Protein 8VQK (pdb70)

Foldseek 3Di:
DAEEFEAEEAPPDPVLVVLVVVLQVVLCVVPPRYHYHYHHDHPVCVVVVQVVCVVVVNHTFKYKDKLLVLQVCVVVVFFDFVLQVVLCVVCDPVQFDAQPQLSQFAQVLPTGSFAFLWKKWKFKKFFQVVCVVQPADDDAELVSLLVQQVSQADPVVLAFAEAAAQALAVRNVQHLVQLLVLLVHFLAANVGDGDQLDPSNLVSLVSVQSSLVGHDADGDDDVNQLVCCLVRSYRMYIDILVSLVVCVPRHALVRMDGDFHHDNHTEMAMMTMGMTGTPDDPPVNSVSVSSSRSSCLPAVNSLSNQVVPPRRIAGRGPSPCVDCSQVVDPSNVRNPCVNVVVSVCSNRYDDHQSYGSRRHSCVSVVNVVSLSSVLSNCCRNVVDDNNVSSVVSSVVSVVSD/DADEFEAEEAPPDVVLVVLVVVLQVVLCVVPPRYHYHYDHDHPVCVVVVQVVCVVVPRDTQKYKDKLLVLQVCVVVVFFDQVLQQVLCVLVDVVQFDAQPQLSQAAQVLPGGSFAFLWKKWKFKKFFQVVCVVLPADDDAELVRLLVQQVSQADVVVLAFAEAAAQALAVSNVLRLVQLLVLLVHFLAAPVGDGDQQDPSNLVSLVSLQSSLVGHDADGDDDVNQLCCCLVVSYRMYIDILVSLVVCVVRHALVRMDGYFHHDNHTEMAMMTIGMTGTPDDDVVRSVSSSSSRSSCLPAVNSLSVQVVRPRRIAGRGPSPCVDCSQVVDPSNVRNPCVNVVVNVCSNRYDDHQSHRSRRRSCVVVVNVVSLSSVLSNCCRNVVDDNSVSSVVSSVVSVVSVD

Solvent-accessible surface area: 33280 Å² total; per-residue (Å²): 182,133,34,52,0,58,1,0,0,36,8,48,77,135,108,73,53,45,49,1,38,120,1,13,50,79,1,53,180,71,16,121,25,15,50,7,103,49,36,50,8,101,142,145,45,22,77,85,82,3,88,51,35,38,180,74,78,54,18,2,8,0,0,20,6,38,2,58,46,0,10,75,2,11,132,109,148,44,10,34,78,175,1,0,28,47,0,1,46,25,12,3,85,25,9,4,41,104,21,0,16,60,1,2,44,2,66,80,18,84,11,21,1,0,0,0,0,10,2,60,0,4,0,1,0,11,69,102,51,43,5,77,172,49,66,37,163,56,4,134,55,19,145,84,4,35,61,7,0,89,120,23,39,53,75,102,98,148,91,18,0,0,0,0,0,2,7,111,25,85,26,0,12,39,2,0,2,3,0,0,5,0,2,120,2,25,0,3,56,69,161,15,92,6,35,0,64,26,105,57,0,83,95,0,0,48,18,0,88,66,0,15,80,8,11,21,108,38,54,4,43,81,125,79,0,50,79,5,1,33,97,24,28,0,15,0,0,3,18,18,0,109,0,1,57,15,5,55,177,117,47,81,21,175,32,7,3,2,12,15,3,33,80,115,53,30,0,0,16,0,26,0,31,0,0,0,0,0,38,85,38,144,92,104,35,18,87,2,0,35,45,1,0,7,17,1,4,26,28,90,9,0,0,33,12,2,23,27,15,32,4,3,12,4,0,0,5,49,31,0,40,93,10,70,50,12,125,93,33,116,39,14,130,52,8,52,156,11,6,106,70,1,12,47,33,0,73,43,2,37,7,11,0,5,29,44,85,83,1,15,29,113,7,33,75,0,44,70,48,21,21,0,3,29,3,0,29,64,0,7,49,56,162,35,84,10,57,82,19,1,114,50,7,30,132,126,0,58,124,84,68,182,131,35,52,2,69,1,0,0,35,8,55,78,153,138,70,48,60,49,2,54,140,1,14,59,62,0,50,171,97,35,118,28,16,51,8,111,50,31,48,7,100,142,139,48,20,74,89,69,4,73,76,35,40,198,85,72,51,18,0,11,0,0,18,5,40,1,58,46,0,10,75,1,10,141,113,151,39,10,28,76,174,3,0,32,57,0,1,32,46,14,21,67,24,16,5,35,101,22,0,18,54,0,2,48,2,59,78,20,82,9,23,1,0,0,0,1,11,2,58,0,4,0,1,0,16,33,95,53,41,5,75,159,58,62,37,145,56,3,128,60,22,125,76,4,30,56,8,0,94,136,23,41,55,74,91,102,137,86,19,0,0,0,0,0,3,8,104,24,81,30,0,12,29,3,0,2,3,0,0,4,0,3,119,1,26,0,4,55,66,144,12,136,14,36,0,64,28,102,54,0,77,104,0,0,46,19,0,87,70,0,12,73,9,10,24,109,37,61,4,45,91,100,77,0,49,68,6,2,30,98,42,31,1,14,0,2,3,19,18,0,113,0,1,55,17,1,53,188,118,42,81,21,172,30,3,3,2,12,11,3,35,82,110,49,31,0,0,18,0,25,0,36,0,0,0,0,0,40,85,42,124,76,94,47,21,93,1,0,28,110,1,0,26,7,3,9,24,0,73,7,0,0,31,16,1,29,28,20,32,3,3,12,2,0,0,4,72,19,0,39,30,6,62,58,12,96,97,29,108,38,14,124,52,7,53,139,10,6,103,66,1,11,49,34,0,67,45,2,40,6,12,0,5,32,48,83,85,0,11,26,104,6,35,77,0,47,69,49,22,23,0,3,29,2,0,29,61,0,3,49,51,153,39,86,9,61,81,17,0,116,48,7,33,144,133,0,55,118,78,58,185

InterPro domains:
  IPR006059 Bacterial-type extracellular solute-binding protein [PF01547] (40-326)
  IPR050490 Bacterial solute-binding protein 1 [PTHR43649] (9-354)

B-factor: mean 39.89, std 10.03, range [19.53, 83.62]

Structure (mmCIF, N/CA/C/O backbone):
data_8VQK
#
_entry.id   8VQK
#
_cell.length_a   63.216
_cell.length_b   63.290
_cell.length_c   74.314
_cell.angle_alpha   110.01
_cell.angle_beta   91.09
_cell.angle_gamma   118.66
#
_symmetry.space_group_name_H-M   'P 1'
#
loop_
_entity.id
_entity.type
_entity.pdbx_description
1 polymer 'Putative ABC transporter periplasmic-binding protein YcjN'
2 non-polymer 'SULFATE ION'
3 non-polymer GLYCEROL
4 non-polymer DI(HYDROXYETHYL)ETHER
5 non-polymer 'POTASSIUM ION'
6 non-polymer 'CADMIUM ION'
7 water water
#
loop_
_atom_site.group_PDB
_atom_site.id
_atom_site.type_symbol
_atom_site.label_atom_id
_atom_site.label_alt_id
_atom_site.label_comp_id
_atom_site.label_asym_id
_atom_site.label_entity_id
_atom_site.label_seq_id
_atom_site.pdbx_PDB_ins_code
_atom_site.Cartn_x
_atom_site.Cartn_y
_atom_site.Cartn_z
_atom_site.occupancy
_atom_site.B_iso_or_equiv
_atom_site.auth_seq_id
_atom_site.auth_comp_id
_atom_site.auth_asym_id
_atom_site.auth_atom_id
_atom_site.pdbx_PDB_model_num
ATOM 1 N N . THR A 1 27 ? -45.819 10.372 -15.460 1.00 49.55 27 THR A N 1
ATOM 2 C CA . THR A 1 27 ? -44.883 10.935 -16.424 1.00 46.75 27 THR A CA 1
ATOM 3 C C . THR A 1 27 ? -44.041 12.075 -15.800 1.00 43.71 27 THR A C 1
ATOM 4 O O . THR A 1 27 ? -43.505 12.929 -16.504 1.00 45.84 27 THR A O 1
ATOM 8 N N . ASN A 1 28 ? -43.925 12.081 -14.478 1.00 42.42 28 ASN A N 1
ATOM 9 C CA . ASN A 1 28 ? -43.000 12.971 -13.788 1.00 40.79 28 ASN A CA 1
ATOM 10 C C . ASN A 1 28 ? -41.738 12.202 -13.409 1.00 36.57 28 ASN A C 1
ATOM 11 O O . ASN A 1 28 ? -41.790 11.007 -13.112 1.00 38.92 28 ASN A O 1
ATOM 16 N N . VAL A 1 29 ? -40.601 12.889 -13.427 1.00 30.93 29 VAL A N 1
ATOM 17 C CA . VAL A 1 29 ? -39.347 12.283 -12.984 1.00 32.58 29 VAL A CA 1
ATOM 18 C C . VAL A 1 29 ? -38.687 13.181 -11.943 1.00 33.81 29 VAL A C 1
ATOM 19 O O . VAL A 1 29 ? -38.804 14.411 -11.981 1.00 33.69 29 VAL A O 1
ATOM 23 N N . SER A 1 30 ? -37.999 12.551 -10.992 1.00 34.46 30 SER A N 1
ATOM 24 C CA . SER A 1 30 ? -37.339 13.236 -9.885 1.00 33.00 30 SER A CA 1
ATOM 25 C C . SER A 1 30 ? -35.874 12.832 -9.822 1.00 31.82 30 SER A C 1
ATOM 26 O O . SER A 1 30 ? -35.559 11.638 -9.822 1.00 38.43 30 SER A O 1
ATOM 29 N N . ILE A 1 31 ? -34.980 13.821 -9.763 1.00 34.14 31 ILE A N 1
ATOM 30 C CA . ILE A 1 31 ? -33.548 13.584 -9.593 1.00 31.28 31 ILE A CA 1
ATOM 31 C C . ILE A 1 31 ? -33.023 14.416 -8.432 1.00 35.80 31 ILE A C 1
ATOM 32 O O . ILE A 1 31 ? -33.699 15.301 -7.914 1.00 34.69 31 ILE A O 1
ATOM 37 N N . GLU A 1 32 ? -31.782 14.130 -8.038 1.00 35.28 32 GLU A N 1
ATOM 38 C CA . GLU A 1 32 ? -31.108 14.852 -6.967 1.00 37.28 32 GLU A CA 1
ATOM 39 C C . GLU A 1 32 ? -29.840 15.513 -7.485 1.00 33.69 32 GLU A C 1
ATOM 40 O O . GLU A 1 32 ? -29.140 14.962 -8.340 1.00 30.20 32 GLU A O 1
ATOM 46 N N . PHE A 1 33 ? -29.555 16.691 -6.929 1.00 29.83 33 PHE A N 1
ATOM 47 C CA . PHE A 1 33 ? -28.360 17.476 -7.198 1.00 27.55 33 PHE A CA 1
ATOM 48 C C . PHE A 1 33 ? -27.579 17.587 -5.888 1.00 32.15 33 PHE A C 1
ATOM 49 O O . PHE A 1 33 ? -27.988 18.311 -4.973 1.00 31.76 33 PHE A O 1
ATOM 57 N N . MET A 1 34 ? -26.470 16.866 -5.798 1.00 30.73 34 MET A N 1
ATOM 58 C CA . MET A 1 34 ? -25.600 16.906 -4.627 1.00 32.58 34 MET A CA 1
ATOM 59 C C . MET A 1 34 ? -24.524 17.956 -4.853 1.00 29.70 34 MET A C 1
ATOM 60 O O . MET A 1 34 ? -23.882 17.985 -5.907 1.00 27.45 34 MET A O 1
ATOM 65 N N . HIS A 1 35 ? -24.342 18.824 -3.871 1.00 29.21 35 HIS A N 1
ATOM 66 C CA . HIS A 1 35 ? -23.387 19.908 -3.999 1.00 32.16 35 HIS A CA 1
ATOM 67 C C . HIS A 1 35 ? -22.868 20.245 -2.604 1.00 34.17 35 HIS A C 1
ATOM 68 O O . HIS A 1 35 ? -23.327 19.692 -1.600 1.00 32.60 35 HIS A O 1
ATOM 75 N N . SER A 1 36 ? -21.906 21.161 -2.538 1.00 29.61 36 SER A N 1
ATOM 76 C CA . SER A 1 36 ? -21.247 21.443 -1.267 1.00 38.13 36 SER A CA 1
ATOM 77 C C . SER A 1 36 ? -21.545 22.847 -0.738 1.00 40.37 36 SER A C 1
ATOM 78 O O . SER A 1 36 ? -20.880 23.309 0.192 1.00 40.72 36 SER A O 1
ATOM 81 N N . SER A 1 37 ? -22.554 23.521 -1.280 1.00 36.24 37 SER A N 1
ATOM 82 C CA . SER A 1 37 ? -22.949 24.839 -0.784 1.00 43.10 37 SER A CA 1
ATOM 83 C C . SER A 1 37 ? -23.943 24.647 0.353 1.00 43.13 37 SER A C 1
ATOM 84 O O . SER A 1 37 ? -25.154 24.641 0.148 1.00 45.59 37 SER A O 1
ATOM 87 N N . VAL A 1 38 ? -23.414 24.486 1.572 1.00 48.34 38 VAL A N 1
ATOM 88 C CA . VAL A 1 38 ? -24.239 24.325 2.768 1.00 48.56 38 VAL A CA 1
ATOM 89 C C . VAL A 1 38 ? -24.606 25.652 3.417 1.00 52.20 38 VAL A C 1
ATOM 90 O O . VAL A 1 38 ? -25.382 25.660 4.386 1.00 53.04 38 VAL A O 1
ATOM 94 N N . GLU A 1 39 ? -24.062 26.767 2.933 1.00 49.39 39 GLU A N 1
ATOM 95 C CA . GLU A 1 39 ? -24.440 28.085 3.428 1.00 51.49 39 GLU A CA 1
ATOM 96 C C . GLU A 1 39 ? -25.814 28.472 2.887 1.00 52.97 39 GLU A C 1
ATOM 97 O O . GLU A 1 39 ? -26.111 28.264 1.708 1.00 49.69 39 GLU A O 1
ATOM 103 N N . GLN A 1 40 ? -26.643 29.060 3.758 1.00 56.77 40 GLN A N 1
ATOM 104 C CA . GLN A 1 40 ? -28.025 29.377 3.396 1.00 51.67 40 GLN A CA 1
ATOM 105 C C . GLN A 1 40 ? -28.106 30.335 2.208 1.00 50.89 40 GLN A C 1
ATOM 106 O O . GLN A 1 40 ? -29.007 30.220 1.369 1.00 48.81 40 GLN A O 1
ATOM 112 N N . GLU A 1 41 ? -27.186 31.294 2.127 1.00 52.70 41 GLU A N 1
ATOM 113 C CA . GLU A 1 41 ? -27.168 32.219 0.997 1.00 53.44 41 GLU A CA 1
ATOM 114 C C . GLU A 1 41 ? -27.002 31.469 -0.321 1.00 49.86 41 GLU A C 1
ATOM 115 O O . GLU A 1 41 ? -27.720 31.725 -1.297 1.00 48.89 41 GLU A O 1
ATOM 121 N N . ARG A 1 42 ? -26.059 30.529 -0.360 1.00 49.12 42 ARG A N 1
ATOM 122 C CA . ARG A 1 42 ? -25.800 29.790 -1.589 1.00 49.73 42 ARG A CA 1
ATOM 123 C C . ARG A 1 42 ? -26.957 28.875 -1.941 1.00 45.27 42 ARG A C 1
ATOM 124 O O . ARG A 1 42 ? -27.350 28.798 -3.110 1.00 43.87 42 ARG A O 1
ATOM 132 N N . GLN A 1 43 ? -27.515 28.174 -0.944 1.00 44.12 43 GLN A N 1
ATOM 133 C CA . GLN A 1 43 ? -28.675 27.325 -1.193 1.00 44.49 43 GLN A CA 1
ATOM 134 C C . GLN A 1 43 ? -29.867 28.124 -1.696 1.00 45.63 43 GLN A C 1
ATOM 135 O O . GLN A 1 43 ? -30.705 27.591 -2.439 1.00 42.39 43 GLN A O 1
ATOM 141 N N . ALA A 1 44 ? -29.977 29.393 -1.299 1.00 42.89 44 ALA A N 1
ATOM 142 C CA . ALA A 1 44 ? -31.041 30.218 -1.850 1.00 42.89 44 ALA A CA 1
ATOM 143 C C . ALA A 1 44 ? -30.853 30.401 -3.346 1.00 42.28 44 ALA A C 1
ATOM 144 O O . ALA A 1 44 ? -31.821 30.367 -4.112 1.00 42.58 44 ALA A O 1
ATOM 146 N N . VAL A 1 45 ? -29.609 30.595 -3.777 1.00 38.33 45 VAL A N 1
ATOM 147 C CA . VAL A 1 45 ? -29.327 30.789 -5.190 1.00 40.67 45 VAL A CA 1
ATOM 148 C C . VAL A 1 45 ? -29.585 29.503 -5.960 1.00 40.76 45 VAL A C 1
ATOM 149 O O . VAL A 1 45 ? -30.096 29.526 -7.083 1.00 41.59 45 VAL A O 1
ATOM 153 N N . ILE A 1 46 ? -29.252 28.358 -5.362 1.00 40.42 46 ILE A N 1
ATOM 154 C CA . ILE A 1 46 ? -29.484 27.085 -6.025 1.00 38.61 46 ILE A CA 1
ATOM 155 C C . ILE A 1 46 ? -30.970 26.765 -6.068 1.00 42.48 46 ILE A C 1
ATOM 156 O O . ILE A 1 46 ? -31.454 26.173 -7.043 1.00 37.00 46 ILE A O 1
ATOM 161 N N . SER A 1 47 ? -31.726 27.176 -5.041 1.00 36.65 47 SER A N 1
ATOM 162 C CA . SER A 1 47 ? -33.168 26.966 -5.048 1.00 37.63 47 SER A CA 1
ATOM 163 C C . SER A 1 47 ? -33.849 27.756 -6.158 1.00 40.33 47 SER A C 1
ATOM 164 O O . SER A 1 47 ? -34.818 27.271 -6.753 1.00 37.80 47 SER A O 1
ATOM 167 N N . LYS A 1 48 ? -33.363 28.963 -6.461 1.00 40.46 48 LYS A N 1
ATOM 168 C CA . LYS A 1 48 ? -33.983 29.743 -7.526 1.00 37.80 48 LYS A CA 1
ATOM 169 C C . LYS A 1 48 ? -33.609 29.203 -8.900 1.00 36.67 48 LYS A C 1
ATOM 170 O O . LYS A 1 48 ? -34.434 29.205 -9.822 1.00 31.30 48 LYS A O 1
ATOM 176 N N . LEU A 1 49 ? -32.368 28.746 -9.055 1.00 35.45 49 LEU A N 1
ATOM 177 C CA . LEU A 1 49 ? -31.976 28.077 -10.290 1.00 35.06 49 LEU A CA 1
ATOM 178 C C . LEU A 1 49 ? -32.856 26.864 -10.543 1.00 31.14 49 LEU A C 1
ATOM 179 O O . LEU A 1 49 ? -33.381 26.683 -11.643 1.00 30.88 49 LEU A O 1
ATOM 184 N N . ILE A 1 50 ? -33.068 26.048 -9.512 1.00 34.56 50 ILE A N 1
ATOM 185 C CA . ILE A 1 50 ? -33.891 24.850 -9.649 1.00 31.28 50 ILE A CA 1
ATOM 186 C C . ILE A 1 50 ? -35.337 25.216 -9.991 1.00 35.62 50 ILE A C 1
ATOM 187 O O . ILE A 1 50 ? -35.946 24.642 -10.906 1.00 34.58 50 ILE A O 1
ATOM 192 N N . ALA A 1 51 ? -35.904 26.197 -9.289 1.00 35.09 51 ALA A N 1
ATOM 193 C CA . ALA A 1 51 ? -37.270 26.613 -9.613 1.00 32.71 51 ALA A CA 1
ATOM 194 C C . ALA A 1 51 ? -37.357 27.125 -11.042 1.00 32.06 51 ALA A C 1
ATOM 195 O O . ALA A 1 51 ? -38.315 26.822 -11.758 1.00 37.05 51 ALA A O 1
ATOM 197 N N . ARG A 1 52 ? -36.337 27.858 -11.499 1.00 33.22 52 ARG A N 1
ATOM 198 C CA . ARG A 1 52 ? -36.314 28.306 -12.894 1.00 31.75 52 ARG A CA 1
ATOM 199 C C . ARG A 1 52 ? -36.217 27.125 -13.854 1.00 35.52 52 ARG A C 1
ATOM 200 O O . ARG A 1 52 ? -36.846 27.129 -14.922 1.00 35.08 52 ARG A O 1
ATOM 208 N N . PHE A 1 53 ? -35.422 26.109 -13.497 1.00 31.60 53 PHE A N 1
ATOM 209 C CA . PHE A 1 53 ? -35.344 24.894 -14.309 1.00 34.01 53 PHE A CA 1
ATOM 210 C C . PHE A 1 53 ? -36.682 24.171 -14.360 1.00 31.43 53 PHE A C 1
ATOM 211 O O . PHE A 1 53 ? -37.147 23.776 -15.436 1.00 31.24 53 PHE A O 1
ATOM 219 N N . GLU A 1 54 ? -37.274 23.921 -13.190 1.00 32.23 54 GLU A N 1
ATOM 220 C CA . GLU A 1 54 ? -38.513 23.158 -13.130 1.00 32.15 54 GLU A CA 1
ATOM 221 C C . GLU A 1 54 ? -39.624 23.878 -13.880 1.00 34.94 54 GLU A C 1
ATOM 222 O O . GLU A 1 54 ? -40.436 23.242 -14.557 1.00 32.53 54 GLU A O 1
ATOM 228 N N . LYS A 1 55 ? -39.634 25.214 -13.812 1.00 38.59 55 LYS A N 1
ATOM 229 C CA . LYS A 1 55 ? -40.592 26.012 -14.569 1.00 40.71 55 LYS A CA 1
ATOM 230 C C . LYS A 1 55 ? -40.483 25.738 -16.066 1.00 39.91 55 LYS A C 1
ATOM 231 O O . LYS A 1 55 ? -41.500 25.603 -16.759 1.00 40.57 55 LYS A O 1
ATOM 237 N N . GLU A 1 56 ? -39.259 25.621 -16.580 1.00 37.36 56 GLU A N 1
ATOM 238 C CA . GLU A 1 56 ? -39.029 25.410 -18.005 1.00 34.65 56 GLU A CA 1
ATOM 239 C C . GLU A 1 56 ? -39.123 23.950 -18.426 1.00 32.86 56 GLU A C 1
ATOM 240 O O . GLU A 1 56 ? -39.179 23.666 -19.629 1.00 35.62 56 GLU A O 1
ATOM 246 N N . ASN A 1 57 ? -39.144 23.016 -17.484 1.00 34.20 57 ASN A N 1
ATOM 247 C CA . ASN A 1 57 ? -39.160 21.590 -17.796 1.00 30.25 57 ASN A CA 1
ATOM 248 C C . ASN A 1 57 ? -40.206 20.938 -16.912 1.00 36.26 57 ASN A C 1
ATOM 249 O O . ASN A 1 57 ? -39.864 20.295 -15.911 1.00 31.34 57 ASN A O 1
ATOM 254 N N . PRO A 1 58 ? -41.496 21.104 -17.234 1.00 35.38 58 PRO A N 1
ATOM 255 C CA . PRO A 1 58 ? -42.526 20.415 -16.455 1.00 29.60 58 PRO A CA 1
ATOM 256 C C . PRO A 1 58 ? -42.376 18.911 -16.588 1.00 32.12 58 PRO A C 1
ATOM 257 O O . PRO A 1 58 ? -42.021 18.389 -17.648 1.00 35.07 58 PRO A O 1
ATOM 261 N N . GLY A 1 59 ? -42.629 18.217 -15.480 1.00 32.04 59 GLY A N 1
ATOM 262 C CA . GLY A 1 59 ? -42.356 16.805 -15.370 1.00 35.91 59 GLY A CA 1
ATOM 263 C C . GLY A 1 59 ? -41.073 16.458 -14.622 1.00 35.60 59 GLY A C 1
ATOM 264 O O . GLY A 1 59 ? -40.913 15.300 -14.221 1.00 36.06 59 GLY A O 1
ATOM 265 N N . ILE A 1 60 ? -40.171 17.412 -14.402 1.00 31.29 60 ILE A N 1
ATOM 266 C CA . ILE A 1 60 ? -38.884 17.128 -13.757 1.00 31.99 60 ILE A CA 1
ATOM 267 C C . ILE A 1 60 ? -38.791 17.882 -12.434 1.00 30.48 60 ILE A C 1
ATOM 268 O O . ILE A 1 60 ? -38.849 19.119 -12.410 1.00 34.20 60 ILE A O 1
ATOM 273 N N . THR A 1 61 ? -38.593 17.148 -11.346 1.00 27.12 61 THR A N 1
ATOM 274 C CA . THR A 1 61 ? -38.250 17.745 -10.062 1.00 30.07 61 THR A CA 1
ATOM 275 C C . THR A 1 61 ? -36.784 17.455 -9.720 1.00 31.95 61 THR A C 1
ATOM 276 O O . THR A 1 61 ? -36.320 16.324 -9.880 1.00 30.85 61 THR A O 1
ATOM 280 N N . VAL A 1 62 ? -36.058 18.482 -9.270 1.00 27.73 62 VAL A N 1
ATOM 281 C CA . VAL A 1 62 ? -34.685 18.357 -8.775 1.00 31.84 62 VAL A CA 1
ATOM 282 C C . VAL A 1 62 ? -34.687 18.643 -7.275 1.00 31.16 62 VAL A C 1
ATOM 283 O O . VAL A 1 62 ? -35.208 19.677 -6.836 1.00 31.91 62 VAL A O 1
ATOM 287 N N . LYS A 1 63 ? -34.118 17.734 -6.494 1.00 31.03 63 LYS A N 1
ATOM 288 C CA . LYS A 1 63 ? -33.993 17.886 -5.048 1.00 30.67 63 LYS A CA 1
ATOM 289 C C . LYS A 1 63 ? -32.548 18.206 -4.677 1.00 35.88 63 LYS A C 1
ATOM 290 O O . LYS A 1 63 ? -31.613 17.591 -5.194 1.00 31.37 63 LYS A O 1
ATOM 296 N N . GLN A 1 64 ? -32.371 19.146 -3.757 1.00 35.05 64 GLN A N 1
ATOM 297 C CA . GLN A 1 64 ? -31.044 19.494 -3.287 1.00 38.17 64 GLN A CA 1
ATOM 298 C C . GLN A 1 64 ? -30.567 18.498 -2.251 1.00 36.22 64 GLN A C 1
ATOM 299 O O . GLN A 1 64 ? -31.340 18.054 -1.400 1.00 36.65 64 GLN A O 1
ATOM 305 N N . VAL A 1 65 ? -29.287 18.142 -2.344 1.00 34.62 65 VAL A N 1
ATOM 306 C CA . VAL A 1 65 ? -28.584 17.331 -1.357 1.00 35.53 65 VAL A CA 1
ATOM 307 C C . VAL A 1 65 ? -27.322 18.097 -0.953 1.00 38.23 65 VAL A C 1
ATOM 308 O O . VAL A 1 65 ? -26.241 17.848 -1.511 1.00 33.71 65 VAL A O 1
ATOM 312 N N . PRO A 1 66 ? -27.412 19.067 -0.037 1.00 37.41 66 PRO A N 1
ATOM 313 C CA . PRO A 1 66 ? -26.209 19.800 0.383 1.00 37.71 66 PRO A CA 1
ATOM 314 C C . PRO A 1 66 ? -25.356 18.938 1.299 1.00 38.18 66 PRO A C 1
ATOM 315 O O . PRO A 1 66 ? -25.852 18.363 2.268 1.00 37.59 66 PRO A O 1
ATOM 319 N N . VAL A 1 67 ? -24.070 18.837 0.980 1.00 36.33 67 VAL A N 1
ATOM 320 C CA . VAL A 1 67 ? -23.144 18.007 1.746 1.00 37.98 67 VAL A CA 1
ATOM 321 C C . VAL A 1 67 ? -21.872 18.805 1.991 1.00 41.04 67 VAL A C 1
ATOM 322 O O . VAL A 1 67 ? -21.241 19.284 1.038 1.00 37.34 67 VAL A O 1
ATOM 326 N N . GLU A 1 68 ? -21.500 18.952 3.263 1.00 42.96 68 GLU A N 1
ATOM 327 C CA . GLU A 1 68 ? -20.268 19.647 3.613 1.00 47.19 68 GLU A CA 1
ATOM 328 C C . GLU A 1 68 ? -19.076 18.985 2.934 1.00 41.38 68 GLU A C 1
ATOM 329 O O . GLU A 1 68 ? -18.961 17.757 2.906 1.00 42.66 68 GLU A O 1
ATOM 335 N N . GLU A 1 69 ? -18.206 19.810 2.356 1.00 42.64 69 GLU A N 1
ATOM 336 C CA . GLU A 1 69 ? -17.033 19.302 1.652 1.00 47.36 69 GLU A CA 1
ATOM 337 C C . GLU A 1 69 ? -16.263 18.296 2.502 1.00 47.62 69 GLU A C 1
ATOM 338 O O . GLU A 1 69 ? -15.769 17.281 1.994 1.00 41.26 69 GLU A O 1
ATOM 344 N N . ASP A 1 70 ? -16.182 18.552 3.809 1.00 48.85 70 ASP A N 1
ATOM 345 C CA . ASP A 1 70 ? -15.524 17.636 4.734 1.00 51.72 70 ASP A CA 1
ATOM 346 C C . ASP A 1 70 ? -16.081 16.217 4.622 1.00 55.05 70 ASP A C 1
ATOM 347 O O . ASP A 1 70 ? -15.324 15.237 4.626 1.00 49.58 70 ASP A O 1
ATOM 352 N N . ALA A 1 71 ? -17.404 16.091 4.513 1.00 50.26 71 ALA A N 1
ATOM 353 C CA . ALA A 1 71 ? -18.090 14.806 4.528 1.00 46.19 71 ALA A CA 1
ATOM 354 C C . ALA A 1 71 ? -18.411 14.282 3.135 1.00 47.73 71 ALA A C 1
ATOM 355 O O . ALA A 1 71 ? -19.156 13.304 3.014 1.00 47.20 71 ALA A O 1
ATOM 357 N N . TYR A 1 72 ? -17.856 14.896 2.085 1.00 47.90 72 TYR A N 1
ATOM 358 C CA . TYR A 1 72 ? -18.259 14.560 0.723 1.00 41.25 72 TYR A CA 1
ATOM 359 C C . TYR A 1 72 ? -17.960 13.106 0.391 1.00 43.12 72 TYR A C 1
ATOM 360 O O . TYR A 1 72 ? -18.837 12.373 -0.077 1.00 42.84 72 TYR A O 1
ATOM 369 N N . ASN A 1 73 ? -16.725 12.661 0.643 1.00 45.15 73 ASN A N 1
ATOM 370 C CA . ASN A 1 73 ? -16.322 11.328 0.203 1.00 47.81 73 ASN A CA 1
ATOM 371 C C . ASN A 1 73 ? -17.114 10.238 0.915 1.00 48.90 73 ASN A C 1
ATOM 372 O O . ASN A 1 73 ? -17.565 9.274 0.284 1.00 49.81 73 ASN A O 1
ATOM 377 N N . THR A 1 74 ? -17.292 10.370 2.232 1.00 50.04 74 THR A N 1
ATOM 378 C CA . THR A 1 74 ? -18.067 9.379 2.972 1.00 50.86 74 THR A CA 1
ATOM 379 C C . THR A 1 74 ? -19.500 9.303 2.459 1.00 48.64 74 THR A C 1
ATOM 380 O O . THR A 1 74 ? -20.032 8.211 2.233 1.00 50.64 74 THR A O 1
ATOM 384 N N . LYS A 1 75 ? -20.149 10.456 2.290 1.00 47.97 75 LYS A N 1
ATOM 385 C CA . LYS A 1 75 ? -21.490 10.463 1.721 1.00 49.65 75 LYS A CA 1
ATOM 386 C C . LYS A 1 75 ? -21.526 9.719 0.393 1.00 47.44 75 LYS A C 1
ATOM 387 O O . LYS A 1 75 ? -22.428 8.910 0.148 1.00 48.09 75 LYS A O 1
ATOM 393 N N . VAL A 1 76 ? -20.528 9.946 -0.459 1.00 44.41 76 VAL A N 1
ATOM 394 C CA . VAL A 1 76 ? -20.527 9.338 -1.787 1.00 45.68 76 VAL A CA 1
ATOM 395 C C . VAL A 1 76 ? -20.420 7.820 -1.694 1.00 50.69 76 VAL A C 1
ATOM 396 O O . VAL A 1 76 ? -21.147 7.091 -2.377 1.00 49.68 76 VAL A O 1
ATOM 400 N N . ILE A 1 77 ? -19.499 7.313 -0.870 1.00 51.40 77 ILE A N 1
ATOM 401 C CA . ILE A 1 77 ? -19.378 5.859 -0.823 1.00 53.45 77 ILE A CA 1
ATOM 402 C C . ILE A 1 77 ? -20.601 5.256 -0.149 1.00 54.57 77 ILE A C 1
ATOM 403 O O . ILE A 1 77 ? -21.063 4.175 -0.535 1.00 57.67 77 ILE A O 1
ATOM 408 N N . THR A 1 78 ? -21.173 5.961 0.827 1.00 56.11 78 THR A N 1
ATOM 409 C CA . THR A 1 78 ? -22.352 5.457 1.520 1.00 55.07 78 THR A CA 1
ATOM 410 C C . THR A 1 78 ? -23.552 5.385 0.587 1.00 53.25 78 THR A C 1
ATOM 411 O O . THR A 1 78 ? -24.240 4.360 0.529 1.00 55.91 78 THR A O 1
ATOM 415 N N . LEU A 1 79 ? -23.817 6.465 -0.159 1.00 54.78 79 LEU A N 1
ATOM 416 C CA . LEU A 1 79 ? -24.955 6.471 -1.078 1.00 54.57 79 LEU A CA 1
ATOM 417 C C . LEU A 1 79 ? -24.746 5.501 -2.235 1.00 53.53 79 LEU A C 1
ATOM 418 O O . LEU A 1 79 ? -25.704 4.883 -2.708 1.00 53.42 79 LEU A O 1
ATOM 423 N N . SER A 1 80 ? -23.509 5.361 -2.716 1.00 53.99 80 SER A N 1
ATOM 424 C CA . SER A 1 80 ? -23.276 4.484 -3.860 1.00 54.70 80 SER A CA 1
ATOM 425 C C . SER A 1 80 ? -23.320 3.011 -3.470 1.00 61.92 80 SER A C 1
ATOM 426 O O . SER A 1 80 ? -23.658 2.166 -4.308 1.00 65.80 80 SER A O 1
ATOM 429 N N . ARG A 1 81 ? -22.974 2.672 -2.223 1.00 62.06 81 ARG A N 1
ATOM 430 C CA . ARG A 1 81 ? -23.135 1.294 -1.766 1.00 64.02 81 ARG A CA 1
ATOM 431 C C . ARG A 1 81 ? -24.578 0.968 -1.386 1.00 66.11 81 ARG A C 1
ATOM 432 O O . ARG A 1 81 ? -24.853 -0.148 -0.934 1.00 72.97 81 ARG A O 1
ATOM 440 N N . SER A 1 82 ? -25.503 1.907 -1.563 1.00 59.96 82 SER A N 1
ATOM 441 C CA . SER A 1 82 ? -26.919 1.643 -1.346 1.00 61.43 82 SER A CA 1
ATOM 442 C C . SER A 1 82 ? -27.737 1.982 -2.587 1.00 61.73 82 SER A C 1
ATOM 443 O O . SER A 1 82 ? -28.961 2.138 -2.494 1.00 63.24 82 SER A O 1
ATOM 446 N N . GLY A 1 83 ? -27.081 2.100 -3.737 1.00 58.30 83 GLY A N 1
ATOM 447 C CA . GLY A 1 83 ? -27.777 2.451 -4.969 1.00 60.76 83 GLY A CA 1
ATOM 448 C C . GLY A 1 83 ? -28.595 3.716 -4.862 1.00 56.82 83 GLY A C 1
ATOM 449 O O . GLY A 1 83 ? -29.681 3.803 -5.446 1.00 56.43 83 GL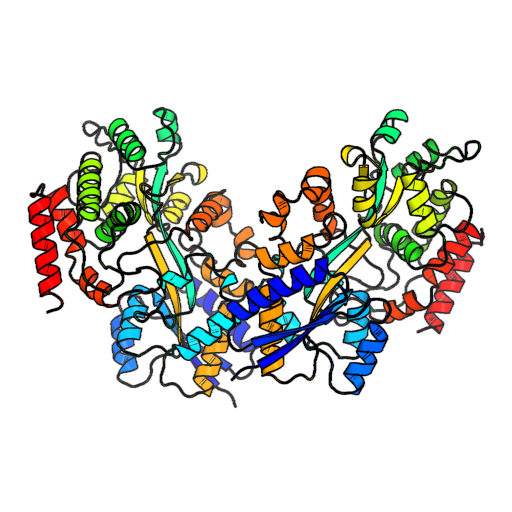Y A O 1
ATOM 450 N N . SER A 1 84 ? -28.103 4.702 -4.108 1.00 53.70 84 SER A N 1
ATOM 451 C CA . SER A 1 84 ? -28.808 5.965 -3.918 1.00 53.46 84 SER A CA 1
ATOM 452 C C . SER A 1 84 ? -27.903 7.155 -4.228 1.00 49.90 84 SER A C 1
ATOM 453 O O . SER A 1 84 ? -28.080 8.247 -3.668 1.00 47.16 84 SER A O 1
ATOM 456 N N . LEU A 1 85 ? -26.934 6.950 -5.117 1.00 46.08 85 LEU A N 1
ATOM 457 C CA . LEU A 1 85 ? -26.096 8.040 -5.599 1.00 43.26 85 LEU A CA 1
ATOM 458 C C . LEU A 1 85 ? -26.947 9.071 -6.340 1.00 41.85 85 LEU A C 1
ATOM 459 O O . LEU A 1 85 ? -27.694 8.703 -7.253 1.00 37.10 85 LEU A O 1
ATOM 464 N N . PRO A 1 86 ? -26.867 10.352 -5.979 1.00 36.64 86 PRO A N 1
ATOM 465 C CA . PRO A 1 86 ? -27.599 11.381 -6.732 1.00 36.88 86 PRO A CA 1
ATOM 466 C C . PRO A 1 86 ? -27.155 11.431 -8.183 1.00 34.74 86 PRO A C 1
ATOM 467 O O . PRO A 1 86 ? -25.999 11.162 -8.503 1.00 31.85 86 PRO A O 1
ATOM 471 N N . GLU A 1 87 ? -28.092 11.810 -9.061 1.00 33.24 87 GLU A N 1
ATOM 472 C CA . GLU A 1 87 ? -27.823 11.810 -10.497 1.00 31.45 87 GLU A CA 1
ATOM 473 C C . GLU A 1 87 ? -26.835 12.900 -10.897 1.00 30.28 87 GLU A C 1
ATOM 474 O O . GLU A 1 87 ? -26.080 12.737 -11.861 1.00 26.83 87 GLU A O 1
ATOM 480 N N . VAL A 1 88 ? -26.866 14.042 -10.218 1.00 27.92 88 VAL A N 1
ATOM 481 C CA . VAL A 1 88 ? -25.976 15.154 -10.526 1.00 24.14 88 VAL A CA 1
ATOM 482 C C . VAL A 1 88 ? -25.157 15.467 -9.285 1.00 27.55 88 VAL A C 1
ATOM 483 O O . VAL A 1 88 ? -25.715 15.623 -8.191 1.00 27.33 88 VAL A O 1
ATOM 487 N N . ILE A 1 89 ? -23.843 15.596 -9.457 1.00 25.31 89 ILE A N 1
ATOM 488 C CA . ILE A 1 89 ? -22.938 15.780 -8.330 1.00 26.06 89 ILE A CA 1
ATOM 489 C C . ILE A 1 89 ? -21.937 16.866 -8.670 1.00 28.67 89 ILE A C 1
ATOM 490 O O . ILE A 1 89 ? -21.320 16.837 -9.739 1.00 28.76 89 ILE A O 1
ATOM 495 N N . GLU A 1 90 ? -21.821 17.850 -7.787 1.00 28.56 90 GLU A N 1
ATOM 496 C CA . GLU A 1 90 ? -20.785 18.852 -7.909 1.00 28.87 90 GLU A CA 1
ATOM 497 C C . GLU A 1 90 ? -19.458 18.249 -7.437 1.00 30.46 90 GLU A C 1
ATOM 498 O O . GLU A 1 90 ? -19.403 17.580 -6.401 1.00 30.27 90 GLU A O 1
ATOM 504 N N . THR A 1 91 ? -18.388 18.488 -8.193 1.00 26.49 91 THR A N 1
ATOM 505 C CA . THR A 1 91 ? -17.101 17.890 -7.828 1.00 29.05 91 THR A CA 1
ATOM 506 C C . THR A 1 91 ? -15.951 18.717 -8.382 1.00 27.71 91 THR A C 1
ATOM 507 O O . THR A 1 91 ? -16.067 19.331 -9.442 1.00 28.22 91 THR A O 1
ATOM 511 N N . SER A 1 92 ? -14.836 18.717 -7.652 1.00 28.11 92 SER A N 1
ATOM 512 C CA . SER A 1 92 ? -13.556 19.181 -8.170 1.00 25.08 92 SER A CA 1
ATOM 513 C C . SER A 1 92 ? -13.005 18.170 -9.186 1.00 28.80 92 SER A C 1
ATOM 514 O O . SER A 1 92 ? -13.376 16.994 -9.189 1.00 28.07 92 SER A O 1
ATOM 517 N N . HIS A 1 93 ? -12.092 18.632 -10.047 1.00 25.40 93 HIS A N 1
ATOM 518 C CA . HIS A 1 93 ? -11.633 17.768 -11.129 1.00 27.04 93 HIS A CA 1
ATOM 519 C C . HIS A 1 93 ? -10.769 16.620 -10.624 1.00 30.35 93 HIS A C 1
ATOM 520 O O . HIS A 1 93 ? -10.751 15.549 -11.250 1.00 28.56 93 HIS A O 1
ATOM 527 N N . ASP A 1 94 ? -10.068 16.804 -9.496 1.00 28.90 94 ASP A N 1
ATOM 528 C CA . ASP A 1 94 ? -9.290 15.696 -8.944 1.00 30.87 94 ASP A CA 1
ATOM 529 C 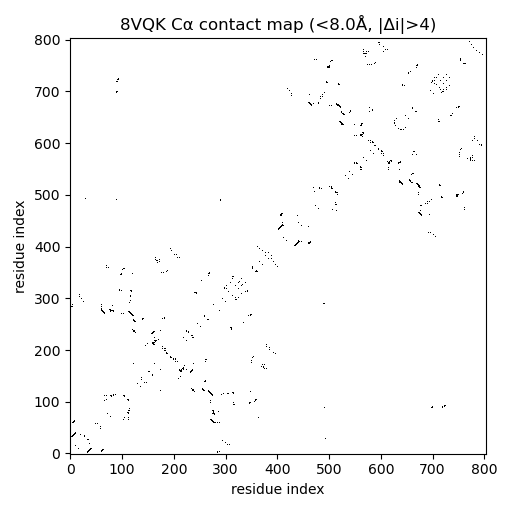C . ASP A 1 94 ? -10.193 14.615 -8.355 1.00 27.11 94 ASP A C 1
ATOM 530 O O . ASP A 1 94 ? -9.948 13.423 -8.556 1.00 27.76 94 ASP A O 1
ATOM 535 N N . TYR A 1 95 ? -11.253 14.996 -7.648 1.00 28.60 95 TYR A N 1
ATOM 536 C CA . TYR A 1 95 ? -12.158 13.982 -7.105 1.00 31.15 95 TYR A CA 1
ATOM 537 C C . TYR A 1 95 ? -13.005 13.332 -8.198 1.00 30.96 95 TYR A C 1
ATOM 538 O O . TYR A 1 95 ? -13.362 12.146 -8.091 1.00 29.32 95 TYR A O 1
ATOM 547 N N . ALA A 1 96 ? -13.321 14.079 -9.257 1.00 27.05 96 ALA A N 1
ATOM 548 C CA . ALA A 1 96 ? -13.963 13.473 -10.415 1.00 26.55 96 ALA A CA 1
ATOM 549 C C . ALA A 1 96 ? -13.103 12.367 -11.030 1.00 28.60 96 ALA A C 1
ATOM 550 O O . ALA A 1 96 ? -13.642 11.395 -11.577 1.00 26.47 96 ALA A O 1
ATOM 552 N N . LYS A 1 97 ? -11.771 12.506 -10.975 1.00 30.31 97 LYS A N 1
ATOM 553 C CA . LYS A 1 97 ? -10.901 11.426 -11.444 1.00 30.63 97 LYS A CA 1
ATOM 554 C C . LYS A 1 97 ? -11.079 10.170 -10.600 1.00 31.92 97 LYS A C 1
ATOM 555 O O . LYS A 1 97 ? -11.128 9.055 -11.138 1.00 34.16 97 LYS A O 1
ATOM 561 N N . VAL A 1 98 ? -11.191 10.326 -9.275 1.00 31.21 98 VAL A N 1
ATOM 562 C CA . VAL A 1 98 ? -11.424 9.169 -8.410 1.00 33.08 98 VAL A CA 1
ATOM 563 C C . VAL A 1 98 ? -12.774 8.529 -8.715 1.00 34.53 98 VAL A C 1
ATOM 564 O O . VAL A 1 98 ? -12.909 7.299 -8.715 1.00 32.10 98 VAL A O 1
ATOM 568 N N . MET A 1 99 ? -13.801 9.348 -8.966 1.00 31.46 99 MET A N 1
ATOM 569 C CA . MET A 1 99 ? -15.111 8.784 -9.274 1.00 32.85 99 MET A CA 1
ATOM 570 C C . MET A 1 99 ? -15.101 8.075 -10.621 1.00 33.23 99 MET A C 1
ATOM 571 O O . MET A 1 99 ? -15.697 6.999 -10.763 1.00 34.20 99 MET A O 1
ATOM 576 N N . ASP A 1 100 ? -14.422 8.656 -11.617 1.00 28.45 100 ASP A N 1
ATOM 577 C CA . ASP A 1 100 ? -14.375 8.017 -12.926 1.00 34.61 100 ASP A CA 1
ATOM 578 C C . ASP A 1 100 ? -13.635 6.688 -12.858 1.00 37.41 100 ASP A C 1
ATOM 579 O O . ASP A 1 100 ? -14.060 5.704 -13.479 1.00 38.01 100 ASP A O 1
ATOM 584 N N . LYS A 1 101 ? -12.547 6.629 -12.086 1.00 37.81 101 LYS A N 1
ATOM 585 C CA . LYS A 1 101 ? -11.812 5.375 -11.943 1.00 36.80 101 LYS A CA 1
ATOM 586 C C . LYS A 1 101 ? -12.679 4.299 -11.301 1.00 42.73 101 LYS A C 1
ATOM 587 O O . LYS A 1 101 ? -12.603 3.122 -11.681 1.00 44.52 101 LYS A O 1
ATOM 593 N N . GLU A 1 102 ? -13.505 4.680 -10.317 1.00 34.29 102 GLU A N 1
ATOM 594 C CA . GLU A 1 102 ? -14.528 3.786 -9.782 1.00 36.28 102 GLU A CA 1
ATOM 595 C C . GLU A 1 102 ? -15.726 3.615 -10.725 1.00 38.79 102 GLU A C 1
ATOM 596 O O . GLU A 1 102 ? -16.690 2.941 -10.351 1.00 36.85 102 GLU A O 1
ATOM 602 N N . GLN A 1 103 ? -15.687 4.209 -11.918 1.00 34.10 103 GLN A N 1
ATOM 603 C CA . GLN A 1 103 ? -16.734 4.038 -12.933 1.00 41.82 103 GLN A CA 1
ATOM 604 C C . GLN A 1 103 ? -18.103 4.540 -12.466 1.00 36.91 103 GLN A C 1
ATOM 605 O O . GLN A 1 103 ? -19.140 4.049 -12.919 1.00 36.65 103 GLN A O 1
ATOM 611 N N . LEU A 1 104 ? -18.130 5.505 -11.546 1.00 34.35 104 LEU A N 1
ATOM 612 C CA . LEU A 1 104 ? -19.398 6.074 -11.107 1.00 38.21 104 LEU A CA 1
ATOM 613 C C . LEU A 1 104 ? -19.913 7.162 -12.040 1.00 35.44 104 LEU A C 1
ATOM 614 O O . LEU A 1 104 ? -20.979 7.722 -11.766 1.00 33.17 104 LEU A O 1
ATOM 619 N N . ILE A 1 105 ? -19.199 7.491 -13.118 1.00 30.48 105 ILE A N 1
ATOM 620 C CA . ILE A 1 105 ? -19.570 8.615 -13.972 1.00 30.91 105 ILE A CA 1
ATOM 621 C C . ILE A 1 105 ? -20.069 8.105 -15.317 1.00 33.74 105 ILE A C 1
ATOM 622 O O . ILE A 1 105 ? -19.441 7.242 -15.940 1.00 30.39 105 ILE A O 1
ATOM 627 N N . ASP A 1 106 ? -21.218 8.640 -15.751 1.00 30.18 106 ASP A N 1
ATOM 628 C CA . ASP A 1 106 ? -21.836 8.340 -17.042 1.00 31.64 106 ASP A CA 1
ATOM 629 C C . ASP A 1 106 ? -21.173 9.236 -18.079 1.00 31.51 106 ASP A C 1
ATOM 630 O O . ASP A 1 106 ? -21.575 10.377 -18.296 1.00 33.27 106 ASP A O 1
ATOM 635 N N . ARG A 1 107 ? -20.122 8.720 -18.717 1.00 31.20 107 ARG A N 1
ATOM 636 C CA . ARG A 1 107 ? -19.366 9.526 -19.675 1.00 33.79 107 ARG A CA 1
ATOM 637 C C . ARG A 1 107 ? -20.205 9.943 -20.878 1.00 29.09 107 ARG A C 1
ATOM 638 O O . ARG A 1 107 ? -19.982 11.017 -21.448 1.00 29.76 107 ARG A O 1
ATOM 646 N N . LYS A 1 108 ? -21.128 9.099 -21.323 1.00 33.85 108 LYS A N 1
ATOM 647 C CA . LYS A 1 108 ? -21.926 9.496 -22.479 1.00 36.22 108 LYS A CA 1
ATOM 648 C C . LYS A 1 108 ? -22.842 10.661 -22.132 1.00 28.88 108 LYS A C 1
ATOM 649 O O . LYS A 1 108 ? -22.994 11.595 -22.932 1.00 28.20 108 LYS A O 1
ATOM 655 N N . ALA A 1 109 ? -23.408 10.661 -20.922 1.00 30.82 109 ALA A N 1
ATOM 656 C CA . ALA A 1 109 ? -24.273 11.775 -20.523 1.00 28.60 109 ALA A CA 1
ATOM 657 C C . ALA A 1 109 ? -23.490 13.073 -20.423 1.00 28.22 109 ALA A C 1
ATOM 658 O O . ALA A 1 109 ? -23.967 14.124 -20.858 1.00 28.79 109 ALA A O 1
ATOM 660 N N . VAL A 1 110 ? -22.285 13.025 -19.843 1.00 33.99 110 VAL A N 1
ATOM 661 C CA . VAL A 1 110 ? -21.454 14.222 -19.741 1.00 26.79 110 VAL A CA 1
ATOM 662 C C . VAL A 1 110 ? -21.101 14.737 -21.134 1.00 28.05 110 VAL A C 1
ATOM 663 O O . VAL A 1 110 ? -21.170 15.939 -21.413 1.00 27.81 110 VAL A O 1
ATOM 667 N N . ALA A 1 111 ? -20.674 13.835 -22.022 1.00 30.09 111 ALA A N 1
ATOM 668 C CA . ALA A 1 111 ? -20.305 14.258 -23.370 1.00 30.85 111 ALA A CA 1
ATOM 669 C C . ALA A 1 111 ? -21.516 14.783 -24.148 1.00 30.07 111 ALA A C 1
ATOM 670 O O . ALA A 1 111 ? -21.380 15.671 -25.002 1.00 29.12 111 ALA A O 1
ATOM 672 N N . THR A 1 112 ? -22.713 14.293 -23.842 1.00 28.45 112 THR A N 1
ATOM 673 C CA . THR A 1 112 ? -23.898 14.863 -24.484 1.00 32.88 112 THR A CA 1
ATOM 674 C C . THR A 1 112 ? -24.058 16.338 -24.128 1.00 31.55 112 THR A C 1
ATOM 675 O O . THR A 1 112 ? -24.375 17.167 -24.993 1.00 28.68 112 THR A O 1
ATOM 679 N N . VAL A 1 113 ? -23.795 16.692 -22.871 1.00 28.23 113 VAL A N 1
ATOM 680 C CA . VAL A 1 113 ? -23.951 18.077 -22.462 1.00 26.94 113 VAL A CA 1
ATOM 681 C C . VAL A 1 113 ? -22.915 18.939 -23.148 1.00 30.38 113 VAL A C 1
ATOM 682 O O . VAL A 1 113 ? -23.219 20.043 -23.618 1.00 28.48 113 VAL A O 1
ATOM 686 N N . ILE A 1 114 ? -21.665 18.461 -23.194 1.00 29.50 114 ILE A N 1
ATOM 687 C CA . ILE A 1 114 ? -20.617 19.232 -23.847 1.00 29.62 114 ILE A CA 1
ATOM 688 C C . ILE A 1 114 ? -20.922 19.395 -25.339 1.00 26.05 114 ILE A C 1
ATOM 689 O O . ILE A 1 114 ? -20.716 20.472 -25.906 1.00 29.90 114 ILE A O 1
ATOM 694 N N . SER A 1 115 ? -21.460 18.356 -25.985 1.00 27.41 115 SER A N 1
ATOM 695 C CA . SER A 1 115 ? -21.899 18.486 -27.384 1.00 33.23 115 SER A CA 1
ATOM 696 C C . SER A 1 115 ? -22.977 19.564 -27.561 1.00 32.56 115 SER A C 1
ATOM 697 O O . SER A 1 115 ? -22.953 20.313 -28.547 1.00 30.08 115 SER A O 1
ATOM 700 N N . ASN A 1 116 ? -23.958 19.622 -26.647 1.00 34.14 116 ASN A N 1
ATOM 701 C CA . ASN A 1 116 ? -25.027 20.620 -26.740 1.00 33.94 116 ASN A CA 1
ATOM 702 C C . ASN A 1 116 ? -24.467 22.037 -26.793 1.00 35.08 116 ASN A C 1
ATOM 703 O O . ASN A 1 116 ? -24.798 22.824 -27.688 1.00 29.64 116 ASN A O 1
ATOM 708 N N . VAL A 1 117 ? -23.653 22.402 -25.799 1.00 35.23 117 VAL A N 1
ATOM 709 C CA . VAL A 1 117 ? -23.193 23.786 -25.719 1.00 31.25 117 VAL A CA 1
ATOM 710 C C . VAL A 1 117 ? -21.964 24.009 -26.584 1.00 29.25 117 VAL A C 1
ATOM 711 O O . VAL A 1 117 ? -21.658 25.158 -26.928 1.00 29.13 117 VAL A O 1
ATOM 715 N N . GLY A 1 118 ? -21.267 22.939 -26.967 1.00 29.16 118 GLY A N 1
ATOM 716 C CA . GLY A 1 118 ? -20.086 23.061 -27.799 1.00 30.73 118 GLY A CA 1
ATOM 717 C C . GLY A 1 118 ? -18.816 23.199 -26.983 1.00 35.28 118 GLY A C 1
ATOM 718 O O . GLY A 1 118 ? -18.809 23.896 -25.963 1.00 32.22 118 GLY A O 1
ATOM 719 N N . GLU A 1 119 ? -17.738 22.532 -27.416 1.00 32.12 119 GLU A N 1
ATOM 720 C CA . GLU A 1 119 ? -16.452 22.696 -26.744 1.00 33.04 119 GLU A CA 1
ATOM 721 C C . GLU A 1 119 ? -15.982 24.141 -26.808 1.00 35.26 119 GLU A C 1
ATOM 722 O O . GLU A 1 119 ? -15.299 24.611 -25.891 1.00 29.32 119 GLU A O 1
ATOM 728 N N . GLY A 1 120 ? -16.362 24.869 -27.859 1.00 33.07 120 GLY A N 1
ATOM 729 C CA . GLY A 1 120 ? -15.969 26.264 -27.988 1.00 29.60 120 GLY A CA 1
ATOM 730 C C . GLY A 1 120 ? -16.665 27.203 -27.026 1.00 32.50 120 GLY A C 1
ATOM 731 O O . GLY A 1 120 ? -16.284 28.378 -26.954 1.00 31.92 120 GLY A O 1
ATOM 732 N N . ALA A 1 121 ? -17.663 26.711 -26.282 1.00 31.60 121 ALA A N 1
ATOM 733 C CA . ALA A 1 121 ? -18.275 27.499 -25.215 1.00 28.79 121 ALA A CA 1
ATOM 734 C C . ALA A 1 121 ? -17.332 27.702 -24.035 1.00 33.81 121 ALA A C 1
ATOM 735 O O . ALA A 1 121 ? -17.500 28.668 -23.277 1.00 29.17 121 ALA A O 1
ATOM 737 N N . PHE A 1 122 ? -16.346 26.827 -23.870 1.00 31.53 122 PHE A N 1
ATOM 738 C CA . PHE A 1 122 ? -15.415 26.914 -22.747 1.00 33.40 122 PHE A CA 1
ATOM 739 C C . PHE A 1 122 ? -14.139 27.618 -23.176 1.00 31.81 122 PHE A C 1
ATOM 740 O O . PHE A 1 122 ? -13.692 27.467 -24.315 1.00 32.54 122 PHE A O 1
ATOM 748 N N . TYR A 1 123 ? -13.566 28.402 -22.263 1.00 33.96 123 TYR A N 1
ATOM 749 C CA . TYR A 1 123 ? -12.263 28.997 -22.516 1.00 34.20 123 TYR A CA 1
ATOM 750 C C . TYR A 1 123 ? -11.247 27.905 -22.789 1.00 28.28 123 TYR A C 1
ATOM 751 O O . TYR A 1 123 ? -11.366 26.787 -22.287 1.00 31.07 123 TYR A O 1
ATOM 760 N N . ASP A 1 124 ? -10.272 28.220 -23.638 1.00 32.63 124 ASP A N 1
ATOM 761 C CA . ASP A 1 124 ? -9.229 27.247 -23.952 1.00 38.31 124 ASP A CA 1
ATOM 762 C C . ASP A 1 124 ? -8.468 26.877 -22.684 1.00 33.75 124 ASP A C 1
ATOM 763 O O . ASP A 1 124 ? -8.331 27.679 -21.752 1.00 32.87 124 ASP A O 1
ATOM 768 N N . GLY A 1 125 ? -8.013 25.633 -22.642 1.00 33.42 125 GLY A N 1
ATOM 769 C CA . GLY A 1 125 ? -7.310 25.100 -21.500 1.00 38.66 125 GLY A CA 1
ATOM 770 C C . GLY A 1 125 ? -8.194 24.460 -20.453 1.00 36.22 125 GLY A C 1
ATOM 771 O O . GLY A 1 125 ? -7.680 23.743 -19.587 1.00 35.52 125 GLY A O 1
ATOM 772 N N . VAL A 1 126 ? -9.506 24.678 -20.516 1.00 34.41 126 VAL A N 1
ATOM 773 C CA . VAL A 1 126 ? -10.397 24.264 -19.436 1.00 31.51 126 VAL A CA 1
ATOM 774 C C . VAL A 1 126 ? -10.752 22.787 -19.557 1.00 32.06 126 VAL A C 1
ATOM 775 O O . VAL A 1 126 ? -10.591 22.016 -18.606 1.00 27.67 126 VAL A O 1
ATOM 779 N N . LEU A 1 127 ? -11.267 22.371 -20.717 1.00 29.98 127 LEU A N 1
ATOM 780 C CA . LEU A 1 127 ? -11.755 20.997 -20.837 1.00 30.10 127 LEU A CA 1
ATOM 781 C C . LEU A 1 127 ? -10.629 19.966 -20.807 1.00 27.32 127 LEU A C 1
ATOM 782 O O . LEU A 1 127 ? -10.859 18.824 -20.388 1.00 28.85 127 LEU A O 1
ATOM 787 N N . ARG A 1 128 ? -9.433 20.320 -21.294 1.00 29.14 128 ARG A N 1
ATOM 788 C CA . ARG A 1 128 ? -8.266 19.433 -21.174 1.00 32.68 128 ARG A CA 1
ATOM 789 C C . ARG A 1 128 ? -8.100 18.894 -19.752 1.00 28.41 128 ARG A C 1
ATOM 790 O O . ARG A 1 128 ? -7.844 17.703 -19.543 1.00 26.05 128 ARG A O 1
ATOM 798 N N . ILE A 1 129 ? -8.294 19.752 -18.760 1.00 26.24 129 ILE A N 1
ATOM 799 C CA . ILE A 1 129 ? -8.117 19.353 -17.367 1.00 24.55 129 ILE A CA 1
ATOM 800 C C . ILE A 1 129 ? -9.091 18.258 -16.942 1.00 27.89 129 ILE A C 1
ATOM 801 O O . ILE A 1 129 ? -8.751 17.435 -16.087 1.00 25.86 129 ILE A O 1
ATOM 806 N N . VAL A 1 130 ? -10.316 18.221 -17.494 1.00 27.01 130 VAL A N 1
ATOM 807 C CA . VAL A 1 130 ? -11.268 17.195 -17.060 1.00 27.45 130 VAL A CA 1
ATOM 808 C C . VAL A 1 130 ? -11.279 15.968 -17.987 1.00 26.98 130 VAL A C 1
ATOM 809 O O . VAL A 1 130 ? -12.146 15.101 -17.853 1.00 31.17 130 VAL A O 1
ATOM 813 N N . ARG A 1 131 ? -10.327 15.860 -18.894 1.00 25.55 131 ARG A N 1
ATOM 814 C CA . ARG A 1 131 ? -10.251 14.673 -19.743 1.00 30.07 131 ARG A CA 1
ATOM 815 C C . ARG A 1 131 ? -10.073 13.411 -18.905 1.00 29.19 131 ARG A C 1
ATOM 816 O O . ARG A 1 131 ? -9.471 13.432 -17.828 1.00 28.30 131 ARG A O 1
ATOM 824 N N . THR A 1 132 ? -10.592 12.306 -19.419 1.00 29.26 132 THR A N 1
ATOM 825 C CA . THR A 1 132 ? -10.381 10.995 -18.820 1.00 32.01 132 THR A CA 1
ATOM 826 C C . THR A 1 132 ? -8.951 10.507 -19.077 1.00 32.40 132 THR A C 1
ATOM 827 O O . THR A 1 132 ? -8.197 11.081 -19.864 1.00 31.74 132 THR A O 1
ATOM 831 N N . GLU A 1 133 ? -8.574 9.424 -18.398 1.00 29.00 133 GLU A N 1
ATOM 832 C CA . GLU A 1 133 ? -7.203 8.948 -18.546 1.00 38.31 133 GLU A CA 1
ATOM 833 C C . GLU A 1 133 ? -6.958 8.385 -19.943 1.00 34.88 133 GLU A C 1
ATOM 834 O O . GLU A 1 133 ? -5.857 8.530 -20.486 1.00 33.77 133 GLU A O 1
ATOM 840 N N . ASP A 1 134 ? -7.974 7.776 -20.564 1.00 35.98 134 ASP A N 1
ATOM 841 C CA . ASP A 1 134 ? -7.752 7.297 -21.923 1.00 39.05 134 ASP A CA 1
ATOM 842 C C . ASP A 1 134 ? -7.816 8.419 -22.953 1.00 39.06 134 ASP A C 1
ATOM 843 O O . ASP A 1 134 ? -7.537 8.171 -24.128 1.00 38.58 134 ASP A O 1
ATOM 848 N N . GLY A 1 135 ? -8.143 9.645 -22.540 1.00 33.18 135 GLY A N 1
ATOM 849 C CA . GLY A 1 135 ? -8.259 10.759 -23.462 1.00 35.67 135 GLY A CA 1
ATOM 850 C C . GLY A 1 135 ? -9.559 10.841 -24.250 1.00 35.59 135 GLY A C 1
ATOM 851 O O . GLY A 1 135 ? -9.750 11.815 -24.994 1.00 37.84 135 GLY A O 1
ATOM 852 N N . SER A 1 136 ? -10.467 9.879 -24.108 1.00 31.27 136 SER A N 1
ATOM 853 C CA . SER A 1 136 ? -11.595 9.804 -25.043 1.00 37.80 136 SER A CA 1
ATOM 854 C C . SER A 1 136 ? -12.836 10.583 -24.598 1.00 36.35 136 SER A C 1
ATOM 855 O O . SER A 1 136 ? -13.699 10.869 -25.433 1.00 34.77 136 SER A O 1
ATOM 858 N N . ALA A 1 137 ? -12.951 10.948 -23.324 1.00 34.86 137 ALA A N 1
ATOM 859 C CA . ALA A 1 137 ? -14.159 11.616 -22.848 1.00 37.30 137 ALA A CA 1
ATOM 860 C C . ALA A 1 137 ? -13.781 12.564 -21.712 1.00 33.82 137 ALA A C 1
ATOM 861 O O . ALA A 1 137 ? -12.603 12.863 -21.496 1.00 30.01 137 ALA A O 1
ATOM 863 N N . TRP A 1 138 ? -14.795 13.037 -20.985 1.00 27.93 138 TRP A N 1
ATOM 864 C CA . TRP A 1 138 ? -14.596 13.948 -19.867 1.00 29.51 138 TRP A CA 1
ATOM 865 C C . TRP A 1 138 ? -15.344 13.434 -18.650 1.00 28.89 138 TRP A C 1
ATOM 866 O O . TRP A 1 138 ? -16.367 12.752 -18.760 1.00 28.93 138 TRP A O 1
ATOM 877 N N . THR A 1 139 ? -14.821 13.787 -17.482 1.00 28.84 139 THR A N 1
ATOM 878 C CA . THR A 1 139 ? -15.364 13.344 -16.212 1.00 27.99 139 THR A CA 1
ATOM 879 C C . THR A 1 139 ? -16.481 14.239 -15.708 1.00 27.96 139 THR A C 1
ATOM 880 O O . THR A 1 139 ? -17.137 13.883 -14.727 1.00 26.94 139 THR A O 1
ATOM 884 N N . GLY A 1 140 ? -16.663 15.405 -16.303 1.00 27.46 140 GLY A N 1
ATOM 885 C CA . GLY A 1 140 ? -17.646 16.341 -15.800 1.00 32.40 140 GLY A CA 1
ATOM 886 C C . GLY A 1 140 ? -17.724 17.554 -16.697 1.00 32.71 140 GLY A C 1
ATOM 887 O O . GLY A 1 140 ? -16.905 17.746 -17.602 1.00 29.81 140 GLY A O 1
ATOM 888 N N . VAL A 1 141 ? -18.727 18.381 -16.426 1.00 31.24 141 VAL A N 1
ATOM 889 C CA . VAL A 1 141 ? -18.943 19.591 -17.208 1.00 29.55 141 VAL A CA 1
ATOM 890 C C . VAL A 1 141 ? -18.504 20.780 -16.355 1.00 28.42 141 VAL A C 1
ATOM 891 O O . VAL A 1 141 ? -19.165 21.109 -15.360 1.00 29.48 141 VAL A O 1
ATOM 895 N N . PRO A 1 142 ? -17.438 21.472 -16.723 1.00 29.82 142 PRO A N 1
ATOM 896 C CA . PRO A 1 142 ? -16.903 22.526 -15.854 1.00 27.33 142 PRO A CA 1
ATOM 897 C C . PRO A 1 142 ? -17.899 23.659 -15.649 1.00 31.30 142 PRO A C 1
ATOM 898 O O . PRO A 1 142 ? -18.607 24.065 -16.577 1.00 28.75 142 PRO A O 1
ATOM 902 N N . VAL A 1 143 ? -17.942 24.169 -14.418 1.00 25.65 143 VAL A N 1
ATOM 903 C CA . VAL A 1 143 ? -18.759 25.336 -14.106 1.00 26.37 143 VAL A CA 1
ATOM 904 C C . VAL A 1 143 ? -17.963 26.495 -13.526 1.00 31.85 143 VAL A C 1
ATOM 905 O O . VAL A 1 143 ? -18.437 27.644 -13.608 1.00 26.99 143 VAL A O 1
ATOM 909 N N . SER A 1 144 ? -16.782 26.268 -12.943 1.00 25.42 144 SER A N 1
ATOM 910 C CA . SER A 1 144 ? -15.973 27.388 -12.478 1.00 28.68 144 SER A CA 1
ATOM 911 C C . SER A 1 144 ? -14.547 26.910 -12.226 1.00 26.07 144 SER A C 1
ATOM 912 O O . SER A 1 144 ? -14.266 25.711 -12.209 1.00 24.45 144 SER A O 1
ATOM 915 N N . ALA A 1 145 ? -13.650 27.863 -11.999 1.00 29.08 145 ALA A N 1
ATOM 916 C CA . ALA A 1 145 ? -12.286 27.521 -11.617 1.00 28.00 145 ALA A CA 1
ATOM 917 C C . ALA A 1 145 ? -11.721 28.577 -10.683 1.00 30.52 145 ALA A C 1
ATOM 918 O O . ALA A 1 145 ? -12.108 29.748 -10.736 1.00 30.13 145 ALA A O 1
ATOM 920 N N . TRP A 1 146 ? -10.807 28.148 -9.816 1.00 30.79 146 TRP A N 1
ATOM 921 C CA . TRP A 1 146 ? -9.887 29.061 -9.164 1.00 28.23 146 TRP A CA 1
ATOM 922 C C . TRP A 1 146 ? -8.490 28.767 -9.683 1.00 33.33 146 TRP A C 1
ATOM 923 O O . TRP A 1 146 ? -8.171 27.628 -10.039 1.00 30.97 146 TRP A O 1
ATOM 934 N N . ILE A 1 147 ? -7.684 29.817 -9.813 1.00 31.06 147 ILE A N 1
ATOM 935 C CA . ILE A 1 147 ? -6.325 29.643 -10.294 1.00 33.03 147 ILE A CA 1
ATOM 936 C C . ILE A 1 147 ? -5.359 30.238 -9.279 1.00 32.01 147 ILE A C 1
ATOM 937 O O . ILE A 1 147 ? -5.731 31.025 -8.400 1.00 34.91 147 ILE A O 1
ATOM 942 N N . GLY A 1 148 ? -4.106 29.858 -9.429 1.00 32.25 148 GLY A N 1
ATOM 943 C CA . GLY A 1 148 ? -3.052 30.264 -8.514 1.00 30.62 148 GLY A CA 1
ATOM 944 C C . GLY A 1 148 ? -1.937 30.910 -9.304 1.00 34.98 148 GLY A C 1
ATOM 945 O O . GLY A 1 148 ? -1.663 30.522 -10.447 1.00 33.64 148 GLY A O 1
ATOM 946 N N . GLY A 1 149 ? -1.331 31.925 -8.714 1.00 32.44 149 GLY A N 1
ATOM 947 C CA . GLY A 1 149 ? -0.176 32.558 -9.309 1.00 32.26 149 GLY A CA 1
ATOM 948 C C . GLY A 1 149 ? 0.465 33.510 -8.327 1.00 34.77 149 GLY A C 1
ATOM 949 O O . GLY A 1 149 ? 0.269 33.408 -7.114 1.00 34.85 149 GLY A O 1
ATOM 950 N N . ILE A 1 150 ? 1.207 34.465 -8.860 1.00 34.08 150 ILE A N 1
ATOM 951 C CA . ILE A 1 150 ? 1.982 35.375 -8.033 1.00 35.16 150 ILE A CA 1
ATOM 952 C C . ILE A 1 150 ? 1.204 36.676 -7.895 1.00 36.75 150 ILE A C 1
ATOM 953 O O . ILE A 1 150 ? 1.071 37.435 -8.858 1.00 38.56 150 ILE A O 1
ATOM 958 N N . TRP A 1 151 ? 0.676 36.924 -6.702 1.00 33.91 151 TRP A N 1
ATOM 959 C CA . TRP A 1 151 ? 0.079 38.207 -6.383 1.00 37.65 151 TRP A CA 1
ATOM 960 C C . TRP A 1 151 ? 1.156 39.131 -5.851 1.00 41.63 151 TRP A C 1
ATOM 961 O O . TRP A 1 151 ? 2.108 38.691 -5.199 1.00 37.37 151 TRP A O 1
ATOM 972 N N . TYR A 1 152 ? 1.014 40.418 -6.143 1.00 40.27 152 TYR A N 1
ATOM 973 C CA . TYR A 1 152 ? 1.981 41.373 -5.630 1.00 44.45 152 TYR A CA 1
ATOM 974 C C . TYR A 1 152 ? 1.286 42.697 -5.366 1.00 46.35 152 TYR A C 1
ATOM 975 O O . TYR A 1 152 ? 0.135 42.913 -5.758 1.00 48.03 152 TYR A O 1
ATOM 984 N N . ARG A 1 153 ? 1.989 43.577 -4.663 1.00 49.76 153 ARG A N 1
ATOM 985 C CA . ARG A 1 153 ? 1.497 44.918 -4.370 1.00 51.46 153 ARG A CA 1
ATOM 986 C C . ARG A 1 153 ? 2.103 45.887 -5.377 1.00 51.61 153 ARG A C 1
ATOM 987 O O . ARG A 1 153 ? 3.331 46.022 -5.455 1.00 51.35 153 ARG A O 1
ATOM 995 N N . LYS A 1 154 ? 1.236 46.546 -6.151 1.00 54.91 154 LYS A N 1
ATOM 996 C CA . LYS A 1 154 ? 1.698 47.424 -7.221 1.00 58.03 154 LYS A CA 1
ATOM 997 C C . LYS A 1 154 ? 2.580 48.544 -6.685 1.00 58.50 154 LYS A C 1
ATOM 998 O O . LYS A 1 154 ? 3.583 48.903 -7.311 1.00 61.80 154 LYS A O 1
ATOM 1004 N N . ASP A 1 155 ? 2.226 49.105 -5.527 1.00 60.60 155 ASP A N 1
ATOM 1005 C CA . ASP A 1 155 ? 2.953 50.265 -5.022 1.00 61.07 155 ASP A CA 1
ATOM 1006 C C . ASP A 1 155 ? 4.345 49.887 -4.528 1.00 64.73 155 ASP A C 1
ATOM 1007 O O . ASP A 1 155 ? 5.316 50.610 -4.783 1.00 65.28 155 ASP A O 1
ATOM 1012 N N . VAL A 1 156 ? 4.467 48.758 -3.826 1.00 63.22 156 VAL A N 1
ATOM 1013 C CA . VAL A 1 156 ? 5.762 48.376 -3.275 1.00 60.08 156 VAL A CA 1
ATOM 1014 C C . VAL A 1 156 ? 6.775 48.144 -4.387 1.00 64.37 156 VAL A C 1
ATOM 1015 O O . VAL A 1 156 ? 7.968 48.434 -4.220 1.00 64.56 156 VAL A O 1
ATOM 1019 N N . LEU A 1 157 ? 6.331 47.643 -5.542 1.00 63.19 157 LEU A N 1
ATOM 1020 C CA . LEU A 1 157 ? 7.274 47.423 -6.628 1.00 60.16 157 LEU A CA 1
ATOM 1021 C C . LEU A 1 157 ? 7.662 48.716 -7.327 1.00 63.61 157 LEU A C 1
ATOM 1022 O O . LEU A 1 157 ? 8.728 48.773 -7.949 1.00 67.74 157 LEU A O 1
ATOM 1027 N N . ALA A 1 158 ? 6.838 49.757 -7.231 1.00 65.05 158 ALA A N 1
ATOM 1028 C CA . ALA A 1 158 ? 7.282 51.072 -7.678 1.00 67.39 158 ALA A CA 1
ATOM 1029 C C . ALA A 1 158 ? 8.242 51.686 -6.665 1.00 65.85 158 ALA A C 1
ATOM 1030 O O . ALA A 1 158 ? 9.329 52.154 -7.026 1.00 62.86 158 ALA A O 1
ATOM 1032 N N . LYS A 1 159 ? 7.872 51.650 -5.385 1.00 64.90 159 LYS A N 1
ATOM 1033 C CA . LYS A 1 159 ? 8.683 52.205 -4.307 1.00 67.10 159 LYS A CA 1
ATOM 1034 C C . LYS A 1 159 ? 10.031 51.498 -4.190 1.00 66.16 159 LYS A C 1
ATOM 1035 O O . LYS A 1 159 ? 10.866 51.872 -3.360 1.00 69.24 159 LYS A O 1
ATOM 1041 N N . ALA A 1 160 ? 10.249 50.470 -5.013 1.00 68.69 160 ALA A N 1
ATOM 1042 C CA . ALA A 1 160 ? 11.530 49.785 -5.101 1.00 64.55 160 ALA A CA 1
ATOM 1043 C C . ALA A 1 160 ? 12.196 49.922 -6.463 1.00 64.04 160 ALA A C 1
ATOM 1044 O O . ALA A 1 160 ? 13.380 49.592 -6.588 1.00 65.26 160 ALA A O 1
ATOM 1046 N N . GLY A 1 161 ? 11.473 50.384 -7.481 1.00 67.75 161 GLY A N 1
ATOM 1047 C CA . GLY A 1 161 ? 12.060 50.635 -8.783 1.00 65.13 161 GLY A CA 1
ATOM 1048 C C . GLY A 1 161 ? 12.062 49.429 -9.698 1.00 64.91 161 GLY A C 1
ATOM 1049 O O . GLY A 1 161 ? 12.988 49.250 -10.495 1.00 65.53 161 GLY A O 1
ATOM 1050 N N . LEU A 1 162 ? 11.016 48.610 -9.616 1.00 68.03 162 LEU A N 1
ATOM 1051 C CA . LEU A 1 162 ? 10.999 47.298 -10.250 1.00 65.82 162 LEU A CA 1
ATOM 1052 C C . LEU A 1 162 ? 9.767 47.157 -11.127 1.00 61.95 162 LEU A C 1
ATOM 1053 O O . LEU A 1 162 ? 8.642 47.326 -10.649 1.00 61.12 162 LEU A O 1
ATOM 1058 N N . GLU A 1 163 ? 9.983 46.839 -12.401 1.00 63.93 163 GLU A N 1
ATOM 1059 C CA . GLU A 1 163 ? 8.898 46.404 -13.264 1.00 64.41 163 GLU A CA 1
ATOM 1060 C C . GLU A 1 163 ? 8.475 44.987 -12.888 1.00 64.00 163 GLU A C 1
ATOM 1061 O O . GLU A 1 163 ? 9.249 44.222 -12.302 1.00 61.86 163 GLU A O 1
ATOM 1067 N N . GLU A 1 164 ? 7.232 44.640 -13.219 1.00 61.29 164 GLU A N 1
ATOM 1068 C CA . GLU A 1 164 ? 6.703 43.343 -12.821 1.00 57.86 164 GLU A CA 1
ATOM 1069 C C . GLU A 1 164 ? 7.454 42.221 -13.542 1.00 55.21 164 GLU A C 1
ATOM 1070 O O . GLU A 1 164 ? 7.774 42.347 -14.732 1.00 55.51 164 GLU A O 1
ATOM 1076 N N . PRO A 1 165 ? 7.753 41.117 -12.855 1.00 54.26 165 PRO A N 1
ATOM 1077 C CA . PRO A 1 165 ? 8.656 40.104 -13.423 1.00 50.11 165 PRO A CA 1
ATOM 1078 C C . PRO A 1 165 ? 7.972 39.202 -14.443 1.00 50.85 165 PRO A C 1
ATOM 1079 O O . PRO A 1 165 ? 6.850 38.734 -14.242 1.00 51.70 165 PRO A O 1
ATOM 1083 N N . LYS A 1 166 ? 8.683 38.936 -15.542 1.00 49.48 166 LYS A N 1
ATOM 1084 C CA . LYS A 1 166 ? 8.143 38.216 -16.689 1.00 49.18 166 LYS A CA 1
ATOM 1085 C C . LYS A 1 166 ? 8.730 36.817 -16.867 1.00 49.52 166 LYS A C 1
ATOM 1086 O O . LYS A 1 166 ? 8.326 36.111 -17.799 1.00 46.21 166 LYS A O 1
ATOM 1092 N N . ASN A 1 167 ? 9.684 36.403 -16.032 1.00 43.60 167 ASN A N 1
ATOM 1093 C CA . ASN A 1 167 ? 10.234 35.053 -16.112 1.00 42.16 167 ASN A CA 1
ATOM 1094 C C . ASN A 1 167 ? 10.920 34.715 -14.787 1.00 40.46 167 ASN A C 1
ATOM 1095 O O . ASN A 1 167 ? 10.872 35.491 -13.828 1.00 39.85 167 ASN A O 1
ATOM 1100 N N . TRP A 1 168 ? 11.559 33.535 -14.746 1.00 39.64 168 TRP A N 1
ATOM 1101 C CA . TRP A 1 168 ? 12.248 33.078 -13.537 1.00 37.74 168 TRP A CA 1
ATOM 1102 C C . TRP A 1 168 ? 13.320 34.063 -13.107 1.00 41.33 168 TRP A C 1
ATOM 1103 O O . TRP A 1 168 ? 13.419 34.418 -11.926 1.00 36.81 168 TRP A O 1
ATOM 1114 N N . GLN A 1 169 ? 14.155 34.490 -14.054 1.00 41.28 169 GLN A N 1
ATOM 1115 C CA . GLN A 1 169 ? 15.239 35.395 -13.710 1.00 45.72 169 GLN A CA 1
ATOM 1116 C C . GLN A 1 169 ? 14.695 36.678 -13.100 1.00 44.20 169 GLN A C 1
ATOM 1117 O O . GLN A 1 169 ? 15.093 37.071 -11.998 1.00 43.72 169 GLN A O 1
ATOM 1123 N N . GLN A 1 170 ? 13.754 37.329 -13.788 1.00 42.53 170 GLN A N 1
ATOM 1124 C CA . GLN A 1 170 ? 13.211 38.576 -13.261 1.00 45.34 170 GLN A CA 1
ATOM 1125 C C . GLN A 1 170 ? 12.515 38.371 -11.921 1.00 42.03 170 GLN A C 1
ATOM 1126 O O . GLN A 1 170 ? 12.552 39.260 -11.064 1.00 43.90 170 GLN A O 1
ATOM 1132 N N . LEU A 1 171 ? 11.884 37.216 -11.709 1.00 41.13 171 LEU A N 1
ATOM 1133 C CA . LEU A 1 171 ? 11.216 36.985 -10.428 1.00 40.48 171 LEU A CA 1
ATOM 1134 C C . LEU A 1 171 ? 12.235 36.860 -9.302 1.00 37.64 171 LEU A C 1
ATOM 1135 O O . LEU A 1 171 ? 12.108 37.513 -8.261 1.00 40.82 171 LEU A O 1
ATOM 1140 N N . LEU A 1 172 ? 13.246 36.012 -9.495 1.00 41.30 172 LEU A N 1
ATOM 1141 C CA . LEU A 1 172 ? 14.287 35.847 -8.489 1.00 40.48 172 LEU A CA 1
ATOM 1142 C C . LEU A 1 172 ? 14.949 37.178 -8.172 1.00 44.80 172 LEU A C 1
ATOM 1143 O O . LEU A 1 172 ? 15.141 37.520 -6.998 1.00 43.96 172 LEU A O 1
ATOM 1148 N N . ASP A 1 173 ? 15.264 37.963 -9.206 1.00 45.68 173 ASP A N 1
ATOM 1149 C CA . ASP A 1 173 ? 15.884 39.266 -8.980 1.00 49.82 173 ASP A CA 1
ATOM 1150 C C . ASP A 1 173 ? 14.973 40.190 -8.177 1.00 50.19 173 ASP A C 1
ATOM 1151 O O . ASP A 1 173 ? 15.433 40.875 -7.253 1.00 50.79 173 ASP A O 1
ATOM 1156 N N . VAL A 1 174 ? 13.675 40.216 -8.500 1.00 44.16 174 VAL A N 1
ATOM 1157 C CA . VAL A 1 174 ? 12.759 41.078 -7.760 1.00 45.26 174 VAL A CA 1
ATOM 1158 C C . VAL A 1 174 ? 12.675 40.638 -6.304 1.00 46.42 174 VAL A C 1
ATOM 1159 O O . VAL A 1 174 ? 12.685 41.470 -5.387 1.00 48.95 174 VAL A O 1
ATOM 1163 N N . ALA A 1 175 ? 12.603 39.325 -6.066 1.00 43.45 175 ALA A N 1
ATOM 1164 C CA . ALA A 1 175 ? 12.514 38.824 -4.697 1.00 44.61 175 ALA A CA 1
ATOM 1165 C C . ALA A 1 175 ? 13.760 39.185 -3.897 1.00 44.65 175 ALA A C 1
ATOM 1166 O O . ALA A 1 175 ? 13.660 39.597 -2.737 1.00 47.75 175 ALA A O 1
ATOM 1168 N N . GLN A 1 176 ? 14.942 39.048 -4.510 1.00 44.70 176 GLN A N 1
ATOM 1169 C CA . GLN A 1 176 ? 16.190 39.396 -3.832 1.00 48.15 176 GLN A CA 1
ATOM 1170 C C . GLN A 1 176 ? 16.232 40.875 -3.474 1.00 47.52 176 GLN A C 1
ATOM 1171 O O . GLN A 1 176 ? 16.728 41.247 -2.408 1.00 49.90 176 GLN A O 1
ATOM 1177 N N . LYS A 1 177 ? 15.710 41.733 -4.353 1.00 53.20 177 LYS A N 1
ATOM 1178 C CA . LYS A 1 177 ? 15.784 43.170 -4.119 1.00 51.55 177 LYS A CA 1
ATOM 1179 C C . LYS A 1 177 ? 14.849 43.608 -3.002 1.00 51.14 177 LYS A C 1
ATOM 1180 O O . LYS A 1 177 ? 15.156 44.563 -2.278 1.00 54.17 177 LYS A O 1
ATOM 1186 N N . LEU A 1 178 ? 13.714 42.935 -2.850 1.00 47.90 178 LEU A N 1
ATOM 1187 C CA . LEU A 1 178 ? 12.747 43.265 -1.814 1.00 50.50 178 LEU A CA 1
ATOM 1188 C C . LEU A 1 178 ? 13.014 42.536 -0.506 1.00 47.53 178 LEU A C 1
ATOM 1189 O O . LEU A 1 178 ? 12.285 42.754 0.464 1.00 48.36 178 LEU A O 1
ATOM 1194 N N . ASN A 1 179 ? 14.028 41.676 -0.462 1.00 46.25 179 ASN A N 1
ATOM 1195 C CA . ASN A 1 179 ? 14.330 40.901 0.731 1.00 44.49 179 ASN A CA 1
ATOM 1196 C C . ASN A 1 179 ? 15.041 41.779 1.763 1.00 51.09 179 ASN A C 1
ATOM 1197 O O . ASN A 1 179 ? 15.772 42.712 1.413 1.00 48.29 179 ASN A O 1
ATOM 1202 N N . ASP A 1 180 ? 14.813 41.468 3.055 1.00 47.35 180 ASP A N 1
ATOM 1203 C CA . ASP A 1 180 ? 15.280 42.289 4.177 1.00 51.74 180 ASP A CA 1
ATOM 1204 C C . ASP A 1 180 ? 14.961 41.614 5.510 1.00 49.43 180 ASP A C 1
ATOM 1205 O O . ASP A 1 180 ? 14.136 42.122 6.282 1.00 51.10 180 ASP A O 1
ATOM 1210 N N . PRO A 1 181 ? 15.582 40.473 5.821 1.00 45.03 181 PRO A N 1
ATOM 1211 C CA . PRO A 1 181 ? 15.141 39.706 7.000 1.00 49.31 181 PRO A CA 1
ATOM 1212 C C . PRO A 1 181 ? 15.504 40.345 8.341 1.00 52.76 181 PRO A C 1
ATOM 1213 O O . PRO A 1 181 ? 14.870 40.009 9.350 1.00 54.98 181 PRO A O 1
ATOM 1217 N N . ALA A 1 182 ? 16.485 41.252 8.394 1.00 48.67 182 ALA A N 1
ATOM 1218 C CA . ALA A 1 182 ? 16.773 41.933 9.657 1.00 57.55 182 ALA A CA 1
ATOM 1219 C C . ALA A 1 182 ? 15.574 42.739 10.136 1.00 59.78 182 ALA A C 1
ATOM 1220 O O . ALA A 1 182 ? 15.393 42.932 11.346 1.00 60.97 182 ALA A O 1
ATOM 1222 N N . ASN A 1 183 ? 14.751 43.216 9.202 1.00 56.04 183 ASN A N 1
ATOM 1223 C CA . ASN A 1 183 ? 13.521 43.932 9.496 1.00 59.97 183 ASN A CA 1
ATOM 1224 C C . ASN A 1 183 ? 12.288 43.047 9.355 1.00 57.78 183 ASN A C 1
ATOM 1225 O O . ASN A 1 183 ? 11.167 43.564 9.267 1.00 54.84 183 ASN A O 1
ATOM 1230 N N . LYS A 1 184 ? 12.477 41.724 9.317 1.00 55.45 184 LYS A N 1
ATOM 1231 C CA . LYS A 1 184 ? 11.374 40.765 9.218 1.00 54.21 184 LYS A CA 1
ATOM 1232 C C . LYS A 1 184 ? 10.507 41.017 7.987 1.00 49.65 184 LYS A C 1
ATOM 1233 O O . LYS A 1 184 ? 9.308 40.736 7.991 1.00 49.41 184 LYS A O 1
ATOM 1239 N N . LYS A 1 185 ? 11.104 41.568 6.935 1.00 47.82 185 LYS A N 1
ATOM 1240 C CA . LYS A 1 185 ? 10.471 41.701 5.637 1.00 47.10 185 LYS A CA 1
ATOM 1241 C C . LYS A 1 185 ? 11.152 40.756 4.658 1.00 46.72 185 LYS A C 1
ATOM 1242 O O . LYS A 1 185 ? 12.361 40.518 4.739 1.00 42.54 185 LYS A O 1
ATOM 1248 N N . TYR A 1 186 ? 10.372 40.220 3.724 1.00 44.49 186 TYR A N 1
ATOM 1249 C CA . TYR A 1 186 ? 10.883 39.199 2.819 1.00 44.33 186 TYR A CA 1
ATOM 1250 C C . TYR A 1 186 ? 10.404 39.473 1.404 1.00 43.48 186 TYR A C 1
ATOM 1251 O O . TYR A 1 186 ? 9.374 40.119 1.183 1.00 42.13 186 TYR A O 1
ATOM 1260 N N . GLY A 1 187 ? 11.171 38.960 0.443 1.00 41.03 187 GLY A N 1
ATOM 1261 C CA . GLY A 1 187 ? 10.877 39.250 -0.950 1.00 39.46 187 GLY A CA 1
ATOM 1262 C C . GLY A 1 187 ? 9.604 38.596 -1.453 1.00 41.18 187 GLY A C 1
ATOM 1263 O O . GLY A 1 187 ? 8.904 39.165 -2.290 1.00 41.92 187 GLY A O 1
ATOM 1264 N N . ILE A 1 188 ? 9.286 37.398 -0.965 1.00 40.12 188 ILE A N 1
ATOM 1265 C CA . ILE A 1 188 ? 8.142 36.656 -1.486 1.00 40.18 188 ILE A CA 1
ATOM 1266 C C . ILE A 1 188 ? 7.625 35.719 -0.405 1.00 38.81 188 ILE A C 1
ATOM 1267 O O . ILE A 1 188 ? 8.398 35.161 0.373 1.00 40.21 188 ILE A O 1
ATOM 1272 N N . ALA A 1 189 ? 6.302 35.561 -0.344 1.00 30.81 189 ALA A N 1
ATOM 1273 C CA . ALA A 1 189 ? 5.685 34.529 0.483 1.00 32.36 189 ALA A CA 1
ATOM 1274 C C . ALA A 1 189 ? 5.493 33.275 -0.369 1.00 35.72 189 ALA A C 1
ATOM 1275 O O . ALA A 1 189 ? 4.709 33.278 -1.326 1.00 36.89 189 ALA A O 1
ATOM 1277 N N . LEU A 1 190 ? 6.202 32.204 -0.015 1.00 36.40 190 LEU A N 1
ATOM 1278 C CA . LEU A 1 190 ? 6.245 30.972 -0.786 1.00 36.73 190 LEU A CA 1
ATOM 1279 C C . LEU A 1 190 ? 5.872 29.803 0.113 1.00 33.89 190 LEU A C 1
ATOM 1280 O O . LEU A 1 190 ? 6.448 29.655 1.209 1.00 36.14 190 LEU A O 1
ATOM 1285 N N . PRO A 1 191 ? 4.967 28.932 -0.316 1.00 29.86 191 PRO A N 1
ATOM 1286 C CA . PRO A 1 191 ? 4.696 27.725 0.473 1.00 32.13 191 PRO A CA 1
ATOM 1287 C C . PRO A 1 191 ? 5.877 26.751 0.473 1.00 30.40 191 PRO A C 1
ATOM 1288 O O . PRO A 1 191 ? 6.568 26.556 -0.536 1.00 25.18 191 PRO A O 1
ATOM 1292 N N . THR A 1 192 ? 6.103 26.159 1.648 1.00 28.61 192 THR A N 1
ATOM 1293 C CA . THR A 1 192 ? 7.170 25.198 1.885 1.00 30.89 192 THR A CA 1
ATOM 1294 C C . THR A 1 192 ? 6.731 24.074 2.810 1.00 30.41 192 THR A C 1
ATOM 1295 O O . THR A 1 192 ? 7.562 23.235 3.164 1.00 28.15 192 THR A O 1
ATOM 1299 N N . ALA A 1 193 ? 5.463 24.029 3.211 1.00 27.66 193 ALA A N 1
ATOM 1300 C CA . ALA A 1 193 ? 5.009 23.038 4.165 1.00 29.47 193 ALA A CA 1
ATOM 1301 C C . ALA A 1 193 ? 4.769 21.702 3.474 1.00 33.01 193 ALA A C 1
ATOM 1302 O O . ALA A 1 193 ? 4.705 21.605 2.244 1.00 32.28 193 ALA A O 1
ATOM 1304 N N . GLU A 1 194 ? 4.605 20.659 4.292 1.00 34.36 194 GLU A N 1
ATOM 1305 C CA . GLU A 1 194 ? 4.248 19.325 3.805 1.00 34.94 194 GLU A CA 1
ATOM 1306 C C . GLU A 1 194 ? 2.740 19.264 3.576 1.00 32.96 194 GLU A C 1
ATOM 1307 O O . GLU A 1 194 ? 1.989 18.613 4.307 1.00 35.15 194 GLU A O 1
ATOM 1313 N N . SER A 1 195 ? 2.303 19.940 2.514 1.00 34.48 195 SER A N 1
ATOM 1314 C CA . SER A 1 195 ? 0.882 20.101 2.252 1.00 30.58 195 SER A CA 1
ATOM 1315 C C . SER A 1 195 ? 0.642 20.261 0.756 1.00 31.14 195 SER A C 1
ATOM 1316 O O . SER A 1 195 ? 1.552 20.605 -0.001 1.00 32.58 195 SER A O 1
ATOM 1319 N N . VAL A 1 196 ? -0.616 20.064 0.341 1.00 30.18 196 VAL A N 1
ATOM 1320 C CA . VAL A 1 196 ? -0.939 20.158 -1.084 1.00 28.40 196 VAL A CA 1
ATOM 1321 C C . VAL A 1 196 ? -0.619 21.542 -1.633 1.00 31.79 196 VAL A C 1
ATOM 1322 O O . VAL A 1 196 ? -0.341 21.692 -2.832 1.00 32.07 196 VAL A O 1
ATOM 1326 N N . LEU A 1 197 ? -0.650 22.574 -0.786 1.00 27.73 197 LEU A N 1
ATOM 1327 C CA . LEU A 1 197 ? -0.383 23.919 -1.282 1.00 27.09 197 LEU A CA 1
ATOM 1328 C C . LEU A 1 197 ? 1.011 24.016 -1.889 1.00 32.74 197 LEU A C 1
ATOM 1329 O O . LEU A 1 197 ? 1.198 24.634 -2.950 1.00 30.54 197 LEU A O 1
ATOM 1334 N N . THR A 1 198 ? 1.998 23.389 -1.244 1.00 28.80 198 THR A N 1
ATOM 1335 C CA . THR A 1 198 ? 3.363 23.416 -1.754 1.00 27.44 198 THR A CA 1
ATOM 1336 C C . THR A 1 198 ? 3.475 22.679 -3.074 1.00 26.37 198 THR A C 1
ATOM 1337 O O . THR A 1 198 ? 4.186 23.118 -3.981 1.00 26.34 198 THR A O 1
ATOM 1341 N N . GLU A 1 199 ? 2.820 21.529 -3.177 1.00 27.55 199 GLU A N 1
ATOM 1342 C CA . GLU A 1 199 ? 2.813 20.805 -4.436 1.00 29.93 199 GLU A CA 1
ATOM 1343 C C . GLU A 1 199 ? 2.195 21.644 -5.546 1.00 30.67 199 GLU A C 1
ATOM 1344 O O . GLU A 1 199 ? 2.721 21.674 -6.669 1.00 30.06 199 GLU A O 1
ATOM 1350 N N . GLN A 1 200 ? 1.096 22.356 -5.242 1.00 28.64 200 GLN A N 1
ATOM 1351 C CA . GLN A 1 200 ? 0.426 23.187 -6.245 1.00 29.99 200 GLN A CA 1
ATOM 1352 C C . GLN A 1 200 ? 1.319 24.331 -6.705 1.00 31.75 200 GLN A C 1
ATOM 1353 O O . GLN A 1 200 ? 1.510 24.546 -7.913 1.00 28.86 200 GLN A O 1
ATOM 1359 N N . SER A 1 201 ? 1.854 25.100 -5.755 1.00 30.61 201 SER A N 1
ATOM 1360 C CA . SER A 1 201 ? 2.688 26.234 -6.136 1.00 29.99 201 SER A CA 1
ATOM 1361 C C . SER A 1 201 ? 3.974 25.769 -6.816 1.00 29.84 201 SER A C 1
ATOM 1362 O O . SER A 1 201 ? 4.395 26.352 -7.822 1.00 29.13 201 SER A O 1
ATOM 1365 N N . PHE A 1 202 ? 4.599 24.702 -6.305 1.00 28.60 202 PHE A N 1
ATOM 1366 C CA . PHE A 1 202 ? 5.781 24.174 -6.988 1.00 29.94 202 PHE A CA 1
ATOM 1367 C C . PHE A 1 202 ? 5.454 23.645 -8.384 1.00 30.18 202 PHE A C 1
ATOM 1368 O O . PHE A 1 202 ? 6.289 23.740 -9.298 1.00 26.60 202 PHE A O 1
ATOM 1376 N N . SER A 1 203 ? 4.260 23.082 -8.576 1.00 30.27 203 SER A N 1
ATOM 1377 C CA . SER A 1 203 ? 3.898 22.607 -9.912 1.00 25.18 203 SER A CA 1
ATOM 1378 C C . SER A 1 203 ? 3.965 23.733 -10.941 1.00 23.60 203 SER A C 1
ATOM 1379 O O . SER A 1 203 ? 4.396 23.506 -12.079 1.00 24.15 203 SER A O 1
ATOM 1382 N N . GLN A 1 204 ? 3.618 24.959 -10.548 1.00 27.29 204 GLN A N 1
ATOM 1383 C CA . GLN A 1 204 ? 3.639 26.080 -11.485 1.00 29.31 204 GLN A CA 1
ATOM 1384 C C . GLN A 1 204 ? 5.039 26.328 -12.037 1.00 28.93 204 GLN A C 1
ATOM 1385 O O . GLN A 1 204 ? 5.213 26.488 -13.254 1.00 28.10 204 GLN A O 1
ATOM 1391 N N . PHE A 1 205 ? 6.061 26.324 -11.174 1.00 29.75 205 PHE A N 1
ATOM 1392 C CA . PHE A 1 205 ? 7.430 26.430 -11.676 1.00 27.10 205 PHE A CA 1
ATOM 1393 C C . PHE A 1 205 ? 7.847 25.183 -12.455 1.00 25.52 205 PHE A C 1
ATOM 1394 O O . PHE A 1 205 ? 8.412 25.302 -13.553 1.00 27.35 205 PHE A O 1
ATOM 1402 N N . ALA A 1 206 ? 7.545 23.979 -11.945 1.00 19.64 206 ALA A N 1
ATOM 1403 C CA . ALA A 1 206 ? 7.915 22.767 -12.678 1.00 21.62 206 ALA A CA 1
ATOM 1404 C C . ALA A 1 206 ? 7.259 22.718 -14.055 1.00 30.33 206 ALA A C 1
ATOM 1405 O O . ALA A 1 206 ? 7.911 22.405 -15.057 1.00 30.65 206 ALA A O 1
ATOM 1407 N N . LEU A 1 207 ? 5.956 22.995 -14.126 1.00 26.99 207 LEU A N 1
ATOM 1408 C CA . LEU A 1 207 ? 5.295 22.936 -15.423 1.00 31.22 207 LEU A CA 1
ATOM 1409 C C . LEU A 1 207 ? 5.719 24.087 -16.327 1.00 35.12 207 LEU A C 1
ATOM 1410 O O . LEU A 1 207 ? 5.724 23.927 -17.553 1.00 34.84 207 LEU A O 1
ATOM 1415 N N . SER A 1 208 ? 6.076 25.248 -15.759 1.00 28.93 208 SER A N 1
ATOM 1416 C CA . SER A 1 208 ? 6.638 26.315 -16.583 1.00 29.51 208 SER A CA 1
ATOM 1417 C C . SER A 1 208 ? 7.960 25.898 -17.216 1.00 35.14 208 SER A C 1
ATOM 1418 O O . SER A 1 208 ? 8.417 26.552 -18.161 1.00 37.68 208 SER A O 1
ATOM 1421 N N . ASN A 1 209 ? 8.593 24.838 -16.702 1.00 34.80 209 ASN A N 1
ATOM 1422 C CA . ASN A 1 209 ? 9.826 24.282 -17.246 1.00 32.18 209 ASN A CA 1
ATOM 1423 C C . ASN A 1 209 ? 9.576 22.965 -17.963 1.00 36.12 209 ASN A C 1
ATOM 1424 O O . ASN A 1 209 ? 10.490 22.131 -18.071 1.00 33.62 209 ASN A O 1
ATOM 1429 N N . GLN A 1 210 ? 8.340 22.752 -18.419 1.00 33.22 210 GLN A N 1
ATOM 1430 C CA . GLN A 1 210 ? 7.940 21.530 -19.106 1.00 34.20 210 GLN A CA 1
ATOM 1431 C C . GLN A 1 210 ? 8.239 20.285 -18.288 1.00 34.67 210 GLN A C 1
ATOM 1432 O O . GLN A 1 210 ? 8.544 19.228 -18.841 1.00 36.03 210 GLN A O 1
ATOM 1438 N N . ALA A 1 211 ? 8.144 20.393 -16.966 1.00 33.46 211 ALA A N 1
ATOM 1439 C CA . ALA A 1 211 ? 8.417 19.277 -16.065 1.00 32.37 211 ALA A CA 1
ATOM 1440 C C . ALA A 1 211 ? 7.101 18.854 -15.428 1.00 35.74 211 ALA A C 1
ATOM 1441 O O . ALA A 1 211 ? 6.508 19.602 -14.640 1.00 37.58 211 ALA A O 1
ATOM 1443 N N . ASN A 1 212 ? 6.651 17.658 -15.775 1.00 33.50 212 ASN A N 1
ATOM 1444 C CA . ASN A 1 212 ? 5.423 17.080 -15.267 1.00 34.10 212 ASN A CA 1
ATOM 1445 C C . ASN A 1 212 ? 5.792 15.797 -14.549 1.00 32.65 212 ASN A C 1
ATOM 1446 O O . ASN A 1 212 ? 6.768 15.135 -14.897 1.00 32.72 212 ASN A O 1
ATOM 1451 N N . VAL A 1 213 ? 5.006 15.447 -13.539 1.00 31.50 213 VAL A N 1
ATOM 1452 C CA . VAL A 1 213 ? 5.264 14.220 -12.791 1.00 35.35 213 VAL A CA 1
ATOM 1453 C C . VAL A 1 213 ? 5.038 12.975 -13.654 1.00 34.67 213 VAL A C 1
ATOM 1454 O O . VAL A 1 213 ? 5.637 11.917 -13.410 1.00 35.04 213 VAL A O 1
ATOM 1458 N N . PHE A 1 214 ? 4.184 13.079 -14.671 1.00 31.26 214 PHE A N 1
ATOM 1459 C CA . PHE A 1 214 ? 3.869 11.992 -15.591 1.00 36.22 214 PHE A CA 1
ATOM 1460 C C . PHE A 1 214 ? 4.309 12.367 -16.997 1.00 32.16 214 PHE A C 1
ATOM 1461 O O . PHE A 1 214 ? 4.344 13.549 -17.354 1.00 28.47 214 PHE A O 1
ATOM 1469 N N . ASN A 1 215 ? 4.689 11.363 -17.782 1.00 34.37 215 ASN A N 1
ATOM 1470 C CA . ASN A 1 215 ? 4.900 11.580 -19.205 1.00 38.28 215 ASN A CA 1
ATOM 1471 C C . ASN A 1 215 ? 3.682 11.057 -19.966 1.00 39.92 215 ASN A C 1
ATOM 1472 O O . ASN A 1 215 ? 2.762 10.474 -19.383 1.00 38.76 215 ASN A O 1
ATOM 1477 N N . ALA A 1 216 ? 3.678 11.276 -21.284 1.00 44.46 216 ALA A N 1
ATOM 1478 C CA . ALA A 1 216 ? 2.489 10.961 -22.074 1.00 43.41 216 ALA A CA 1
ATOM 1479 C C . ALA A 1 216 ? 2.128 9.480 -22.057 1.00 43.14 216 ALA A C 1
ATOM 1480 O O . ALA A 1 216 ? 1.044 9.124 -22.523 1.00 46.00 216 ALA A O 1
ATOM 1482 N N . GLU A 1 217 ? 2.986 8.609 -21.538 1.00 44.89 217 GLU A N 1
ATOM 1483 C CA . GLU A 1 217 ? 2.661 7.194 -21.444 1.00 43.12 217 GLU A CA 1
ATOM 1484 C C . GLU A 1 217 ? 2.231 6.785 -20.043 1.00 43.71 217 GLU A C 1
ATOM 1485 O O . GLU A 1 217 ? 2.120 5.588 -19.763 1.00 42.28 217 GLU A O 1
ATOM 1491 N N . GLY A 1 218 ? 1.979 7.747 -19.158 1.00 36.19 218 GLY A N 1
ATOM 1492 C CA . GLY A 1 218 ? 1.520 7.402 -17.833 1.00 37.37 218 GLY A CA 1
ATOM 1493 C C . GLY A 1 218 ? 2.575 6.880 -16.887 1.00 37.26 218 GLY A C 1
ATOM 1494 O O . GLY A 1 218 ? 2.226 6.273 -15.870 1.00 37.02 218 GLY A O 1
ATOM 1495 N N . LYS A 1 219 ? 3.854 7.092 -17.176 1.00 33.24 219 LYS A N 1
ATOM 1496 C CA . LYS A 1 219 ? 4.889 6.713 -16.224 1.00 36.33 219 LYS A CA 1
ATOM 1497 C C . LYS A 1 219 ? 5.317 7.900 -15.358 1.00 35.24 219 LYS A C 1
ATOM 1498 O O . LYS A 1 219 ? 5.236 9.061 -15.776 1.00 36.04 219 LYS A O 1
ATOM 1504 N N . ILE A 1 220 ? 5.775 7.590 -14.146 1.00 37.53 220 ILE A N 1
ATOM 1505 C CA . ILE A 1 220 ? 6.265 8.593 -13.200 1.00 40.14 220 ILE A CA 1
ATOM 1506 C C . ILE A 1 220 ? 7.637 9.079 -13.655 1.00 37.66 220 ILE A C 1
ATOM 1507 O O . ILE A 1 220 ? 8.617 8.330 -13.620 1.00 38.69 220 ILE A O 1
ATOM 1512 N N . THR A 1 221 ? 7.720 10.352 -14.024 1.00 35.72 221 THR A N 1
ATOM 1513 C CA . THR A 1 221 ? 8.953 10.998 -14.476 1.00 34.85 221 THR A CA 1
ATOM 1514 C C . THR A 1 221 ? 9.268 12.155 -13.535 1.00 36.82 221 THR A C 1
ATOM 1515 O O . THR A 1 221 ? 9.076 13.324 -13.881 1.00 32.74 221 THR A O 1
ATOM 1519 N N . LEU A 1 222 ? 9.753 11.829 -12.337 1.00 35.14 222 LEU A N 1
ATOM 1520 C CA . LEU A 1 222 ? 10.097 12.845 -11.348 1.00 39.06 222 LEU A CA 1
ATOM 1521 C C . LEU A 1 222 ? 11.582 13.201 -11.362 1.00 35.33 222 LEU A C 1
ATOM 1522 O O . LEU A 1 222 ? 11.942 14.381 -11.385 1.00 35.78 222 LEU A O 1
ATOM 1527 N N . ASP A 1 223 ? 12.454 12.199 -11.373 1.00 33.51 223 ASP A N 1
ATOM 1528 C CA . ASP A 1 223 ? 13.899 12.416 -11.278 1.00 35.55 223 ASP A CA 1
ATOM 1529 C C . ASP A 1 223 ? 14.472 12.702 -12.671 1.00 36.37 223 ASP A C 1
ATOM 1530 O O . ASP A 1 223 ? 15.186 11.900 -13.274 1.00 38.43 223 ASP A O 1
ATOM 1535 N N . THR A 1 224 ? 14.161 13.889 -13.174 1.00 35.39 224 THR A N 1
ATOM 1536 C CA . THR A 1 224 ? 14.500 14.297 -14.527 1.00 33.79 224 THR A CA 1
ATOM 1537 C C . THR A 1 224 ? 15.318 15.577 -14.501 1.00 31.69 224 THR A C 1
ATOM 1538 O O . THR A 1 224 ? 15.256 16.345 -13.532 1.00 29.94 224 THR A O 1
ATOM 1542 N N . PRO A 1 225 ? 16.073 15.856 -15.569 1.00 32.01 225 PRO A N 1
ATOM 1543 C CA . PRO A 1 225 ? 16.759 17.156 -15.654 1.00 32.30 225 PRO A CA 1
ATOM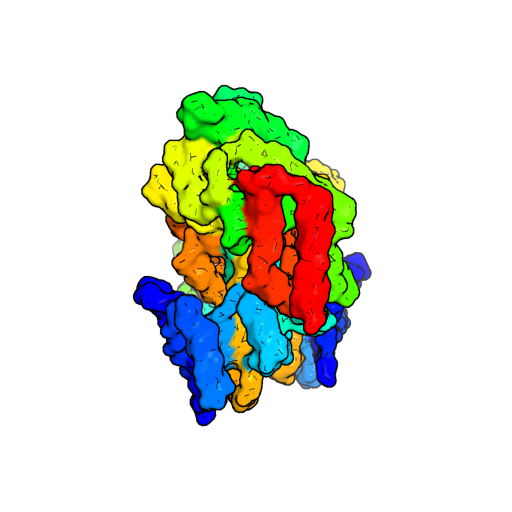 1544 C C . PRO A 1 225 ? 15.842 18.352 -15.487 1.00 32.90 225 PRO A C 1
ATOM 1545 O O . PRO A 1 225 ? 16.134 19.228 -14.660 1.00 32.51 225 PRO A O 1
ATOM 1549 N N . GLU A 1 226 ? 14.731 18.423 -16.243 1.00 27.84 226 GLU A N 1
ATOM 1550 C CA . GLU A 1 226 ? 13.875 19.597 -16.140 1.00 26.44 226 GLU A CA 1
ATOM 1551 C C . GLU A 1 226 ? 13.217 19.714 -14.767 1.00 27.68 226 GLU A C 1
ATOM 1552 O O . GLU A 1 226 ? 12.977 20.830 -14.299 1.00 23.37 226 GLU A O 1
ATOM 1558 N N . MET A 1 227 ? 12.921 18.595 -14.096 1.00 27.41 227 MET A N 1
ATOM 1559 C CA . MET A 1 227 ? 12.366 18.706 -12.747 1.00 26.28 227 MET A CA 1
ATOM 1560 C C . MET A 1 227 ? 13.419 19.198 -11.753 1.00 29.73 227 MET A C 1
ATOM 1561 O O . MET A 1 227 ? 13.101 19.966 -10.836 1.00 28.02 227 MET A O 1
ATOM 1566 N N . MET A 1 228 ? 14.681 18.780 -11.932 1.00 31.35 228 MET A N 1
ATOM 1567 C CA . MET A 1 228 ? 15.752 19.219 -11.038 1.00 29.15 228 MET A CA 1
ATOM 1568 C C . MET A 1 228 ? 15.996 20.719 -11.169 1.00 29.77 228 MET A C 1
ATOM 1569 O O . MET A 1 228 ? 16.230 21.402 -10.160 1.00 30.53 228 MET A O 1
ATOM 1574 N N . GLN A 1 229 ? 15.901 21.257 -12.395 1.00 25.57 229 GLN A N 1
ATOM 1575 C CA . GLN A 1 229 ? 16.035 22.700 -12.606 1.00 26.13 229 GLN A CA 1
ATOM 1576 C C . GLN A 1 229 ? 14.974 23.474 -11.845 1.00 29.49 229 GLN A C 1
ATOM 1577 O O . GLN A 1 229 ? 15.274 24.467 -11.169 1.00 32.12 229 GLN A O 1
ATOM 1583 N N . ALA A 1 230 ? 13.706 23.090 -12.022 1.00 27.39 230 ALA A N 1
ATOM 1584 C CA . ALA A 1 230 ? 12.647 23.740 -11.266 1.00 31.18 230 ALA A CA 1
ATOM 1585 C C . ALA A 1 230 ? 12.898 23.612 -9.766 1.00 25.85 230 ALA A C 1
ATOM 1586 O O . ALA A 1 230 ? 12.747 24.585 -9.024 1.00 28.99 230 ALA A O 1
ATOM 1588 N N . LEU A 1 231 ? 13.295 22.424 -9.301 1.00 25.01 231 LEU A N 1
ATOM 1589 C CA . LEU A 1 231 ? 13.501 22.269 -7.859 1.00 28.09 231 LEU A CA 1
ATOM 1590 C C . LEU A 1 231 ? 14.679 23.109 -7.384 1.00 28.93 231 LEU A C 1
ATOM 1591 O O . LEU A 1 231 ? 14.605 23.741 -6.320 1.00 31.19 231 LEU A O 1
ATOM 1596 N N . THR A 1 232 ? 15.747 23.190 -8.188 1.00 27.82 232 THR A N 1
ATOM 1597 C CA . THR A 1 232 ? 16.861 24.067 -7.844 1.00 30.23 232 THR A CA 1
ATOM 1598 C C . THR A 1 232 ? 16.436 25.525 -7.852 1.00 32.74 232 THR A C 1
ATOM 1599 O O . THR A 1 232 ? 16.859 26.305 -6.986 1.00 32.74 232 THR A O 1
ATOM 1603 N N . TYR A 1 233 ? 15.569 25.910 -8.802 1.00 30.78 233 TYR A N 1
ATOM 1604 C CA . TYR A 1 233 ? 15.121 27.305 -8.844 1.00 30.48 233 TYR A CA 1
ATOM 1605 C C . TYR A 1 233 ? 14.219 27.635 -7.662 1.00 29.41 233 TYR A C 1
ATOM 1606 O O . TYR A 1 233 ? 14.327 28.721 -7.074 1.00 31.48 233 TYR A O 1
ATOM 1615 N N . TYR A 1 234 ? 13.288 26.738 -7.330 1.00 27.66 234 TYR A N 1
ATOM 1616 C CA . TYR A 1 234 ? 12.450 26.959 -6.149 1.00 29.94 234 TYR A CA 1
ATOM 1617 C C . TYR A 1 234 ? 13.297 27.146 -4.888 1.00 25.84 234 TYR A C 1
ATOM 1618 O O . TYR A 1 234 ? 12.990 27.993 -4.036 1.00 30.57 234 TYR A O 1
ATOM 1627 N N . ARG A 1 235 ? 14.345 26.348 -4.735 1.00 28.92 235 ARG A N 1
ATOM 1628 C CA . ARG A 1 235 ? 15.222 26.508 -3.572 1.00 31.40 235 ARG A CA 1
ATOM 1629 C C . ARG A 1 235 ? 15.873 27.892 -3.558 1.00 33.85 235 ARG A C 1
ATOM 1630 O O . ARG A 1 235 ? 15.894 28.572 -2.523 1.00 35.08 235 ARG A O 1
ATOM 1638 N N . ASP A 1 236 ? 16.384 28.346 -4.711 1.00 32.89 236 ASP A N 1
ATOM 1639 C CA . ASP A 1 236 ? 16.953 29.688 -4.760 1.00 34.16 236 ASP A CA 1
ATOM 1640 C C . ASP A 1 236 ? 15.909 30.738 -4.418 1.00 37.23 236 ASP A C 1
ATOM 1641 O O . ASP A 1 236 ? 16.190 31.692 -3.680 1.00 39.47 236 ASP A O 1
ATOM 1646 N N . LEU A 1 237 ? 14.691 30.568 -4.928 1.00 37.08 237 LEU A N 1
ATOM 1647 C CA . LEU A 1 237 ? 13.652 31.543 -4.665 1.00 33.31 237 LEU A CA 1
ATOM 1648 C C . LEU A 1 237 ? 13.258 31.559 -3.192 1.00 32.72 237 LEU A C 1
ATOM 1649 O O . LEU A 1 237 ? 12.955 32.624 -2.644 1.00 32.53 237 LEU A O 1
ATOM 1654 N N . THR A 1 238 ? 13.254 30.401 -2.527 1.00 31.74 238 THR A N 1
ATOM 1655 C CA . THR A 1 238 ? 12.859 30.406 -1.117 1.00 33.50 238 THR A CA 1
ATOM 1656 C C . THR A 1 238 ? 13.895 31.043 -0.197 1.00 40.04 238 THR A C 1
ATOM 1657 O O . THR A 1 238 ? 13.557 31.343 0.949 1.00 35.80 238 THR A O 1
ATOM 1661 N N . ALA A 1 239 ? 15.133 31.278 -0.649 1.00 38.34 239 ALA A N 1
ATOM 1662 C CA . ALA A 1 239 ? 16.034 32.072 0.181 1.00 37.81 239 ALA A CA 1
ATOM 1663 C C . ALA A 1 239 ? 15.491 33.477 0.440 1.00 45.05 239 ALA A C 1
ATOM 1664 O O . ALA A 1 239 ? 16.110 34.235 1.197 1.00 38.67 239 ALA A O 1
ATOM 1666 N N . ASN A 1 240 ? 14.353 33.842 -0.169 1.00 37.19 240 ASN A N 1
ATOM 1667 C CA . ASN A 1 240 ? 13.740 35.153 0.005 1.00 37.21 240 ASN A CA 1
ATOM 1668 C C . ASN A 1 240 ? 12.343 35.060 0.595 1.00 38.94 240 ASN A C 1
ATOM 1669 O O . ASN A 1 240 ? 11.538 35.972 0.396 1.00 39.20 240 ASN A O 1
ATOM 1674 N N . THR A 1 241 ? 12.023 33.963 1.273 1.00 37.18 241 THR A N 1
ATOM 1675 C CA . THR A 1 241 ? 10.727 33.808 1.911 1.00 39.69 241 THR A CA 1
ATOM 1676 C C . THR A 1 241 ? 10.919 33.658 3.411 1.00 34.59 241 THR A C 1
ATOM 1677 O O . THR A 1 241 ? 12.033 33.465 3.901 1.00 37.23 241 THR A O 1
ATOM 1681 N N . MET A 1 242 ? 9.810 33.752 4.132 1.00 36.11 242 MET A N 1
ATOM 1682 C CA . MET A 1 242 ? 9.852 33.592 5.577 1.00 36.17 242 MET A CA 1
ATOM 1683 C C . MET A 1 242 ? 10.444 32.232 5.940 1.00 35.32 242 MET A C 1
ATOM 1684 O O . MET A 1 242 ? 10.094 31.213 5.326 1.00 34.72 242 MET A O 1
ATOM 1689 N N . PRO A 1 243 ? 11.322 32.176 6.939 1.00 33.11 243 PRO A N 1
ATOM 1690 C CA . PRO A 1 243 ? 11.914 30.897 7.340 1.00 36.35 243 PRO A CA 1
ATOM 1691 C C . PRO A 1 243 ? 10.901 30.004 8.035 1.00 29.23 243 PRO A C 1
ATOM 1692 O O . PRO A 1 243 ? 9.918 30.467 8.615 1.00 34.42 243 PRO A O 1
ATOM 1696 N N . GLY A 1 244 ? 11.146 28.706 7.945 1.00 29.68 244 GLY A N 1
ATOM 1697 C CA . GLY A 1 244 ? 10.249 27.704 8.480 1.00 31.44 244 GLY A CA 1
ATOM 1698 C C . GLY A 1 244 ? 9.319 27.120 7.435 1.00 34.26 244 GLY A C 1
ATOM 1699 O O . GLY A 1 244 ? 9.460 27.318 6.227 1.00 32.94 244 GLY A O 1
ATOM 1700 N N . SER A 1 245 ? 8.340 26.378 7.940 1.00 32.40 245 SER A N 1
ATOM 1701 C CA . SER A 1 245 ? 7.398 25.633 7.118 1.00 37.25 245 SER A CA 1
ATOM 1702 C C . SER A 1 245 ? 6.171 26.514 6.899 1.00 33.42 245 SER A C 1
ATOM 1703 O O . SER A 1 245 ? 5.393 26.742 7.826 1.00 35.24 245 SER A O 1
ATOM 1706 N N . ASN A 1 246 ? 6.022 27.051 5.686 1.00 33.23 246 ASN A N 1
ATOM 1707 C CA . ASN A 1 246 ? 4.949 28.000 5.373 1.00 34.43 246 ASN A CA 1
ATOM 1708 C C . ASN A 1 246 ? 3.805 27.268 4.693 1.00 35.71 246 ASN A C 1
ATOM 1709 O O . ASN A 1 246 ? 3.966 26.753 3.582 1.00 33.23 246 ASN A O 1
ATOM 1714 N N . ASP A 1 247 ? 2.652 27.235 5.352 1.00 34.76 247 ASP A N 1
ATOM 1715 C CA . ASP A 1 247 ? 1.443 26.701 4.751 1.00 39.78 247 ASP A CA 1
ATOM 1716 C C . ASP A 1 247 ? 0.480 27.843 4.419 1.00 33.36 247 ASP A C 1
ATOM 1717 O O . ASP A 1 247 ? 0.888 29.009 4.329 1.00 32.64 247 ASP A O 1
ATOM 1722 N N . ILE A 1 248 ? -0.799 27.503 4.243 1.00 36.53 248 ILE A N 1
ATOM 1723 C CA . ILE A 1 248 ? -1.766 28.455 3.709 1.00 37.94 248 ILE A CA 1
ATOM 1724 C C . ILE A 1 248 ? -1.873 29.683 4.606 1.00 37.03 248 ILE A C 1
ATOM 1725 O O . ILE A 1 248 ? -1.852 30.820 4.122 1.00 30.55 248 ILE A O 1
ATOM 1730 N N . MET A 1 249 ? -1.945 29.477 5.929 1.00 38.96 249 MET A N 1
ATOM 1731 C CA . MET A 1 249 ? -2.119 30.613 6.835 1.00 42.61 249 MET A CA 1
ATOM 1732 C C . MET A 1 249 ? -0.880 31.495 6.869 1.00 38.27 249 MET A C 1
ATOM 1733 O O . MET A 1 249 ? -0.996 32.726 6.911 1.00 38.07 249 MET A O 1
ATOM 1738 N N . GLU A 1 250 ? 0.312 30.885 6.824 1.00 39.15 250 GLU A N 1
ATOM 1739 C CA . GLU A 1 250 ? 1.544 31.665 6.805 1.00 33.39 250 GLU A CA 1
ATOM 1740 C C . GLU A 1 250 ? 1.628 32.526 5.557 1.00 34.76 250 GLU A C 1
ATOM 1741 O O . GLU A 1 250 ? 2.028 33.692 5.624 1.00 37.17 250 GLU A O 1
ATOM 1747 N N . VAL A 1 251 ? 1.283 31.959 4.401 1.00 34.74 251 VAL A N 1
ATOM 1748 C CA . VAL A 1 251 ? 1.408 32.699 3.152 1.00 34.95 251 VAL A CA 1
ATOM 1749 C C . VAL A 1 251 ? 0.398 33.843 3.112 1.00 37.00 251 VAL A C 1
ATOM 1750 O O . VAL A 1 251 ? 0.745 34.993 2.814 1.00 35.15 251 VAL A O 1
ATOM 1754 N N . LYS A 1 252 ? -0.862 33.540 3.420 1.00 33.98 252 LYS A N 1
ATOM 1755 C CA . LYS A 1 252 ? -1.906 34.561 3.417 1.00 37.13 252 LYS A CA 1
ATOM 1756 C C . LYS A 1 252 ? -1.587 35.687 4.403 1.00 35.33 252 LYS A C 1
ATOM 1757 O O . LYS A 1 252 ? -1.604 36.868 4.039 1.00 35.73 252 LYS A O 1
ATOM 1763 N N . ASP A 1 253 ? -1.270 35.334 5.654 1.00 36.85 253 ASP A N 1
ATOM 1764 C CA . ASP A 1 253 ? -0.938 36.348 6.659 1.00 36.90 253 ASP A CA 1
ATOM 1765 C C . ASP A 1 253 ? 0.206 37.240 6.202 1.00 37.53 253 ASP A C 1
ATOM 1766 O O . ASP A 1 253 ? 0.136 38.468 6.337 1.00 38.61 253 ASP A O 1
ATOM 1771 N N . ALA A 1 254 ? 1.274 36.643 5.661 1.00 35.27 254 ALA A N 1
ATOM 1772 C CA . ALA A 1 254 ? 2.431 37.446 5.272 1.00 36.95 254 ALA A CA 1
ATOM 1773 C C . ALA A 1 254 ? 2.072 38.446 4.180 1.00 37.65 254 ALA A C 1
ATOM 1774 O O . ALA A 1 254 ? 2.594 39.567 4.154 1.00 36.78 254 ALA A O 1
ATOM 1776 N N . PHE A 1 255 ? 1.194 38.055 3.257 1.00 38.71 255 PHE A N 1
ATOM 1777 C CA . PHE A 1 255 ? 0.786 38.992 2.219 1.00 38.82 255 PHE A CA 1
ATOM 1778 C C . PHE A 1 255 ? -0.136 40.065 2.788 1.00 40.09 255 PHE A C 1
ATOM 1779 O O . PHE A 1 255 ? 0.003 41.251 2.460 1.00 40.33 255 PHE A O 1
ATOM 1787 N N . MET A 1 256 ? -1.065 39.670 3.665 1.00 38.34 256 MET A N 1
ATOM 1788 C CA . MET A 1 256 ? -2.067 40.602 4.176 1.00 41.33 256 MET A CA 1
ATOM 1789 C C . MET A 1 256 ? -1.518 41.591 5.200 1.00 42.16 256 MET A C 1
ATOM 1790 O O . MET A 1 256 ? -2.124 42.647 5.390 1.00 37.78 256 MET A O 1
ATOM 1795 N N . ASN A 1 257 ? -0.409 41.286 5.873 1.00 39.67 257 ASN A N 1
ATOM 1796 C CA . ASN A 1 257 ? 0.140 42.221 6.848 1.00 43.78 257 ASN A CA 1
ATOM 1797 C C . ASN A 1 257 ? 1.401 42.920 6.374 1.00 41.32 257 ASN A C 1
ATOM 1798 O O . ASN A 1 257 ? 2.000 43.658 7.154 1.00 47.42 257 ASN A O 1
ATOM 1803 N N . GLY A 1 258 ? 1.819 42.719 5.125 1.00 43.08 258 GLY A N 1
ATOM 1804 C CA . GLY A 1 258 ? 2.979 43.419 4.603 1.00 44.21 258 GLY A CA 1
ATOM 1805 C C . GLY A 1 258 ? 4.325 42.799 4.919 1.00 45.98 258 GLY A C 1
ATOM 1806 O O . GLY A 1 258 ? 5.352 43.433 4.655 1.00 50.36 258 GLY A O 1
ATOM 1807 N N . THR A 1 259 ? 4.362 41.584 5.476 1.00 43.17 259 THR A N 1
ATOM 1808 C CA . THR A 1 259 ? 5.635 40.889 5.634 1.00 45.40 259 THR A CA 1
ATOM 1809 C C . THR A 1 259 ? 6.279 40.580 4.284 1.00 47.44 259 THR A C 1
ATOM 1810 O O . THR A 1 259 ? 7.517 40.557 4.171 1.00 47.50 259 THR A O 1
ATOM 1814 N N . ALA A 1 260 ? 5.467 40.325 3.254 1.00 37.09 260 ALA A N 1
ATOM 1815 C CA . ALA A 1 260 ? 5.992 40.133 1.905 1.00 44.26 260 ALA A CA 1
ATOM 1816 C C . ALA A 1 260 ? 5.045 40.769 0.893 1.00 37.02 260 ALA A C 1
ATOM 1817 O O . ALA A 1 260 ? 3.822 40.604 1.002 1.00 39.69 260 ALA A O 1
ATOM 1819 N N . PRO A 1 261 ? 5.577 41.521 -0.083 1.00 37.33 261 PRO A N 1
ATOM 1820 C CA . PRO A 1 261 ? 4.719 42.170 -1.084 1.00 38.13 261 PRO A CA 1
ATOM 1821 C C . PRO A 1 261 ? 4.513 41.329 -2.334 1.00 39.57 261 PRO A C 1
ATOM 1822 O O . PRO A 1 261 ? 4.158 41.861 -3.387 1.00 40.25 261 PRO A O 1
ATOM 1826 N N . MET A 1 262 ? 4.786 40.032 -2.231 1.00 40.95 262 MET A N 1
ATOM 1827 C CA . MET A 1 262 ? 4.575 39.065 -3.299 1.00 37.10 262 MET A CA 1
ATOM 1828 C C . MET A 1 262 ? 4.225 37.743 -2.643 1.00 37.79 262 MET A C 1
ATOM 1829 O O . MET A 1 262 ? 4.803 37.391 -1.611 1.00 35.09 262 MET A O 1
ATOM 1834 N N . ALA A 1 263 ? 3.300 37.005 -3.249 1.00 33.99 263 ALA A N 1
ATOM 1835 C CA . ALA A 1 263 ? 2.858 35.756 -2.647 1.00 36.43 263 ALA A CA 1
ATOM 1836 C C . ALA A 1 263 ? 2.199 34.880 -3.696 1.00 34.00 263 ALA A C 1
ATOM 1837 O O . ALA A 1 263 ? 1.345 35.354 -4.454 1.00 36.28 263 ALA A O 1
ATOM 1839 N N . ILE A 1 264 ? 2.566 33.606 -3.708 1.00 33.64 264 ILE A N 1
ATOM 1840 C CA . ILE A 1 264 ? 1.873 32.608 -4.510 1.00 34.63 264 ILE A CA 1
ATOM 1841 C C . ILE A 1 264 ? 0.672 32.101 -3.723 1.00 34.25 264 ILE A C 1
ATOM 1842 O O . ILE A 1 264 ? 0.815 31.617 -2.594 1.00 33.59 264 ILE A O 1
ATOM 1847 N N . TYR A 1 265 ? -0.508 32.178 -4.333 1.00 26.51 265 TYR A N 1
ATOM 1848 C CA . TYR A 1 265 ? -1.753 31.914 -3.636 1.00 27.75 265 TYR A CA 1
ATOM 1849 C C . TYR A 1 265 ? -2.837 31.793 -4.697 1.00 31.20 265 TYR A C 1
ATOM 1850 O O . TYR A 1 265 ? -2.628 32.136 -5.860 1.00 33.88 265 TYR A O 1
ATOM 1859 N N . SER A 1 266 ? -4.004 31.328 -4.282 1.00 33.87 266 SER A N 1
ATOM 1860 C CA . SER A 1 266 ? -5.132 31.253 -5.204 1.00 32.11 266 SER A CA 1
ATOM 1861 C C . SER A 1 266 ? -5.878 32.579 -5.270 1.00 30.68 266 SER A C 1
ATOM 1862 O O . SER A 1 266 ? -5.586 33.534 -4.544 1.00 32.03 266 SER A O 1
ATOM 1865 N N . THR A 1 267 ? -6.883 32.617 -6.151 1.00 33.80 267 THR A N 1
ATOM 1866 C CA . THR A 1 267 ? -7.779 33.761 -6.278 1.00 34.53 267 THR A CA 1
ATOM 1867 C C . THR A 1 267 ? -8.650 33.981 -5.047 1.00 33.63 267 THR A C 1
ATOM 1868 O O . THR A 1 267 ? -9.311 35.024 -4.958 1.00 36.72 267 THR A O 1
ATOM 1872 N N . TYR A 1 268 ? -8.661 33.045 -4.096 1.00 34.59 268 TYR A N 1
ATOM 1873 C CA . TYR A 1 268 ? -9.349 33.272 -2.832 1.00 37.38 268 TYR A CA 1
ATOM 1874 C C . TYR A 1 268 ? -8.678 34.343 -1.975 1.00 35.81 268 TYR A C 1
ATOM 1875 O O . TYR A 1 268 ? -9.228 34.711 -0.938 1.00 43.14 268 TYR A O 1
ATOM 1884 N N . ILE A 1 269 ? -7.526 34.869 -2.391 1.00 37.47 269 ILE A N 1
ATOM 1885 C CA . ILE A 1 269 ? -6.977 36.071 -1.776 1.00 38.79 269 ILE A CA 1
ATOM 1886 C C . ILE A 1 269 ? -7.802 37.305 -2.133 1.00 40.56 269 ILE A C 1
ATOM 1887 O O . ILE A 1 269 ? -7.764 38.310 -1.405 1.00 38.86 269 ILE A O 1
ATOM 1892 N N . LEU A 1 270 ? -8.567 37.256 -3.232 1.00 38.04 270 LEU A N 1
ATOM 1893 C CA . LEU A 1 270 ? -9.242 38.450 -3.729 1.00 40.33 270 LEU A CA 1
ATOM 1894 C C . LEU A 1 270 ? -10.383 38.911 -2.818 1.00 40.61 270 LEU A C 1
ATOM 1895 O O . LEU A 1 270 ? -10.500 40.118 -2.579 1.00 39.04 270 LEU A O 1
ATOM 1900 N N . PRO A 1 271 ? -11.244 38.024 -2.300 1.00 40.13 271 PRO A N 1
ATOM 1901 C CA . PRO A 1 271 ? -12.201 38.476 -1.272 1.00 40.09 271 PRO A CA 1
ATOM 1902 C C . PRO A 1 271 ? -11.543 39.117 -0.064 1.00 44.77 271 PRO A C 1
ATOM 1903 O O . PRO A 1 271 ? -12.150 39.993 0.567 1.00 43.93 271 PRO A O 1
ATOM 1907 N N . ALA A 1 272 ? -10.327 38.699 0.294 1.00 43.02 272 ALA A N 1
ATOM 1908 C CA . ALA A 1 272 ? -9.661 39.293 1.449 1.00 42.45 272 ALA A CA 1
ATOM 1909 C C . ALA A 1 272 ? -9.088 40.668 1.126 1.00 47.24 272 ALA A C 1
ATOM 1910 O O . ALA A 1 272 ? -9.122 41.569 1.971 1.00 52.35 272 ALA A O 1
ATOM 1912 N N . VAL A 1 273 ? -8.553 40.851 -0.082 1.00 43.26 273 VAL A N 1
ATOM 1913 C CA . VAL A 1 273 ? -8.128 42.184 -0.496 1.00 47.30 273 VAL A CA 1
ATOM 1914 C C . VAL A 1 273 ? -9.316 43.138 -0.534 1.00 54.00 273 VAL A C 1
ATOM 1915 O O . VAL A 1 273 ? -9.185 44.318 -0.189 1.00 56.57 273 VAL A O 1
ATOM 1919 N N . ILE A 1 274 ? -10.489 42.646 -0.947 1.00 45.82 274 ILE A N 1
ATOM 1920 C CA . ILE A 1 274 ? -11.693 43.475 -0.977 1.00 53.02 274 ILE A CA 1
ATOM 1921 C C . ILE A 1 274 ? -12.033 43.970 0.425 1.00 53.69 274 ILE A C 1
ATOM 1922 O O . ILE A 1 274 ? -12.321 45.154 0.636 1.00 55.69 274 ILE A O 1
ATOM 1927 N N . LYS A 1 275 ? -12.004 43.068 1.403 1.00 54.14 275 LYS A N 1
ATOM 1928 C CA . LYS A 1 275 ? -12.251 43.419 2.795 1.00 58.06 275 LYS A CA 1
ATOM 1929 C C . LYS A 1 275 ? -11.129 44.283 3.364 1.00 57.71 275 LYS A C 1
ATOM 1930 O O . LYS A 1 275 ? -11.328 45.474 3.620 1.00 58.85 275 LYS A O 1
ATOM 1936 N N . GLU A 1 276 ? -9.938 43.698 3.537 1.00 62.74 276 GLU A N 1
ATOM 1937 C CA . GLU A 1 276 ? -8.887 44.347 4.323 1.00 62.28 276 GLU A CA 1
ATOM 1938 C C . GLU A 1 276 ? -8.241 45.515 3.579 1.00 61.73 276 GLU A C 1
ATOM 1939 O O . GLU A 1 276 ? -7.916 46.538 4.192 1.00 64.68 276 GLU A O 1
ATOM 1945 N N . GLY A 1 277 ? -8.022 45.385 2.274 1.00 58.62 277 GLY A N 1
ATOM 1946 C CA . GLY A 1 277 ? -7.169 46.347 1.597 1.00 61.93 277 GLY A CA 1
ATOM 1947 C C . GLY A 1 277 ? -7.740 47.101 0.411 1.00 61.94 277 GLY A C 1
ATOM 1948 O O . GLY A 1 277 ? -8.923 47.471 0.393 1.00 62.05 277 GLY A O 1
ATOM 1949 N N . ASP A 1 278 ? -6.889 47.337 -0.585 1.00 60.52 278 ASP A N 1
ATOM 1950 C CA . ASP A 1 278 ? -7.235 48.129 -1.765 1.00 61.76 278 ASP A CA 1
ATOM 1951 C C . ASP A 1 278 ? -7.020 47.308 -3.030 1.00 61.32 278 ASP A C 1
ATOM 1952 O O . ASP A 1 278 ? -5.861 47.012 -3.378 1.00 59.30 278 ASP A O 1
ATOM 1957 N N . PRO A 1 279 ? -8.087 46.946 -3.755 1.00 58.67 279 PRO A N 1
ATOM 1958 C CA . PRO A 1 279 ? -7.929 46.069 -4.932 1.00 58.57 279 PRO A CA 1
ATOM 1959 C C . PRO A 1 279 ? -7.125 46.687 -6.060 1.00 58.27 279 PRO A C 1
ATOM 1960 O O . PRO A 1 279 ? -6.462 45.957 -6.809 1.00 60.30 279 PRO A O 1
ATOM 1964 N N . LYS A 1 280 ? -7.187 48.009 -6.224 1.00 60.37 280 LYS A N 1
ATOM 1965 C CA . LYS A 1 280 ? -6.403 48.677 -7.257 1.00 58.46 280 LYS A CA 1
ATOM 1966 C C . LYS A 1 280 ? -4.924 48.327 -7.147 1.00 59.36 280 LYS A C 1
ATOM 1967 O O . LYS A 1 280 ? -4.232 48.202 -8.163 1.00 56.70 280 LYS A O 1
ATOM 1973 N N . ASN A 1 281 ? -4.438 48.125 -5.925 1.00 58.59 281 ASN A N 1
ATOM 1974 C CA . ASN A 1 281 ? -3.023 47.971 -5.618 1.00 57.23 281 ASN A CA 1
ATOM 1975 C C . ASN A 1 281 ? -2.499 46.538 -5.805 1.00 56.18 281 ASN A C 1
ATOM 1976 O O . ASN A 1 281 ? -1.344 46.266 -5.464 1.00 52.30 281 ASN A O 1
ATOM 1981 N N . VAL A 1 282 ? -3.296 45.613 -6.329 1.00 54.43 282 VAL A N 1
ATOM 1982 C CA . VAL A 1 282 ? -2.891 44.215 -6.436 1.00 49.94 282 VAL A CA 1
ATOM 1983 C C . VAL A 1 282 ? -2.665 43.871 -7.900 1.00 45.83 282 VAL A C 1
ATOM 1984 O O . VAL A 1 282 ? -3.551 44.073 -8.740 1.00 49.47 282 VAL A O 1
ATOM 1988 N N . GLY A 1 283 ? -1.479 43.346 -8.204 1.00 47.98 283 GLY A N 1
ATOM 1989 C CA . GLY A 1 283 ? -1.185 42.782 -9.499 1.00 44.79 283 GLY A CA 1
ATOM 1990 C C . GLY A 1 283 ? -1.109 41.263 -9.424 1.00 40.78 283 GLY A C 1
ATOM 1991 O O . GLY A 1 283 ? -1.097 40.660 -8.355 1.00 41.03 283 GLY A O 1
ATOM 1992 N N . PHE A 1 284 ? -1.049 40.651 -10.599 1.00 41.87 284 PHE A N 1
ATOM 1993 C CA . PHE A 1 284 ? -0.977 39.202 -10.741 1.00 42.07 284 PHE A CA 1
ATOM 1994 C C . PHE A 1 284 ? -0.009 38.904 -11.869 1.00 40.67 284 PHE A C 1
ATOM 1995 O O . PHE A 1 284 ? -0.114 39.503 -12.944 1.00 42.03 284 PHE A O 1
ATOM 2003 N N . VAL A 1 285 ? 0.932 37.993 -11.627 1.00 38.06 285 VAL A N 1
ATOM 2004 C CA . VAL A 1 285 ? 1.816 37.514 -12.679 1.00 42.12 285 VAL A CA 1
ATOM 2005 C C . VAL A 1 285 ? 1.888 35.993 -12.593 1.00 40.43 285 VAL A C 1
ATOM 2006 O O . VAL A 1 285 ? 1.519 35.384 -11.587 1.00 38.99 285 VAL A O 1
ATOM 2010 N N . VAL A 1 286 ? 2.366 35.388 -13.677 1.00 36.04 286 VAL A N 1
ATOM 2011 C CA . VAL A 1 286 ? 2.294 33.949 -13.897 1.00 41.34 286 VAL A CA 1
ATOM 2012 C C . VAL A 1 286 ? 3.711 33.411 -14.003 1.00 41.22 286 VAL A C 1
ATOM 2013 O O . VAL A 1 286 ? 4.484 33.892 -14.834 1.00 41.35 286 VAL A O 1
ATOM 2017 N N . PRO A 1 287 ? 4.085 32.388 -13.232 1.00 42.03 287 PRO A N 1
ATOM 2018 C CA . PRO A 1 287 ? 5.403 31.766 -13.422 1.00 40.09 287 PRO A CA 1
ATOM 2019 C C . PRO A 1 287 ? 5.615 31.365 -14.874 1.00 38.93 287 PRO A C 1
ATOM 2020 O O . PRO A 1 287 ? 4.778 30.691 -15.486 1.00 38.51 287 PRO A O 1
ATOM 2024 N N . THR A 1 288 ? 6.731 31.819 -15.434 1.00 32.16 288 THR A N 1
ATOM 2025 C CA . THR A 1 288 ? 7.025 31.652 -16.848 1.00 37.03 288 THR A CA 1
ATOM 2026 C C . THR A 1 288 ? 8.508 31.376 -17.022 1.00 36.32 288 THR A C 1
ATOM 2027 O O . THR A 1 288 ? 9.346 32.124 -16.511 1.00 39.31 288 THR A O 1
ATOM 2031 N N . GLU A 1 289 ? 8.826 30.303 -17.738 1.00 35.77 289 GLU A N 1
ATOM 2032 C CA . GLU A 1 289 ? 10.200 30.031 -18.139 1.00 39.51 289 GLU A CA 1
ATOM 2033 C C . GLU A 1 289 ? 10.209 29.572 -19.590 1.00 39.73 289 GLU A C 1
ATOM 2034 O O . GLU A 1 289 ? 10.400 30.383 -20.502 1.00 40.16 289 GLU A O 1
ATOM 2040 N N . LYS A 1 290 ? 9.991 28.275 -19.813 1.00 39.01 290 LYS A N 1
ATOM 2041 C CA . LYS A 1 290 ? 9.802 27.772 -21.166 1.00 37.52 290 LYS A CA 1
ATOM 2042 C C . LYS A 1 290 ? 8.390 28.052 -21.675 1.00 37.63 290 LYS A C 1
ATOM 2043 O O . LYS A 1 290 ? 8.201 28.288 -22.875 1.00 37.07 290 LYS A O 1
ATOM 2049 N N . ASN A 1 291 ? 7.396 28.001 -20.792 1.00 35.81 291 ASN A N 1
ATOM 2050 C CA . ASN A 1 291 ? 6.047 28.464 -21.087 1.00 34.35 291 ASN A CA 1
ATOM 2051 C C . ASN A 1 291 ? 5.465 29.046 -19.803 1.00 40.65 291 ASN A C 1
ATOM 2052 O O . ASN A 1 291 ? 6.135 29.109 -18.764 1.00 35.66 291 ASN A O 1
ATOM 2057 N N . SER A 1 292 ? 4.209 29.468 -19.874 1.00 36.35 292 SER A N 1
ATOM 2058 C CA . SER A 1 292 ? 3.517 30.024 -18.721 1.00 37.03 292 SER A CA 1
ATOM 2059 C C . SER A 1 292 ? 2.601 28.969 -18.113 1.00 36.02 292 SER A C 1
ATOM 2060 O O . SER A 1 292 ? 1.961 28.200 -18.833 1.00 37.29 292 SER A O 1
ATOM 2063 N N . ALA A 1 293 ? 2.561 28.913 -16.785 1.00 34.00 293 ALA A N 1
ATOM 2064 C CA . ALA A 1 293 ? 1.802 27.876 -16.096 1.00 33.46 293 ALA A CA 1
ATOM 2065 C C . ALA A 1 293 ? 1.136 28.480 -14.875 1.00 32.83 293 ALA A C 1
ATOM 2066 O O . ALA A 1 293 ? 1.817 29.007 -13.990 1.00 34.68 293 ALA A O 1
ATOM 2068 N N . VAL A 1 294 ? -0.194 28.426 -14.846 1.00 35.53 294 VAL A N 1
ATOM 2069 C CA . VAL A 1 294 ? -0.989 28.758 -13.673 1.00 30.67 294 VAL A CA 1
ATOM 2070 C C . VAL A 1 294 ? -1.569 27.460 -13.141 1.00 27.77 294 VAL A C 1
ATOM 2071 O O . VAL A 1 294 ? -1.978 26.590 -13.917 1.00 28.74 294 VAL A O 1
ATOM 2075 N N . TYR A 1 295 ? -1.572 27.306 -11.825 1.00 27.12 295 TYR A N 1
ATOM 2076 C CA . TYR A 1 295 ? -2.271 26.167 -11.264 1.00 26.32 295 TYR A CA 1
ATOM 2077 C C . TYR A 1 295 ? -3.770 26.451 -11.280 1.00 29.20 295 TYR A C 1
ATOM 2078 O O . TYR A 1 295 ? -4.198 27.601 -11.191 1.00 30.13 295 TYR A O 1
ATOM 2087 N N . GLY A 1 296 ? -4.566 25.395 -11.414 1.00 31.14 296 GLY A N 1
ATOM 2088 C CA . GLY A 1 296 ? -6.001 25.583 -11.492 1.00 31.60 296 GLY A CA 1
ATOM 2089 C C . GLY A 1 296 ? -6.787 24.422 -10.929 1.00 30.39 296 GLY A C 1
ATOM 2090 O O . GLY A 1 296 ? -6.413 23.266 -11.122 1.00 29.80 296 GLY A O 1
ATOM 2091 N N . MET A 1 297 ? -7.873 24.705 -10.219 1.00 29.66 297 MET A N 1
ATOM 2092 C CA . MET A 1 297 ? -8.800 23.672 -9.785 1.00 29.02 297 MET A CA 1
ATOM 2093 C C . MET A 1 297 ? -10.152 23.956 -10.429 1.00 28.35 297 MET A C 1
ATOM 2094 O O . MET A 1 297 ? -10.717 25.042 -10.249 1.00 27.27 297 MET A O 1
ATOM 2099 N N . LEU A 1 298 ? -10.667 22.990 -11.178 1.00 28.07 298 LEU A N 1
ATOM 2100 C CA . LEU A 1 298 ? -11.981 23.134 -11.796 1.00 27.49 298 LEU A CA 1
ATOM 2101 C C . LEU A 1 298 ? -13.046 22.563 -10.883 1.00 26.83 298 LEU A C 1
ATOM 2102 O O . LEU A 1 298 ? -12.830 21.559 -10.211 1.00 28.47 298 LEU A O 1
ATOM 2107 N N . THR A 1 299 ? -14.204 23.197 -10.874 1.00 26.55 299 THR A N 1
ATOM 2108 C CA . THR A 1 299 ? -15.401 22.596 -10.314 1.00 28.64 299 THR A CA 1
ATOM 2109 C C . THR A 1 299 ? -16.324 22.239 -11.469 1.00 28.45 299 THR A C 1
ATOM 2110 O O . THR A 1 299 ? -16.547 23.060 -12.367 1.00 25.01 299 THR A O 1
ATOM 2114 N N . SER A 1 300 ? -16.824 21.008 -11.469 1.00 27.27 300 SER A N 1
ATOM 2115 C CA . SER A 1 300 ? -17.717 20.545 -12.525 1.00 27.41 300 SER A CA 1
ATOM 2116 C C . SER A 1 300 ? -19.001 20.012 -11.926 1.00 26.20 300 SER A C 1
ATOM 2117 O O . SER A 1 300 ? -19.088 19.722 -10.728 1.00 26.10 300 SER A O 1
ATOM 2120 N N . LEU A 1 301 ? -20.001 19.894 -12.789 1.00 24.83 301 LEU A N 1
ATOM 2121 C CA . LEU A 1 301 ? -21.161 19.066 -12.532 1.00 26.56 301 LEU A CA 1
ATOM 2122 C C . LEU A 1 301 ? -20.969 17.792 -13.335 1.00 29.38 301 LEU A C 1
ATOM 2123 O O . LEU A 1 301 ? -20.678 17.854 -14.537 1.00 28.36 301 LEU A O 1
ATOM 2128 N N . THR A 1 302 ? -21.091 16.642 -12.678 1.00 28.60 302 THR A N 1
ATOM 2129 C CA . THR A 1 302 ? -21.007 15.386 -13.408 1.00 28.61 302 THR A CA 1
ATOM 2130 C C . THR A 1 302 ? -22.305 14.630 -13.222 1.00 30.92 302 THR A C 1
ATOM 2131 O O . THR A 1 302 ? -23.115 14.955 -12.351 1.00 27.85 302 THR A O 1
ATOM 2135 N N . ILE A 1 303 ? -22.517 13.658 -14.100 1.00 30.88 303 ILE A N 1
ATOM 2136 C CA . ILE A 1 303 ? -23.729 12.849 -14.117 1.00 27.58 303 ILE A CA 1
ATOM 2137 C C . ILE A 1 303 ? -23.311 11.423 -13.811 1.00 29.42 303 ILE A C 1
ATOM 2138 O O . ILE A 1 303 ? -22.395 10.896 -14.450 1.00 26.91 303 ILE A O 1
ATOM 2143 N N . THR A 1 304 ? -23.969 10.802 -12.840 1.00 27.94 304 THR A N 1
ATOM 2144 C CA . THR A 1 304 ? -23.506 9.502 -12.398 1.00 28.02 304 THR A CA 1
ATOM 2145 C C . THR A 1 304 ? -24.155 8.361 -13.176 1.00 34.50 304 THR A C 1
ATOM 2146 O O . THR A 1 304 ? -25.234 8.499 -13.768 1.00 34.19 304 THR A O 1
ATOM 2150 N N . ALA A 1 305 ? -23.469 7.218 -13.155 1.00 36.58 305 ALA A N 1
ATOM 2151 C CA . ALA A 1 305 ? -23.820 6.030 -13.917 1.00 37.87 305 ALA A CA 1
ATOM 2152 C C . ALA A 1 305 ? -24.822 5.166 -13.158 1.00 38.76 305 ALA A C 1
ATOM 2153 O O . ALA A 1 305 ? -25.030 5.318 -11.961 1.00 36.08 305 ALA A O 1
ATOM 2155 N N . GLY A 1 306 ? -25.433 4.226 -13.876 1.00 45.98 306 GLY A N 1
ATOM 2156 C CA . GLY A 1 306 ? -26.353 3.285 -13.268 1.00 46.46 306 GLY A CA 1
ATOM 2157 C C . GLY A 1 306 ? -27.742 3.809 -12.975 1.00 44.69 306 GLY A C 1
ATOM 2158 O O . GLY A 1 306 ? -28.508 3.131 -12.281 1.00 49.38 306 GLY A O 1
ATOM 2159 N N . GLN A 1 307 ? -28.094 4.988 -13.458 1.00 41.85 307 GLN A N 1
ATOM 2160 C CA . GLN A 1 307 ? -29.424 5.525 -13.205 1.00 39.80 307 GLN A CA 1
ATOM 2161 C C . GLN A 1 307 ? -30.390 5.074 -14.301 1.00 40.71 307 GLN A C 1
ATOM 2162 O O . GLN A 1 307 ? -29.983 4.702 -15.403 1.00 39.54 307 GLN A O 1
ATOM 2168 N N . LYS A 1 308 ? -31.687 5.108 -13.987 1.00 40.20 308 LYS A N 1
ATOM 2169 C CA . LYS A 1 308 ? -32.681 4.863 -15.024 1.00 41.23 308 LYS A CA 1
ATOM 2170 C C . LYS A 1 308 ? -32.518 5.869 -16.157 1.00 40.46 308 LYS A C 1
ATOM 2171 O O . LYS A 1 308 ? -32.088 7.010 -15.952 1.00 37.43 308 LYS A O 1
ATOM 2177 N N . THR A 1 309 ? -32.873 5.431 -17.366 1.00 42.09 309 THR A N 1
ATOM 2178 C CA . THR A 1 309 ? -32.684 6.265 -18.550 1.00 39.44 309 THR A CA 1
ATOM 2179 C C . THR A 1 309 ? -33.378 7.613 -18.407 1.00 38.78 309 THR A C 1
ATOM 2180 O O . THR A 1 309 ? -32.817 8.648 -18.787 1.00 38.27 309 THR A O 1
ATOM 2184 N N . GLU A 1 310 ? -34.598 7.627 -17.855 1.00 41.86 310 GLU A N 1
ATOM 2185 C CA . GLU A 1 310 ? -35.316 8.888 -17.681 1.00 40.16 310 GLU A CA 1
ATOM 2186 C C . GLU A 1 310 ? -34.660 9.774 -16.635 1.00 32.76 310 GLU A C 1
ATOM 2187 O O . GLU A 1 310 ? -34.727 11.003 -16.738 1.00 35.13 310 GLU A O 1
ATOM 2193 N N . GLU A 1 311 ? -34.054 9.181 -15.607 1.00 36.60 311 GLU A N 1
ATOM 2194 C CA . GLU A 1 311 ? -33.262 9.970 -14.665 1.00 33.44 311 GLU A CA 1
ATOM 2195 C C . GLU A 1 311 ? -32.069 10.601 -15.375 1.00 32.88 311 GLU A C 1
ATOM 2196 O O . GLU A 1 311 ? -31.771 11.786 -15.179 1.00 30.00 311 GLU A O 1
ATOM 2202 N N . THR A 1 312 ? -31.408 9.829 -16.249 1.00 35.25 312 THR A N 1
ATOM 2203 C CA . THR A 1 312 ? -30.209 10.307 -16.932 1.00 31.86 312 THR A CA 1
ATOM 2204 C C . THR A 1 312 ? -30.528 11.452 -17.883 1.00 28.23 312 THR A C 1
ATOM 2205 O O . THR A 1 312 ? -29.779 12.436 -17.967 1.00 28.22 312 THR A O 1
ATOM 2209 N N . GLU A 1 313 ? -31.622 11.337 -18.631 1.00 32.32 313 GLU A N 1
ATOM 2210 C CA . GLU A 1 313 ? -31.970 12.411 -19.550 1.00 31.96 313 GLU A CA 1
ATOM 2211 C C . GLU A 1 313 ? -32.328 13.677 -18.785 1.00 27.99 313 GLU A C 1
ATOM 2212 O O . GLU A 1 313 ? -32.020 14.788 -19.226 1.00 29.85 313 GLU A O 1
ATOM 2218 N N . ALA A 1 314 ? -32.988 13.520 -17.640 1.00 28.25 314 ALA A N 1
ATOM 2219 C CA . ALA A 1 314 ? -33.287 14.665 -16.789 1.00 27.56 314 ALA A CA 1
ATOM 2220 C C . ALA A 1 314 ? -32.001 15.327 -16.303 1.00 26.62 314 ALA A C 1
ATOM 2221 O O . ALA A 1 314 ? -31.875 16.558 -16.327 1.00 30.61 314 ALA A O 1
ATOM 2223 N N . ALA A 1 315 ? -31.026 14.531 -15.864 1.00 29.89 315 ALA A N 1
ATOM 2224 C CA . ALA A 1 315 ? -29.749 15.112 -15.453 1.00 27.72 315 ALA A CA 1
ATOM 2225 C C . ALA A 1 315 ? -29.090 15.842 -16.613 1.00 23.99 315 ALA A C 1
ATOM 2226 O O . ALA A 1 315 ? -28.534 16.935 -16.433 1.00 23.78 315 ALA A O 1
ATOM 2228 N N . GLU A 1 316 ? -29.172 15.270 -17.824 1.00 27.13 316 GLU A N 1
ATOM 2229 C CA . GLU A 1 316 ? -28.582 15.921 -18.992 1.00 26.67 316 GLU A CA 1
ATOM 2230 C C . GLU A 1 316 ? -29.196 17.295 -19.230 1.00 28.18 316 GLU A C 1
ATOM 2231 O O . GLU A 1 316 ? -28.473 18.273 -19.470 1.00 25.80 316 GLU A O 1
ATOM 2237 N N . LYS A 1 317 ? -30.540 17.376 -19.212 1.00 25.23 317 LYS A N 1
ATOM 2238 C CA . LYS A 1 317 ? -31.217 18.654 -19.376 1.00 24.57 317 LYS A CA 1
ATOM 2239 C C . LYS A 1 317 ? -30.857 19.627 -18.259 1.00 24.34 317 LYS A C 1
ATOM 2240 O O . LYS A 1 317 ? -30.693 20.832 -18.500 1.00 27.99 317 LYS A O 1
ATOM 2246 N N . PHE A 1 318 ? -30.755 19.129 -17.025 1.00 23.02 318 PHE A N 1
ATOM 2247 C CA . PHE A 1 318 ? -30.409 20.010 -15.916 1.00 26.72 318 PHE A CA 1
ATOM 2248 C C . PHE A 1 318 ? -29.017 20.609 -16.094 1.00 26.70 318 PHE A C 1
ATOM 2249 O O . PHE A 1 318 ? -28.833 21.823 -15.961 1.00 26.85 318 PHE A O 1
ATOM 2257 N N . VAL A 1 319 ? -28.018 19.782 -16.398 1.00 26.24 319 VAL A N 1
ATOM 2258 C CA . VAL A 1 319 ? -26.671 20.346 -16.516 1.00 27.62 319 VAL A CA 1
ATOM 2259 C C . VAL A 1 319 ? -26.580 21.251 -17.740 1.00 28.22 319 VAL A C 1
ATOM 2260 O O . VAL A 1 319 ? -25.916 22.296 -17.703 1.00 30.09 319 VAL A O 1
ATOM 2264 N N . THR A 1 320 ? -27.270 20.899 -18.831 1.00 27.87 320 THR A N 1
ATOM 2265 C CA . THR A 1 320 ? -27.323 21.792 -19.984 1.00 24.70 320 THR A CA 1
ATOM 2266 C C . THR A 1 320 ? -27.943 23.140 -19.620 1.00 32.00 320 THR A C 1
ATOM 2267 O O . THR A 1 320 ? -27.464 24.191 -20.070 1.00 31.29 320 THR A O 1
ATOM 2271 N N . PHE A 1 321 ? -29.030 23.121 -18.831 1.00 28.38 321 PHE A N 1
ATOM 2272 C CA . PHE A 1 321 ? -29.633 24.351 -18.316 1.00 28.05 321 PHE A CA 1
ATOM 2273 C C . PHE A 1 321 ? -28.617 25.166 -17.527 1.00 31.72 321 PHE A C 1
ATOM 2274 O O . PHE A 1 321 ? -28.492 26.382 -17.711 1.00 29.51 321 PHE A O 1
ATOM 2282 N N . MET A 1 322 ? -27.878 24.506 -16.635 1.00 32.35 322 MET A N 1
ATOM 2283 C CA . MET A 1 322 ? -26.940 25.222 -15.781 1.00 34.09 322 MET A CA 1
ATOM 2284 C C . MET A 1 322 ? -25.859 25.931 -16.568 1.00 36.46 322 MET A C 1
ATOM 2285 O O . MET A 1 322 ? -25.266 26.880 -16.049 1.00 38.25 322 MET A O 1
ATOM 2290 N N . GLU A 1 323 ? -25.609 25.516 -17.813 1.00 32.23 323 GLU A N 1
ATOM 2291 C CA . GLU A 1 323 ? -24.587 26.133 -18.642 1.00 31.99 323 GLU A CA 1
ATOM 2292 C C . GLU A 1 323 ? -25.101 27.301 -19.480 1.00 35.23 323 GLU A C 1
ATOM 2293 O O . GLU A 1 323 ? -24.292 28.005 -20.083 1.00 33.74 323 GLU A O 1
ATOM 2299 N N . GLN A 1 324 ? -26.410 27.540 -19.534 1.00 35.85 324 GLN A N 1
ATOM 2300 C CA . GLN A 1 324 ? -26.888 28.726 -20.226 1.00 36.38 324 GLN A CA 1
ATOM 2301 C C . GLN A 1 324 ? -26.467 29.987 -19.465 1.00 39.14 324 GLN A C 1
ATOM 2302 O O . GLN A 1 324 ? -26.224 29.964 -18.256 1.00 38.29 324 GLN A O 1
ATOM 2308 N N . ALA A 1 325 ? -26.406 31.105 -20.197 1.00 42.10 325 ALA A N 1
ATOM 2309 C CA . ALA A 1 325 ? -25.652 32.279 -19.752 1.00 41.37 325 ALA A CA 1
ATOM 2310 C C . ALA A 1 325 ? -26.132 32.802 -18.396 1.00 41.96 325 ALA A C 1
ATOM 2311 O O . ALA A 1 325 ? -25.320 33.071 -17.500 1.00 36.14 325 ALA A O 1
ATOM 2313 N N . ASP A 1 326 ? -27.444 32.961 -18.226 1.00 38.91 326 ASP A N 1
ATOM 2314 C CA . ASP A 1 326 ? -27.952 33.559 -16.994 1.00 41.27 326 ASP A CA 1
ATOM 2315 C C . ASP A 1 326 ? -27.821 32.627 -15.800 1.00 37.70 326 ASP A C 1
ATOM 2316 O O . ASP A 1 326 ? -27.643 33.089 -14.665 1.00 34.31 326 ASP A O 1
ATOM 2321 N N . ASN A 1 327 ? -27.950 31.325 -16.024 1.00 30.65 327 ASN A N 1
ATOM 2322 C CA . ASN A 1 327 ? -27.877 30.389 -14.918 1.00 32.49 327 ASN A CA 1
ATOM 2323 C C . ASN A 1 327 ? -26.431 30.173 -14.480 1.00 35.71 327 ASN A C 1
ATOM 2324 O O . ASN A 1 327 ? -26.125 30.204 -13.280 1.00 34.86 327 ASN A O 1
ATOM 2329 N N . ILE A 1 328 ? -25.523 29.976 -15.446 1.00 38.04 328 ILE A N 1
ATOM 2330 C CA . ILE A 1 328 ? -24.111 29.789 -15.127 1.00 36.20 328 ILE A CA 1
ATOM 2331 C C . ILE A 1 328 ? -23.556 31.034 -14.441 1.00 36.56 328 ILE A C 1
ATOM 2332 O O . ILE A 1 328 ? -22.722 30.942 -13.525 1.00 32.90 328 ILE A O 1
ATOM 2337 N N . ALA A 1 329 ? -24.034 32.220 -14.845 1.00 35.06 329 ALA A N 1
ATOM 2338 C CA . ALA A 1 329 ? -23.576 33.449 -14.207 1.00 34.78 329 ALA A CA 1
ATOM 2339 C C . ALA A 1 329 ? -24.008 33.512 -12.744 1.00 35.98 329 ALA A C 1
ATOM 2340 O O . ALA A 1 329 ? -23.234 33.948 -11.887 1.00 38.67 329 ALA A O 1
ATOM 2342 N N . ASP A 1 330 ? -25.240 33.088 -12.436 1.00 37.79 330 ASP A N 1
ATOM 2343 C CA . ASP A 1 330 ? -25.678 33.076 -11.040 1.00 38.46 330 ASP A CA 1
ATOM 2344 C C . ASP A 1 330 ? -24.867 32.081 -10.217 1.00 40.05 330 ASP A C 1
ATOM 2345 O O . ASP A 1 330 ? -24.590 32.319 -9.033 1.00 36.74 330 ASP A O 1
ATOM 2350 N N . TRP A 1 331 ? -24.492 30.950 -10.820 1.00 38.51 331 TRP A N 1
ATOM 2351 C CA . TRP A 1 331 ? -23.660 29.983 -10.116 1.00 34.28 331 TRP A CA 1
ATOM 2352 C C . TRP A 1 331 ? -22.316 30.597 -9.750 1.00 36.05 331 TRP A C 1
ATOM 2353 O O . TRP A 1 331 ? -21.910 30.597 -8.578 1.00 34.55 331 TRP A O 1
ATOM 2364 N N . VAL A 1 332 ? -21.626 31.149 -10.750 1.00 36.38 332 VAL A N 1
ATOM 2365 C CA . VAL A 1 332 ? -20.271 31.655 -10.567 1.00 35.41 332 VAL A CA 1
ATOM 2366 C C . VAL A 1 332 ? -20.253 32.844 -9.613 1.00 41.06 332 VAL A C 1
ATOM 2367 O O . VAL A 1 332 ? -19.292 33.019 -8.847 1.00 38.52 332 VAL A O 1
ATOM 2371 N N . MET A 1 333 ? -21.313 33.664 -9.615 1.00 38.53 333 MET A N 1
ATOM 2372 C CA . MET A 1 333 ? -21.350 34.812 -8.710 1.00 41.18 333 MET A CA 1
ATOM 2373 C C . MET A 1 333 ? -21.704 34.447 -7.275 1.00 41.14 333 MET A C 1
ATOM 2374 O O . MET A 1 333 ? -21.759 35.344 -6.425 1.00 43.16 333 MET A O 1
ATOM 2379 N N . MET A 1 334 ? -21.924 33.167 -6.969 1.00 38.50 334 MET A N 1
ATOM 2380 C CA . MET A 1 334 ? -21.992 32.771 -5.567 1.00 39.86 334 MET A CA 1
ATOM 2381 C C . MET A 1 334 ? -20.660 32.983 -4.853 1.00 46.78 334 MET A C 1
ATOM 2382 O O . MET A 1 334 ? -20.630 33.022 -3.618 1.00 47.58 334 MET A O 1
ATOM 2387 N N . SER A 1 335 ? -19.564 33.122 -5.604 1.00 44.27 335 SER A N 1
ATOM 2388 C CA . SER A 1 335 ? -18.235 33.399 -5.051 1.00 47.62 335 SER A CA 1
ATOM 2389 C C . SER A 1 335 ? -17.524 34.399 -5.951 1.00 48.40 335 SER A C 1
ATOM 2390 O O . SER A 1 335 ? -16.539 34.064 -6.623 1.00 45.51 335 SER A O 1
ATOM 2393 N N . PRO A 1 336 ? -17.997 35.646 -5.987 1.00 48.03 336 PRO A N 1
ATOM 2394 C CA . PRO A 1 336 ? -17.393 36.624 -6.898 1.00 46.87 336 PRO A CA 1
ATOM 2395 C C . PRO A 1 336 ? -15.968 36.942 -6.477 1.00 48.70 336 PRO A C 1
ATOM 2396 O O . PRO A 1 336 ? -15.652 37.037 -5.286 1.00 48.92 336 PRO A O 1
ATOM 2400 N N . GLY A 1 337 ? -15.107 37.085 -7.462 1.00 44.19 337 GLY A N 1
ATOM 2401 C CA . GLY A 1 337 ? -13.692 37.271 -7.193 1.00 47.96 337 GLY A CA 1
ATOM 2402 C C . GLY A 1 337 ? -12.924 35.979 -7.024 1.00 44.36 337 GLY A C 1
ATOM 2403 O O . GLY A 1 337 ? -11.899 35.781 -7.671 1.00 47.74 337 GLY A O 1
ATOM 2404 N N . ALA A 1 338 ? -13.419 35.082 -6.167 1.00 42.89 338 ALA A N 1
ATOM 2405 C CA . ALA A 1 338 ? -12.704 33.837 -5.896 1.00 43.24 338 ALA A CA 1
ATOM 2406 C C . ALA A 1 338 ? -12.847 32.830 -7.032 1.00 39.55 338 ALA A C 1
ATOM 2407 O O . ALA A 1 338 ? -11.881 32.138 -7.376 1.00 41.66 338 ALA A O 1
ATOM 2409 N N . ALA A 1 339 ? -14.030 32.722 -7.619 1.00 42.33 339 ALA A N 1
ATOM 2410 C CA . ALA A 1 339 ? -14.290 31.748 -8.668 1.00 40.19 339 ALA A CA 1
ATOM 2411 C C . ALA A 1 339 ? -14.249 32.411 -10.037 1.00 38.52 339 ALA A C 1
ATOM 2412 O O . ALA A 1 339 ? -14.790 33.501 -10.231 1.00 37.20 339 ALA A O 1
ATOM 2414 N N . LEU A 1 340 ? -13.600 31.771 -10.958 1.00 35.67 340 LEU A N 1
ATOM 2415 C CA . LEU A 1 340 ? -13.613 32.354 -12.280 1.00 32.82 340 LEU A CA 1
ATOM 2416 C C . LEU A 1 340 ? -14.600 31.619 -13.172 1.00 31.82 340 LEU A C 1
ATOM 2417 O O . LEU A 1 340 ? -14.870 30.426 -12.977 1.00 26.68 340 LEU A O 1
ATOM 2422 N N . PRO A 1 341 ? -15.154 32.324 -14.151 1.00 31.72 341 PRO A N 1
ATOM 2423 C CA . PRO A 1 341 ? -15.975 31.646 -15.157 1.00 32.00 341 PRO A CA 1
ATOM 2424 C C . PRO A 1 341 ? -15.100 30.889 -16.141 1.00 28.66 341 PRO A C 1
ATOM 2425 O O . PRO A 1 341 ? -14.055 31.382 -16.569 1.00 34.95 341 PRO A O 1
ATOM 2429 N N . VAL A 1 342 ? -15.538 29.681 -16.506 1.00 28.15 342 VAL A N 1
ATOM 2430 C CA . VAL A 1 342 ? -14.896 28.904 -17.567 1.00 26.68 342 VAL A CA 1
ATOM 2431 C C . VAL A 1 342 ? -15.766 28.809 -18.812 1.00 32.08 342 VAL A C 1
ATOM 2432 O O . VAL A 1 342 ? -15.335 28.230 -19.821 1.00 30.24 342 VAL A O 1
ATOM 2436 N N . ASN A 1 343 ? -16.973 29.365 -18.769 1.00 31.23 343 ASN A N 1
ATOM 2437 C CA . ASN A 1 343 ? -17.889 29.461 -19.901 1.00 32.91 343 ASN A CA 1
ATOM 2438 C C . ASN A 1 343 ? -17.834 30.894 -20.409 1.00 32.13 343 ASN A C 1
ATOM 2439 O O . ASN A 1 343 ? -17.982 31.840 -19.629 1.00 29.52 343 ASN A O 1
ATOM 2444 N N . LYS A 1 344 ? -17.628 31.052 -21.716 1.00 35.29 344 LYS A N 1
ATOM 2445 C CA . LYS A 1 344 ? -17.449 32.376 -22.308 1.00 36.39 344 LYS A CA 1
ATOM 2446 C C . LYS A 1 344 ? -18.680 33.270 -22.188 1.00 37.68 344 LYS A C 1
ATOM 2447 O O . LYS A 1 344 ? -18.553 34.484 -22.389 1.00 37.05 344 LYS A O 1
ATOM 2453 N N . ALA A 1 345 ? -19.850 32.722 -21.849 1.00 35.59 345 ALA A N 1
ATOM 2454 C CA . ALA A 1 345 ? -21.052 33.554 -21.803 1.00 38.97 345 ALA A CA 1
ATOM 2455 C C . ALA A 1 345 ? -21.163 34.388 -20.534 1.00 39.74 345 ALA A C 1
ATOM 2456 O O . ALA A 1 345 ? -21.907 35.372 -20.534 1.00 39.05 345 ALA A O 1
ATOM 2458 N N . VAL A 1 346 ? -20.446 34.035 -19.465 1.00 32.44 346 VAL A N 1
ATOM 2459 C CA . VAL A 1 346 ? -20.667 34.694 -18.177 1.00 37.40 346 VAL A CA 1
ATOM 2460 C C . VAL A 1 346 ? -20.383 36.187 -18.275 1.00 37.86 346 VAL A C 1
ATOM 2461 O O . VAL A 1 346 ? -21.151 37.015 -17.769 1.00 37.82 346 VAL A O 1
ATOM 2465 N N . VAL A 1 347 ? -19.275 36.558 -18.917 1.00 35.41 347 VAL A N 1
ATOM 2466 C CA . VAL A 1 347 ? -18.887 37.962 -18.952 1.00 36.45 347 VAL A CA 1
ATOM 2467 C C . VAL A 1 347 ? -19.846 38.828 -19.759 1.00 38.65 347 VAL A C 1
ATOM 2468 O O . VAL A 1 347 ? -19.728 40.056 -19.726 1.00 41.91 347 VAL A O 1
ATOM 2472 N N . THR A 1 348 ? -20.806 38.238 -20.466 1.00 42.78 348 THR A N 1
ATOM 2473 C CA . THR A 1 348 ? -21.771 39.039 -21.211 1.00 42.51 348 THR A CA 1
ATOM 2474 C C . THR A 1 348 ? -23.014 39.372 -20.407 1.00 44.83 348 THR A C 1
ATOM 2475 O O . THR A 1 348 ? -23.829 40.175 -20.866 1.00 46.04 348 THR A O 1
ATOM 2479 N N . THR A 1 349 ? -23.179 38.781 -19.232 1.00 43.47 349 THR A N 1
ATOM 2480 C CA . THR A 1 349 ? -24.397 38.936 -18.463 1.00 43.67 349 THR A CA 1
ATOM 2481 C C . THR A 1 349 ? -24.330 40.166 -17.571 1.00 48.01 349 THR A C 1
ATOM 2482 O O . THR A 1 349 ? -23.264 40.546 -17.073 1.00 47.55 349 THR A O 1
ATOM 2486 N N . ALA A 1 350 ? -25.499 40.772 -17.357 1.00 46.90 350 ALA A N 1
ATOM 2487 C CA . ALA A 1 350 ? -25.607 41.866 -16.401 1.00 48.18 350 ALA A CA 1
ATOM 2488 C C . ALA A 1 350 ? -25.245 41.407 -14.999 1.00 48.87 350 ALA A C 1
ATOM 2489 O O . ALA A 1 350 ? -24.726 42.198 -14.204 1.00 47.80 350 ALA A O 1
ATOM 2491 N N . THR A 1 351 ? -25.527 40.140 -14.678 1.00 46.53 351 THR A N 1
ATOM 2492 C CA . THR A 1 351 ? -25.103 39.576 -13.402 1.00 48.37 351 THR A CA 1
ATOM 2493 C C . THR A 1 351 ? -23.610 39.772 -13.176 1.00 45.15 351 THR A C 1
ATOM 2494 O O . THR A 1 351 ? -23.181 40.089 -12.063 1.00 47.83 351 THR A O 1
ATOM 2498 N N . TRP A 1 352 ? -22.804 39.596 -14.224 1.00 44.99 352 TRP A N 1
ATOM 2499 C CA . TRP A 1 352 ? -21.355 39.711 -14.076 1.00 43.93 352 TRP A CA 1
ATOM 2500 C C . TRP A 1 352 ? -20.906 41.163 -14.104 1.00 44.71 352 TRP A C 1
ATOM 2501 O O . TRP A 1 352 ? -20.114 41.593 -13.254 1.00 43.88 352 TRP A O 1
ATOM 2512 N N . LYS A 1 353 ? -21.404 41.932 -15.076 1.00 45.05 353 LYS A N 1
ATOM 2513 C CA . LYS A 1 353 ? -20.923 43.293 -15.269 1.00 44.61 353 LYS A CA 1
ATOM 2514 C C . LYS A 1 353 ? -21.433 44.264 -14.203 1.00 53.32 353 LYS A C 1
ATOM 2515 O O . LYS A 1 353 ? -20.811 45.312 -13.999 1.00 57.57 353 LYS A O 1
ATOM 2521 N N . ASP A 1 354 ? -22.525 43.946 -13.503 1.00 50.74 354 ASP A N 1
ATOM 2522 C CA . ASP A 1 354 ? -23.053 44.832 -12.469 1.00 51.96 354 ASP A CA 1
ATOM 2523 C C . ASP A 1 354 ? -22.751 44.356 -11.057 1.00 51.20 354 ASP A C 1
ATOM 2524 O O . ASP A 1 354 ? -23.175 45.000 -10.091 1.00 51.66 354 ASP A O 1
ATOM 2529 N N . ASN A 1 355 ? -22.015 43.263 -10.907 1.00 52.10 355 ASN A N 1
ATOM 2530 C CA . ASN A 1 355 ? -21.611 42.809 -9.586 1.00 50.41 355 ASN A CA 1
ATOM 2531 C C . ASN A 1 355 ? -20.646 43.814 -8.964 1.00 49.34 355 ASN A C 1
ATOM 2532 O O . ASN A 1 355 ? -19.708 44.272 -9.622 1.00 51.60 355 ASN A O 1
ATOM 2537 N N . ASP A 1 356 ? -20.877 44.158 -7.693 1.00 45.79 356 ASP A N 1
ATOM 2538 C CA . ASP A 1 356 ? -20.035 45.151 -7.030 1.00 51.86 356 ASP A CA 1
ATOM 2539 C C . ASP A 1 356 ? -18.602 44.655 -6.868 1.00 48.60 356 ASP A C 1
ATOM 2540 O O . ASP A 1 356 ? -17.652 45.426 -7.044 1.00 49.84 356 ASP A O 1
ATOM 2545 N N . VAL A 1 357 ? -18.426 43.376 -6.525 1.00 47.64 357 VAL A N 1
ATOM 2546 C CA . VAL A 1 357 ? -17.083 42.827 -6.356 1.00 47.91 357 VAL A CA 1
ATOM 2547 C C . VAL A 1 357 ? -16.309 42.888 -7.664 1.00 46.07 357 VAL A C 1
ATOM 2548 O O . VAL A 1 357 ? -15.135 43.273 -7.689 1.00 45.92 357 VAL A O 1
ATOM 2552 N N . ILE A 1 358 ? -16.962 42.530 -8.772 1.00 48.71 358 ILE A N 1
ATOM 2553 C CA . ILE A 1 358 ? -16.285 42.454 -10.062 1.00 44.66 358 ILE A CA 1
ATOM 2554 C C . ILE A 1 358 ? -15.863 43.841 -10.528 1.00 46.46 358 ILE A C 1
ATOM 2555 O O . ILE A 1 358 ? -14.811 44.005 -11.154 1.00 47.15 358 ILE A O 1
ATOM 2560 N N . LYS A 1 359 ? -16.680 44.860 -10.243 1.00 48.57 359 LYS A N 1
ATOM 2561 C CA . LYS A 1 359 ? -16.314 46.222 -10.622 1.00 45.44 359 LYS A CA 1
ATOM 2562 C C . LYS A 1 359 ? -15.182 46.754 -9.754 1.00 45.59 359 LYS A C 1
ATOM 2563 O O . LYS A 1 359 ? -14.346 47.526 -10.234 1.00 46.35 359 LYS A O 1
ATOM 2569 N N . ALA A 1 360 ? -15.140 46.355 -8.482 1.00 42.47 360 ALA A N 1
ATOM 2570 C CA . ALA A 1 360 ? -14.083 46.801 -7.583 1.00 46.30 360 ALA A CA 1
ATOM 2571 C C . ALA A 1 360 ? -12.709 46.279 -7.992 1.00 46.83 360 ALA A C 1
ATOM 2572 O O . ALA A 1 360 ? -11.698 46.905 -7.659 1.00 50.53 360 ALA A O 1
ATOM 2574 N N . LEU A 1 361 ? -12.653 45.161 -8.717 1.00 44.67 361 LEU A N 1
ATOM 2575 C CA . LEU A 1 361 ? -11.397 44.529 -9.098 1.00 42.56 361 LEU A CA 1
ATOM 2576 C C . LEU A 1 361 ? -10.823 45.055 -10.407 1.00 44.27 361 LEU A C 1
ATOM 2577 O O . LEU A 1 361 ? -9.651 44.787 -10.698 1.00 47.77 361 LEU A O 1
ATOM 2582 N N . GLY A 1 362 ? -11.612 45.773 -11.203 1.00 46.67 362 GLY A N 1
ATOM 2583 C CA . GLY A 1 362 ? -11.060 46.473 -12.363 1.00 50.30 362 GLY A CA 1
ATOM 2584 C C . GLY A 1 362 ? -10.651 45.529 -13.483 1.00 50.68 362 GLY A C 1
ATOM 2585 O O . GLY A 1 362 ? -11.430 44.676 -13.927 1.00 47.47 362 GLY A O 1
ATOM 2586 N N . GLU A 1 363 ? -9.407 45.686 -13.955 1.00 51.60 363 GLU A N 1
ATOM 2587 C CA . GLU A 1 363 ? -8.891 44.861 -15.041 1.00 50.27 363 GLU A CA 1
ATOM 2588 C C . GLU A 1 363 ? -8.527 43.457 -14.594 1.00 46.58 363 GLU A C 1
ATOM 2589 O O . GLU A 1 363 ? -8.263 42.602 -15.450 1.00 47.78 363 GLU A O 1
ATOM 2595 N N . LEU A 1 364 ? -8.487 43.214 -13.283 1.00 44.77 364 LEU A N 1
ATOM 2596 C CA . LEU A 1 364 ? -8.073 41.908 -12.777 1.00 42.93 364 LEU A CA 1
ATOM 2597 C C . LEU A 1 364 ? -8.929 40.761 -13.300 1.00 40.35 364 LEU A C 1
ATOM 2598 O O . LEU A 1 364 ? -8.356 39.796 -13.834 1.00 42.23 364 LEU A O 1
ATOM 2603 N N . PRO A 1 365 ? -10.270 40.776 -13.185 1.00 42.51 365 PRO A N 1
ATOM 2604 C CA . PRO A 1 365 ? -11.035 39.606 -13.658 1.00 41.17 365 PRO A CA 1
ATOM 2605 C C . PRO A 1 365 ? -10.793 39.270 -15.115 1.00 38.53 365 PRO A C 1
ATOM 2606 O O . PRO A 1 365 ? -10.709 38.086 -15.456 1.00 42.30 365 PRO A O 1
ATOM 2610 N N . ASN A 1 366 ? -10.637 40.271 -15.984 1.00 40.02 366 ASN A N 1
ATOM 2611 C CA . ASN A 1 366 ? -10.314 39.974 -17.374 1.00 40.73 366 ASN A CA 1
ATOM 2612 C C . ASN A 1 366 ? -8.899 39.432 -17.502 1.00 40.05 366 ASN A C 1
ATOM 2613 O O . ASN A 1 366 ? -8.647 38.527 -18.305 1.00 38.39 366 ASN A O 1
ATOM 2618 N N . GLN A 1 367 ? -7.956 39.966 -16.727 1.00 42.62 367 GLN A N 1
ATOM 2619 C CA . GLN A 1 367 ? -6.616 39.399 -16.778 1.00 41.14 367 GLN A CA 1
ATOM 2620 C C . GLN A 1 367 ? -6.632 37.937 -16.352 1.00 34.74 367 GLN A C 1
ATOM 2621 O O . GLN A 1 367 ? -6.014 37.087 -17.005 1.00 36.57 367 GLN A O 1
ATOM 2627 N N . LEU A 1 368 ? -7.373 37.615 -15.294 1.00 33.63 368 LEU A N 1
ATOM 2628 C CA . LEU A 1 368 ? -7.360 36.252 -14.780 1.00 34.69 368 LEU A CA 1
ATOM 2629 C C . LEU A 1 368 ? -8.002 35.282 -15.762 1.00 38.56 368 LEU A C 1
ATOM 2630 O O . LEU A 1 368 ? -7.442 34.219 -16.053 1.00 36.18 368 LEU A O 1
ATOM 2635 N N . ILE A 1 369 ? -9.177 35.635 -16.291 1.00 36.58 369 ILE A N 1
ATOM 2636 C CA . ILE A 1 369 ? -9.800 34.806 -17.316 1.00 35.12 369 ILE A CA 1
ATOM 2637 C C . ILE A 1 369 ? -8.844 34.592 -18.478 1.00 34.38 369 ILE A C 1
ATOM 2638 O O . ILE A 1 369 ? -8.755 33.490 -19.037 1.00 33.67 369 ILE A O 1
ATOM 2643 N N . GLY A 1 370 ? -8.097 35.633 -18.849 1.00 32.85 370 GLY A N 1
ATOM 2644 C CA . GLY A 1 370 ? -7.123 35.491 -19.918 1.00 37.08 370 GLY A CA 1
ATOM 2645 C C . GLY A 1 370 ? -6.027 34.477 -19.639 1.00 40.15 370 GLY A C 1
ATOM 2646 O O . GLY A 1 370 ? -5.345 34.035 -20.574 1.00 37.56 370 GLY A O 1
ATOM 2647 N N . GLU A 1 371 ? -5.837 34.087 -18.381 1.00 38.83 371 GLU A N 1
ATOM 2648 C CA . GLU A 1 371 ? -4.787 33.134 -18.052 1.00 39.69 371 GLU A CA 1
ATOM 2649 C C . GLU A 1 371 ? -5.290 31.704 -17.991 1.00 36.62 371 GLU A C 1
ATOM 2650 O O . GLU A 1 371 ? -4.507 30.803 -17.684 1.00 35.34 371 GLU A O 1
ATOM 2656 N N . LEU A 1 372 ? -6.574 31.471 -18.263 1.00 33.71 372 LEU A N 1
ATOM 2657 C CA . LEU A 1 372 ? -7.077 30.102 -18.269 1.00 34.35 372 LEU A CA 1
ATOM 2658 C C . LEU A 1 372 ? -6.453 29.205 -19.340 1.00 35.02 372 LEU A C 1
ATOM 2659 O O . LEU A 1 372 ? -6.339 27.995 -19.074 1.00 35.97 372 LEU A O 1
ATOM 2664 N N . PRO A 1 373 ? -6.030 29.683 -20.524 1.00 34.89 373 PRO A N 1
ATOM 2665 C CA . PRO A 1 373 ? -5.334 28.771 -21.447 1.00 34.04 373 PRO A CA 1
ATOM 2666 C C . PRO A 1 373 ? -4.014 28.277 -20.902 1.00 35.61 373 PRO A C 1
ATOM 2667 O O . PRO A 1 373 ? -3.473 27.296 -21.422 1.00 31.91 373 PRO A O 1
ATOM 2671 N N . ASN A 1 374 ? -3.497 28.902 -19.846 1.00 36.48 374 ASN A N 1
ATOM 2672 C CA . ASN A 1 374 ? -2.222 28.533 -19.262 1.00 31.98 374 ASN A CA 1
ATOM 2673 C C . ASN A 1 374 ? -2.368 27.585 -18.082 1.00 35.61 374 ASN A C 1
ATOM 2674 O O . ASN A 1 374 ? -1.374 27.313 -17.402 1.00 32.38 374 ASN A O 1
ATOM 2679 N N . ILE A 1 375 ? -3.576 27.090 -17.801 1.00 31.74 375 ILE A N 1
ATOM 2680 C CA . ILE A 1 375 ? -3.723 26.168 -16.679 1.00 33.68 375 ILE A CA 1
ATOM 2681 C C . ILE A 1 375 ? -2.940 24.892 -16.956 1.00 32.48 375 ILE A C 1
ATOM 2682 O O . ILE A 1 375 ? -3.132 24.233 -17.987 1.00 27.76 375 ILE A O 1
ATOM 2687 N N . GLN A 1 376 ? -2.057 24.529 -16.025 1.00 30.15 376 GLN A N 1
ATOM 2688 C CA . GLN A 1 376 ? -1.370 23.251 -16.084 1.00 27.68 376 GLN A CA 1
ATOM 2689 C C . GLN A 1 376 ? -1.410 22.621 -14.701 1.00 26.14 376 GLN A C 1
ATOM 2690 O O . GLN A 1 376 ? -1.353 23.324 -13.690 1.00 31.49 376 GLN A O 1
ATOM 2696 N N . VAL A 1 377 ? -1.536 21.299 -14.651 1.00 28.47 377 VAL A N 1
ATOM 2697 C CA . VAL A 1 377 ? -1.518 20.575 -13.384 1.00 28.20 377 VAL A CA 1
ATOM 2698 C C . VAL A 1 377 ? -0.759 19.274 -13.589 1.00 30.13 377 VAL A C 1
ATOM 2699 O O . VAL A 1 377 ? -0.770 18.696 -14.679 1.00 28.95 377 VAL A O 1
ATOM 2703 N N . PHE A 1 378 ? -0.106 18.815 -12.523 1.00 27.38 378 PHE A N 1
ATOM 2704 C CA . PHE A 1 378 ? 0.561 17.523 -12.549 1.00 30.41 378 PHE A CA 1
ATOM 2705 C C . PHE A 1 378 ? -0.446 16.432 -12.874 1.00 30.27 378 PHE A C 1
ATOM 2706 O O . PHE A 1 378 ? -1.552 16.416 -12.338 1.00 33.08 378 PHE A O 1
ATOM 2714 N N . GLY A 1 379 ? -0.048 15.492 -13.732 1.00 31.20 379 GLY A N 1
ATOM 2715 C CA . GLY A 1 379 ? -0.914 14.407 -14.138 1.00 34.54 379 GLY A CA 1
ATOM 2716 C C . GLY A 1 379 ? -1.694 14.652 -15.421 1.00 34.36 379 GLY A C 1
ATOM 2717 O O . GLY A 1 379 ? -2.162 13.689 -16.042 1.00 30.94 379 GLY A O 1
ATOM 2718 N N . ALA A 1 380 ? -1.838 15.902 -15.835 1.00 29.25 380 ALA A N 1
ATOM 2719 C CA . ALA A 1 380 ? -2.550 16.255 -17.059 1.00 33.22 380 ALA A CA 1
ATOM 2720 C C . ALA A 1 380 ? -1.497 16.473 -18.138 1.00 31.84 380 ALA A C 1
ATOM 2721 O O . ALA A 1 380 ? -0.805 17.499 -18.162 1.00 30.40 380 ALA A O 1
ATOM 2723 N N . VAL A 1 381 ? -1.375 15.499 -19.025 1.00 32.37 381 VAL A N 1
ATOM 2724 C CA . VAL A 1 381 ? -0.336 15.481 -20.034 1.00 32.79 381 VAL A CA 1
ATOM 2725 C C . VAL A 1 381 ? -1.041 15.432 -21.376 1.00 31.85 381 VAL A C 1
ATOM 2726 O O . VAL A 1 381 ? -1.593 14.391 -21.752 1.00 30.36 381 VAL A O 1
ATOM 2730 N N . GLY A 1 382 ? -1.013 16.541 -22.105 1.00 33.76 382 GLY A N 1
ATOM 2731 C CA . GLY A 1 382 ? -1.794 16.604 -23.332 1.00 39.92 382 GLY A CA 1
ATOM 2732 C C . GLY A 1 382 ? -3.274 16.494 -23.011 1.00 37.20 382 GLY A C 1
ATOM 2733 O O . GLY A 1 382 ? -3.789 17.184 -22.135 1.00 35.58 382 GLY A O 1
ATOM 2734 N N . ASP A 1 383 ? -3.967 15.579 -23.686 1.00 35.50 383 ASP A N 1
ATOM 2735 C CA . ASP A 1 383 ? -5.399 15.395 -23.498 1.00 39.84 383 ASP A CA 1
ATOM 2736 C C . ASP A 1 383 ? -5.718 14.173 -22.654 1.00 37.28 383 ASP A C 1
ATOM 2737 O O . ASP A 1 383 ? -6.804 13.603 -22.769 1.00 35.21 383 ASP A O 1
ATOM 2742 N N . LYS A 1 384 ? -4.789 13.763 -21.800 1.00 31.81 384 LYS A N 1
ATOM 2743 C CA . LYS A 1 384 ? -5.012 12.693 -20.843 1.00 33.22 384 LYS A CA 1
ATOM 2744 C C . LYS A 1 384 ? -4.702 13.197 -19.440 1.00 31.35 384 LYS A C 1
ATOM 2745 O O . LYS A 1 384 ? -3.729 13.925 -19.233 1.00 34.50 384 LYS A O 1
ATOM 2751 N N . ASN A 1 385 ? -5.521 12.821 -18.473 1.00 31.19 385 ASN A N 1
ATOM 2752 C CA . ASN A 1 385 ? -5.234 13.154 -17.083 1.00 32.22 385 ASN A CA 1
ATOM 2753 C C . ASN A 1 385 ? -5.148 11.836 -16.334 1.00 31.40 385 ASN A C 1
ATOM 2754 O O . ASN A 1 385 ? -6.156 11.140 -16.187 1.00 30.74 385 ASN A O 1
ATOM 2759 N N . PHE A 1 386 ? -3.939 11.484 -15.879 1.00 34.50 386 PHE A N 1
ATOM 2760 C CA . PHE A 1 386 ? -3.697 10.152 -15.341 1.00 33.42 386 PHE A CA 1
ATOM 2761 C C . PHE A 1 386 ? -4.226 10.034 -13.919 1.00 33.24 386 PHE A C 1
ATOM 2762 O O . PHE A 1 386 ? -3.967 10.890 -13.070 1.00 32.92 386 PHE A O 1
ATOM 2770 N N . THR A 1 387 ? -4.967 8.957 -13.656 1.00 35.16 387 THR A N 1
ATOM 2771 C CA . THR A 1 387 ? -5.619 8.820 -12.364 1.00 33.38 387 THR A CA 1
ATOM 2772 C C . THR A 1 387 ? -4.639 8.485 -11.241 1.00 36.89 387 THR A C 1
ATOM 2773 O O . THR A 1 387 ? -4.934 8.776 -10.076 1.00 33.41 387 THR A O 1
ATOM 2777 N N . ARG A 1 388 ? -3.484 7.892 -11.551 1.00 30.80 388 ARG A N 1
ATOM 2778 C CA . ARG A 1 388 ? -2.506 7.643 -10.496 1.00 38.05 388 ARG A CA 1
ATOM 2779 C C . ARG A 1 388 ? -1.949 8.923 -9.877 1.00 32.43 388 ARG A C 1
ATOM 2780 O O . ARG A 1 388 ? -1.283 8.844 -8.841 1.00 30.01 388 ARG A O 1
ATOM 2788 N N . MET A 1 389 ? -2.192 10.091 -10.480 1.00 28.24 389 MET A N 1
ATOM 2789 C CA . MET A 1 389 ? -1.784 11.344 -9.852 1.00 29.02 389 MET A CA 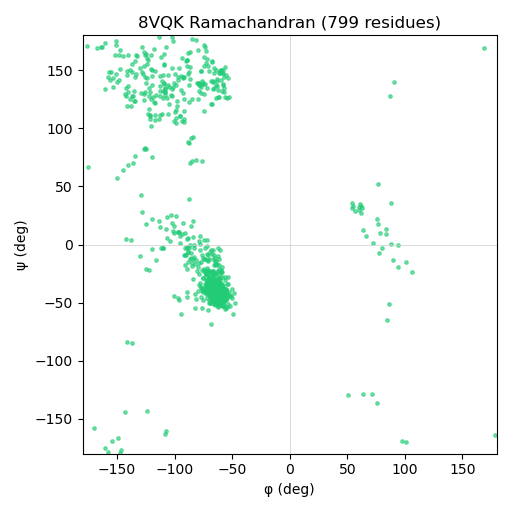1
ATOM 2790 C C . MET A 1 389 ? -2.484 11.553 -8.514 1.00 32.57 389 MET A C 1
ATOM 2791 O O . MET A 1 389 ? -1.923 12.186 -7.615 1.00 33.02 389 MET A O 1
ATOM 2796 N N . GLY A 1 390 ? -3.700 11.021 -8.352 1.00 31.98 390 GLY A N 1
ATOM 2797 C CA . GLY A 1 390 ? -4.356 11.100 -7.056 1.00 33.83 390 GLY A CA 1
ATOM 2798 C C . GLY A 1 390 ? -3.564 10.405 -5.965 1.00 34.76 390 GLY A C 1
ATOM 2799 O O . GLY A 1 390 ? -3.489 10.886 -4.827 1.00 33.58 390 GLY A O 1
ATOM 2800 N N . ASP A 1 391 ? -2.971 9.252 -6.292 1.00 37.57 391 ASP A N 1
ATOM 2801 C CA . ASP A 1 391 ? -2.144 8.548 -5.319 1.00 36.06 391 ASP A CA 1
ATOM 2802 C C . ASP A 1 391 ? -0.840 9.287 -5.067 1.00 32.70 391 ASP A C 1
ATOM 2803 O O . ASP A 1 391 ? -0.361 9.336 -3.927 1.00 36.12 391 ASP A O 1
ATOM 2808 N N . VAL A 1 392 ? -0.238 9.844 -6.121 1.00 28.91 392 VAL A N 1
ATOM 2809 C CA . VAL A 1 392 ? 0.942 10.680 -5.938 1.00 33.92 392 VAL A CA 1
ATOM 2810 C C . VAL A 1 392 ? 0.630 11.800 -4.956 1.00 35.03 392 VAL A C 1
ATOM 2811 O O . VAL A 1 392 ? 1.294 11.949 -3.919 1.00 31.65 392 VAL A O 1
ATOM 2815 N N . THR A 1 393 ? -0.430 12.563 -5.242 1.00 33.88 393 THR A N 1
ATOM 2816 C CA . THR A 1 393 ? -0.840 13.657 -4.366 1.00 31.65 393 THR A CA 1
ATOM 2817 C C . THR A 1 393 ? -1.194 13.140 -2.980 1.00 35.27 393 THR A C 1
ATOM 2818 O O . THR A 1 393 ? -0.765 13.701 -1.964 1.00 35.00 393 THR A O 1
ATOM 2822 N N . GLY A 1 394 ? -1.957 12.051 -2.915 1.00 33.74 394 GLY A N 1
ATOM 2823 C CA . GLY A 1 394 ? -2.322 11.507 -1.618 1.00 35.33 394 GLY A CA 1
ATOM 2824 C C . GLY A 1 394 ? -1.132 11.091 -0.770 1.00 36.52 394 GLY A C 1
ATOM 2825 O O . GLY A 1 394 ? -1.235 11.036 0.459 1.00 35.88 394 GLY A O 1
ATOM 2826 N N . SER A 1 395 ? 0.010 10.789 -1.398 1.00 33.63 395 SER A N 1
ATOM 2827 C CA . SER A 1 395 ? 1.164 10.338 -0.621 1.00 35.15 395 SER A CA 1
ATOM 2828 C C . SER A 1 395 ? 1.958 11.488 -0.021 1.00 33.80 395 SER A C 1
ATOM 2829 O O . SER A 1 395 ? 2.759 11.247 0.888 1.00 35.68 395 SER A O 1
ATOM 2832 N N . GLY A 1 396 ? 1.766 12.717 -0.511 1.00 35.26 396 GLY A N 1
ATOM 2833 C CA . GLY A 1 396 ? 2.553 13.868 -0.096 1.00 31.30 396 GLY A CA 1
ATOM 2834 C C . GLY A 1 396 ? 4.024 13.830 -0.468 1.00 35.61 396 GLY A C 1
ATOM 2835 O O . GLY A 1 396 ? 4.772 14.713 -0.043 1.00 36.41 396 GLY A O 1
ATOM 2836 N N . VAL A 1 397 ? 4.470 12.843 -1.255 1.00 30.66 397 VAL A N 1
ATOM 2837 C CA . VAL A 1 397 ? 5.895 12.733 -1.581 1.00 33.22 397 VAL A CA 1
ATOM 2838 C C . VAL A 1 397 ? 6.411 14.009 -2.245 1.00 31.42 397 VAL A C 1
ATOM 2839 O O . VAL A 1 397 ? 7.534 14.448 -1.981 1.00 29.25 397 VAL A O 1
ATOM 2843 N N . VAL A 1 398 ? 5.611 14.632 -3.110 1.00 27.87 398 VAL A N 1
ATOM 2844 C CA . VAL A 1 398 ? 6.141 15.745 -3.894 1.00 26.48 398 VAL A CA 1
ATOM 2845 C C . VAL A 1 398 ? 6.272 17.014 -3.054 1.00 27.11 398 VAL A C 1
ATOM 2846 O O . VAL A 1 398 ? 7.242 17.763 -3.198 1.00 28.57 398 VAL A O 1
ATOM 2850 N N . SER A 1 399 ? 5.296 17.308 -2.191 1.00 26.22 399 SER A N 1
ATOM 2851 C CA . SER A 1 399 ? 5.445 18.482 -1.343 1.00 27.21 399 SER A CA 1
ATOM 2852 C C . SER A 1 399 ? 6.426 18.225 -0.211 1.00 28.32 399 SER A C 1
ATOM 2853 O O . SER A 1 399 ? 7.061 19.164 0.277 1.00 30.01 399 SER A O 1
ATOM 2856 N N . SER A 1 400 ? 6.543 16.970 0.229 1.00 28.64 400 SER A N 1
ATOM 2857 C CA . SER A 1 400 ? 7.531 16.621 1.243 1.00 30.38 400 SER A CA 1
ATOM 2858 C C . SER A 1 400 ? 8.937 16.748 0.690 1.00 31.92 400 SER A C 1
ATOM 2859 O O . SER A 1 400 ? 9.835 17.270 1.362 1.00 31.68 400 SER A O 1
ATOM 2862 N N . MET A 1 401 ? 9.139 16.252 -0.530 1.00 29.69 401 MET A N 1
ATOM 2863 C CA . MET A 1 401 ? 10.385 16.465 -1.249 1.00 32.72 401 MET A CA 1
ATOM 2864 C C . MET A 1 401 ? 10.748 17.945 -1.284 1.00 30.66 401 MET A C 1
ATOM 2865 O O . MET A 1 401 ? 11.862 18.331 -0.915 1.00 29.59 401 MET A O 1
ATOM 2870 N N . VAL A 1 402 ? 9.821 18.793 -1.736 1.00 26.21 402 VAL A N 1
ATOM 2871 C CA . VAL A 1 402 ? 10.101 20.227 -1.770 1.00 29.01 402 VAL A CA 1
ATOM 2872 C C . VAL A 1 402 ? 10.417 20.748 -0.371 1.00 29.97 402 VAL A C 1
ATOM 2873 O O . VAL A 1 402 ? 11.380 21.494 -0.170 1.00 26.86 402 VAL A O 1
ATOM 2877 N N . HIS A 1 403 ? 9.619 20.341 0.612 1.00 27.86 403 HIS A N 1
ATOM 2878 C CA . HIS A 1 403 ? 9.831 20.729 2.002 1.00 26.86 403 HIS A CA 1
ATOM 2879 C C . HIS A 1 403 ? 11.236 20.372 2.487 1.00 31.71 403 HIS A C 1
ATOM 2880 O O . HIS A 1 403 ? 11.909 21.182 3.141 1.00 30.33 403 HIS A O 1
ATOM 2887 N N . ASN A 1 404 ? 11.679 19.144 2.201 1.00 30.60 404 ASN A N 1
ATOM 2888 C CA . ASN A 1 404 ? 12.979 18.687 2.684 1.00 32.49 404 ASN A CA 1
ATOM 2889 C C . ASN A 1 404 ? 14.114 19.529 2.119 1.00 32.92 404 ASN A C 1
ATOM 2890 O O . ASN A 1 404 ? 15.051 19.871 2.845 1.00 31.88 404 ASN A O 1
ATOM 2895 N N . VAL A 1 405 ? 14.049 19.887 0.832 1.00 30.75 405 VAL A N 1
ATOM 2896 C CA . VAL A 1 405 ? 15.146 20.650 0.237 1.00 31.57 405 VAL A CA 1
ATOM 2897 C C . VAL A 1 405 ? 15.091 22.143 0.556 1.00 32.52 405 VAL A C 1
ATOM 2898 O O . VAL A 1 405 ? 16.129 22.812 0.485 1.00 36.36 405 VAL A O 1
ATOM 2902 N N . THR A 1 406 ? 13.924 22.700 0.892 1.00 31.82 406 THR A N 1
ATOM 2903 C CA . THR A 1 406 ? 13.799 24.137 1.138 1.00 31.07 406 THR A CA 1
ATOM 2904 C C . THR A 1 406 ? 13.877 24.495 2.617 1.00 31.43 406 THR A C 1
ATOM 2905 O O . THR A 1 406 ? 14.556 25.454 2.972 1.00 36.88 406 THR A O 1
ATOM 2909 N N . VAL A 1 407 ? 13.160 23.776 3.476 1.00 32.36 407 VAL A N 1
ATOM 2910 C CA . VAL A 1 407 ? 13.221 24.001 4.921 1.00 31.73 407 VAL A CA 1
ATOM 2911 C C . VAL A 1 407 ? 14.315 23.155 5.566 1.00 34.32 407 VAL A C 1
ATOM 2912 O O . VAL A 1 407 ? 15.083 23.630 6.411 1.00 32.76 407 VAL A O 1
ATOM 2916 N N . GLY A 1 408 ? 14.388 21.874 5.192 1.00 32.32 408 GLY A N 1
ATOM 2917 C CA . GLY A 1 408 ? 15.341 20.970 5.810 1.00 33.92 408 GLY A CA 1
ATOM 2918 C C . GLY A 1 408 ? 16.759 21.134 5.321 1.00 36.62 408 GLY A C 1
ATOM 2919 O O . GLY A 1 408 ? 17.690 20.640 5.971 1.00 30.41 408 GLY A O 1
ATOM 2920 N N . LYS A 1 409 ? 16.941 21.833 4.197 1.00 36.92 409 LYS A N 1
ATOM 2921 C CA . LYS A 1 409 ? 18.249 22.014 3.575 1.00 36.08 409 LYS A CA 1
ATOM 2922 C C . LYS A 1 409 ? 18.841 20.690 3.124 1.00 36.15 409 LYS A C 1
ATOM 2923 O O . LYS A 1 409 ? 20.062 20.511 3.140 1.00 34.38 409 LYS A O 1
ATOM 2929 N N . ALA A 1 410 ? 17.988 19.747 2.733 1.00 32.32 410 ALA A N 1
ATOM 2930 C CA . ALA A 1 410 ? 18.486 18.440 2.337 1.00 36.55 410 ALA A CA 1
ATOM 2931 C C . ALA A 1 410 ? 19.134 18.517 0.961 1.00 37.89 410 ALA A C 1
ATOM 2932 O O . ALA A 1 410 ? 18.809 19.380 0.133 1.00 39.43 410 ALA A O 1
ATOM 2934 N N . ASP A 1 411 ? 20.076 17.602 0.730 1.00 37.94 411 ASP A N 1
ATOM 2935 C CA . ASP A 1 411 ? 20.708 17.492 -0.574 1.00 37.27 411 ASP A CA 1
ATOM 2936 C C . ASP A 1 411 ? 19.643 17.281 -1.644 1.00 36.53 411 ASP A C 1
ATOM 2937 O O . ASP A 1 411 ? 18.791 16.391 -1.533 1.00 32.83 411 ASP A O 1
ATOM 2942 N N . LEU A 1 412 ? 19.683 18.125 -2.675 1.00 37.18 412 LEU A N 1
ATOM 2943 C CA . LEU A 1 412 ? 18.595 18.152 -3.642 1.00 35.77 412 LEU A CA 1
ATOM 2944 C C . LEU A 1 412 ? 18.610 16.922 -4.557 1.00 36.85 412 LEU A C 1
ATOM 2945 O O . LEU A 1 412 ? 17.552 16.333 -4.826 1.00 34.76 412 LEU A O 1
ATOM 2950 N N . SER A 1 413 ? 19.786 16.510 -5.043 1.00 33.98 413 SER A N 1
ATOM 2951 C CA . SER A 1 413 ? 19.824 15.437 -6.041 1.00 34.62 413 SER A CA 1
ATOM 2952 C C . SER A 1 413 ? 19.473 14.084 -5.430 1.00 37.12 413 SER A C 1
ATOM 2953 O O . SER A 1 413 ? 18.774 13.280 -6.055 1.00 33.92 413 SER A O 1
ATOM 2956 N N . THR A 1 414 ? 19.917 13.812 -4.202 1.00 34.73 414 THR A N 1
ATOM 2957 C CA . THR A 1 414 ? 19.576 12.520 -3.607 1.00 35.67 414 THR A CA 1
ATOM 2958 C C . THR A 1 414 ? 18.151 12.501 -3.057 1.00 30.34 414 THR A C 1
ATOM 2959 O O . THR A 1 414 ? 17.552 11.428 -2.952 1.00 33.67 414 THR A O 1
ATOM 2963 N N . THR A 1 415 ? 17.596 13.655 -2.688 1.00 33.51 415 THR A N 1
ATOM 2964 C CA . THR A 1 415 ? 16.186 13.688 -2.299 1.00 33.89 415 THR A CA 1
ATOM 2965 C C . THR A 1 415 ? 15.279 13.468 -3.507 1.00 32.98 415 THR A C 1
ATOM 2966 O O . THR A 1 415 ? 14.276 12.748 -3.424 1.00 32.27 415 THR A O 1
ATOM 2970 N N . LEU A 1 416 ? 15.604 14.102 -4.632 1.00 34.60 416 LEU A N 1
ATOM 2971 C CA . LEU A 1 416 ? 14.847 13.871 -5.855 1.00 27.96 416 LEU A CA 1
ATOM 2972 C C . LEU A 1 416 ? 14.900 12.404 -6.247 1.00 37.22 416 LEU A C 1
ATOM 2973 O O . LEU A 1 416 ? 13.893 11.826 -6.673 1.00 37.15 416 LEU A O 1
ATOM 2978 N N . GLN A 1 417 ? 16.074 11.782 -6.085 1.00 34.95 417 GLN A N 1
ATOM 2979 C CA . GLN A 1 417 ? 16.242 10.382 -6.440 1.00 34.57 417 GLN A CA 1
ATOM 2980 C C . GLN A 1 417 ? 15.482 9.479 -5.482 1.00 32.57 417 GLN A C 1
ATOM 2981 O O . GLN A 1 417 ? 14.825 8.527 -5.913 1.00 35.57 417 GLN A O 1
ATOM 2987 N N . ALA A 1 418 ? 15.557 9.757 -4.178 1.00 29.32 418 ALA A N 1
ATOM 2988 C CA . ALA A 1 418 ? 14.753 8.998 -3.223 1.00 32.33 418 ALA A CA 1
ATOM 2989 C C . ALA A 1 418 ? 13.262 9.172 -3.500 1.00 32.17 418 ALA A C 1
ATOM 2990 O O . ALA A 1 418 ? 12.475 8.234 -3.322 1.00 36.67 418 ALA A O 1
ATOM 2992 N N . SER A 1 419 ? 12.854 10.362 -3.941 1.00 33.13 419 SER A N 1
ATOM 2993 C CA . SER A 1 419 ? 11.434 10.601 -4.193 1.00 34.53 419 SER A CA 1
ATOM 2994 C C . SER A 1 419 ? 10.941 9.789 -5.384 1.00 36.14 419 SER A C 1
ATOM 2995 O O . SER A 1 419 ? 9.839 9.226 -5.343 1.00 37.43 419 SER A O 1
ATOM 2998 N N . GLN A 1 420 ? 11.741 9.717 -6.450 1.00 36.75 420 GLN A N 1
ATOM 2999 C CA . GLN A 1 420 ? 11.381 8.860 -7.572 1.00 37.19 420 GLN A CA 1
ATOM 3000 C C . GLN A 1 420 ? 11.166 7.427 -7.111 1.00 39.24 420 GLN A C 1
ATOM 3001 O O . GLN A 1 420 ? 10.215 6.761 -7.539 1.00 38.43 420 GLN A O 1
ATOM 3007 N N . LYS A 1 421 ? 12.016 6.946 -6.209 1.00 37.85 421 LYS A N 1
ATOM 3008 C CA . LYS A 1 421 ? 11.939 5.550 -5.788 1.00 40.28 421 LYS A CA 1
ATOM 3009 C C . LYS A 1 421 ? 10.726 5.297 -4.899 1.00 42.90 421 LYS A C 1
ATOM 3010 O O . LYS A 1 421 ? 10.120 4.220 -4.964 1.00 42.76 421 LYS A O 1
ATOM 3016 N N . LYS A 1 422 ? 10.347 6.276 -4.072 1.00 35.94 422 LYS A N 1
ATOM 3017 C CA . LYS A 1 422 ? 9.135 6.125 -3.270 1.00 41.84 422 LYS A CA 1
ATOM 3018 C C . LYS A 1 422 ? 7.889 6.044 -4.149 1.00 42.01 422 LYS A C 1
ATOM 3019 O O . LYS A 1 422 ? 6.969 5.272 -3.853 1.00 40.05 422 LYS A O 1
ATOM 3025 N N . LEU A 1 423 ? 7.844 6.820 -5.239 1.00 38.83 423 LEU A N 1
ATOM 3026 C CA . LEU A 1 423 ? 6.674 6.798 -6.115 1.00 42.79 423 LEU A CA 1
ATOM 3027 C C . LEU A 1 423 ? 6.600 5.494 -6.909 1.00 44.75 423 LEU A C 1
ATOM 3028 O O . LEU A 1 423 ? 5.531 4.876 -7.010 1.00 47.00 423 LEU A O 1
ATOM 3033 N N . ASP A 1 424 ? 7.725 5.072 -7.490 1.00 41.87 424 ASP A N 1
ATOM 3034 C CA . ASP A 1 424 ? 7.802 3.767 -8.143 1.00 44.87 424 ASP A CA 1
ATOM 3035 C C . ASP A 1 424 ? 7.290 2.658 -7.235 1.00 45.65 424 ASP A C 1
ATOM 3036 O O . ASP A 1 424 ? 6.524 1.793 -7.670 1.00 51.30 424 ASP A O 1
ATOM 3041 N N . GLU A 1 425 ? 7.691 2.679 -5.965 1.00 43.96 425 GLU A N 1
ATOM 3042 C CA . GLU A 1 425 ? 7.220 1.687 -5.004 1.00 47.08 425 GLU A CA 1
ATOM 3043 C C . GLU A 1 425 ? 5.764 1.909 -4.618 1.00 49.43 425 GLU A C 1
ATOM 3044 O O . GLU A 1 425 ? 5.081 0.959 -4.214 1.00 51.87 425 GLU A O 1
ATOM 3050 N N . LEU A 1 426 ? 5.273 3.147 -4.732 1.00 46.51 426 LEU A N 1
ATOM 3051 C CA . LEU A 1 426 ? 3.891 3.445 -4.372 1.00 46.81 426 LEU A CA 1
ATOM 3052 C C . LEU A 1 426 ? 2.929 2.847 -5.391 1.00 51.66 426 LEU A C 1
ATOM 3053 O O . LEU A 1 426 ? 2.042 2.061 -5.044 1.00 54.63 426 LEU A O 1
ATOM 3058 N N . ILE A 1 427 ? 3.094 3.207 -6.657 1.00 50.86 427 ILE A N 1
ATOM 3059 C CA . ILE A 1 427 ? 2.368 2.554 -7.731 1.00 55.27 427 ILE A CA 1
ATOM 3060 C C . ILE A 1 427 ? 3.145 1.299 -8.132 1.00 59.06 427 ILE A C 1
ATOM 3061 O O . ILE A 1 427 ? 2.666 0.477 -8.912 1.00 63.19 427 ILE A O 1
ATOM 3066 N N . THR B 1 27 ? -32.908 -4.707 -36.101 1.00 61.60 27 THR B N 1
ATOM 3067 C CA . THR B 1 27 ? -32.709 -3.666 -35.098 1.00 54.32 27 THR B CA 1
ATOM 3068 C C . THR B 1 27 ? -32.120 -2.396 -35.751 1.00 50.78 27 THR B C 1
ATOM 3069 O O . THR B 1 27 ? -31.945 -1.369 -35.089 1.00 53.66 27 THR B O 1
ATOM 3073 N N . ASN B 1 28 ? -31.847 -2.459 -37.057 1.00 45.41 28 ASN B N 1
ATOM 3074 C CA . ASN B 1 28 ? -31.479 -1.281 -37.837 1.00 40.76 28 ASN B CA 1
ATOM 3075 C C . ASN B 1 28 ? -32.738 -0.595 -38.359 1.00 41.91 28 ASN B C 1
ATOM 3076 O O . ASN B 1 28 ? -33.659 -1.259 -38.837 1.00 46.46 28 ASN B O 1
ATOM 3081 N N . VAL B 1 29 ? -32.769 0.739 -38.289 1.00 39.08 29 VAL B N 1
ATOM 3082 C CA . VAL B 1 29 ? -33.887 1.515 -38.821 1.00 34.38 29 VAL B CA 1
ATOM 3083 C C . VAL B 1 29 ? -33.346 2.602 -39.744 1.00 35.91 29 VAL B C 1
ATOM 3084 O O . VAL B 1 29 ? -32.237 3.116 -39.552 1.00 33.24 29 VAL B O 1
ATOM 3088 N N . SER B 1 30 ? -34.143 2.940 -40.762 1.00 34.06 30 SER B N 1
ATOM 3089 C CA . SER B 1 30 ? -33.805 3.937 -41.766 1.00 34.09 30 SER B CA 1
ATOM 3090 C C . SER B 1 30 ? -34.882 5.016 -41.824 1.00 35.19 30 SER B C 1
ATOM 3091 O O . SER B 1 30 ? -36.072 4.717 -41.700 1.00 33.93 30 SER B O 1
ATOM 3094 N N . ILE B 1 31 ? -34.471 6.269 -42.045 1.00 30.47 31 ILE B N 1
ATOM 3095 C CA . ILE B 1 31 ? -35.414 7.381 -42.153 1.00 32.10 31 ILE B CA 1
ATOM 3096 C C . ILE B 1 31 ? -34.951 8.315 -43.263 1.00 35.74 31 ILE B C 1
ATOM 3097 O O . ILE B 1 31 ? -33.808 8.250 -43.730 1.00 31.01 31 ILE B O 1
ATOM 3102 N N . GLU B 1 32 ? -35.880 9.166 -43.709 1.00 33.92 32 GLU B N 1
ATOM 3103 C CA . GLU B 1 32 ? -35.636 10.100 -44.795 1.00 30.11 32 GLU B CA 1
ATOM 3104 C C . GLU B 1 32 ? -35.658 11.535 -44.275 1.00 29.01 32 GLU B C 1
ATOM 3105 O O . GLU B 1 32 ? -36.518 11.908 -43.472 1.00 30.02 32 GLU B O 1
ATOM 3111 N N . PHE B 1 33 ? -34.695 12.329 -44.734 1.00 32.14 33 PHE B N 1
ATOM 3112 C CA . PHE B 1 33 ? -34.592 13.757 -44.444 1.00 30.35 33 PHE B CA 1
ATOM 3113 C C . PHE B 1 33 ? -34.837 14.507 -45.752 1.00 32.07 33 PHE B C 1
ATOM 3114 O O . PHE B 1 33 ? -34.018 14.439 -46.672 1.00 29.54 33 PHE B O 1
ATOM 3122 N N . MET B 1 34 ? -35.968 15.208 -45.843 1.00 28.27 34 MET B N 1
ATOM 3123 C CA . MET B 1 34 ? -36.279 16.023 -47.011 1.00 27.93 34 MET B CA 1
ATOM 3124 C C . MET B 1 34 ? -35.834 17.457 -46.758 1.00 29.47 34 MET B C 1
ATOM 3125 O O . MET B 1 34 ? -36.114 18.025 -45.697 1.00 28.32 34 MET B O 1
ATOM 3130 N N . HIS B 1 35 ? -35.147 18.043 -47.728 1.00 29.29 35 HIS B N 1
ATOM 3131 C CA . HIS B 1 35 ? -34.652 19.400 -47.577 1.00 29.45 35 HIS B CA 1
ATOM 3132 C C . HIS B 1 35 ? -34.576 20.024 -48.961 1.00 33.02 35 HIS B C 1
ATOM 3133 O O . HIS B 1 35 ? -34.757 19.347 -49.977 1.00 31.38 35 HIS B O 1
ATOM 3140 N N . SER B 1 36 ? -34.297 21.329 -49.002 1.00 31.66 36 SER B N 1
ATOM 3141 C CA . SER B 1 36 ? -34.336 22.067 -50.261 1.00 36.93 36 SER B CA 1
ATOM 3142 C C . SER B 1 36 ? -32.947 22.444 -50.783 1.00 36.72 36 SER B C 1
ATOM 3143 O O . SER B 1 36 ? -32.836 23.248 -51.713 1.00 39.26 36 SER B O 1
ATOM 3146 N N . SER B 1 37 ? -31.887 21.865 -50.230 1.00 37.87 37 SER B N 1
ATOM 3147 C CA . SER B 1 37 ? -30.528 22.120 -50.718 1.00 37.99 37 SER B CA 1
ATOM 3148 C C . SER B 1 37 ? -30.233 21.163 -51.871 1.00 42.26 37 SER B C 1
ATOM 3149 O O . SER B 1 37 ? -29.763 20.039 -51.677 1.00 45.86 37 SER B O 1
ATOM 3152 N N . VAL B 1 38 ? -30.513 21.618 -53.093 1.00 43.89 38 VAL B N 1
ATOM 3153 C CA . VAL B 1 38 ? -30.218 20.810 -54.268 1.00 45.79 38 VAL B CA 1
ATOM 3154 C C . VAL B 1 38 ? -28.809 21.062 -54.789 1.00 45.91 38 VAL B C 1
ATOM 3155 O O . VAL B 1 38 ? -28.262 20.207 -55.494 1.00 48.60 38 VAL B O 1
ATOM 3159 N N . GLU B 1 39 ? -28.211 22.200 -54.455 1.00 43.72 39 GLU B N 1
ATOM 3160 C CA . GLU B 1 39 ? -26.841 22.487 -54.848 1.00 46.87 39 GLU B CA 1
ATOM 3161 C C . GLU B 1 39 ? -25.890 21.487 -54.202 1.00 46.35 39 GLU B C 1
ATOM 3162 O O . GLU B 1 39 ? -26.010 21.167 -53.017 1.00 44.77 39 GLU B O 1
ATOM 3168 N N . GLN B 1 40 ? -24.934 20.994 -54.989 1.00 47.31 40 GLN B N 1
ATOM 3169 C CA . GLN B 1 40 ? -24.119 19.869 -54.539 1.00 47.53 40 GLN B CA 1
ATOM 3170 C C . GLN B 1 40 ? -23.157 20.244 -53.416 1.00 44.14 40 GLN B C 1
ATOM 3171 O O . GLN B 1 40 ? -22.806 19.379 -52.606 1.00 41.12 40 GLN B O 1
ATOM 3177 N N . GLU B 1 41 ? -22.721 21.507 -53.338 1.00 44.77 41 GLU B N 1
ATOM 3178 C CA . GLU B 1 41 ? -21.862 21.904 -52.223 1.00 46.87 41 GLU B CA 1
ATOM 3179 C C . GLU B 1 41 ? -22.608 21.824 -50.896 1.00 48.09 41 GLU B C 1
ATOM 3180 O O . GLU B 1 41 ? -22.000 21.539 -49.853 1.00 41.87 41 GLU B O 1
ATOM 3186 N N . ARG B 1 42 ? -23.926 22.052 -50.917 1.00 47.23 42 ARG B N 1
ATOM 3187 C CA . ARG B 1 42 ? -24.716 21.930 -49.697 1.00 44.47 42 ARG B CA 1
ATOM 3188 C C . ARG B 1 42 ? -25.037 20.482 -49.385 1.00 41.64 42 ARG B C 1
ATOM 3189 O O . ARG B 1 42 ? -24.991 20.077 -48.215 1.00 39.55 42 ARG B O 1
ATOM 3197 N N . GLN B 1 43 ? -25.362 19.690 -50.411 1.00 37.81 43 GLN B N 1
ATOM 3198 C CA . GLN B 1 43 ? -25.542 18.261 -50.191 1.00 38.37 43 GLN B CA 1
ATOM 3199 C C . GLN B 1 43 ? -24.307 17.654 -49.540 1.00 37.20 43 GLN B C 1
ATOM 3200 O O . GLN B 1 43 ? -24.420 16.825 -48.628 1.00 39.07 43 GLN B O 1
ATOM 3206 N N . ALA B 1 44 ? -23.116 18.082 -49.974 1.00 38.72 44 ALA B N 1
ATOM 3207 C CA . ALA B 1 44 ? -21.879 17.580 -49.383 1.00 35.14 44 ALA B CA 1
ATOM 3208 C C . ALA B 1 44 ? -21.829 17.855 -47.882 1.00 35.36 44 ALA B C 1
ATOM 3209 O O . ALA B 1 44 ? -21.471 16.971 -47.088 1.00 34.31 44 ALA B O 1
ATOM 3211 N N . VAL B 1 45 ? -22.205 19.069 -47.469 1.00 36.73 45 VAL B N 1
ATOM 3212 C CA . VAL B 1 45 ? -22.245 19.391 -46.044 1.00 34.44 45 VAL B CA 1
ATOM 3213 C C . VAL B 1 45 ? -23.226 18.475 -45.318 1.00 33.97 45 VAL B C 1
ATOM 3214 O O . VAL B 1 45 ? -22.893 17.862 -44.296 1.00 36.78 45 VAL B O 1
ATOM 3218 N N . ILE B 1 46 ? -24.447 18.356 -45.849 1.00 37.08 46 ILE B N 1
ATOM 3219 C CA . ILE B 1 46 ? -25.456 17.501 -45.238 1.00 35.76 46 ILE B CA 1
ATOM 3220 C C . ILE B 1 46 ? -25.035 16.035 -45.260 1.00 34.50 46 ILE B C 1
ATOM 3221 O O . ILE B 1 46 ? -25.369 15.279 -44.339 1.00 34.00 46 ILE B O 1
ATOM 3226 N N . SER B 1 47 ? -24.323 15.594 -46.307 1.00 34.05 47 SER B N 1
ATOM 3227 C CA . SER B 1 47 ? -23.808 14.224 -46.296 1.00 35.45 47 SER B CA 1
ATOM 3228 C C . SER B 1 47 ? -22.778 14.039 -45.187 1.00 34.17 47 SER B C 1
ATOM 3229 O O . SER B 1 47 ? -22.730 12.982 -44.548 1.00 34.05 47 SER B O 1
ATOM 3232 N N . LYS B 1 48 ? -21.952 15.057 -44.936 1.00 31.10 48 LYS B N 1
ATOM 3233 C CA . LYS B 1 48 ? -20.968 14.928 -43.864 1.00 38.09 48 LYS B CA 1
ATOM 3234 C C . LYS B 1 48 ? -21.646 14.920 -42.497 1.00 32.99 48 LYS B C 1
ATOM 3235 O O . LYS B 1 48 ? -21.213 14.207 -41.583 1.00 35.01 48 LYS B O 1
ATOM 3241 N N . LEU B 1 49 ? -22.722 15.693 -42.343 1.00 35.74 49 LEU B N 1
ATOM 3242 C CA . LEU B 1 49 ? -23.436 15.714 -41.073 1.00 32.87 49 LEU B CA 1
ATOM 3243 C C . LEU B 1 49 ? -24.122 14.388 -40.819 1.00 31.52 49 LEU B C 1
ATOM 3244 O O . LEU B 1 49 ? -24.123 13.890 -39.692 1.00 33.00 49 LEU B O 1
ATOM 3249 N N . ILE B 1 50 ? -24.715 13.810 -41.864 1.00 30.90 50 ILE B N 1
ATOM 3250 C CA . ILE B 1 50 ? -25.379 12.517 -41.752 1.00 30.72 50 ILE B CA 1
ATOM 3251 C C . ILE B 1 50 ? -24.381 11.415 -41.406 1.00 30.30 50 ILE B C 1
ATOM 3252 O O . ILE B 1 50 ? -24.648 10.579 -40.533 1.00 33.96 50 ILE B O 1
ATOM 3257 N N . ALA B 1 51 ? -23.210 11.403 -42.056 1.00 31.49 51 ALA B N 1
ATOM 3258 C CA . ALA B 1 51 ? -22.197 10.386 -41.742 1.00 34.67 51 ALA B CA 1
ATOM 3259 C C . ALA B 1 51 ? -21.754 10.488 -40.293 1.00 32.52 51 ALA B C 1
ATOM 3260 O O . ALA B 1 51 ? -21.673 9.479 -39.581 1.00 35.36 51 ALA B O 1
ATOM 3262 N N . ARG B 1 52 ? -21.486 11.710 -39.833 1.00 31.26 52 ARG B N 1
ATOM 3263 C CA . ARG B 1 52 ? -21.166 11.927 -38.423 1.00 30.68 52 ARG B CA 1
ATOM 3264 C C . ARG B 1 52 ? -22.284 11.409 -37.515 1.00 33.60 52 ARG B C 1
ATOM 3265 O O . ARG B 1 52 ? -22.014 10.766 -36.490 1.00 30.41 52 ARG B O 1
ATOM 3273 N N . PHE B 1 53 ? -23.550 11.660 -37.884 1.00 32.47 53 PHE B N 1
ATOM 3274 C CA . PHE B 1 53 ? -24.671 11.225 -37.051 1.00 29.37 53 PHE B CA 1
ATOM 3275 C C . PHE B 1 53 ? -24.735 9.707 -36.961 1.00 29.23 53 PHE B C 1
ATOM 3276 O O . PHE B 1 53 ? -24.879 9.140 -35.873 1.00 32.29 53 PHE B O 1
ATOM 3284 N N . GLU B 1 54 ? -24.692 9.037 -38.106 1.00 28.08 54 GLU B N 1
ATOM 3285 C CA . GLU B 1 54 ? -24.743 7.578 -38.125 1.00 35.25 54 GLU B CA 1
ATOM 3286 C C . GLU B 1 54 ? -23.546 6.962 -37.409 1.00 36.16 54 GLU B C 1
ATOM 3287 O O . GLU B 1 54 ? -23.658 5.887 -36.810 1.00 36.97 54 GLU B O 1
ATOM 3293 N N . LYS B 1 55 ? -22.394 7.625 -37.459 1.00 34.75 55 LYS B N 1
ATOM 3294 C CA . LYS B 1 55 ? -21.236 7.141 -36.711 1.00 39.99 55 LYS B CA 1
ATOM 3295 C C . LYS B 1 55 ? -21.479 7.216 -35.204 1.00 38.72 55 LYS B C 1
ATOM 3296 O O . LYS B 1 55 ? -21.039 6.342 -34.451 1.00 38.34 55 LYS B O 1
ATOM 3302 N N . GLU B 1 56 ? -22.194 8.241 -34.747 1.00 33.72 56 GLU B N 1
ATOM 3303 C CA . GLU B 1 56 ? -22.472 8.400 -33.331 1.00 34.73 56 GLU B CA 1
ATOM 3304 C C . GLU B 1 56 ? -23.704 7.627 -32.889 1.00 34.85 56 GLU B C 1
ATOM 3305 O O . GLU B 1 56 ? -23.918 7.466 -31.683 1.00 35.34 56 GLU B O 1
ATOM 3311 N N . ASN B 1 57 ? -24.497 7.121 -33.830 1.00 33.76 57 ASN B N 1
ATOM 3312 C CA . ASN B 1 57 ? -25.767 6.470 -33.521 1.00 34.62 57 ASN B CA 1
ATOM 3313 C C . ASN B 1 57 ? -25.893 5.204 -34.350 1.00 37.34 57 ASN B C 1
ATOM 3314 O O . ASN B 1 57 ? -26.696 5.129 -35.291 1.00 35.49 57 ASN B O 1
ATOM 3319 N N . PRO B 1 58 ? -25.092 4.179 -34.033 1.00 39.11 58 PRO B N 1
ATOM 3320 C CA . PRO B 1 58 ? -25.162 2.926 -34.794 1.00 37.52 58 PRO B CA 1
ATOM 3321 C C . PRO B 1 58 ? -26.589 2.399 -34.833 1.00 38.29 58 PRO B C 1
ATOM 3322 O O . PRO B 1 58 ? -27.343 2.523 -33.864 1.00 40.77 58 PRO B O 1
ATOM 3326 N N . GLY B 1 59 ? -26.959 1.818 -35.976 1.00 35.24 59 GLY B N 1
ATOM 3327 C CA . GLY B 1 59 ? -28.282 1.272 -36.167 1.00 37.27 59 GLY B CA 1
ATOM 3328 C C . GLY B 1 59 ? -29.277 2.212 -36.822 1.00 37.99 59 GLY B C 1
ATOM 3329 O O . GLY B 1 59 ? -30.429 1.815 -37.028 1.00 39.77 59 GLY B O 1
ATOM 3330 N N . ILE B 1 60 ? -28.874 3.439 -37.147 1.00 31.95 60 ILE B N 1
ATOM 3331 C CA . ILE B 1 60 ? -29.744 4.416 -37.790 1.00 34.47 60 ILE B CA 1
ATOM 3332 C C . ILE B 1 60 ? -29.105 4.848 -39.101 1.00 33.09 60 ILE B C 1
ATOM 3333 O O . ILE B 1 60 ? -27.938 5.255 -39.127 1.00 32.38 60 ILE B O 1
ATOM 3338 N N . THR B 1 61 ? -29.870 4.766 -40.179 1.00 30.25 61 THR B N 1
ATOM 3339 C CA . THR B 1 61 ? -29.496 5.354 -41.453 1.00 33.48 61 THR B CA 1
ATOM 3340 C C . THR B 1 61 ? -30.426 6.526 -41.749 1.00 33.71 61 THR B C 1
ATOM 3341 O O . THR B 1 61 ? -31.618 6.457 -41.447 1.00 32.70 61 THR B O 1
ATOM 3345 N N . VAL B 1 62 ? -29.876 7.610 -42.306 1.00 33.59 62 VAL B N 1
ATOM 3346 C CA . VAL B 1 62 ? -30.651 8.761 -42.767 1.00 30.82 62 VAL B CA 1
ATOM 3347 C C . VAL B 1 62 ? -30.393 8.952 -44.254 1.00 33.94 62 VAL B C 1
ATOM 3348 O O . VAL B 1 62 ? -29.238 9.092 -44.673 1.00 37.25 62 VAL B O 1
ATOM 3352 N N . LYS B 1 63 ? -31.462 8.973 -45.044 1.00 28.86 63 LYS B N 1
ATOM 3353 C CA . LYS B 1 63 ? -31.386 9.173 -46.485 1.00 33.89 63 LYS B CA 1
ATOM 3354 C C . LYS B 1 63 ? -31.836 10.585 -46.836 1.00 34.40 63 LYS B C 1
ATOM 3355 O O . LYS B 1 63 ? -32.855 11.057 -46.323 1.00 35.55 63 LYS B O 1
ATOM 3361 N N . GLN B 1 64 ? -31.093 11.250 -47.717 1.00 37.33 64 GLN B N 1
ATOM 3362 C CA . GLN B 1 64 ? -31.487 12.581 -48.173 1.00 38.72 64 GLN B CA 1
ATOM 3363 C C . GLN B 1 64 ? -32.567 12.502 -49.235 1.00 39.45 64 GLN B C 1
ATOM 3364 O O . GLN B 1 64 ? -32.515 11.655 -50.128 1.00 41.05 64 GLN B O 1
ATOM 3370 N N . VAL B 1 65 ? -33.544 13.401 -49.140 1.00 37.57 65 VAL B N 1
ATOM 3371 C CA . VAL B 1 65 ? -34.525 13.602 -50.202 1.00 33.26 65 VAL B CA 1
ATOM 3372 C C . VAL B 1 65 ? -34.487 15.077 -50.581 1.00 37.92 65 VAL B C 1
ATOM 3373 O O . VAL B 1 65 ? -35.311 15.860 -50.089 1.00 32.06 65 VAL B O 1
ATOM 3377 N N . PRO B 1 66 ? -33.547 15.512 -51.421 1.00 38.62 66 PRO B N 1
ATOM 3378 C CA . PRO B 1 66 ? -33.475 16.937 -51.768 1.00 39.75 66 PRO B CA 1
ATOM 3379 C C . PRO B 1 66 ? -34.557 17.284 -52.785 1.00 39.23 66 PRO B C 1
ATOM 3380 O O . PRO B 1 66 ? -34.715 16.600 -53.798 1.00 34.21 66 PRO B O 1
ATOM 3384 N N . VAL B 1 67 ? -35.312 18.344 -52.500 1.00 33.00 67 VAL B N 1
ATOM 3385 C CA . VAL B 1 67 ? -36.421 18.780 -53.342 1.00 35.17 67 VAL B CA 1
ATOM 3386 C C . VAL B 1 67 ? -36.332 20.291 -53.500 1.00 38.67 67 VAL B C 1
ATOM 3387 O O . VAL B 1 67 ? -36.309 21.022 -52.502 1.00 36.48 67 VAL B O 1
ATOM 3391 N N . GLU B 1 68 ? -36.270 20.756 -54.746 1.00 39.76 68 GLU B N 1
ATOM 3392 C CA . GLU B 1 68 ? -36.298 22.188 -55.014 1.00 45.19 68 GLU B CA 1
ATOM 3393 C C . GLU B 1 68 ? -37.540 22.817 -54.396 1.00 40.49 68 GLU B C 1
ATOM 3394 O O . GLU B 1 68 ? -38.600 22.191 -54.327 1.00 38.32 68 GLU B O 1
ATOM 3400 N N . GLU B 1 69 ? -37.406 24.061 -53.924 1.00 42.57 69 GLU B N 1
ATOM 3401 C CA . GLU B 1 69 ? -38.525 24.690 -53.225 1.00 44.97 69 GLU B CA 1
ATOM 3402 C C . GLU B 1 69 ? -39.710 24.959 -54.155 1.00 46.04 69 GLU B C 1
ATOM 3403 O O . GLU B 1 69 ? -40.852 25.034 -53.685 1.00 45.05 69 GLU B O 1
ATOM 3409 N N . ASP B 1 70 ? -39.461 25.102 -55.462 1.00 46.24 70 ASP B N 1
ATOM 3410 C CA . ASP B 1 70 ? -40.548 25.167 -56.437 1.00 49.54 70 ASP B CA 1
ATOM 3411 C C . ASP B 1 70 ? -41.453 23.943 -56.345 1.00 49.21 70 ASP B C 1
ATOM 3412 O O . ASP B 1 70 ? -42.682 24.063 -56.404 1.00 50.35 70 ASP B O 1
ATOM 3417 N N . ALA B 1 71 ? -40.860 22.755 -56.232 1.00 45.12 71 ALA B N 1
ATOM 3418 C CA . ALA B 1 71 ? -41.596 21.499 -56.237 1.00 42.69 71 ALA B CA 1
ATOM 3419 C C . ALA B 1 71 ? -41.952 21.014 -54.841 1.00 38.89 71 ALA B C 1
ATOM 3420 O O . ALA B 1 71 ? -42.445 19.892 -54.697 1.00 41.11 71 ALA B O 1
ATOM 3422 N N . TYR B 1 72 ? -41.733 21.836 -53.816 1.00 39.58 72 TYR B N 1
ATOM 3423 C CA . TYR B 1 72 ? -41.773 21.334 -52.447 1.00 37.40 72 TYR B CA 1
ATOM 3424 C C . TYR B 1 72 ? -43.187 20.966 -52.031 1.00 35.35 72 TYR B C 1
ATOM 3425 O O . TYR B 1 72 ? -43.427 19.859 -51.537 1.00 40.14 72 TYR B O 1
ATOM 3434 N N . ASN B 1 73 ? -44.142 21.873 -52.245 1.00 39.12 73 ASN B N 1
ATOM 3435 C CA . ASN B 1 73 ? -45.518 21.603 -51.840 1.00 36.98 73 ASN B CA 1
ATOM 3436 C C . ASN B 1 73 ? -46.099 20.421 -52.604 1.00 37.66 73 ASN B C 1
ATOM 3437 O O . ASN B 1 73 ? -46.752 19.551 -52.013 1.00 39.69 73 ASN B O 1
ATOM 3442 N N . THR B 1 74 ? -45.868 20.369 -53.918 1.00 37.60 74 THR B N 1
ATOM 3443 C CA . THR B 1 74 ? -46.349 19.247 -54.723 1.00 41.10 74 THR B CA 1
ATOM 3444 C C . THR B 1 74 ? -45.821 17.926 -54.191 1.00 42.36 74 THR B C 1
ATOM 3445 O O . THR B 1 74 ? -46.579 16.959 -54.032 1.00 40.90 74 THR B O 1
ATOM 3449 N N . LYS B 1 75 ? -44.510 17.869 -53.925 1.00 40.75 75 LYS B N 1
ATOM 3450 C CA . LYS B 1 75 ? -43.889 16.650 -53.426 1.00 39.24 75 LYS B CA 1
ATOM 3451 C C . LYS B 1 75 ? -44.507 16.229 -52.105 1.00 39.64 75 LYS B C 1
ATOM 3452 O O . LYS B 1 75 ? -44.833 15.055 -51.899 1.00 39.16 75 LYS B O 1
ATOM 3458 N N . VAL B 1 76 ? -44.673 17.183 -51.192 1.00 39.83 76 VAL B N 1
ATOM 3459 C CA . VAL B 1 76 ? -45.312 16.887 -49.915 1.00 40.87 76 VAL B CA 1
ATOM 3460 C C . VAL B 1 76 ? -46.714 16.328 -50.136 1.00 42.20 76 VAL B C 1
ATOM 3461 O O . VAL B 1 76 ? -47.092 15.307 -49.548 1.00 43.81 76 VAL B O 1
ATOM 3465 N N . ILE B 1 77 ? -47.497 16.968 -51.007 1.00 44.71 77 ILE B N 1
ATOM 3466 C CA . ILE B 1 77 ? -48.848 16.472 -51.275 1.00 45.87 77 ILE B CA 1
ATOM 3467 C C . ILE B 1 77 ? -48.791 15.040 -51.787 1.00 41.73 77 ILE B C 1
ATOM 3468 O O . ILE B 1 77 ? -49.467 14.146 -51.265 1.00 41.58 77 ILE B O 1
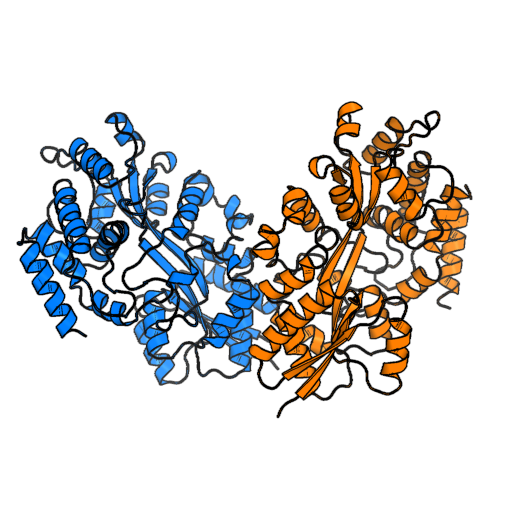ATOM 3473 N N . THR B 1 78 ? -47.949 14.799 -52.792 1.00 38.90 78 THR B N 1
ATOM 3474 C CA . THR B 1 78 ? -47.871 13.484 -53.417 1.00 46.39 78 THR B CA 1
ATOM 3475 C C . THR B 1 78 ? -47.395 12.409 -52.442 1.00 49.26 78 THR B C 1
ATOM 3476 O O . THR B 1 78 ? -47.926 11.291 -52.436 1.00 50.05 78 THR B O 1
ATOM 3480 N N . LEU B 1 79 ? -46.384 12.716 -51.620 1.00 49.79 79 LEU B N 1
ATOM 3481 C CA . LEU B 1 79 ? -45.847 11.698 -50.719 1.00 47.25 79 LEU B CA 1
ATOM 3482 C C . LEU B 1 79 ? -46.781 11.454 -49.537 1.00 46.98 79 LEU B C 1
ATOM 3483 O O . LEU B 1 79 ? -46.942 10.312 -49.089 1.00 49.08 79 LEU B O 1
ATOM 3488 N N . SER B 1 80 ? -47.402 12.507 -49.009 1.00 43.38 80 SER B N 1
ATOM 3489 C CA . SER B 1 80 ? -48.344 12.293 -47.921 1.00 46.79 80 SER B CA 1
ATOM 3490 C C . SER B 1 80 ? -49.633 11.627 -48.381 1.00 57.13 80 SER B C 1
ATOM 3491 O O . SER B 1 80 ? -50.448 11.253 -47.528 1.00 59.77 80 SER B O 1
ATOM 3494 N N . ARG B 1 81 ? -49.848 11.484 -49.694 1.00 52.68 81 ARG B N 1
ATOM 3495 C CA . ARG B 1 81 ? -51.014 10.758 -50.188 1.00 58.48 81 ARG B CA 1
ATOM 3496 C C . ARG B 1 81 ? -50.734 9.271 -50.351 1.00 58.66 81 ARG B C 1
ATOM 3497 O O . ARG B 1 81 ? -51.586 8.444 -50.015 1.00 58.64 81 ARG B O 1
ATOM 3505 N N . SER B 1 82 ? -49.557 8.908 -50.859 1.00 54.84 82 SER B N 1
ATOM 3506 C CA . SER B 1 82 ? -49.123 7.518 -50.865 1.00 56.93 82 SER B CA 1
ATOM 3507 C C . SER B 1 82 ? -48.470 7.104 -49.545 1.00 55.84 82 SER B C 1
ATOM 3508 O O . SER B 1 82 ? -47.726 6.117 -49.511 1.00 55.57 82 SER B O 1
ATOM 3511 N N . GLY B 1 83 ? -48.727 7.844 -48.468 1.00 52.52 83 GLY B N 1
ATOM 3512 C CA . GLY B 1 83 ? -48.300 7.441 -47.137 1.00 55.74 83 GLY B CA 1
ATOM 3513 C C . GLY B 1 83 ? -46.807 7.276 -46.951 1.00 54.91 83 GLY B C 1
ATOM 3514 O O . GLY B 1 83 ? -46.382 6.433 -46.152 1.00 57.26 83 GLY B O 1
ATOM 3515 N N . SER B 1 84 ? -45.995 8.070 -47.650 1.00 54.02 84 SER B N 1
ATOM 3516 C CA . SER B 1 84 ? -44.540 7.967 -47.570 1.00 46.79 84 SER B CA 1
ATOM 3517 C C . SER B 1 84 ? -43.904 9.328 -47.294 1.00 43.54 84 SER B C 1
ATOM 3518 O O . SER B 1 84 ? -42.879 9.687 -47.884 1.00 43.12 84 SER B O 1
ATOM 3521 N N . LEU B 1 85 ? -44.488 10.103 -46.384 1.00 41.11 85 LEU B N 1
ATOM 3522 C CA . LEU B 1 85 ? -43.858 11.351 -45.970 1.00 43.74 85 LEU B CA 1
ATOM 3523 C C . LEU B 1 85 ? -42.515 11.060 -45.309 1.00 35.24 85 LEU B C 1
ATOM 3524 O O . LEU B 1 85 ? -42.433 10.178 -44.450 1.00 37.50 85 LEU B O 1
ATOM 3529 N N . PRO B 1 86 ? -41.456 11.764 -45.678 1.00 37.32 86 PRO B N 1
ATOM 3530 C CA . PRO B 1 86 ? -40.207 11.660 -44.920 1.00 31.77 86 PRO B CA 1
ATOM 3531 C C . PRO B 1 86 ? -40.398 12.009 -43.451 1.00 31.94 86 PRO B C 1
ATOM 3532 O O . PRO B 1 86 ? -41.167 12.911 -43.095 1.00 31.68 86 PRO B O 1
ATOM 3536 N N . GLU B 1 87 ? -39.657 11.295 -42.598 1.00 30.92 87 GLU B N 1
ATOM 3537 C CA . GLU B 1 87 ? -39.714 11.515 -41.154 1.00 31.05 87 GLU B CA 1
ATOM 3538 C C . GLU B 1 87 ? -39.283 12.927 -40.757 1.00 32.41 87 GLU B C 1
ATOM 3539 O O . GLU B 1 87 ? -39.777 13.477 -39.763 1.00 27.93 87 GLU B O 1
ATOM 3545 N N . VAL B 1 88 ? -38.343 13.511 -41.490 1.00 30.19 88 VAL B N 1
ATOM 3546 C CA . VAL B 1 88 ? -37.765 14.803 -41.148 1.00 29.26 88 VAL B CA 1
ATOM 3547 C C . VAL B 1 88 ? -37.838 15.667 -42.388 1.00 29.77 88 VAL B C 1
ATOM 3548 O O . VAL B 1 88 ? -37.457 15.222 -43.474 1.00 27.98 88 VAL B O 1
ATOM 3552 N N . ILE B 1 89 ? -38.347 16.891 -42.230 1.00 27.22 89 ILE B N 1
ATOM 3553 C CA . ILE B 1 89 ? -38.593 17.794 -43.346 1.00 29.87 89 ILE B CA 1
ATOM 3554 C C . ILE B 1 89 ? -38.128 19.185 -42.947 1.00 29.07 89 ILE B C 1
ATOM 3555 O O . ILE B 1 89 ? -38.500 19.682 -41.883 1.00 28.25 89 ILE B O 1
ATOM 3560 N N . GLU B 1 90 ? -37.298 19.800 -43.782 1.00 30.17 90 GLU B N 1
ATOM 3561 C CA . GLU B 1 90 ? -36.941 21.197 -43.595 1.00 31.78 90 GLU B CA 1
ATOM 3562 C C . GLU B 1 90 ? -38.069 22.090 -44.111 1.00 31.74 90 GLU B C 1
ATOM 3563 O O . GLU B 1 90 ? -38.671 21.811 -45.148 1.00 28.04 90 GLU B O 1
ATOM 3569 N N . THR B 1 91 ? -38.380 23.156 -43.375 1.00 29.58 91 THR B N 1
ATOM 3570 C CA . THR B 1 91 ? -39.530 23.962 -43.763 1.00 32.33 91 THR B CA 1
ATOM 3571 C C . THR B 1 91 ? -39.410 25.376 -43.218 1.00 31.95 91 THR B C 1
ATOM 3572 O O . THR B 1 91 ? -38.834 25.608 -42.151 1.00 29.66 91 THR B O 1
ATOM 3576 N N . SER B 1 92 ? -39.956 26.323 -43.979 1.00 28.31 92 SER B N 1
ATOM 3577 C CA . SER B 1 92 ? -40.213 27.659 -43.463 1.00 29.01 92 SER B CA 1
ATOM 3578 C C . SER B 1 92 ? -41.307 27.600 -42.400 1.00 28.95 92 SER B C 1
ATOM 3579 O O . SER B 1 92 ? -42.105 26.664 -42.346 1.00 28.79 92 SER B O 1
ATOM 3582 N N . HIS B 1 93 ? -41.340 28.620 -41.538 1.00 30.38 93 HIS B N 1
ATOM 3583 C CA . HIS B 1 93 ? -42.309 28.586 -40.457 1.00 30.71 93 HIS B CA 1
ATOM 3584 C C . HIS B 1 93 ? -43.731 28.806 -40.966 1.00 28.08 93 HIS B C 1
ATOM 3585 O O . HIS B 1 93 ? -44.676 28.300 -40.355 1.00 29.51 93 HIS B O 1
ATOM 3592 N N . ASP B 1 94 ? -43.907 29.483 -42.106 1.00 30.58 94 ASP B N 1
ATOM 3593 C CA . ASP B 1 94 ? -45.262 29.610 -42.641 1.00 34.54 94 ASP B CA 1
ATOM 3594 C C . ASP B 1 94 ? -45.723 28.327 -43.322 1.00 31.94 94 ASP B C 1
ATOM 3595 O O . ASP B 1 94 ? -46.890 27.944 -43.190 1.00 31.00 94 ASP B O 1
ATOM 3600 N N . TYR B 1 95 ? -44.829 27.617 -44.015 1.00 29.64 95 TYR B N 1
ATOM 3601 C CA . TYR B 1 95 ? -45.247 26.333 -44.569 1.00 27.09 95 TYR B CA 1
ATOM 3602 C C . TYR B 1 95 ? -45.466 25.306 -43.471 1.00 27.80 95 TYR B C 1
ATOM 3603 O O . TYR B 1 95 ? -46.293 24.404 -43.621 1.00 30.86 95 TYR B O 1
ATOM 3612 N N . ALA B 1 96 ? -44.748 25.431 -42.353 1.00 30.83 96 ALA B N 1
ATOM 3613 C CA . ALA B 1 96 ? -44.989 24.524 -41.239 1.00 30.76 96 ALA B CA 1
ATOM 3614 C C . ALA B 1 96 ? -46.387 24.713 -40.658 1.00 27.50 96 ALA B C 1
ATOM 3615 O O . ALA B 1 96 ? -47.001 23.742 -40.197 1.00 28.25 96 ALA B O 1
ATOM 3617 N N . LYS B 1 97 ? -46.909 25.942 -40.661 1.00 27.14 97 LYS B N 1
ATOM 3618 C CA . LYS B 1 97 ? -48.280 26.143 -40.194 1.00 31.79 97 LYS B CA 1
ATOM 3619 C C . LYS B 1 97 ? -49.272 25.405 -41.082 1.00 34.12 97 LYS B C 1
ATOM 3620 O O . LYS B 1 97 ? -50.239 24.811 -40.590 1.00 35.87 97 LYS B O 1
ATOM 3626 N N . VAL B 1 98 ? -49.035 25.419 -42.395 1.00 33.14 98 VAL B N 1
ATOM 3627 C CA . VAL B 1 98 ? -49.916 24.727 -43.334 1.00 34.95 98 VAL B CA 1
ATOM 3628 C C . VAL B 1 98 ? -49.876 23.226 -43.091 1.00 35.19 98 VAL B C 1
ATOM 3629 O O . VAL B 1 98 ? -50.906 22.546 -43.132 1.00 34.89 98 VAL B O 1
ATOM 3633 N N . MET B 1 99 ? -48.683 22.682 -42.837 1.00 36.04 99 MET B N 1
ATOM 3634 C CA . MET B 1 99 ? -48.563 21.253 -42.575 1.00 32.65 99 MET B CA 1
ATOM 3635 C C . MET B 1 99 ? -49.190 20.868 -41.244 1.00 34.41 99 MET B C 1
ATOM 3636 O O . MET B 1 99 ? -49.701 19.753 -41.102 1.00 35.21 99 MET B O 1
ATOM 3641 N N . ASP B 1 100 ? -49.107 21.754 -40.250 1.00 33.07 100 ASP B N 1
ATOM 3642 C CA . ASP B 1 100 ? -49.707 21.480 -38.948 1.00 35.42 100 ASP B CA 1
ATOM 3643 C C . ASP B 1 100 ? -51.227 21.523 -39.027 1.00 38.67 100 ASP B C 1
ATOM 3644 O O . ASP B 1 100 ? -51.907 20.688 -38.418 1.00 38.17 100 ASP B O 1
ATOM 3649 N N . LYS B 1 101 ? -51.774 22.492 -39.768 1.00 36.30 101 LYS B N 1
ATOM 3650 C CA . LYS B 1 101 ? -53.217 22.528 -40.022 1.00 40.87 101 LYS B CA 1
ATOM 3651 C C . LYS B 1 101 ? -53.704 21.223 -40.646 1.00 43.46 101 LYS B C 1
ATOM 3652 O O . LYS B 1 101 ? -54.777 20.719 -40.293 1.00 46.10 101 LYS B O 1
ATOM 3658 N N . GLU B 1 102 ? -52.914 20.649 -41.563 1.00 40.38 102 GLU B N 1
ATOM 3659 C CA . GLU B 1 102 ? -53.182 19.343 -42.161 1.00 39.89 102 GLU B CA 1
ATOM 3660 C C . GLU B 1 102 ? -52.907 18.181 -41.219 1.00 41.37 102 GLU B C 1
ATOM 3661 O O . GLU B 1 102 ? -53.104 17.025 -41.622 1.00 37.53 102 GLU B O 1
ATOM 3667 N N . GLN B 1 103 ? -52.414 18.457 -40.009 1.00 41.05 103 GLN B N 1
ATOM 3668 C CA . GLN B 1 103 ? -52.062 17.438 -39.017 1.00 41.27 103 GLN B CA 1
ATOM 3669 C C . GLN B 1 103 ? -50.954 16.502 -39.503 1.00 39.70 103 GLN B C 1
ATOM 3670 O O . GLN B 1 103 ? -50.920 15.326 -39.140 1.00 38.89 103 GLN B O 1
ATOM 3676 N N . LEU B 1 104 ? -50.019 17.016 -40.307 1.00 35.94 104 LEU B N 1
ATOM 3677 C CA . LEU B 1 104 ? -48.885 16.218 -40.768 1.00 38.41 104 LEU B CA 1
ATOM 3678 C C . LEU B 1 104 ? -47.703 16.195 -39.793 1.00 35.92 104 LEU B C 1
ATOM 3679 O O . LEU B 1 104 ? -46.746 15.443 -40.025 1.00 34.46 104 LEU B O 1
ATOM 3684 N N . ILE B 1 105 ? -47.734 16.988 -38.718 1.00 36.16 105 ILE B N 1
ATOM 3685 C CA . ILE B 1 105 ? -46.568 17.203 -37.862 1.00 32.43 105 ILE B CA 1
ATOM 3686 C C . ILE B 1 105 ? -46.766 16.523 -36.514 1.00 35.73 105 ILE B C 1
ATOM 3687 O O . ILE B 1 105 ? -47.846 16.603 -35.916 1.00 34.06 105 ILE B O 1
ATOM 3692 N N . ASP B 1 106 ? -45.697 15.879 -36.020 1.00 35.79 106 ASP B N 1
ATOM 3693 C CA . ASP B 1 106 ? -45.697 15.169 -34.739 1.00 36.40 106 ASP B CA 1
ATOM 3694 C C . ASP B 1 106 ? -45.319 16.168 -33.656 1.00 35.96 106 ASP B C 1
ATOM 3695 O O . ASP B 1 106 ? -44.147 16.303 -33.289 1.00 32.44 106 ASP B O 1
ATOM 3700 N N . ARG B 1 107 ? -46.332 16.854 -33.110 1.00 34.03 107 ARG B N 1
ATOM 3701 C CA . ARG B 1 107 ? -46.068 17.895 -32.116 1.00 36.11 107 ARG B CA 1
ATOM 3702 C C . ARG B 1 107 ? -45.353 17.343 -30.890 1.00 34.80 107 ARG B C 1
ATOM 3703 O O . ARG B 1 107 ? -44.531 18.033 -30.276 1.00 31.82 107 ARG B O 1
ATOM 3711 N N . LYS B 1 108 ? -45.701 16.124 -30.483 1.00 36.34 108 LYS B N 1
ATOM 3712 C CA . LYS B 1 108 ? -45.050 15.500 -29.339 1.00 34.79 108 LYS B CA 1
ATOM 3713 C C . LYS B 1 108 ? -43.560 15.306 -29.606 1.00 35.29 108 LYS B C 1
ATOM 3714 O O . LYS B 1 108 ? -42.717 15.639 -28.763 1.00 32.50 108 LYS B O 1
ATOM 3720 N N . ALA B 1 109 ? -43.220 14.796 -30.797 1.00 35.76 109 ALA B N 1
ATOM 3721 C CA . ALA B 1 109 ? -41.818 14.595 -31.163 1.00 35.32 109 ALA B CA 1
ATOM 3722 C C . ALA B 1 109 ? -41.067 15.912 -31.238 1.00 33.70 109 ALA B C 1
ATOM 3723 O O . ALA B 1 109 ? -39.945 16.021 -30.731 1.00 30.36 109 ALA B O 1
ATOM 3725 N N . VAL B 1 110 ? -41.653 16.919 -31.895 1.00 34.03 110 VAL B N 1
ATOM 3726 C CA . VAL B 1 110 ? -41.018 18.236 -31.942 1.00 32.67 110 VAL B CA 1
ATOM 3727 C C . VAL B 1 110 ? -40.786 18.769 -30.527 1.00 33.39 110 VAL B C 1
ATOM 3728 O O . VAL B 1 110 ? -39.704 19.272 -30.209 1.00 27.09 110 VAL B O 1
ATOM 3732 N N . ALA B 1 111 ? -41.795 18.662 -29.655 1.00 32.91 111 ALA B N 1
ATOM 3733 C CA . ALA B 1 111 ? -41.637 19.161 -28.287 1.00 33.69 111 ALA B CA 1
ATOM 3734 C C . ALA B 1 111 ? -40.536 18.420 -27.533 1.00 34.02 111 ALA B C 1
ATOM 3735 O O . ALA B 1 111 ? -39.869 18.993 -26.660 1.00 33.19 111 ALA B O 1
ATOM 3737 N N . THR B 1 112 ? -40.338 17.143 -27.844 1.00 33.18 112 THR B N 1
ATOM 3738 C CA . THR B 1 112 ? -39.309 16.379 -27.156 1.00 32.60 112 THR B CA 1
ATOM 3739 C C . THR B 1 112 ? -37.916 16.869 -27.536 1.00 30.58 112 THR B C 1
ATOM 3740 O O . THR B 1 112 ? -37.044 17.005 -26.673 1.00 29.93 112 THR B O 1
ATOM 3744 N N . VAL B 1 113 ? -37.705 17.185 -28.814 1.00 28.74 113 VAL B N 1
ATOM 3745 C CA . VAL B 1 113 ? -36.408 17.677 -29.256 1.00 30.94 113 VAL B CA 1
ATOM 3746 C C . VAL B 1 113 ? -36.125 19.048 -28.667 1.00 31.99 113 VAL B C 1
ATOM 3747 O O . VAL B 1 113 ? -35.008 19.330 -28.226 1.00 29.96 113 VAL B O 1
ATOM 3751 N N . ILE B 1 114 ? -37.114 19.937 -28.677 1.00 32.18 114 ILE B N 1
ATOM 3752 C CA . ILE B 1 114 ? -36.884 21.264 -28.118 1.00 29.92 114 ILE B CA 1
ATOM 3753 C C . ILE B 1 114 ? -36.511 21.160 -26.642 1.00 30.31 114 ILE B C 1
ATOM 3754 O O . ILE B 1 114 ? -35.620 21.871 -26.164 1.00 29.62 114 ILE B O 1
ATOM 3759 N N . SER B 1 115 ? -37.135 20.225 -25.920 1.00 29.79 115 SER B N 1
ATOM 3760 C CA . SER B 1 115 ? -36.789 19.981 -24.520 1.00 33.17 115 SER B CA 1
ATOM 3761 C C . SER B 1 115 ? -35.390 19.365 -24.372 1.00 36.63 115 SER B C 1
ATOM 3762 O O . SER B 1 115 ? -34.653 19.689 -23.425 1.00 31.21 115 SER B O 1
ATOM 3765 N N . ASN B 1 116 ? -35.016 18.445 -25.268 1.00 34.86 116 ASN B N 1
ATOM 3766 C CA . ASN B 1 116 ? -33.631 17.979 -25.296 1.00 35.62 116 ASN B CA 1
ATOM 3767 C C . ASN B 1 116 ? -32.679 19.145 -25.483 1.00 33.50 116 ASN B C 1
ATOM 3768 O O . ASN B 1 116 ? -31.604 19.194 -24.871 1.00 34.46 116 ASN B O 1
ATOM 3773 N N . VAL B 1 117 ? -33.046 20.074 -26.363 1.00 28.99 117 VAL B N 1
ATOM 3774 C CA . VAL B 1 117 ? -32.207 21.239 -26.601 1.00 35.12 117 VAL B CA 1
ATOM 3775 C C . VAL B 1 117 ? -32.273 22.202 -25.413 1.00 32.82 117 VAL B C 1
ATOM 3776 O O . VAL B 1 117 ? -31.258 22.787 -25.014 1.00 31.31 117 VAL B O 1
ATOM 3780 N N . GLY B 1 118 ? -33.455 22.358 -24.818 1.00 35.17 118 GLY B N 1
ATOM 3781 C CA . GLY B 1 118 ? -33.701 23.396 -23.827 1.00 35.21 118 GLY B CA 1
ATOM 3782 C C . GLY B 1 118 ? -34.123 24.694 -24.489 1.00 35.08 118 GLY B C 1
ATOM 3783 O O . GLY B 1 118 ? -33.439 25.163 -25.394 1.00 33.07 118 GLY B O 1
ATOM 3784 N N . GLU B 1 119 ? -35.244 25.291 -24.074 1.00 37.51 119 GLU B N 1
ATOM 3785 C CA . GLU B 1 119 ? -35.678 26.524 -24.733 1.00 34.77 119 GLU B CA 1
ATOM 3786 C C . GLU B 1 119 ? -34.666 27.649 -24.551 1.00 36.31 119 GLU B C 1
ATOM 3787 O O . GLU B 1 119 ? -34.548 28.521 -25.419 1.00 31.12 119 GLU B O 1
ATOM 3793 N N . GLY B 1 120 ? -33.914 27.638 -23.443 1.00 38.79 120 GLY B N 1
ATOM 3794 C CA . GLY B 1 120 ? -32.934 28.683 -23.193 1.00 34.10 120 GLY B CA 1
ATOM 3795 C C . GLY B 1 120 ? -31.786 28.710 -24.181 1.00 38.11 120 GLY B C 1
ATOM 3796 O O . GLY B 1 120 ? -31.078 29.722 -24.263 1.00 40.26 120 GLY B O 1
ATOM 3797 N N . ALA B 1 121 ? -31.588 27.621 -24.937 1.00 38.02 121 ALA B N 1
ATOM 3798 C CA . ALA B 1 121 ? -30.605 27.561 -26.017 1.00 33.48 121 ALA B CA 1
ATOM 3799 C C . ALA B 1 121 ? -30.964 28.435 -27.213 1.00 33.06 121 ALA B C 1
ATOM 3800 O O . ALA B 1 121 ? -30.071 28.807 -27.981 1.00 34.56 121 ALA B O 1
ATOM 3802 N N . PHE B 1 122 ? -32.237 28.755 -27.416 1.00 35.69 122 PHE B N 1
ATOM 3803 C CA . PHE B 1 122 ? -32.615 29.606 -28.538 1.00 35.81 122 PHE B CA 1
ATOM 3804 C C . PHE B 1 122 ? -32.656 31.056 -28.087 1.00 36.10 122 PHE B C 1
ATOM 3805 O O . PHE B 1 122 ? -33.056 31.354 -26.961 1.00 34.20 122 PHE B O 1
ATOM 3813 N N . TYR B 1 123 ? -32.232 31.954 -28.970 1.00 34.43 123 TYR B N 1
ATOM 3814 C CA . TYR B 1 123 ? -32.400 33.373 -28.705 1.00 34.72 123 TYR B CA 1
ATOM 3815 C C . TYR B 1 123 ? -33.869 33.698 -28.449 1.00 35.78 123 TYR B C 1
ATOM 3816 O O . TYR B 1 123 ? -34.779 33.004 -28.928 1.00 32.93 123 TYR B O 1
ATOM 3825 N N . ASP B 1 124 ? -34.095 34.758 -27.667 1.00 37.19 124 ASP B N 1
ATOM 3826 C CA . ASP B 1 124 ? -35.448 35.221 -27.381 1.00 33.82 124 ASP B CA 1
ATOM 3827 C C . ASP B 1 124 ? -36.176 35.569 -28.671 1.00 33.98 124 ASP B C 1
ATOM 3828 O O . ASP B 1 124 ? -35.578 36.036 -29.644 1.00 33.47 124 ASP B O 1
ATOM 3833 N N . GLY B 1 125 ? -37.490 35.360 -28.661 1.00 36.44 125 GLY B N 1
ATOM 3834 C CA . GLY B 1 125 ? -38.329 35.648 -29.807 1.00 36.57 125 GLY B CA 1
ATOM 3835 C C . GLY B 1 125 ? -38.270 34.628 -30.924 1.00 31.78 125 GLY B C 1
ATOM 3836 O O . GLY B 1 125 ? -39.057 34.728 -31.868 1.00 33.50 125 GLY B O 1
ATOM 3837 N N . VAL B 1 126 ? -37.376 33.642 -30.858 1.00 32.65 126 VAL B N 1
ATOM 3838 C CA . VAL B 1 126 ? -37.275 32.676 -31.954 1.00 34.03 126 VAL B CA 1
ATOM 3839 C C . VAL B 1 126 ? -38.427 31.681 -31.895 1.00 31.85 126 VAL B C 1
ATOM 3840 O O . VAL B 1 126 ? -39.176 31.524 -32.861 1.00 29.83 126 VAL B O 1
ATOM 3844 N N . LEU B 1 127 ? -38.600 31.010 -30.752 1.00 30.99 127 LEU B N 1
ATOM 3845 C CA . LEU B 1 127 ? -39.588 29.940 -30.662 1.00 31.60 127 LEU B CA 1
ATOM 3846 C C . LEU B 1 127 ? -41.027 30.443 -30.685 1.00 32.15 127 LEU B C 1
ATOM 3847 O O . LEU B 1 127 ? -41.933 29.662 -31.009 1.00 33.01 127 LEU B O 1
ATOM 3852 N N . ARG B 1 128 ? -41.265 31.702 -30.300 1.00 28.45 128 ARG B N 1
ATOM 3853 C CA . ARG B 1 128 ? -42.612 32.261 -30.384 1.00 30.56 128 ARG B CA 1
ATOM 3854 C C . ARG B 1 128 ? -43.158 32.163 -31.808 1.00 30.18 128 ARG B C 1
ATOM 3855 O O . ARG B 1 128 ? -44.332 31.852 -32.019 1.00 27.04 128 ARG B O 1
ATOM 3863 N N . ILE B 1 129 ? -42.296 32.374 -32.798 1.00 33.81 129 ILE B N 1
ATOM 3864 C CA . ILE B 1 129 ? -42.721 32.399 -34.194 1.00 29.55 129 ILE B CA 1
ATOM 3865 C C . ILE B 1 129 ? -43.265 31.049 -34.662 1.00 30.34 129 ILE B C 1
ATOM 3866 O O . ILE B 1 129 ? -44.138 31.003 -35.535 1.00 31.26 129 ILE B O 1
ATOM 3871 N N . VAL B 1 130 ? -42.773 29.936 -34.103 1.00 32.61 130 VAL B N 1
ATOM 3872 C CA . VAL B 1 130 ? -43.175 28.595 -34.536 1.00 27.63 130 VAL B CA 1
ATOM 3873 C C . VAL B 1 130 ? -44.263 28.009 -33.642 1.00 29.45 130 VAL B C 1
ATOM 3874 O O . VAL B 1 130 ? -44.561 26.811 -33.724 1.00 29.36 130 VAL B O 1
ATOM 3878 N N . ARG B 1 131 ? -44.851 28.821 -32.777 1.00 30.34 131 ARG B N 1
ATOM 3879 C CA . ARG B 1 131 ? -45.930 28.343 -31.929 1.00 35.93 131 ARG B CA 1
ATOM 3880 C C . ARG B 1 131 ? -47.089 27.863 -32.791 1.00 32.67 131 ARG B C 1
ATOM 3881 O O . ARG B 1 131 ? -47.325 28.369 -33.886 1.00 31.92 131 ARG B O 1
ATOM 3889 N N . THR B 1 132 ? -47.795 26.852 -32.306 1.00 34.12 132 THR B N 1
ATOM 3890 C CA . THR B 1 132 ? -49.004 26.431 -32.987 1.00 33.53 132 THR B CA 1
ATOM 3891 C C . THR B 1 132 ? -50.136 27.440 -32.725 1.00 35.45 132 THR B C 1
ATOM 3892 O O . THR B 1 132 ? -50.013 28.364 -31.914 1.00 34.46 132 THR B O 1
ATOM 3896 N N . GLU B 1 133 ? -51.245 27.249 -33.443 1.00 35.29 133 GLU B N 1
ATOM 3897 C CA . GLU B 1 133 ? -52.389 28.152 -33.328 1.00 39.59 133 GLU B CA 1
ATOM 3898 C C . GLU B 1 133 ? -52.953 28.163 -31.912 1.00 40.63 133 GLU B C 1
ATOM 3899 O O . GLU B 1 133 ? -53.213 29.230 -31.345 1.00 40.05 133 GLU B O 1
ATOM 3905 N N . ASP B 1 134 ? -53.161 26.980 -31.326 1.00 39.88 134 ASP B N 1
ATOM 3906 C CA . ASP B 1 134 ? -53.644 26.903 -29.954 1.00 43.67 134 ASP B CA 1
ATOM 3907 C C . ASP B 1 134 ? -52.593 27.307 -28.931 1.00 43.07 134 ASP B C 1
ATOM 3908 O O . ASP B 1 134 ? -52.900 27.319 -27.736 1.00 45.17 134 ASP B O 1
ATOM 3913 N N . GLY B 1 135 ? -51.378 27.654 -29.355 1.00 37.75 135 GLY B N 1
ATOM 3914 C CA . GLY B 1 135 ? -50.329 28.019 -28.425 1.00 43.08 135 GLY B CA 1
ATOM 3915 C C . GLY B 1 135 ? -49.735 26.879 -27.619 1.00 38.40 135 GLY B C 1
ATOM 3916 O O . GLY B 1 135 ? -48.845 27.127 -26.800 1.00 42.87 135 GLY B O 1
ATOM 3917 N N . SER B 1 136 ? -50.177 25.637 -27.833 1.00 39.42 136 SER B N 1
ATOM 3918 C CA . SER B 1 136 ? -49.790 24.531 -26.961 1.00 46.10 136 SER B CA 1
ATOM 3919 C C . SER B 1 136 ? -48.459 23.883 -27.329 1.00 41.32 136 SER B C 1
ATOM 3920 O O . SER B 1 136 ? -47.917 23.121 -26.523 1.00 38.96 136 SER B O 1
ATOM 3923 N N . ALA B 1 137 ? -47.940 24.126 -28.525 1.00 36.73 137 ALA B N 1
ATOM 3924 C CA . ALA B 1 137 ? -46.813 23.356 -29.023 1.00 38.87 137 ALA B CA 1
ATOM 3925 C C . ALA B 1 137 ? -46.063 24.207 -30.037 1.00 37.37 137 ALA B C 1
ATOM 3926 O O . ALA B 1 137 ? -46.315 25.412 -30.172 1.00 33.58 137 ALA B O 1
ATOM 3928 N N . TRP B 1 138 ? -45.136 23.561 -30.748 1.00 36.22 138 TRP B N 1
ATOM 3929 C CA . TRP B 1 138 ? -44.374 24.166 -31.825 1.00 34.28 138 TRP B CA 1
ATOM 3930 C C . TRP B 1 138 ? -44.551 23.344 -33.094 1.00 31.52 138 TRP B C 1
ATOM 3931 O O . TRP B 1 138 ? -44.855 22.145 -33.053 1.00 29.55 138 TRP B O 1
ATOM 3942 N N . THR B 1 139 ? -44.355 23.999 -34.237 1.00 29.70 139 THR B N 1
ATOM 3943 C CA . THR B 1 139 ? -44.457 23.299 -35.516 1.00 27.15 139 THR B CA 1
ATOM 3944 C C . THR B 1 139 ? -43.141 22.669 -35.974 1.00 35.52 139 THR B C 1
ATOM 3945 O O . THR B 1 139 ? -43.127 21.959 -36.982 1.00 30.95 139 THR B O 1
ATOM 3949 N N . GLY B 1 140 ? -42.048 22.913 -35.271 1.00 31.03 140 GLY B N 1
ATOM 3950 C CA . GLY B 1 140 ? -40.750 22.477 -35.746 1.00 30.95 140 GLY B CA 1
ATOM 3951 C C . GLY B 1 140 ? -39.660 23.109 -34.920 1.00 28.21 140 GLY B C 1
ATOM 3952 O O . GLY B 1 140 ? -39.902 24.035 -34.135 1.00 26.75 140 GLY B O 1
ATOM 3953 N N . VAL B 1 141 ? -38.448 22.597 -35.127 1.00 26.43 141 VAL B N 1
ATOM 3954 C CA . VAL B 1 141 ? -37.272 22.976 -34.351 1.00 27.01 141 VAL B CA 1
ATOM 3955 C C . VAL B 1 141 ? -36.467 23.977 -35.190 1.00 27.77 141 VAL B C 1
ATOM 3956 O O . VAL B 1 141 ? -35.826 23.562 -36.168 1.00 27.54 141 VAL B O 1
ATOM 3960 N N . PRO B 1 142 ? -36.477 25.262 -34.848 1.00 23.27 142 PRO B N 1
ATOM 3961 C CA . PRO B 1 142 ? -35.789 26.247 -35.691 1.00 25.40 142 PRO B CA 1
ATOM 3962 C C . PRO B 1 142 ? -34.295 25.952 -35.813 1.00 31.97 142 PRO B C 1
ATOM 3963 O O . PRO B 1 142 ? -33.632 25.526 -34.863 1.00 29.96 142 PRO B O 1
ATOM 3967 N N . VAL B 1 143 ? -33.768 26.168 -37.016 1.00 27.82 143 VAL B N 1
ATOM 3968 C CA . VAL B 1 143 ? -32.342 25.987 -37.251 1.00 28.59 143 VAL B CA 1
ATOM 3969 C C . VAL B 1 143 ? -31.681 27.221 -37.827 1.00 31.94 143 VAL B C 1
ATOM 3970 O O . VAL B 1 143 ? -30.456 27.382 -37.662 1.00 30.45 143 VAL B O 1
ATOM 3974 N N . SER B 1 144 ? -32.425 28.138 -38.451 1.00 26.58 144 SER B N 1
ATOM 3975 C CA . SER B 1 144 ? -31.835 29.377 -38.932 1.00 26.45 144 SER B CA 1
ATOM 3976 C C . SER B 1 144 ? -32.936 30.408 -39.139 1.00 28.44 144 SER B C 1
ATOM 3977 O O . SER B 1 144 ? -34.127 30.097 -39.103 1.00 28.80 144 SER B O 1
ATOM 3980 N N . ALA B 1 145 ? -32.515 31.628 -39.443 1.00 28.45 145 ALA B N 1
ATOM 3981 C CA . ALA B 1 145 ? -33.459 32.693 -39.744 1.00 28.75 145 ALA B CA 1
ATOM 3982 C C . ALA B 1 145 ? -32.809 33.689 -40.696 1.00 32.61 145 ALA B C 1
ATOM 3983 O O . ALA B 1 145 ? -31.593 33.902 -40.654 1.00 29.26 145 ALA B O 1
ATOM 3985 N N . TRP B 1 146 ? -33.620 34.278 -41.580 1.00 29.16 146 TRP B N 1
ATOM 3986 C CA . TRP B 1 146 ? -33.251 35.546 -42.187 1.00 27.60 146 TRP B CA 1
ATOM 3987 C C . TRP B 1 146 ? -34.143 36.636 -41.623 1.00 31.37 146 TRP B C 1
ATOM 3988 O O . TRP B 1 146 ? -35.238 36.367 -41.112 1.00 28.37 146 TRP B O 1
ATOM 3999 N N . ILE B 1 147 ? -33.635 37.867 -41.636 1.00 32.10 147 ILE B N 1
ATOM 4000 C CA . ILE B 1 147 ? -34.398 38.991 -41.112 1.00 30.05 147 ILE B CA 1
ATOM 4001 C C . ILE B 1 147 ? -34.336 40.135 -42.110 1.00 30.00 147 ILE B C 1
ATOM 4002 O O . ILE B 1 147 ? -33.497 40.166 -43.014 1.00 28.19 147 ILE B O 1
ATOM 4007 N N . GLY B 1 148 ? -35.269 41.062 -41.945 1.00 31.20 148 GLY B N 1
ATOM 4008 C CA . GLY B 1 148 ? -35.363 42.217 -42.813 1.00 32.62 148 GLY B CA 1
ATOM 4009 C C . GLY B 1 148 ? -35.376 43.497 -42.006 1.00 32.19 148 GLY B C 1
ATOM 4010 O O . GLY B 1 148 ? -35.779 43.524 -40.843 1.00 29.88 148 GLY B O 1
ATOM 4011 N N . GLY B 1 149 ? -34.911 44.563 -42.642 1.00 32.26 149 GLY B N 1
ATOM 4012 C CA . GLY B 1 149 ? -34.847 45.853 -41.987 1.00 29.68 149 GLY B CA 1
ATOM 4013 C C . GLY B 1 149 ? -34.239 46.864 -42.930 1.00 32.32 149 GLY B C 1
ATOM 4014 O O . GLY B 1 149 ? -34.150 46.633 -44.135 1.00 32.61 149 GLY B O 1
ATOM 4015 N N . ILE B 1 150 ? -33.820 47.991 -42.372 1.00 31.81 150 ILE B N 1
ATOM 4016 C CA . ILE B 1 150 ? -33.336 49.116 -43.162 1.00 30.80 150 ILE B CA 1
ATOM 4017 C C . ILE B 1 150 ? -31.813 49.044 -43.253 1.00 40.10 150 ILE B C 1
ATOM 4018 O O . ILE B 1 150 ? -31.104 49.233 -42.257 1.00 36.01 150 ILE B O 1
ATOM 4023 N N . TRP B 1 151 ? -31.313 48.756 -44.454 1.00 36.39 151 TRP B N 1
ATOM 4024 C CA . TRP B 1 151 ? -29.893 48.835 -44.759 1.00 35.86 151 TRP B CA 1
ATOM 4025 C C . TRP B 1 151 ? -29.580 50.207 -45.332 1.00 42.72 151 TRP B C 1
ATOM 4026 O O . TRP B 1 151 ? -30.380 50.764 -46.090 1.00 37.74 151 TRP B O 1
ATOM 4037 N N . TYR B 1 152 ? -28.404 50.738 -44.996 1.00 37.41 152 TYR B N 1
ATOM 4038 C CA . TYR B 1 152 ? -28.001 52.031 -45.534 1.00 43.16 152 TYR B CA 1
ATOM 4039 C C . TYR B 1 152 ? -26.496 52.054 -45.776 1.00 46.63 152 TYR B C 1
ATOM 4040 O O . TYR B 1 152 ? -25.744 51.226 -45.255 1.00 47.89 152 TYR B O 1
ATOM 4049 N N . ARG B 1 153 ? -26.064 53.012 -46.591 1.00 47.24 153 ARG B N 1
ATOM 4050 C CA . ARG B 1 153 ? -24.643 53.266 -46.790 1.00 48.71 153 ARG B CA 1
ATOM 4051 C C . ARG B 1 153 ? -24.179 54.245 -45.717 1.00 50.97 153 ARG B C 1
ATOM 4052 O O . ARG B 1 153 ? -24.738 55.342 -45.584 1.00 46.92 153 ARG B O 1
ATOM 4060 N N . LYS B 1 154 ? -23.179 53.832 -44.934 1.00 52.70 154 LYS B N 1
ATOM 4061 C CA . LYS B 1 154 ? -22.662 54.692 -43.875 1.00 51.55 154 LYS B CA 1
ATOM 4062 C C . LYS B 1 154 ? -22.071 55.977 -44.443 1.00 52.63 154 LYS B C 1
ATOM 4063 O O . LYS B 1 154 ? -22.326 57.069 -43.920 1.00 54.42 154 LYS B O 1
ATOM 4069 N N . ASP B 1 155 ? -21.283 55.866 -45.519 1.00 55.72 155 ASP B N 1
ATOM 4070 C CA . ASP B 1 155 ? -20.588 57.030 -46.064 1.00 57.62 155 ASP B CA 1
ATOM 4071 C C . ASP B 1 155 ? -21.552 58.105 -46.553 1.00 59.79 155 ASP B C 1
ATOM 4072 O O . ASP B 1 155 ? -21.255 59.300 -46.430 1.00 60.58 155 ASP B O 1
ATOM 4077 N N . VAL B 1 156 ? -22.705 57.712 -47.106 1.00 58.42 156 VAL B N 1
ATOM 4078 C CA . VAL B 1 156 ? -23.642 58.693 -47.651 1.00 56.12 156 VAL B CA 1
ATOM 4079 C C . VAL B 1 156 ? -24.261 59.525 -46.532 1.00 56.62 156 VAL B C 1
ATOM 4080 O O . VAL B 1 156 ? -24.328 60.759 -46.616 1.00 52.89 156 VAL B O 1
ATOM 4084 N N . LEU B 1 157 ? -24.726 58.863 -45.467 1.00 54.39 157 LEU B N 1
ATOM 4085 C CA . LEU B 1 157 ? -25.341 59.591 -44.363 1.00 51.85 157 LEU B CA 1
ATOM 4086 C C . LEU B 1 157 ? -24.320 60.437 -43.619 1.00 57.08 157 LEU B C 1
ATOM 4087 O O . LEU B 1 157 ? -24.667 61.487 -43.067 1.00 58.06 157 LEU B O 1
ATOM 4092 N N . ALA B 1 158 ? -23.068 59.989 -43.572 1.00 55.96 158 ALA B N 1
ATOM 4093 C CA . ALA B 1 158 ? -22.022 60.824 -42.999 1.00 58.26 158 ALA B CA 1
ATOM 4094 C C . ALA B 1 158 ? -21.767 62.040 -43.881 1.00 59.64 158 ALA B C 1
ATOM 4095 O O . ALA B 1 158 ? -21.669 63.169 -43.386 1.00 59.33 158 ALA B O 1
ATOM 4097 N N . LYS B 1 159 ? -21.691 61.831 -45.198 1.00 56.66 159 LYS B N 1
ATOM 4098 C CA . LYS B 1 159 ? -21.403 62.936 -46.107 1.00 57.74 159 LYS B CA 1
ATOM 4099 C C . LYS B 1 159 ? -22.521 63.974 -46.098 1.00 62.18 159 LYS B C 1
ATOM 4100 O O . LYS B 1 159 ? -22.252 65.180 -46.127 1.00 62.62 159 LYS B O 1
ATOM 4106 N N . ALA B 1 160 ? -23.782 63.528 -46.063 1.00 62.56 160 ALA B N 1
ATOM 4107 C CA . ALA B 1 160 ? -24.916 64.443 -45.979 1.00 58.57 160 ALA B CA 1
ATOM 4108 C C . ALA B 1 160 ? -25.104 65.026 -44.584 1.00 59.25 160 ALA B C 1
ATOM 4109 O O . ALA B 1 160 ? -25.921 65.937 -44.416 1.00 55.69 160 ALA B O 1
ATOM 4111 N N . GLY B 1 161 ? -24.380 64.522 -43.587 1.00 61.52 161 GLY B N 1
ATOM 4112 C CA . GLY B 1 161 ? -24.450 65.065 -42.245 1.00 62.23 161 GLY B CA 1
ATOM 4113 C C . GLY B 1 161 ? -25.690 64.660 -41.473 1.00 63.43 161 GLY B C 1
ATOM 4114 O O . GLY B 1 161 ? -26.398 65.515 -40.931 1.00 64.24 161 GLY B O 1
ATOM 4115 N N . LEU B 1 162 ? -25.955 63.357 -41.408 1.00 60.56 162 LEU B N 1
ATOM 4116 C CA . LEU B 1 162 ? -27.124 62.828 -40.726 1.00 58.28 162 LEU B CA 1
ATOM 4117 C C . LEU B 1 162 ? -26.714 61.660 -39.845 1.00 55.05 162 LEU B C 1
ATOM 4118 O O . LEU B 1 162 ? -25.795 60.908 -40.172 1.00 59.65 162 LEU B O 1
ATOM 4123 N N . GLU B 1 163 ? -27.400 61.517 -38.721 1.00 58.42 163 GLU B N 1
ATOM 4124 C CA . GLU B 1 163 ? -27.197 60.368 -37.856 1.00 57.33 163 GLU B CA 1
ATOM 4125 C C . GLU B 1 163 ? -28.125 59.234 -38.278 1.00 59.70 163 GLU B C 1
ATOM 4126 O O . GLU B 1 163 ? -29.132 59.441 -38.960 1.00 56.44 163 GLU B O 1
ATOM 4132 N N . GLU B 1 164 ? -27.752 58.021 -37.891 1.00 58.36 164 GLU B N 1
ATOM 4133 C CA . GLU B 1 164 ? -28.593 56.859 -38.146 1.00 53.87 164 GLU B CA 1
ATOM 4134 C C . GLU B 1 164 ? -29.971 57.068 -37.522 1.00 48.79 164 GLU B C 1
ATOM 4135 O O . GLU B 1 164 ? -30.061 57.468 -36.353 1.00 45.34 164 GLU B O 1
ATOM 4141 N N . PRO B 1 165 ? -31.057 56.828 -38.259 1.00 50.23 165 PRO B N 1
ATOM 4142 C CA . PRO B 1 165 ? -32.393 57.123 -37.726 1.00 43.17 165 PRO B CA 1
ATOM 4143 C C . PRO B 1 165 ? -32.863 56.061 -36.744 1.00 43.81 165 PRO B C 1
ATOM 4144 O O . PRO B 1 165 ? -32.703 54.862 -36.972 1.00 43.48 165 PRO B O 1
ATOM 4148 N N . LYS B 1 166 ? -33.465 56.518 -35.645 1.00 43.18 166 LYS B N 1
ATOM 4149 C CA . LYS B 1 166 ? -33.856 55.644 -34.550 1.00 43.67 166 LYS B CA 1
ATOM 4150 C C . LYS B 1 166 ? -35.362 55.499 -34.381 1.00 43.30 166 LYS B C 1
ATOM 4151 O O . LYS B 1 166 ? -35.794 54.761 -33.487 1.00 45.05 166 LYS B O 1
ATOM 4157 N N . ASN B 1 167 ? -36.175 56.201 -35.169 1.00 39.09 167 ASN B N 1
ATOM 4158 C CA . ASN B 1 167 ? -37.625 56.056 -35.072 1.00 37.64 167 ASN B CA 1
ATOM 4159 C C . ASN B 1 167 ? -38.252 56.517 -36.380 1.00 35.70 167 ASN B C 1
ATOM 4160 O O . ASN B 1 167 ? -37.551 56.899 -37.323 1.00 37.06 167 ASN B O 1
ATOM 4165 N N . TRP B 1 168 ? -39.591 56.478 -36.426 1.00 36.77 168 TRP B N 1
ATOM 4166 C CA . TRP B 1 168 ? -40.321 56.893 -37.626 1.00 35.26 168 TRP B CA 1
ATOM 4167 C C . TRP B 1 168 ? -39.971 58.319 -38.024 1.00 39.30 168 TRP B C 1
ATOM 4168 O O . TRP B 1 168 ? -39.696 58.602 -39.196 1.00 36.36 168 TRP B O 1
ATOM 4179 N N . GLN B 1 169 ? -40.012 59.239 -37.059 1.00 38.54 169 GLN B N 1
ATOM 4180 C CA . GLN B 1 169 ? -39.750 60.638 -37.367 1.00 39.04 169 GLN B CA 1
ATOM 4181 C C . GLN B 1 169 ? -38.382 60.799 -38.005 1.00 40.26 169 GLN B C 1
ATOM 4182 O O . GLN B 1 169 ? -38.253 61.371 -39.094 1.00 40.74 169 GLN B O 1
ATOM 4188 N N . GLN B 1 170 ? -37.350 60.257 -37.355 1.00 39.42 170 GLN B N 1
ATOM 4189 C CA . GLN B 1 170 ? -35.991 60.389 -37.868 1.00 39.04 170 GLN B CA 1
ATOM 4190 C C . GLN B 1 170 ? -35.825 59.708 -39.222 1.00 37.98 170 GLN B C 1
ATOM 4191 O O . GLN B 1 170 ? -35.126 60.228 -40.098 1.00 40.92 170 GLN B O 1
ATOM 4197 N N . LEU B 1 171 ? -36.446 58.540 -39.411 1.00 37.81 171 LEU B N 1
ATOM 4198 C CA . LEU B 1 171 ? -36.338 57.843 -40.693 1.00 37.98 171 LEU B CA 1
ATOM 4199 C C . LEU B 1 171 ? -36.926 58.683 -41.822 1.00 36.53 171 LEU B C 1
ATOM 4200 O O . LEU B 1 171 ? -36.320 58.824 -42.895 1.00 38.69 171 LEU B O 1
ATOM 4205 N N . LEU B 1 172 ? -38.105 59.264 -41.590 1.00 38.53 172 LEU B N 1
ATOM 4206 C CA . LEU B 1 172 ? -38.741 60.079 -42.620 1.00 41.64 172 LEU B CA 1
ATOM 4207 C C . LEU B 1 172 ? -37.906 61.313 -42.931 1.00 45.93 172 LEU B C 1
ATOM 4208 O O . LEU B 1 172 ? -37.790 61.721 -44.097 1.00 42.49 172 LEU B O 1
ATOM 4213 N N . ASP B 1 173 ? -37.305 61.911 -41.897 1.00 43.93 173 ASP B N 1
ATOM 4214 C CA . ASP B 1 173 ? -36.474 63.090 -42.107 1.00 44.60 173 ASP B CA 1
ATOM 4215 C C . ASP B 1 173 ? -35.233 62.746 -42.912 1.00 44.76 173 ASP B C 1
ATOM 4216 O O . ASP B 1 173 ? -34.869 63.473 -43.845 1.00 48.59 173 ASP B O 1
ATOM 4221 N N . VAL B 1 174 ? -34.569 61.641 -42.568 1.00 41.99 174 VAL B N 1
ATOM 4222 C CA . VAL B 1 174 ? -33.400 61.224 -43.329 1.00 40.96 174 VAL B CA 1
ATOM 4223 C C . VAL B 1 174 ? -33.781 60.963 -44.784 1.00 45.22 174 VAL B C 1
ATOM 4224 O O . VAL B 1 174 ? -33.088 61.401 -45.713 1.00 46.01 174 VAL B O 1
ATOM 4228 N N . ALA B 1 175 ? -34.900 60.269 -45.007 1.00 41.66 175 ALA B N 1
ATOM 4229 C CA . ALA B 1 175 ? -35.300 59.953 -46.379 1.00 43.65 175 ALA B CA 1
ATOM 4230 C C . ALA B 1 175 ? -35.638 61.216 -47.166 1.00 43.47 175 ALA B C 1
ATOM 4231 O O . ALA B 1 175 ? -35.317 61.316 -48.355 1.00 47.86 175 ALA B O 1
ATOM 4233 N N . GLN B 1 176 ? -36.290 62.187 -46.521 1.00 44.18 176 GLN B N 1
ATOM 4234 C CA . GLN B 1 176 ? -36.615 63.447 -47.187 1.00 47.41 176 GLN B CA 1
ATOM 4235 C C . GLN B 1 176 ? -35.356 64.198 -47.596 1.00 48.41 176 GLN B C 1
ATOM 4236 O O . GLN B 1 176 ? -35.248 64.688 -48.727 1.00 45.34 176 GLN B O 1
ATOM 4242 N N . LYS B 1 177 ? -34.387 64.298 -46.680 1.00 51.24 177 LYS B N 1
ATOM 4243 C CA . LYS B 1 177 ? -33.177 65.063 -46.959 1.00 48.40 177 LYS B CA 1
ATOM 4244 C C . LYS B 1 177 ? -32.321 64.405 -48.034 1.00 49.65 177 LYS B C 1
ATOM 4245 O O . LYS B 1 177 ? -31.593 65.100 -48.752 1.00 51.40 177 LYS B O 1
ATOM 4251 N N . LEU B 1 178 ? -32.394 63.086 -48.173 1.00 47.22 178 LEU B N 1
ATOM 4252 C CA . LEU B 1 178 ? -31.619 62.389 -49.189 1.00 47.13 178 LEU B CA 1
ATOM 4253 C C . LEU B 1 178 ? -32.365 62.231 -50.509 1.00 50.31 178 LEU B C 1
ATOM 4254 O O . LEU B 1 178 ? -31.782 61.708 -51.467 1.00 49.42 178 LEU B O 1
ATOM 4259 N N . ASN B 1 179 ? -33.625 62.670 -50.584 1.00 47.99 179 ASN B N 1
ATOM 4260 C CA . ASN B 1 179 ? -34.391 62.577 -51.822 1.00 45.78 179 ASN B CA 1
ATOM 4261 C C . ASN B 1 179 ? -33.868 63.575 -52.850 1.00 52.29 179 ASN B C 1
ATOM 4262 O O . ASN B 1 179 ? -33.635 64.746 -52.534 1.00 51.85 179 ASN B O 1
ATOM 4267 N N . ASP B 1 180 ? -33.694 63.112 -54.089 1.00 54.33 180 ASP B N 1
ATOM 4268 C CA . ASP B 1 180 ? -33.143 63.942 -55.153 1.00 54.30 180 ASP B CA 1
ATOM 4269 C C . ASP B 1 180 ? -33.704 63.519 -56.511 1.00 56.86 180 ASP B C 1
ATOM 4270 O O . ASP B 1 180 ? -32.931 63.183 -57.420 1.00 54.44 180 ASP B O 1
ATOM 4275 N N . PRO B 1 181 ? -35.031 63.522 -56.692 1.00 52.65 181 PRO B N 1
ATOM 4276 C CA . PRO B 1 181 ? -35.605 62.901 -57.898 1.00 54.41 181 PRO B CA 1
ATOM 4277 C C . PRO B 1 181 ? -35.105 63.493 -59.206 1.00 57.45 181 PRO B C 1
ATOM 4278 O O . PRO B 1 181 ? -35.137 62.797 -60.231 1.00 54.89 181 PRO B O 1
ATOM 4282 N N . ALA B 1 182 ? -34.626 64.740 -59.204 1.00 57.82 182 ALA B N 1
ATOM 4283 C CA . ALA B 1 182 ? -34.047 65.314 -60.415 1.00 62.08 182 ALA B CA 1
ATOM 4284 C C . ALA B 1 182 ? -32.868 64.479 -60.914 1.00 62.37 182 ALA B C 1
ATOM 4285 O O . ALA B 1 182 ? -32.823 64.080 -62.085 1.00 62.29 182 ALA B O 1
ATOM 4287 N N . ASN B 1 183 ? -31.906 64.195 -60.036 1.00 60.42 183 ASN B N 1
ATOM 4288 C CA . ASN B 1 183 ? -30.737 63.408 -60.410 1.00 60.30 183 ASN B CA 1
ATOM 4289 C C . ASN B 1 183 ? -31.027 61.912 -60.481 1.00 58.33 183 ASN B C 1
ATOM 4290 O O . ASN B 1 183 ? -30.087 61.128 -60.658 1.00 58.91 183 ASN B O 1
ATOM 4295 N N . LYS B 1 184 ? -32.293 61.507 -60.360 1.00 55.89 184 LYS B N 1
ATOM 4296 C CA . LYS B 1 184 ? -32.672 60.095 -60.261 1.00 57.63 184 LYS B CA 1
ATOM 4297 C C . LYS B 1 184 ? -32.046 59.427 -59.035 1.00 53.46 184 LYS B C 1
ATOM 4298 O O . LYS B 1 184 ? -31.773 58.225 -59.037 1.00 55.34 184 LYS B O 1
ATOM 4304 N N . LYS B 1 185 ? -31.807 60.201 -57.983 1.00 51.28 185 LYS B N 1
ATOM 4305 C CA . LYS B 1 185 ? -31.452 59.675 -56.677 1.00 51.90 185 LYS B CA 1
ATOM 4306 C C . LYS B 1 185 ? -32.656 59.799 -55.749 1.00 50.15 185 LYS B C 1
ATOM 4307 O O . LYS B 1 185 ? -33.438 60.746 -55.848 1.00 49.65 185 LYS B O 1
ATOM 4313 N N . TYR B 1 186 ? -32.812 58.833 -54.852 1.00 49.43 186 TYR B N 1
ATOM 4314 C CA . TYR B 1 186 ? -33.979 58.780 -53.982 1.00 43.08 186 TYR B CA 1
ATOM 4315 C C . TYR B 1 186 ? -33.544 58.503 -52.551 1.00 42.12 186 TYR B C 1
ATOM 4316 O O . TYR B 1 186 ? -32.455 57.981 -52.298 1.00 41.55 186 TYR B O 1
ATOM 4325 N N . GLY B 1 187 ? -34.416 58.877 -51.614 1.00 42.77 187 GLY B N 1
ATOM 4326 C CA . GLY B 1 187 ? -34.066 58.772 -50.208 1.00 41.48 187 GLY B CA 1
ATOM 4327 C C . GLY B 1 187 ? -33.957 57.338 -49.736 1.00 41.63 187 GLY B C 1
ATOM 4328 O O . GLY B 1 187 ? -33.059 56.998 -48.964 1.00 41.11 187 GLY B O 1
ATOM 4329 N N . ILE B 1 188 ? -34.852 56.475 -50.206 1.00 40.56 188 ILE B N 1
ATOM 4330 C CA . ILE B 1 188 ? -34.973 55.129 -49.659 1.00 36.43 188 ILE B CA 1
ATOM 4331 C C . ILE B 1 188 ? -35.606 54.244 -50.720 1.00 39.92 188 ILE B C 1
ATOM 4332 O O . ILE B 1 188 ? -36.491 54.682 -51.457 1.00 38.87 188 ILE B O 1
ATOM 4337 N N . ALA B 1 189 ? -35.136 53.002 -50.807 1.00 32.83 189 ALA B N 1
ATOM 4338 C CA . ALA B 1 189 ? -35.727 52.014 -51.702 1.00 34.41 189 ALA B CA 1
ATOM 4339 C C . ALA B 1 189 ? -36.731 51.198 -50.905 1.00 33.90 189 ALA B C 1
ATOM 4340 O O . ALA B 1 189 ? -36.352 50.415 -50.032 1.00 34.92 189 ALA B O 1
ATOM 4342 N N . LEU B 1 190 ? -38.010 51.378 -51.209 1.00 36.21 190 LEU B N 1
ATOM 4343 C CA . LEU B 1 190 ? -39.086 50.798 -50.434 1.00 37.98 190 LEU B CA 1
ATOM 4344 C C . LEU B 1 190 ? -39.949 49.921 -51.324 1.00 31.89 190 LEU B C 1
ATOM 4345 O O . LEU B 1 190 ? -40.318 50.346 -52.426 1.00 34.06 190 LEU B O 1
ATOM 4350 N N . PRO B 1 191 ? -40.306 48.716 -50.882 1.00 30.88 191 PRO B N 1
ATOM 4351 C CA . PRO B 1 191 ? -41.210 47.872 -51.671 1.00 29.19 191 PRO B CA 1
ATOM 4352 C C . PRO B 1 191 ? -42.608 48.486 -51.767 1.00 32.42 191 PRO B C 1
ATOM 4353 O O . PRO B 1 191 ? -43.169 48.965 -50.777 1.00 25.40 191 PRO B O 1
ATOM 4357 N N . THR B 1 192 ? -43.159 48.478 -52.989 1.00 30.90 192 THR B N 1
ATOM 4358 C CA . THR B 1 192 ? -44.517 48.945 -53.242 1.00 29.37 192 THR B CA 1
ATOM 4359 C C . THR B 1 192 ? -45.279 48.037 -54.199 1.00 29.90 192 THR B C 1
ATOM 4360 O O . THR B 1 192 ? -46.420 48.362 -54.559 1.00 27.90 192 THR B O 1
ATOM 4364 N N . ALA B 1 193 ? -44.691 46.921 -54.624 1.00 30.48 193 ALA B N 1
ATOM 4365 C CA . ALA B 1 193 ? -45.329 46.023 -55.566 1.00 30.43 193 ALA B CA 1
ATOM 4366 C C . ALA B 1 193 ? -46.427 45.228 -54.883 1.00 34.02 193 ALA B C 1
ATOM 4367 O O . ALA B 1 193 ? -46.480 45.114 -53.653 1.00 30.88 193 ALA B O 1
ATOM 4369 N N . GLU B 1 194 ? -47.316 44.670 -55.705 1.00 32.82 194 GLU B N 1
ATOM 4370 C CA . GLU B 1 194 ? -48.284 43.674 -55.247 1.00 32.90 194 GLU B CA 1
ATOM 4371 C C . GLU B 1 194 ? -47.562 42.338 -55.075 1.00 35.93 194 GLU B C 1
ATOM 4372 O O . GLU B 1 194 ? -47.731 41.387 -55.841 1.00 37.65 194 GLU B O 1
ATOM 4378 N N . SER B 1 195 ? -46.742 42.274 -54.028 1.00 35.16 195 SER B N 1
ATOM 4379 C CA . SER B 1 195 ? -45.988 41.060 -53.761 1.00 36.01 195 SER B CA 1
ATOM 4380 C C . SER B 1 195 ? -45.789 40.901 -52.261 1.00 34.91 195 SER B C 1
ATOM 4381 O O . SER B 1 195 ? -45.933 41.855 -51.491 1.00 32.41 195 SER B O 1
ATOM 4384 N N . VAL B 1 196 ? -45.433 39.678 -51.858 1.00 31.40 196 VAL B N 1
ATOM 4385 C CA . VAL B 1 196 ? -45.222 39.392 -50.441 1.00 30.91 196 VAL B CA 1
ATOM 4386 C C . VAL B 1 196 ? -44.130 40.279 -49.848 1.00 30.10 196 VAL B C 1
ATOM 4387 O O . VAL B 1 196 ? -44.139 40.562 -48.640 1.00 32.48 196 VAL B O 1
ATOM 4391 N N . LEU B 1 197 ? -43.171 40.728 -50.663 1.00 28.19 197 LEU B N 1
ATOM 4392 C CA . LEU B 1 197 ? -42.121 41.593 -50.130 1.00 31.12 197 LEU B CA 1
ATOM 4393 C C . LEU B 1 197 ? -42.716 42.868 -49.535 1.00 32.28 197 LEU B C 1
ATOM 4394 O O . LEU B 1 197 ? -42.251 43.365 -48.497 1.00 25.99 197 LEU B O 1
ATOM 4399 N N . THR B 1 198 ? -43.756 43.402 -50.176 1.00 27.33 198 THR B N 1
ATOM 4400 C CA . THR B 1 198 ? -44.433 44.599 -49.674 1.00 28.85 198 THR B CA 1
ATOM 4401 C C . THR B 1 198 ? -45.148 44.321 -48.361 1.00 26.49 198 THR B C 1
ATOM 4402 O O . THR B 1 198 ? -45.177 45.171 -47.463 1.00 27.55 198 THR B O 1
ATOM 4406 N N . GLU B 1 199 ? -45.750 43.147 -48.238 1.00 27.27 199 GLU B N 1
ATOM 4407 C CA . GLU B 1 199 ? -46.427 42.797 -47.001 1.00 25.87 199 GLU B CA 1
ATOM 4408 C C . GLU B 1 199 ? -45.436 42.649 -45.857 1.00 29.93 199 GLU B C 1
ATOM 4409 O O . GLU B 1 199 ? -45.722 43.056 -44.722 1.00 28.35 199 GLU B O 1
ATOM 4415 N N . GLN B 1 200 ? -44.270 42.056 -46.142 1.00 29.52 200 GLN B N 1
ATOM 4416 C CA . GLN B 1 200 ? -43.227 41.886 -45.134 1.00 25.83 200 GLN B CA 1
ATOM 4417 C C . GLN B 1 200 ? -42.709 43.234 -44.666 1.00 29.06 200 GLN B C 1
ATOM 4418 O O . GLN B 1 200 ? -42.594 43.499 -43.460 1.00 29.02 200 GLN B O 1
ATOM 4424 N N . SER B 1 201 ? -42.367 44.091 -45.620 1.00 26.21 201 SER B N 1
ATOM 4425 C CA . SER B 1 201 ? -41.794 45.387 -45.299 1.00 30.31 201 SER B CA 1
ATOM 4426 C C . SER B 1 201 ? -42.806 46.271 -44.580 1.00 30.78 201 SER B C 1
ATOM 4427 O O . SER B 1 201 ? -42.494 46.868 -43.541 1.00 32.25 201 SER B O 1
ATOM 4430 N N . PHE B 1 202 ? -44.033 46.355 -45.103 1.00 29.62 202 PHE B N 1
ATOM 4431 C CA . PHE B 1 202 ? -45.054 47.135 -44.414 1.00 27.59 202 PHE B CA 1
ATOM 4432 C C . PHE B 1 202 ? -45.317 46.585 -43.013 1.00 30.60 202 PHE B C 1
ATOM 4433 O O . PHE B 1 202 ? -45.458 47.358 -42.053 1.00 28.64 202 PHE B O 1
ATOM 4441 N N . SER B 1 203 ? -45.363 45.255 -42.868 1.00 26.16 203 SER B N 1
ATOM 4442 C CA . SER B 1 203 ? -45.582 44.672 -41.544 1.00 27.04 203 SER B CA 1
ATOM 4443 C C . SER B 1 203 ? -44.585 45.185 -40.514 1.00 28.87 203 SER B C 1
ATOM 4444 O O . SER B 1 203 ? -44.898 45.220 -39.317 1.00 30.37 203 SER B O 1
ATOM 4447 N N . GLN B 1 204 ? -43.381 45.573 -40.943 1.00 28.17 204 GLN B N 1
ATOM 4448 C CA . GLN B 1 204 ? -42.408 46.070 -39.972 1.00 31.91 204 GLN B CA 1
ATOM 4449 C C . GLN B 1 204 ? -42.857 47.400 -39.380 1.00 33.23 204 GLN B C 1
ATOM 4450 O O . GLN B 1 204 ? -42.762 47.619 -38.166 1.00 32.72 204 GLN B O 1
ATOM 4456 N N . PHE B 1 205 ? -43.377 48.293 -40.211 1.00 33.62 205 PHE B N 1
ATOM 4457 C CA . PHE B 1 205 ? -43.891 49.546 -39.669 1.00 35.85 205 PHE B CA 1
ATOM 4458 C C . PHE B 1 205 ? -45.203 49.339 -38.920 1.00 30.62 205 PHE B C 1
ATOM 4459 O O . PHE B 1 205 ? -45.417 49.955 -37.869 1.00 32.32 205 PHE B O 1
ATOM 4467 N N . ALA B 1 206 ? -46.079 48.463 -39.414 1.00 30.61 206 ALA B N 1
ATOM 4468 C CA . ALA B 1 206 ? -47.328 48.201 -38.698 1.00 29.86 206 ALA B CA 1
ATOM 4469 C C . ALA B 1 206 ? -47.049 47.634 -37.311 1.00 31.63 206 ALA B C 1
ATOM 4470 O O . ALA B 1 206 ? -47.577 48.125 -36.306 1.00 31.45 206 ALA B O 1
ATOM 4472 N N . LEU B 1 207 ? -46.220 46.593 -37.241 1.00 31.06 207 LEU B N 1
ATOM 4473 C CA . LEU B 1 207 ? -45.925 45.971 -35.951 1.00 34.54 207 LEU B CA 1
ATOM 4474 C C . LEU B 1 207 ? -45.132 46.895 -35.038 1.00 30.49 207 LEU B C 1
ATOM 4475 O O . LEU B 1 207 ? -45.320 46.851 -33.820 1.00 32.94 207 LEU B O 1
ATOM 4480 N N . SER B 1 208 ? -44.263 47.746 -35.590 1.00 31.00 208 SER B N 1
ATOM 4481 C CA . SER B 1 208 ? -43.618 48.764 -34.768 1.00 32.80 208 SER B CA 1
ATOM 4482 C C . SER B 1 208 ? -44.632 49.705 -34.116 1.00 34.43 208 SER B C 1
ATOM 4483 O O . SER B 1 208 ? -44.318 50.315 -33.086 1.00 33.36 208 SER B O 1
ATOM 4486 N N . ASN B 1 209 ? -45.847 49.807 -34.666 1.00 31.59 209 ASN B N 1
ATOM 4487 C CA . ASN B 1 209 ? -46.922 50.613 -34.097 1.00 32.15 209 ASN B CA 1
ATOM 4488 C C . ASN B 1 209 ? -47.948 49.763 -33.353 1.00 37.34 209 ASN B C 1
ATOM 4489 O O . ASN B 1 209 ? -49.069 50.226 -33.116 1.00 34.68 209 ASN B O 1
ATOM 4494 N N . GLN B 1 210 ? -47.584 48.532 -32.976 1.00 33.77 210 GLN B N 1
ATOM 4495 C CA . GLN B 1 210 ? -48.491 47.609 -32.285 1.00 33.38 210 GLN B CA 1
ATOM 4496 C C . GLN B 1 210 ? -49.724 47.280 -33.125 1.00 36.08 210 GLN B C 1
ATOM 4497 O O . GLN B 1 210 ? -50.812 47.058 -32.584 1.00 33.15 210 GLN B O 1
ATOM 4503 N N . ALA B 1 211 ? -49.573 47.201 -34.453 1.00 33.65 211 ALA B N 1
ATOM 4504 C CA . ALA B 1 211 ? -50.691 46.874 -35.349 1.00 36.55 211 ALA B CA 1
ATOM 4505 C C . ALA B 1 211 ? -50.451 45.518 -36.014 1.00 31.46 211 ALA B C 1
ATOM 4506 O O . ALA B 1 211 ? -49.616 45.404 -36.913 1.00 35.91 211 ALA B O 1
ATOM 4508 N N . ASN B 1 212 ? -51.205 44.508 -35.602 1.00 34.49 212 ASN B N 1
ATOM 4509 C CA . ASN B 1 212 ? -51.163 43.184 -36.206 1.00 32.45 212 ASN B CA 1
ATOM 4510 C C . ASN B 1 212 ? -52.449 42.947 -36.992 1.00 36.44 212 ASN B C 1
ATOM 4511 O O . ASN B 1 212 ? -53.488 43.534 -36.694 1.00 37.03 212 ASN B O 1
ATOM 4516 N N . VAL B 1 213 ? -52.379 42.063 -37.991 1.00 35.36 213 VAL B N 1
ATOM 4517 C CA . VAL B 1 213 ? -53.561 41.723 -38.780 1.00 32.50 213 VAL B CA 1
ATOM 4518 C C . VAL B 1 213 ? -54.563 40.933 -37.944 1.00 35.03 213 VAL B C 1
ATOM 4519 O O . VAL B 1 213 ? -55.773 40.968 -38.205 1.00 33.24 213 VAL B O 1
ATOM 4523 N N . PHE B 1 214 ? -54.097 40.257 -36.904 1.00 35.00 214 PHE B N 1
ATOM 4524 C CA . PHE B 1 214 ? -54.944 39.470 -36.018 1.00 38.41 214 PHE B CA 1
ATOM 4525 C C . PHE B 1 214 ? -54.831 39.982 -34.596 1.00 36.49 214 PHE B C 1
ATOM 4526 O O . PHE B 1 214 ? -53.775 40.473 -34.185 1.00 32.95 214 PHE B O 1
ATOM 4534 N N . ASN B 1 215 ? -55.911 39.818 -33.828 1.00 39.11 215 ASN B N 1
ATOM 4535 C CA . ASN B 1 215 ? -55.841 40.039 -32.394 1.00 40.43 215 ASN B CA 1
ATOM 4536 C C . ASN B 1 215 ? -55.778 38.697 -31.672 1.00 44.29 215 ASN B C 1
ATOM 4537 O O . ASN B 1 215 ? -55.852 37.620 -32.283 1.00 42.16 215 ASN B O 1
ATOM 4542 N N . ALA B 1 216 ? -55.676 38.780 -30.339 1.00 42.33 216 ALA B N 1
ATOM 4543 C CA . ALA B 1 216 ? -55.443 37.615 -29.496 1.00 43.21 216 ALA B CA 1
ATOM 4544 C C . ALA B 1 216 ? -56.534 36.567 -29.631 1.00 44.05 216 ALA B C 1
ATOM 4545 O O . ALA B 1 216 ? -56.280 35.388 -29.378 1.00 45.79 216 ALA B O 1
ATOM 4547 N N . GLU B 1 217 ? -57.732 36.959 -30.043 1.00 44.08 217 GLU B N 1
ATOM 4548 C CA . GLU B 1 217 ? -58.825 36.019 -30.249 1.00 46.55 217 GLU B CA 1
ATOM 4549 C C . GLU B 1 217 ? -58.838 35.427 -31.655 1.00 47.21 217 GLU B C 1
ATOM 4550 O O . GLU B 1 217 ? -59.777 34.700 -31.995 1.00 51.29 217 GLU B O 1
ATOM 4556 N N . GLY B 1 218 ? -57.833 35.725 -32.480 1.00 47.22 218 GLY B N 1
ATOM 4557 C CA . GLY B 1 218 ? -57.808 35.192 -33.831 1.00 41.33 218 GLY B CA 1
ATOM 4558 C C . GLY B 1 218 ? -58.760 35.854 -34.802 1.00 44.64 218 GLY B C 1
ATOM 4559 O O . GLY B 1 218 ? -59.110 35.254 -35.821 1.00 42.32 218 GLY B O 1
ATOM 4560 N N . LYS B 1 219 ? -59.189 37.080 -34.526 1.00 42.36 219 LYS B N 1
ATOM 4561 C CA . LYS B 1 219 ? -60.072 37.812 -35.422 1.00 43.94 219 LYS B CA 1
ATOM 4562 C C . LYS B 1 219 ? -59.252 38.760 -36.287 1.00 39.46 219 LYS B C 1
ATOM 4563 O O . LYS B 1 219 ? -58.295 39.370 -35.806 1.00 37.06 219 LYS B O 1
ATOM 4569 N N . ILE B 1 220 ? -59.639 38.892 -37.560 1.00 38.33 220 ILE B N 1
ATOM 4570 C CA . ILE B 1 220 ? -58.945 39.815 -38.455 1.00 40.74 220 ILE B CA 1
ATOM 4571 C C . ILE B 1 220 ? -59.217 41.250 -38.009 1.00 42.43 220 ILE B C 1
ATOM 4572 O O . ILE B 1 220 ? -60.369 41.697 -37.955 1.00 42.54 220 ILE B O 1
ATOM 4577 N N . THR B 1 221 ? -58.149 41.989 -37.693 1.00 38.94 221 THR B N 1
ATOM 4578 C CA . THR B 1 221 ? -58.230 43.393 -37.267 1.00 38.81 221 THR B CA 1
ATOM 4579 C C . THR B 1 221 ? -57.319 44.227 -38.168 1.00 38.91 221 THR B C 1
ATOM 4580 O O . THR B 1 221 ? -56.171 44.519 -37.818 1.00 39.19 221 THR B O 1
ATOM 4584 N N . LEU B 1 222 ? -57.827 44.603 -39.338 1.00 35.95 222 LEU B N 1
ATOM 4585 C CA . LEU B 1 222 ? -57.067 45.405 -40.290 1.00 31.38 222 LEU B CA 1
ATOM 4586 C C . LEU B 1 222 ? -57.450 46.880 -40.249 1.00 37.99 222 LEU B C 1
ATOM 4587 O O . LEU B 1 222 ? -56.573 47.747 -40.244 1.00 36.77 222 LEU B O 1
ATOM 4592 N N . ASP B 1 223 ? -58.751 47.178 -40.200 1.00 37.33 223 ASP B N 1
ATOM 4593 C CA . ASP B 1 223 ? -59.265 48.549 -40.247 1.00 34.90 223 ASP B CA 1
ATOM 4594 C C . ASP B 1 223 ? -59.304 49.152 -38.838 1.00 39.49 223 ASP B C 1
ATOM 4595 O O . ASP B 1 223 ? -60.364 49.378 -38.254 1.00 40.42 223 ASP B O 1
ATOM 4600 N N . THR B 1 224 ? -58.116 49.422 -38.296 1.00 34.46 224 THR B N 1
ATOM 4601 C CA . THR B 1 224 ? -57.949 49.969 -36.957 1.00 32.47 224 THR B CA 1
ATOM 4602 C C . THR B 1 224 ? -57.152 51.268 -37.003 1.00 32.59 224 THR B C 1
ATOM 4603 O O . THR B 1 224 ? -56.454 51.538 -37.984 1.00 34.00 224 THR B O 1
ATOM 4607 N N . PRO B 1 225 ? -57.229 52.103 -35.956 1.00 32.52 225 PRO B N 1
ATOM 4608 C CA . PRO B 1 225 ? -56.456 53.359 -35.990 1.00 30.55 225 PRO B CA 1
ATOM 4609 C C . PRO B 1 225 ? -54.944 53.148 -36.031 1.00 34.02 225 PRO B C 1
ATOM 4610 O O . PRO B 1 225 ? -54.231 53.906 -36.704 1.00 28.45 225 PRO B O 1
ATOM 4614 N N . GLU B 1 226 ? -54.419 52.145 -35.323 1.00 33.08 226 GLU B N 1
ATOM 4615 C CA . GLU B 1 226 ? -52.974 51.945 -35.360 1.00 32.89 226 GLU B CA 1
ATOM 4616 C C . GLU B 1 226 ? -52.516 51.439 -36.730 1.00 34.40 226 GLU B C 1
ATOM 4617 O O . GLU B 1 226 ? -51.454 51.843 -37.219 1.00 31.24 226 GLU B O 1
ATOM 4623 N N . MET B 1 227 ? -53.314 50.597 -37.386 1.00 29.76 227 MET B N 1
ATOM 4624 C CA . MET B 1 227 ? -52.952 50.181 -38.741 1.00 31.58 227 MET B CA 1
ATOM 4625 C C . MET B 1 227 ? -53.071 51.339 -39.725 1.00 31.45 227 MET B C 1
ATOM 4626 O O . MET B 1 227 ? -52.264 51.454 -40.658 1.00 30.66 227 MET B O 1
ATOM 4631 N N . MET B 1 228 ? -54.082 52.199 -39.551 1.00 33.95 228 MET B N 1
ATOM 4632 C CA . MET B 1 228 ? -54.204 53.363 -40.423 1.00 31.99 228 MET B CA 1
ATOM 4633 C C . MET B 1 228 ? -53.034 54.314 -40.228 1.00 28.63 228 MET B C 1
ATOM 4634 O O . MET B 1 228 ? -52.530 54.893 -41.200 1.00 31.83 228 MET B O 1
ATOM 4639 N N . GLN B 1 229 ? -52.569 54.463 -38.981 1.00 30.07 229 GLN B N 1
ATOM 4640 C CA . GLN B 1 229 ? -51.367 55.245 -38.689 1.00 29.98 229 GLN B CA 1
ATOM 4641 C C . GLN B 1 229 ? -50.144 54.704 -39.419 1.00 31.00 229 GLN B C 1
ATOM 4642 O O . GLN B 1 229 ? -49.362 55.467 -39.995 1.00 30.73 229 GLN B O 1
ATOM 4648 N N . ALA B 1 230 ? -49.918 53.390 -39.331 1.00 26.29 230 ALA B N 1
ATOM 4649 C CA . ALA B 1 230 ? -48.794 52.780 -40.032 1.00 29.86 230 ALA B CA 1
ATOM 4650 C C . ALA B 1 230 ? -48.899 52.978 -41.541 1.00 27.47 230 ALA B C 1
ATOM 4651 O O . ALA B 1 230 ? -47.891 53.232 -42.213 1.00 27.24 230 ALA B O 1
ATOM 4653 N N . LEU B 1 231 ? -50.107 52.858 -42.090 1.00 29.22 231 LEU B N 1
ATOM 4654 C CA . LEU B 1 231 ? -50.281 52.942 -43.540 1.00 28.55 231 LEU B CA 1
ATOM 4655 C C . LEU B 1 231 ? -50.089 54.368 -44.048 1.00 31.02 231 LEU B C 1
ATOM 4656 O O . LEU B 1 231 ? -49.460 54.585 -45.092 1.00 30.51 231 LEU B O 1
ATOM 4661 N N . THR B 1 232 ? -50.610 55.355 -43.313 1.00 27.51 232 THR B N 1
ATOM 4662 C CA . THR B 1 232 ? -50.320 56.754 -43.625 1.00 31.03 232 THR B CA 1
ATOM 4663 C C . THR B 1 232 ? -48.825 57.045 -43.588 1.00 33.57 232 THR B C 1
ATOM 4664 O O . THR B 1 232 ? -48.297 57.728 -44.474 1.00 33.96 232 THR B O 1
ATOM 4668 N N . TYR B 1 233 ? -48.121 56.535 -42.575 1.00 30.53 233 TYR B N 1
ATOM 4669 C CA . TYR B 1 233 ? -46.684 56.771 -42.508 1.00 33.12 233 TYR B CA 1
ATOM 4670 C C . TYR B 1 233 ? -45.953 56.092 -43.664 1.00 30.13 233 TYR B C 1
ATOM 4671 O O . TYR B 1 233 ? -45.056 56.688 -44.268 1.00 29.44 233 TYR B O 1
ATOM 4680 N N . TYR B 1 234 ? -46.323 54.851 -43.993 1.00 29.08 234 TYR B N 1
ATOM 4681 C CA . TYR B 1 234 ? -45.713 54.191 -45.149 1.00 29.78 234 TYR B CA 1
ATOM 4682 C C . TYR B 1 234 ? -45.958 54.987 -46.432 1.00 30.57 234 TYR B C 1
ATOM 4683 O O . TYR B 1 234 ? -45.050 55.151 -47.252 1.00 31.98 234 TYR B O 1
ATOM 4692 N N . ARG B 1 235 ? -47.156 55.549 -46.598 1.00 28.90 235 ARG B N 1
ATOM 4693 C CA . ARG B 1 235 ? -47.401 56.400 -47.765 1.00 30.77 235 ARG B CA 1
ATOM 4694 C C . ARG B 1 235 ? -46.514 57.643 -47.735 1.00 32.06 235 ARG B C 1
ATOM 4695 O O . ARG B 1 235 ? -45.874 57.988 -48.737 1.00 33.51 235 ARG B O 1
ATOM 4703 N N . ASP B 1 236 ? -46.431 58.309 -46.577 1.00 33.82 236 ASP B N 1
ATOM 4704 C CA . ASP B 1 236 ? -45.509 59.434 -46.438 1.00 33.69 236 ASP B CA 1
ATOM 4705 C C . ASP B 1 236 ? -44.072 59.026 -46.744 1.00 34.45 236 ASP B C 1
ATOM 4706 O O . ASP B 1 236 ? -43.317 59.786 -47.360 1.00 37.33 236 ASP B O 1
ATOM 4711 N N . LEU B 1 237 ? -43.662 57.837 -46.316 1.00 35.93 237 LEU B N 1
ATOM 4712 C CA . LEU B 1 237 ? -42.291 57.437 -46.606 1.00 34.10 237 LEU B CA 1
ATOM 4713 C C . LEU B 1 237 ? -42.119 57.104 -48.087 1.00 36.33 237 LEU B C 1
ATOM 4714 O O . LEU B 1 237 ? -41.039 57.331 -48.649 1.00 36.03 237 LEU B O 1
ATOM 4719 N N . THR B 1 238 ? -43.171 56.607 -48.753 1.00 38.03 238 THR B N 1
ATOM 4720 C CA . THR B 1 238 ? -42.991 56.251 -50.163 1.00 35.56 238 THR B CA 1
ATOM 4721 C C . THR B 1 238 ? -42.898 57.459 -51.086 1.00 36.18 238 THR B C 1
ATOM 4722 O O . THR B 1 238 ? -42.478 57.296 -52.236 1.00 38.56 238 THR B O 1
ATOM 4726 N N . ALA B 1 239 ? -43.222 58.665 -50.617 1.00 39.42 239 ALA B N 1
ATOM 4727 C CA . ALA B 1 239 ? -42.925 59.855 -51.411 1.00 38.53 239 ALA B CA 1
ATOM 4728 C C . ALA B 1 239 ? -41.430 60.043 -51.668 1.00 44.02 239 ALA B C 1
ATOM 4729 O O . ALA B 1 239 ? -41.069 60.869 -52.517 1.00 43.08 239 ALA B O 1
ATOM 4731 N N . ASN B 1 240 ? -40.555 59.309 -50.963 1.00 40.62 240 ASN B N 1
ATOM 4732 C CA . ASN B 1 240 ? -39.108 59.433 -51.108 1.00 40.03 240 ASN B CA 1
ATOM 4733 C C . ASN B 1 240 ? -38.460 58.187 -51.706 1.00 40.74 240 ASN B C 1
ATOM 4734 O O . ASN B 1 240 ? -37.246 57.994 -51.563 1.00 40.42 240 ASN B O 1
ATOM 4739 N N . THR B 1 241 ? -39.229 57.343 -52.380 1.00 40.59 241 THR B N 1
ATOM 4740 C CA . THR B 1 241 ? -38.684 56.180 -53.063 1.00 39.71 241 THR B CA 1
ATOM 4741 C C . THR B 1 241 ? -38.848 56.341 -54.578 1.00 39.61 241 THR B C 1
ATOM 4742 O O . THR B 1 241 ? -39.381 57.342 -55.069 1.00 39.28 241 THR B O 1
ATOM 4746 N N . MET B 1 242 ? -38.359 55.349 -55.323 1.00 34.14 242 MET B N 1
ATOM 4747 C CA . MET B 1 242 ? -38.497 55.376 -56.775 1.00 37.62 242 MET B CA 1
ATOM 4748 C C . MET B 1 242 ? -39.974 55.300 -57.177 1.00 34.58 242 MET B C 1
ATOM 4749 O O . MET B 1 242 ? -40.735 54.506 -56.615 1.00 34.46 242 MET B O 1
ATOM 4754 N N . PRO B 1 243 ? -40.406 56.098 -58.150 1.00 34.38 243 PRO B N 1
ATOM 4755 C CA . PRO B 1 243 ? -41.797 56.000 -58.618 1.00 39.04 243 PRO B CA 1
ATOM 4756 C C . PRO B 1 243 ? -42.062 54.648 -59.258 1.00 39.58 243 PRO B C 1
ATOM 4757 O O . PRO B 1 243 ? -41.163 54.013 -59.811 1.00 39.72 243 PRO B O 1
ATOM 4761 N N . GLY B 1 244 ? -43.307 54.198 -59.155 1.00 37.71 244 GLY B N 1
ATOM 4762 C CA . GLY B 1 244 ? -43.711 52.942 -59.756 1.00 33.50 244 GLY B CA 1
ATOM 4763 C C . GLY B 1 244 ? -43.792 51.792 -58.770 1.00 36.31 244 GLY B C 1
ATOM 4764 O O . GLY B 1 244 ? -43.712 51.945 -57.547 1.00 40.84 244 GLY B O 1
ATOM 4765 N N . SER B 1 245 ? -43.958 50.607 -59.339 1.00 35.41 245 SER B N 1
ATOM 4766 C CA . SER B 1 245 ? -44.170 49.382 -58.581 1.00 35.79 245 SER B CA 1
ATOM 4767 C C . SER B 1 245 ? -42.811 48.730 -58.325 1.00 31.25 245 SER B C 1
ATOM 4768 O O . SER B 1 245 ? -42.206 48.162 -59.239 1.00 36.95 245 SER B O 1
ATOM 4771 N N . ASN B 1 246 ? -42.325 48.825 -57.085 1.00 35.43 246 ASN B N 1
ATOM 4772 C CA . ASN B 1 246 ? -41.001 48.337 -56.688 1.00 30.60 246 ASN B CA 1
ATOM 4773 C C . ASN B 1 246 ? -41.147 46.982 -56.014 1.00 31.80 246 ASN B C 1
ATOM 4774 O O . ASN B 1 246 ? -41.718 46.888 -54.921 1.00 29.97 246 ASN B O 1
ATOM 4779 N N . ASP B 1 247 ? -40.613 45.943 -56.648 1.00 30.36 247 ASP B N 1
ATOM 4780 C CA . ASP B 1 247 ? -40.540 44.605 -56.090 1.00 33.50 247 ASP B CA 1
ATOM 4781 C C . ASP B 1 247 ? -39.077 44.287 -55.728 1.00 34.48 247 ASP B C 1
ATOM 4782 O O . ASP B 1 247 ? -38.230 45.189 -55.649 1.00 32.84 247 ASP B O 1
ATOM 4787 N N . ILE B 1 248 ? -38.778 43.003 -55.531 1.00 35.50 248 ILE B N 1
ATOM 4788 C CA . ILE B 1 248 ? -37.470 42.613 -55.011 1.00 39.34 248 ILE B CA 1
ATOM 4789 C C . ILE B 1 248 ? -36.342 43.110 -55.911 1.00 39.71 248 ILE B C 1
ATOM 4790 O O . ILE B 1 248 ? -35.312 43.595 -55.426 1.00 35.76 248 ILE B O 1
ATOM 4795 N N . MET B 1 249 ? -36.516 43.024 -57.232 1.00 37.98 249 MET B N 1
ATOM 4796 C CA . MET B 1 249 ? -35.405 43.374 -58.109 1.00 41.16 249 MET B CA 1
ATOM 4797 C C . MET B 1 249 ? -35.186 44.877 -58.152 1.00 38.67 249 MET B C 1
ATOM 4798 O O . MET B 1 249 ? -34.041 45.339 -58.193 1.00 40.72 249 MET B O 1
ATOM 4803 N N . GLU B 1 250 ? -36.268 45.657 -58.143 1.00 38.01 250 GLU B N 1
ATOM 4804 C CA . GLU B 1 250 ? -36.129 47.110 -58.128 1.00 36.18 250 GLU B CA 1
ATOM 4805 C C . GLU B 1 250 ? -35.425 47.577 -56.861 1.00 38.25 250 GLU B C 1
ATOM 4806 O O . GLU B 1 250 ? -34.559 48.460 -56.909 1.00 40.60 250 GLU B O 1
ATOM 4812 N N . VAL B 1 251 ? -35.782 46.994 -55.716 1.00 33.35 251 VAL B N 1
ATOM 4813 C CA . VAL B 1 251 ? -35.233 47.466 -54.448 1.00 34.84 251 VAL B CA 1
ATOM 4814 C C . VAL B 1 251 ? -33.755 47.111 -54.342 1.00 37.90 251 VAL B C 1
ATOM 4815 O O . VAL B 1 251 ? -32.924 47.957 -53.994 1.00 39.03 251 VAL B O 1
ATOM 4819 N N . LYS B 1 252 ? -33.405 45.856 -54.638 1.00 36.98 252 LYS B N 1
ATOM 4820 C CA . LYS B 1 252 ? -31.999 45.457 -54.569 1.00 41.75 252 LYS B CA 1
ATOM 4821 C C . LYS B 1 252 ? -31.159 46.267 -55.545 1.00 41.36 252 LYS B C 1
ATOM 4822 O O . LYS B 1 252 ? -30.075 46.749 -55.189 1.00 40.49 252 LYS B O 1
ATOM 4828 N N . ASP B 1 253 ? -31.663 46.448 -56.775 1.00 40.99 253 ASP B N 1
ATOM 4829 C CA . ASP B 1 253 ? -30.921 47.191 -57.789 1.00 40.82 253 ASP B CA 1
ATOM 4830 C C . ASP B 1 253 ? -30.661 48.616 -57.333 1.00 41.92 253 ASP B C 1
ATOM 4831 O O . ASP B 1 253 ? -29.520 49.093 -57.369 1.00 44.36 253 ASP B O 1
ATOM 4836 N N . ALA B 1 254 ? -31.714 49.311 -56.893 1.00 39.29 254 ALA B N 1
ATOM 4837 C CA . ALA B 1 254 ? -31.552 50.674 -56.400 1.00 43.32 254 ALA B CA 1
ATOM 4838 C C . ALA B 1 254 ? -30.435 50.763 -55.364 1.00 41.20 254 ALA B C 1
ATOM 4839 O O . ALA B 1 254 ? -29.580 51.650 -55.440 1.00 43.03 254 ALA B O 1
ATOM 4841 N N . PHE B 1 255 ? -30.410 49.835 -54.409 1.00 36.91 255 PHE B N 1
ATOM 4842 C CA . PHE B 1 255 ? -29.371 49.872 -53.387 1.00 42.32 255 PHE B CA 1
ATOM 4843 C C . PHE B 1 255 ? -27.997 49.578 -53.980 1.00 42.18 255 PHE B C 1
ATOM 4844 O O . PHE B 1 255 ? -27.026 50.280 -53.678 1.00 44.39 255 PHE B O 1
ATOM 4852 N N . MET B 1 256 ? -27.897 48.564 -54.844 1.00 42.96 256 MET B N 1
ATOM 4853 C CA . MET B 1 256 ? -26.594 48.189 -55.385 1.00 43.31 256 MET B CA 1
ATOM 4854 C C . MET B 1 256 ? -26.034 49.258 -56.320 1.00 45.09 256 MET B C 1
ATOM 4855 O O . MET B 1 256 ? -24.840 49.567 -56.260 1.00 44.80 256 MET B O 1
ATOM 4860 N N . ASN B 1 257 ? -26.860 49.842 -57.187 1.00 44.88 257 ASN B N 1
ATOM 4861 C CA . ASN B 1 257 ? -26.335 50.793 -58.162 1.00 44.39 257 ASN B CA 1
ATOM 4862 C C . ASN B 1 257 ? -26.311 52.232 -57.648 1.00 42.65 257 ASN B C 1
ATOM 4863 O O . ASN B 1 257 ? -25.976 53.138 -58.414 1.00 46.23 257 ASN B O 1
ATOM 4868 N N . GLY B 1 258 ? -26.664 52.465 -56.386 1.00 43.19 258 GLY B N 1
ATOM 4869 C CA . GLY B 1 258 ? -26.512 53.773 -55.773 1.00 42.18 258 GLY B CA 1
ATOM 4870 C C . GLY B 1 258 ? -27.669 54.744 -55.937 1.00 49.08 258 GLY B C 1
ATOM 4871 O O . GLY B 1 258 ? -27.577 55.874 -55.440 1.00 46.98 258 GLY B O 1
ATOM 4872 N N . THR B 1 259 ? -28.753 54.361 -56.618 1.00 47.05 259 THR B N 1
ATOM 4873 C CA . THR B 1 259 ? -29.854 55.305 -56.770 1.00 47.40 259 THR B CA 1
ATOM 4874 C C . THR B 1 259 ? -30.502 55.635 -55.427 1.00 46.27 259 THR B C 1
ATOM 4875 O O . THR B 1 259 ? -31.075 56.721 -55.271 1.00 46.54 259 THR B O 1
ATOM 4879 N N . ALA B 1 260 ? -30.403 54.731 -54.438 1.00 48.43 260 ALA B N 1
ATOM 4880 C CA . ALA B 1 260 ? -30.941 54.952 -53.075 1.00 40.43 260 ALA B CA 1
ATOM 4881 C C . ALA B 1 260 ? -29.974 54.452 -52.002 1.00 41.50 260 ALA B C 1
ATOM 4882 O O . ALA B 1 260 ? -29.590 53.266 -52.022 1.00 45.01 260 ALA B O 1
ATOM 4884 N N . PRO B 1 261 ? -29.574 55.306 -51.041 1.00 41.73 261 PRO B N 1
ATOM 4885 C CA . PRO B 1 261 ? -28.598 54.879 -50.023 1.00 43.05 261 PRO B CA 1
ATOM 4886 C C . PRO B 1 261 ? -29.231 54.178 -48.833 1.00 43.80 261 PRO B C 1
ATOM 4887 O O . PRO B 1 261 ? -28.604 54.041 -47.780 1.00 42.74 261 PRO B O 1
ATOM 4891 N N . MET B 1 262 ? -30.477 53.752 -48.988 1.00 42.02 262 MET B N 1
ATOM 4892 C CA . MET B 1 262 ? -31.277 53.216 -47.898 1.00 40.93 262 MET B CA 1
ATOM 4893 C C . MET B 1 262 ? -32.295 52.276 -48.526 1.00 40.48 262 MET B C 1
ATOM 4894 O O . MET B 1 262 ? -32.880 52.608 -49.557 1.00 37.44 262 MET B O 1
ATOM 4899 N N . ALA B 1 263 ? -32.488 51.102 -47.932 1.00 36.70 263 ALA B N 1
ATOM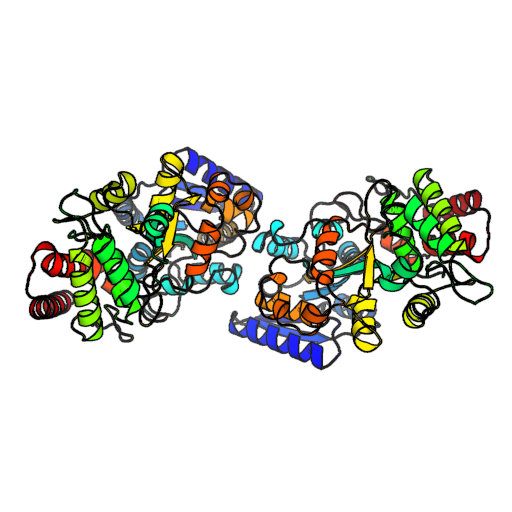 4900 C CA . ALA B 1 263 ? -33.386 50.136 -48.552 1.00 35.80 263 ALA B CA 1
ATOM 4901 C C . ALA B 1 263 ? -33.881 49.151 -47.506 1.00 35.84 263 ALA B C 1
ATOM 4902 O O . ALA B 1 263 ? -33.138 48.782 -46.598 1.00 33.97 263 ALA B O 1
ATOM 4904 N N . ILE B 1 264 ? -35.131 48.728 -47.645 1.00 30.91 264 ILE B N 1
ATOM 4905 C CA . ILE B 1 264 ? -35.670 47.628 -46.850 1.00 34.26 264 ILE B CA 1
ATOM 4906 C C . ILE B 1 264 ? -35.461 46.331 -47.616 1.00 31.92 264 ILE B C 1
ATOM 4907 O O . ILE B 1 264 ? -35.917 46.191 -48.761 1.00 37.08 264 ILE B O 1
ATOM 4912 N N . TYR B 1 265 ? -34.812 45.372 -46.975 1.00 35.17 265 TYR B N 1
ATOM 4913 C CA . TYR B 1 265 ? -34.432 44.128 -47.630 1.00 36.72 265 TYR B CA 1
ATOM 4914 C C . TYR B 1 265 ? -34.106 43.115 -46.544 1.00 34.62 265 TYR B C 1
ATOM 4915 O O . TYR B 1 265 ? -33.994 43.452 -45.362 1.00 35.33 265 TYR B O 1
ATOM 4924 N N . SER B 1 266 ? -33.950 41.869 -46.969 1.00 33.02 266 SER B N 1
ATOM 4925 C CA . SER B 1 266 ? -33.531 40.785 -46.106 1.00 36.21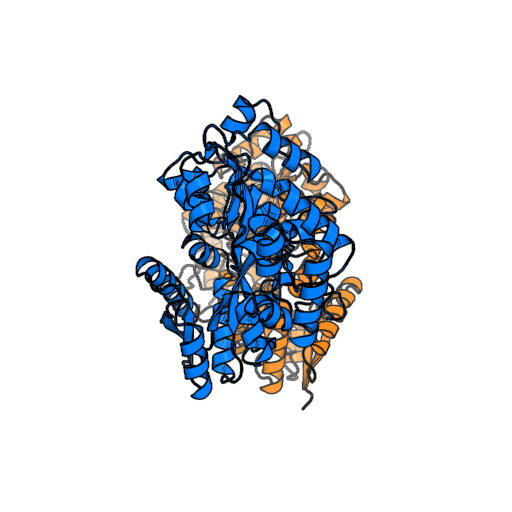 266 SER B CA 1
ATOM 4926 C C . SER B 1 266 ? -32.014 40.801 -45.933 1.00 32.61 266 SER B C 1
ATOM 4927 O O . SER B 1 266 ? -31.293 41.589 -46.556 1.00 30.88 266 SER B O 1
ATOM 4930 N N . THR B 1 267 ? -31.520 39.897 -45.083 1.00 34.08 267 THR B N 1
ATOM 4931 C CA . THR B 1 267 ? -30.082 39.710 -44.959 1.00 35.68 267 THR B CA 1
ATOM 4932 C C . THR B 1 267 ? -29.478 39.072 -46.204 1.00 40.39 267 THR B C 1
ATOM 4933 O O . THR B 1 267 ? -28.251 38.988 -46.308 1.00 38.44 267 THR B O 1
ATOM 4937 N N . TYR B 1 268 ? -30.303 38.654 -47.161 1.00 36.84 268 TYR B N 1
ATOM 4938 C CA . TYR B 1 268 ? -29.780 38.197 -48.438 1.00 43.10 268 TYR B CA 1
ATOM 4939 C C . TYR B 1 268 ? -29.118 39.311 -49.233 1.00 38.93 268 TYR B C 1
ATOM 4940 O O . TYR B 1 268 ? -28.539 39.037 -50.285 1.00 41.21 268 TYR B O 1
ATOM 4949 N N . ILE B 1 269 ? -29.172 40.553 -48.757 1.00 37.56 269 ILE B N 1
ATOM 4950 C CA . ILE B 1 269 ? -28.410 41.608 -49.405 1.00 39.24 269 ILE B CA 1
ATOM 4951 C C . ILE B 1 269 ? -26.911 41.474 -49.134 1.00 42.26 269 ILE B C 1
ATOM 4952 O O . ILE B 1 269 ? -26.102 41.914 -49.959 1.00 41.03 269 ILE B O 1
ATOM 4957 N N . LEU B 1 270 ? -26.519 40.851 -48.016 1.00 41.77 270 LEU B N 1
ATOM 4958 C CA . LEU B 1 270 ? -25.129 40.806 -47.565 1.00 41.79 270 LEU B CA 1
ATOM 4959 C C . LEU B 1 270 ? -24.189 40.041 -48.502 1.00 47.74 270 LEU B C 1
ATOM 4960 O O . LEU B 1 270 ? -23.079 40.524 -48.763 1.00 47.30 270 LEU B O 1
ATOM 4965 N N . PRO B 1 271 ? -24.545 38.848 -49.004 1.00 43.19 271 PRO B N 1
ATOM 4966 C CA . PRO B 1 271 ? -23.669 38.222 -50.010 1.00 47.24 271 PRO B CA 1
ATOM 4967 C C . PRO B 1 271 ? -23.404 39.125 -51.205 1.00 49.28 271 PRO B C 1
ATOM 4968 O O . PRO B 1 271 ? -22.273 39.172 -51.707 1.00 55.56 271 PRO B O 1
ATOM 4972 N N . ALA B 1 272 ? -24.411 39.875 -51.651 1.00 46.86 272 ALA B N 1
ATOM 4973 C CA . ALA B 1 272 ? -24.196 40.824 -52.735 1.00 50.94 272 ALA B CA 1
ATOM 4974 C C . ALA B 1 272 ? -23.249 41.940 -52.319 1.00 49.99 272 ALA B C 1
ATOM 4975 O O . ALA B 1 272 ? -22.403 42.369 -53.108 1.00 56.17 272 ALA B O 1
ATOM 4977 N N . VAL B 1 273 ? -23.371 42.425 -51.085 1.00 47.57 273 VAL B N 1
ATOM 4978 C CA . VAL B 1 273 ? -22.465 43.476 -50.632 1.00 54.76 273 VAL B CA 1
ATOM 4979 C C . VAL B 1 273 ? -21.034 42.948 -50.542 1.00 58.46 273 VAL B C 1
ATOM 4980 O O . VAL B 1 273 ? -20.085 43.620 -50.963 1.00 60.89 273 VAL B O 1
ATOM 4984 N N . ILE B 1 274 ? -20.859 41.743 -49.990 1.00 55.10 274 ILE B N 1
ATOM 4985 C CA . ILE B 1 274 ? -19.549 41.094 -49.979 1.00 57.23 274 ILE B CA 1
ATOM 4986 C C . ILE B 1 274 ? -19.005 40.982 -51.397 1.00 59.05 274 ILE B C 1
ATOM 4987 O O . ILE B 1 274 ? -17.848 41.321 -51.673 1.00 62.81 274 ILE B O 1
ATOM 4992 N N . LYS B 1 275 ? -19.842 40.506 -52.315 1.00 57.82 275 LYS B N 1
ATOM 4993 C CA . LYS B 1 275 ? -19.403 40.177 -53.664 1.00 59.63 275 LYS B CA 1
ATOM 4994 C C . LYS B 1 275 ? -19.106 41.412 -54.506 1.00 60.35 275 LYS B C 1
ATOM 4995 O O . LYS B 1 275 ? -18.289 41.331 -55.431 1.00 62.00 275 LYS B O 1
ATOM 5001 N N . GLU B 1 276 ? -19.728 42.553 -54.197 1.00 64.99 276 GLU B N 1
ATOM 5002 C CA . GLU B 1 276 ? -19.702 43.718 -55.073 1.00 64.02 276 GLU B CA 1
ATOM 5003 C C . GLU B 1 276 ? -19.323 45.026 -54.384 1.00 64.28 276 GLU B C 1
ATOM 5004 O O . GLU B 1 276 ? -19.086 46.014 -55.085 1.00 67.98 276 GLU B O 1
ATOM 5010 N N . GLY B 1 277 ? -19.248 45.075 -53.056 1.00 65.33 277 GLY B N 1
ATOM 5011 C CA . GLY B 1 277 ? -19.049 46.350 -52.385 1.00 68.73 277 GLY B CA 1
ATOM 5012 C C . GLY B 1 277 ? -18.173 46.346 -51.146 1.00 66.97 277 GLY B C 1
ATOM 5013 O O . GLY B 1 277 ? -17.183 45.608 -51.074 1.00 71.70 277 GLY B O 1
ATOM 5014 N N . ASP B 1 278 ? -18.525 47.176 -50.163 1.00 64.56 278 ASP B N 1
ATOM 5015 C CA . ASP B 1 278 ? -17.726 47.341 -48.947 1.00 65.31 278 ASP B CA 1
ATOM 5016 C C . ASP B 1 278 ? -18.552 46.984 -47.720 1.00 60.75 278 ASP B C 1
ATOM 5017 O O . ASP B 1 278 ? -19.375 47.798 -47.269 1.00 62.27 278 ASP B O 1
ATOM 5022 N N . PRO B 1 279 ? -18.364 45.794 -47.142 1.00 61.62 279 PRO B N 1
ATOM 5023 C CA . PRO B 1 279 ? -19.124 45.429 -45.931 1.00 58.58 279 PRO B CA 1
ATOM 5024 C C . PRO B 1 279 ? -19.002 46.425 -44.790 1.00 60.46 279 PRO B C 1
ATOM 5025 O O . PRO B 1 279 ? -19.970 46.614 -44.042 1.00 59.93 279 PRO B O 1
ATOM 5029 N N . LYS B 1 280 ? -17.845 47.065 -44.620 1.00 59.55 280 LYS B N 1
ATOM 5030 C CA . LYS B 1 280 ? -17.714 48.074 -43.575 1.00 61.03 280 LYS B CA 1
ATOM 5031 C C . LYS B 1 280 ? -18.653 49.253 -43.809 1.00 56.59 280 LYS B C 1
ATOM 5032 O O . LYS B 1 280 ? -19.027 49.945 -42.857 1.00 51.52 280 LYS B O 1
ATOM 5038 N N . ASN B 1 281 ? -19.075 49.472 -45.047 1.00 57.74 281 ASN B N 1
ATOM 5039 C CA . ASN B 1 281 ? -19.861 50.642 -45.408 1.00 57.98 281 ASN B CA 1
ATOM 5040 C C . ASN B 1 281 ? -21.368 50.442 -45.233 1.00 57.00 281 ASN B C 1
ATOM 5041 O O . ASN B 1 281 ? -22.136 51.388 -45.455 1.00 54.57 281 ASN B O 1
ATOM 5046 N N . VAL B 1 282 ? -21.817 49.254 -44.837 1.00 50.36 282 VAL B N 1
ATOM 5047 C CA . VAL B 1 282 ? -23.238 48.930 -44.802 1.00 51.03 282 VAL B CA 1
ATOM 5048 C C . VAL B 1 282 ? -23.715 48.935 -43.358 1.00 47.08 282 VAL B C 1
ATOM 5049 O O . VAL B 1 282 ? -23.203 48.180 -42.525 1.00 49.97 282 VAL B O 1
ATOM 5053 N N . GLY B 1 283 ? -24.700 49.782 -43.063 1.00 45.46 283 GLY B N 1
ATOM 5054 C CA . GLY B 1 283 ? -25.347 49.791 -41.763 1.00 40.45 283 GLY B CA 1
ATOM 5055 C C . GLY B 1 283 ? -26.770 49.253 -41.787 1.00 43.45 283 GLY B C 1
ATOM 5056 O O . GLY B 1 283 ? -27.393 49.160 -42.847 1.00 39.75 283 GLY B O 1
ATOM 5057 N N . PHE B 1 284 ? -27.299 48.922 -40.612 1.00 43.19 284 PHE B N 1
ATOM 5058 C CA . PHE B 1 284 ? -28.599 48.285 -40.461 1.00 38.97 284 PHE B CA 1
ATOM 5059 C C . PHE B 1 284 ? -29.344 48.976 -39.333 1.00 41.92 284 PHE B C 1
ATOM 5060 O O . PHE B 1 284 ? -28.774 49.190 -38.262 1.00 37.08 284 PHE B O 1
ATOM 5068 N N . VAL B 1 285 ? -30.608 49.330 -39.570 1.00 37.64 285 VAL B N 1
ATOM 5069 C CA . VAL B 1 285 ? -31.453 49.881 -38.521 1.00 40.81 285 VAL B CA 1
ATOM 5070 C C . VAL B 1 285 ? -32.849 49.283 -38.623 1.00 41.79 285 VAL B C 1
ATOM 5071 O O . VAL B 1 285 ? -33.324 48.927 -39.709 1.00 36.21 285 VAL B O 1
ATOM 5075 N N . VAL B 1 286 ? -33.497 49.186 -37.475 1.00 41.19 286 VAL B N 1
ATOM 5076 C CA . VAL B 1 286 ? -34.789 48.520 -37.325 1.00 41.14 286 VAL B CA 1
ATOM 5077 C C . VAL B 1 286 ? -35.875 49.585 -37.241 1.00 43.60 286 VAL B C 1
ATOM 5078 O O . VAL B 1 286 ? -35.718 50.552 -36.479 1.00 39.80 286 VAL B O 1
ATOM 5082 N N . PRO B 1 287 ? -36.983 49.438 -37.968 1.00 38.15 287 PRO B N 1
ATOM 5083 C CA . PRO B 1 287 ? -38.110 50.356 -37.786 1.00 38.18 287 PRO B CA 1
ATOM 5084 C C . PRO B 1 287 ? -38.611 50.313 -36.354 1.00 39.22 287 PRO B C 1
ATOM 5085 O O . PRO B 1 287 ? -38.831 49.240 -35.783 1.00 35.34 287 PRO B O 1
ATOM 5089 N N . THR B 1 288 ? -38.798 51.501 -35.783 1.00 36.33 288 THR B N 1
ATOM 5090 C CA . THR B 1 288 ? -39.088 51.667 -34.369 1.00 37.14 288 THR B CA 1
ATOM 5091 C C . THR B 1 288 ? -40.072 52.812 -34.212 1.00 35.33 288 THR B C 1
ATOM 5092 O O . THR B 1 288 ? -39.847 53.893 -34.762 1.00 34.38 288 THR B O 1
ATOM 5096 N N . GLU B 1 289 ? -41.153 52.572 -33.466 1.00 32.28 289 GLU B N 1
ATOM 5097 C CA . GLU B 1 289 ? -42.051 53.644 -33.043 1.00 35.50 289 GLU B CA 1
ATOM 5098 C C . GLU B 1 289 ? -42.509 53.387 -31.612 1.00 35.47 289 GLU B C 1
ATOM 5099 O O . GLU B 1 289 ? -41.913 53.916 -30.670 1.00 42.09 289 GLU B O 1
ATOM 5105 N N . LYS B 1 290 ? -43.551 52.570 -31.424 1.00 34.07 290 LYS B N 1
ATOM 5106 C CA . LYS B 1 290 ? -43.884 52.119 -30.074 1.00 34.75 290 LYS B CA 1
ATOM 5107 C C . LYS B 1 290 ? -42.947 51.008 -29.605 1.00 42.46 290 LYS B C 1
ATOM 5108 O O . LYS B 1 290 ? -42.654 50.905 -28.409 1.00 39.57 290 LYS B O 1
ATOM 5114 N N . ASN B 1 291 ? -42.493 50.164 -30.526 1.00 34.59 291 ASN B N 1
ATOM 5115 C CA . ASN B 1 291 ? -41.460 49.188 -30.255 1.00 30.23 291 ASN B CA 1
ATOM 5116 C C . ASN B 1 291 ? -40.661 49.007 -31.541 1.00 36.65 291 ASN B C 1
ATOM 5117 O O . ASN B 1 291 ? -40.932 49.650 -32.562 1.00 36.90 291 ASN B O 1
ATOM 5122 N N . SER B 1 292 ? -39.674 48.125 -31.486 1.00 35.45 292 SER B N 1
ATOM 5123 C CA . SER B 1 292 ? -38.851 47.791 -32.635 1.00 35.66 292 SER B CA 1
ATOM 5124 C C . SER B 1 292 ? -39.358 46.496 -33.258 1.00 34.89 292 SER B C 1
ATOM 5125 O O . SER B 1 292 ? -39.727 45.559 -32.547 1.00 32.98 292 SER B O 1
ATOM 5128 N N . ALA B 1 293 ? -39.419 46.462 -34.590 1.00 31.93 293 ALA B N 1
ATOM 5129 C CA . ALA B 1 293 ? -40.016 45.332 -35.283 1.00 29.24 293 ALA B CA 1
ATOM 5130 C C . ALA B 1 293 ? -39.158 44.960 -36.482 1.00 35.71 293 ALA B C 1
ATOM 5131 O O . ALA B 1 293 ? -38.963 45.766 -37.399 1.00 33.65 293 ALA B O 1
ATOM 5133 N N . VAL B 1 294 ? -38.656 43.734 -36.461 1.00 30.96 294 VAL B N 1
ATOM 5134 C CA . VAL B 1 294 ? -37.845 43.158 -37.524 1.00 34.05 294 VAL B CA 1
ATOM 5135 C C . VAL B 1 294 ? -38.656 42.036 -38.152 1.00 27.69 294 VAL B C 1
ATOM 5136 O O . VAL B 1 294 ? -39.244 41.219 -37.434 1.00 29.09 294 VAL B O 1
ATOM 5140 N N . TYR B 1 295 ? -38.732 42.009 -39.482 1.00 28.50 295 TYR B N 1
ATOM 5141 C CA . TYR B 1 295 ? -39.398 40.888 -40.122 1.00 25.88 295 TYR B CA 1
ATOM 5142 C C . TYR B 1 295 ? -38.487 39.662 -40.109 1.00 29.78 295 TYR B C 1
ATOM 5143 O O . TYR B 1 295 ? -37.273 39.770 -40.288 1.00 29.56 295 TYR B O 1
ATOM 5152 N N . GLY B 1 296 ? -39.070 38.493 -39.875 1.00 29.78 296 GLY B N 1
ATOM 5153 C CA . GLY B 1 296 ? -38.238 37.306 -39.859 1.00 32.56 296 GLY B CA 1
ATOM 5154 C C . GLY B 1 296 ? -38.886 36.085 -40.487 1.00 33.27 296 GLY B C 1
ATOM 5155 O O . GLY B 1 296 ? -40.107 35.892 -40.392 1.00 30.92 296 GLY B O 1
ATOM 5156 N N . MET B 1 297 ? -38.077 35.252 -41.137 1.00 28.41 297 MET B N 1
ATOM 5157 C CA . MET B 1 297 ? -38.520 33.957 -41.637 1.00 28.79 297 MET B CA 1
ATOM 5158 C C . MET B 1 297 ? -37.639 32.879 -41.026 1.00 26.71 297 MET B C 1
ATOM 5159 O O . MET B 1 297 ? -36.437 32.846 -41.287 1.00 25.08 297 MET B O 1
ATOM 5164 N N . LEU B 1 298 ? -38.235 32.001 -40.225 1.00 27.56 298 LEU B N 1
ATOM 5165 C CA . LEU B 1 298 ? -37.511 30.891 -39.627 1.00 31.02 298 LEU B CA 1
ATOM 5166 C C . LEU B 1 298 ? -37.488 29.684 -40.556 1.00 25.97 298 LEU B C 1
ATOM 5167 O O . LEU B 1 298 ? -38.470 29.395 -41.242 1.00 26.74 298 LEU B O 1
ATOM 5172 N N . THR B 1 299 ? -36.361 28.975 -40.562 1.00 28.03 299 THR B N 1
ATOM 5173 C CA . THR B 1 299 ? -36.268 27.648 -41.161 1.00 25.32 299 THR B CA 1
ATOM 5174 C C . THR B 1 299 ? -36.157 26.637 -40.034 1.00 27.97 299 THR B C 1
ATOM 5175 O O . THR B 1 299 ? -35.320 26.785 -39.128 1.00 28.00 299 THR B O 1
ATOM 5179 N N . SER B 1 300 ? -37.002 25.624 -40.073 1.00 23.62 300 SER B N 1
ATOM 5180 C CA . SER B 1 300 ? -36.992 24.616 -39.028 1.00 26.36 300 SER B CA 1
ATOM 5181 C C . SER B 1 300 ? -36.853 23.247 -39.662 1.00 30.70 300 SER B C 1
ATOM 5182 O O . SER B 1 300 ? -37.047 23.072 -40.869 1.00 27.08 300 SER B O 1
ATOM 5185 N N . LEU B 1 301 ? -36.531 22.272 -38.821 1.00 30.80 301 LEU B N 1
ATOM 5186 C CA . LEU B 1 301 ? -36.708 20.869 -39.148 1.00 29.61 301 LEU B CA 1
ATOM 5187 C C . LEU B 1 301 ? -37.889 20.386 -38.335 1.00 30.89 301 LEU B C 1
ATOM 5188 O O . LEU B 1 301 ? -37.930 20.586 -37.112 1.00 31.36 301 LEU B O 1
ATOM 5193 N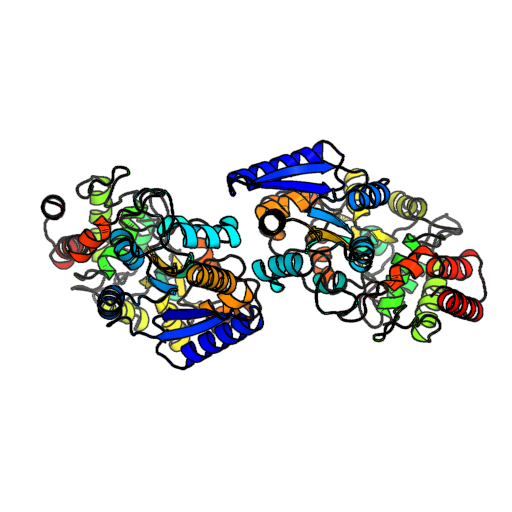 N . THR B 1 302 ? -38.870 19.809 -39.004 1.00 25.40 302 THR B N 1
ATOM 5194 C CA . THR B 1 302 ? -40.000 19.280 -38.278 1.00 27.42 302 THR B CA 1
ATOM 5195 C C . THR B 1 302 ? -39.976 17.767 -38.397 1.00 30.66 302 THR B C 1
ATOM 5196 O O . THR B 1 302 ? -39.275 17.201 -39.239 1.00 31.59 302 THR B O 1
ATOM 5200 N N . ILE B 1 303 ? -40.689 17.116 -37.489 1.00 28.91 303 ILE B N 1
ATOM 5201 C CA . ILE B 1 303 ? -40.854 15.673 -37.505 1.00 27.14 303 ILE B CA 1
ATOM 5202 C C . ILE B 1 303 ? -42.293 15.385 -37.909 1.00 34.25 303 ILE B C 1
ATOM 5203 O O . ILE B 1 303 ? -43.230 15.984 -37.361 1.00 30.82 303 ILE B O 1
ATOM 5208 N N . THR B 1 304 ? -42.474 14.492 -38.875 1.00 28.62 304 THR B N 1
ATOM 5209 C CA . THR B 1 304 ? -43.812 14.219 -39.377 1.00 32.60 304 THR B CA 1
ATOM 5210 C C . THR B 1 304 ? -44.495 13.098 -38.592 1.00 34.69 304 THR B C 1
ATOM 5211 O O . THR B 1 304 ? -43.843 12.221 -38.015 1.00 34.52 304 THR B O 1
ATOM 5215 N N . ALA B 1 305 ? -45.828 13.140 -38.587 1.00 38.16 305 ALA B N 1
ATOM 5216 C CA . ALA B 1 305 ? -46.653 12.239 -37.795 1.00 39.91 305 ALA B CA 1
ATOM 5217 C C . ALA B 1 305 ? -46.966 10.955 -38.561 1.00 39.65 305 ALA B C 1
ATOM 5218 O O . ALA B 1 305 ? -46.811 10.869 -39.780 1.00 41.04 305 ALA B O 1
ATOM 5220 N N . GLY B 1 306 ? -47.442 9.951 -37.828 1.00 42.27 306 GLY B N 1
ATOM 5221 C CA . GLY B 1 306 ? -47.906 8.730 -38.452 1.00 44.57 306 GLY B CA 1
ATOM 5222 C C . GLY B 1 306 ? -46.830 7.721 -38.773 1.00 43.49 306 GLY B C 1
ATOM 5223 O O . GLY B 1 306 ? -47.087 6.777 -39.532 1.00 46.41 306 GLY B O 1
ATOM 5224 N N . GLN B 1 307 ? -45.632 7.895 -38.241 1.00 45.62 307 GLN B N 1
ATOM 5225 C CA . GLN B 1 307 ? -44.538 6.972 -38.494 1.00 43.43 307 GLN B CA 1
ATOM 5226 C C . GLN B 1 307 ? -44.493 5.913 -37.398 1.00 42.73 307 GLN B C 1
ATOM 5227 O O . GLN B 1 307 ? -45.049 6.093 -36.312 1.00 43.09 307 GLN B O 1
ATOM 5233 N N . LYS B 1 308 ? -43.833 4.792 -37.694 1.00 44.84 308 LYS B N 1
ATOM 5234 C CA . LYS B 1 308 ? -43.568 3.810 -36.648 1.00 46.25 308 LYS B CA 1
ATOM 5235 C C . LYS B 1 308 ? -42.731 4.439 -35.541 1.00 41.59 308 LYS B C 1
ATOM 5236 O O . LYS B 1 308 ? -41.924 5.340 -35.783 1.00 41.54 308 LYS B O 1
ATOM 5242 N N . THR B 1 309 ? -42.916 3.948 -34.311 1.00 41.57 309 THR B N 1
ATOM 5243 C CA . THR B 1 309 ? -42.281 4.605 -33.169 1.00 44.52 309 THR B CA 1
ATOM 5244 C C . THR B 1 309 ? -40.756 4.536 -33.262 1.00 41.89 309 THR B C 1
ATOM 5245 O O . THR B 1 309 ? -40.067 5.504 -32.920 1.00 39.67 309 THR B O 1
ATOM 5249 N N . GLU B 1 310 ? -40.211 3.419 -33.754 1.00 41.13 310 GLU B N 1
ATOM 5250 C CA . GLU B 1 310 ? -38.771 3.358 -33.984 1.00 43.96 310 GLU B CA 1
ATOM 5251 C C . GLU B 1 310 ? -38.325 4.432 -34.968 1.00 37.69 310 GLU B C 1
ATOM 5252 O O . GLU B 1 310 ? -37.237 5.001 -34.823 1.00 36.05 310 GLU B O 1
ATOM 5258 N N . GLU B 1 311 ? -39.153 4.723 -35.977 1.00 35.39 311 GLU B N 1
ATOM 5259 C CA . GLU B 1 311 ? -38.817 5.769 -36.941 1.00 32.91 311 GLU B CA 1
ATOM 5260 C C . GLU B 1 311 ? -38.888 7.148 -36.297 1.00 33.51 311 GLU B C 1
ATOM 5261 O O . GLU B 1 311 ? -38.024 8.000 -36.534 1.00 32.21 311 GLU B O 1
ATOM 5267 N N . THR B 1 312 ? -39.920 7.388 -35.485 1.00 33.19 312 THR B N 1
ATOM 5268 C CA . THR B 1 312 ? -40.024 8.658 -34.773 1.00 30.51 312 THR B CA 1
ATOM 5269 C C . THR B 1 312 ? -38.852 8.854 -33.820 1.00 34.67 312 THR B C 1
ATOM 5270 O O . THR B 1 312 ? -38.320 9.967 -33.704 1.00 31.97 312 THR B O 1
ATOM 5274 N N . GLU B 1 313 ? -38.449 7.790 -33.117 1.00 35.78 313 GLU B N 1
ATOM 5275 C CA . GLU B 1 313 ? -37.307 7.884 -32.207 1.00 36.97 313 GLU B CA 1
ATOM 5276 C C . GLU B 1 313 ? -36.071 8.342 -32.954 1.00 31.95 313 GLU B C 1
ATOM 5277 O O . GLU B 1 313 ? -35.368 9.261 -32.522 1.00 36.21 313 GLU B O 1
ATOM 5283 N N . ALA B 1 314 ? -35.806 7.714 -34.096 1.00 30.00 314 ALA B N 1
ATOM 5284 C CA . ALA B 1 314 ? -34.651 8.071 -34.901 1.00 31.49 314 ALA B CA 1
ATOM 5285 C C . ALA B 1 314 ? -34.751 9.508 -35.397 1.00 30.52 314 ALA B C 1
ATOM 5286 O O . ALA B 1 314 ? -33.758 10.238 -35.392 1.00 27.51 314 ALA B O 1
ATOM 5288 N N . ALA B 1 315 ? -35.941 9.932 -35.841 1.00 28.64 315 ALA B N 1
ATOM 5289 C CA . ALA B 1 315 ? -36.102 11.325 -36.258 1.00 29.60 315 ALA B CA 1
ATOM 5290 C C . ALA B 1 315 ? -35.767 12.280 -35.117 1.00 27.61 315 ALA B C 1
ATOM 5291 O O . ALA B 1 315 ? -35.119 13.315 -35.325 1.00 27.67 315 ALA B O 1
ATOM 5293 N N . GLU B 1 316 ? -36.178 11.939 -33.901 1.00 28.21 316 GLU B N 1
ATOM 5294 C CA . GLU B 1 316 ? -35.863 12.792 -32.762 1.00 29.74 316 GLU B CA 1
ATOM 5295 C C . GLU B 1 316 ? -34.368 12.843 -32.508 1.00 28.56 316 GLU B C 1
ATOM 5296 O O . GLU B 1 316 ? -33.804 13.922 -32.285 1.00 26.91 316 GLU B O 1
ATOM 5302 N N . LYS B 1 317 ? -33.702 11.685 -32.527 1.00 24.65 317 LYS B N 1
ATOM 5303 C CA . LYS B 1 317 ? -32.260 11.722 -32.303 1.00 29.53 317 LYS B CA 1
ATOM 5304 C C . LYS B 1 317 ? -31.571 12.504 -33.397 1.00 25.06 317 LYS B C 1
ATOM 5305 O O . LYS B 1 317 ? -30.585 13.192 -33.134 1.00 26.77 317 LYS B O 1
ATOM 5311 N N . PHE B 1 318 ? -32.088 12.433 -34.632 1.00 25.42 318 PHE B N 1
ATOM 5312 C CA . PHE B 1 318 ? -31.448 13.173 -35.709 1.00 28.00 318 PHE B CA 1
ATOM 5313 C C . PHE B 1 318 ? -31.576 14.677 -35.487 1.00 25.84 318 PHE B C 1
ATOM 5314 O O . PHE B 1 318 ? -30.587 15.415 -35.568 1.00 27.30 318 PHE B O 1
ATOM 5322 N N . VAL B 1 319 ? -32.788 15.153 -35.221 1.00 25.42 319 VAL B N 1
ATOM 5323 C CA . VAL B 1 319 ? -32.985 16.599 -35.081 1.00 27.35 319 VAL B CA 1
ATOM 5324 C C . VAL B 1 319 ? -32.228 17.125 -33.866 1.00 28.97 319 VAL B C 1
ATOM 5325 O O . VAL B 1 319 ? -31.643 18.217 -33.904 1.00 26.27 319 VAL B O 1
ATOM 5329 N N . THR B 1 320 ? -32.229 16.360 -32.772 1.00 30.01 320 THR B N 1
ATOM 5330 C CA . THR B 1 320 ? -31.422 16.730 -31.608 1.00 27.07 320 THR B CA 1
ATOM 5331 C C . THR B 1 320 ? -29.954 16.831 -31.985 1.00 28.79 320 THR B C 1
ATOM 5332 O O . THR B 1 320 ? -29.279 17.811 -31.636 1.00 29.28 320 THR B O 1
ATOM 5336 N N . PHE B 1 321 ? -29.449 15.830 -32.725 1.00 26.26 321 PHE B N 1
ATOM 5337 C CA . PHE B 1 321 ? -28.070 15.869 -33.209 1.00 27.09 321 PHE B CA 1
ATOM 5338 C C . PHE B 1 321 ? -27.791 17.145 -33.991 1.00 28.71 321 PHE B C 1
ATOM 5339 O O . PHE B 1 321 ? -26.766 17.807 -33.780 1.00 29.90 321 PHE B O 1
ATOM 5347 N N . MET B 1 322 ? -28.702 17.512 -34.901 1.00 29.12 322 MET B N 1
ATOM 5348 C CA . MET B 1 322 ? -28.489 18.680 -35.743 1.00 29.85 322 MET B CA 1
ATOM 5349 C C . MET B 1 322 ? -28.476 19.975 -34.956 1.00 28.74 322 MET B C 1
ATOM 5350 O O . MET B 1 322 ? -27.976 20.981 -35.468 1.00 29.35 322 MET B O 1
ATOM 5355 N N . GLU B 1 323 ? -28.994 19.971 -33.731 1.00 27.32 323 GLU B N 1
ATOM 5356 C CA . GLU B 1 323 ? -29.014 21.168 -32.900 1.00 30.03 323 GLU B CA 1
ATOM 5357 C C . GLU B 1 323 ? -27.792 21.295 -31.998 1.00 33.34 323 GLU B C 1
ATOM 5358 O O . GLU B 1 323 ? -27.614 22.338 -31.358 1.00 30.83 323 GLU B O 1
ATOM 5364 N N . GLN B 1 324 ? -26.959 20.264 -31.916 1.00 31.93 324 GLN B N 1
ATOM 5365 C CA . GLN B 1 324 ? -25.736 20.369 -31.148 1.00 29.37 324 GLN B CA 1
ATOM 5366 C C . GLN B 1 324 ? -24.822 21.381 -31.822 1.00 33.97 324 GLN B C 1
ATOM 5367 O O . GLN B 1 324 ? -24.897 21.591 -33.031 1.00 36.71 324 GLN B O 1
ATOM 5373 N N . ALA B 1 325 ? -23.972 22.029 -31.015 1.00 31.98 325 ALA B N 1
ATOM 5374 C CA . ALA B 1 325 ? -23.293 23.257 -31.435 1.00 31.48 325 ALA B CA 1
ATOM 5375 C C . ALA B 1 325 ? -22.520 23.105 -32.750 1.00 37.46 325 ALA B C 1
ATOM 5376 O O . ALA B 1 325 ? -22.679 23.912 -33.670 1.00 38.77 325 ALA B O 1
ATOM 5378 N N . ASP B 1 326 ? -21.637 22.107 -32.838 1.00 33.73 326 ASP B N 1
ATOM 5379 C CA . ASP B 1 326 ? -20.794 21.986 -34.022 1.00 34.39 326 ASP B CA 1
ATOM 5380 C C . ASP B 1 326 ? -21.603 21.620 -35.266 1.00 35.73 326 ASP B C 1
ATOM 5381 O O . ASP B 1 326 ? -21.212 21.963 -36.389 1.00 36.85 326 ASP B O 1
ATOM 5386 N N . ASN B 1 327 ? -22.725 20.934 -35.095 1.00 31.85 327 ASN B N 1
ATOM 5387 C CA . ASN B 1 327 ? -23.513 20.531 -36.251 1.00 31.87 327 ASN B CA 1
ATOM 5388 C C . ASN B 1 327 ? -24.400 21.667 -36.734 1.00 34.47 327 ASN B C 1
ATOM 5389 O O . ASN B 1 327 ? -24.496 21.911 -37.940 1.00 32.94 327 ASN B O 1
ATOM 5394 N N . ILE B 1 328 ? -25.034 22.391 -35.808 1.00 32.54 328 ILE B N 1
ATOM 5395 C CA . ILE B 1 328 ? -25.896 23.490 -36.222 1.00 32.35 328 ILE B CA 1
ATOM 5396 C C . ILE B 1 328 ? -25.065 24.580 -36.883 1.00 34.19 328 ILE B C 1
ATOM 5397 O O . ILE B 1 328 ? -25.510 25.218 -37.849 1.00 31.41 328 ILE B O 1
ATOM 5402 N N . ALA B 1 329 ? -23.831 24.776 -36.416 1.00 29.07 329 ALA B N 1
ATOM 5403 C CA . ALA B 1 329 ? -22.932 25.722 -37.073 1.00 33.13 329 ALA B CA 1
ATOM 5404 C C . ALA B 1 329 ? -22.655 25.332 -38.525 1.00 33.15 329 ALA B C 1
ATOM 5405 O O . ALA B 1 329 ? -22.630 26.199 -39.406 1.00 32.05 329 ALA B O 1
ATOM 5407 N N . ASP B 1 330 ? -22.416 24.041 -38.797 1.00 33.30 330 ASP B N 1
ATOM 5408 C CA . ASP B 1 330 ? -22.187 23.620 -40.184 1.00 37.05 330 ASP B CA 1
ATOM 5409 C C . ASP B 1 330 ? -23.409 23.897 -41.047 1.00 37.83 330 ASP B C 1
ATOM 5410 O O . ASP B 1 330 ? -23.282 24.271 -42.221 1.00 35.61 330 ASP B O 1
ATOM 5415 N N . TRP B 1 331 ? -24.603 23.681 -40.488 1.00 35.47 331 TRP B N 1
ATOM 5416 C CA . TRP B 1 331 ? -25.831 23.978 -41.215 1.00 35.21 331 TRP B CA 1
ATOM 5417 C C . TRP B 1 331 ? -25.905 25.457 -41.568 1.00 35.39 331 TRP B C 1
ATOM 5418 O O . TRP B 1 331 ? -26.127 25.823 -42.733 1.00 36.06 331 TRP B O 1
ATOM 5429 N N . VAL B 1 332 ? -25.673 26.319 -40.577 1.00 30.81 332 VAL B N 1
ATOM 5430 C CA . VAL B 1 332 ? -25.887 27.750 -40.759 1.00 33.22 332 VAL B CA 1
ATOM 5431 C C . VAL B 1 332 ? -24.859 28.329 -41.717 1.00 38.69 332 VAL B C 1
ATOM 5432 O O . VAL B 1 332 ? -25.173 29.216 -42.517 1.00 37.49 332 VAL B O 1
ATOM 5436 N N . MET B 1 333 ? -23.610 27.841 -41.650 1.00 38.30 333 MET B N 1
ATOM 5437 C CA . MET B 1 333 ? -22.561 28.306 -42.550 1.00 39.40 333 MET B CA 1
ATOM 5438 C C . MET B 1 333 ? -22.728 27.810 -43.981 1.00 40.78 333 MET B C 1
ATOM 5439 O O . MET B 1 333 ? -21.838 28.057 -44.807 1.00 42.74 333 MET B O 1
ATOM 5444 N N . MET B 1 334 ? -23.805 27.092 -44.300 1.00 38.37 334 MET B N 1
ATOM 5445 C CA . MET B 1 334 ? -24.103 26.837 -45.705 1.00 40.87 334 MET B CA 1
ATOM 5446 C C . MET B 1 334 ? -24.584 28.088 -46.433 1.00 45.39 334 MET B C 1
ATOM 5447 O O . MET B 1 334 ? -24.637 28.083 -47.665 1.00 42.98 334 MET B O 1
ATOM 5452 N N . SER B 1 335 ? -24.959 29.143 -45.701 1.00 46.97 335 SER B N 1
ATOM 5453 C CA . SER B 1 335 ? -25.405 30.407 -46.277 1.00 50.25 335 SER B CA 1
ATOM 5454 C C . SER B 1 335 ? -24.941 31.552 -45.389 1.00 46.18 335 SER B C 1
ATOM 5455 O O . SER B 1 335 ? -25.775 32.268 -44.819 1.00 46.94 335 SER B O 1
ATOM 5458 N N . PRO B 1 336 ? -23.633 31.760 -45.250 1.00 48.34 336 PRO B N 1
ATOM 5459 C CA . PRO B 1 336 ? -23.148 32.741 -44.275 1.00 48.95 336 PRO B CA 1
ATOM 5460 C C . PRO B 1 336 ? -23.567 34.149 -44.658 1.00 50.17 336 PRO B C 1
ATOM 5461 O O . PRO B 1 336 ? -23.685 34.492 -45.839 1.00 49.62 336 PRO B O 1
ATOM 5465 N N . GLY B 1 337 ? -23.800 34.965 -43.635 1.00 44.63 337 GLY B N 1
ATOM 5466 C CA . GLY B 1 337 ? -24.327 36.293 -43.854 1.00 49.60 337 GLY B CA 1
ATOM 5467 C C . GLY B 1 337 ? -25.836 36.276 -43.972 1.00 44.24 337 GLY B C 1
ATOM 5468 O O . GLY B 1 337 ? -26.526 36.821 -43.110 1.00 50.29 337 GLY B O 1
ATOM 5469 N N . ALA B 1 338 ? -26.358 35.631 -45.022 1.00 43.32 338 ALA B N 1
ATOM 5470 C CA . ALA B 1 338 ? -27.800 35.623 -45.257 1.00 42.73 338 ALA B CA 1
ATOM 5471 C C . ALA B 1 338 ? -28.553 34.923 -44.131 1.00 41.48 338 ALA B C 1
ATOM 5472 O O . ALA B 1 338 ? -29.615 35.388 -43.700 1.00 42.90 338 ALA B O 1
ATOM 5474 N N . ALA B 1 339 ? -28.032 33.801 -43.648 1.00 39.69 339 ALA B N 1
ATOM 5475 C CA . ALA B 1 339 ? -28.700 33.023 -42.616 1.00 36.94 339 ALA B CA 1
ATOM 5476 C C . ALA B 1 339 ? -28.124 33.359 -41.244 1.00 40.30 339 ALA B C 1
ATOM 5477 O O . ALA B 1 339 ? -26.913 33.255 -41.017 1.00 38.77 339 ALA B O 1
ATOM 5479 N N . LEU B 1 340 ? -28.983 33.768 -40.347 1.00 36.32 340 LEU B N 1
ATOM 5480 C CA . LEU B 1 340 ? -28.561 34.017 -38.983 1.00 31.49 340 LEU B CA 1
ATOM 5481 C C . LEU B 1 340 ? -28.801 32.786 -38.132 1.00 35.76 340 LEU B C 1
ATOM 5482 O O . LEU B 1 340 ? -29.779 32.054 -38.354 1.00 30.22 340 LEU B O 1
ATOM 5487 N N . PRO B 1 341 ? -27.904 32.562 -37.174 1.00 32.03 341 PRO B N 1
ATOM 5488 C CA . PRO B 1 341 ? -28.131 31.507 -36.185 1.00 33.99 341 PRO B CA 1
ATOM 5489 C C . PRO B 1 341 ? -29.260 31.869 -35.241 1.00 29.75 341 PRO B C 1
ATOM 5490 O O . PRO B 1 341 ? -29.500 33.035 -34.924 1.00 33.21 341 PRO B O 1
ATOM 5494 N N . VAL B 1 342 ? -29.951 30.841 -34.768 1.00 29.78 342 VAL B N 1
ATOM 5495 C CA . VAL B 1 342 ? -30.992 31.017 -33.773 1.00 30.38 342 VAL B CA 1
ATOM 5496 C C . VAL B 1 342 ? -30.694 30.254 -32.498 1.00 33.56 342 VAL B C 1
ATOM 5497 O O . VAL B 1 342 ? -31.438 30.376 -31.524 1.00 32.28 342 VAL B O 1
ATOM 5501 N N . ASN B 1 343 ? -29.610 29.494 -32.473 1.00 38.83 343 ASN B N 1
ATOM 5502 C CA . ASN B 1 343 ? -29.154 28.773 -31.299 1.00 34.87 343 ASN B CA 1
ATOM 5503 C C . ASN B 1 343 ? -27.907 29.464 -30.780 1.00 34.38 343 ASN B C 1
ATOM 5504 O O . ASN B 1 343 ? -27.017 29.814 -31.565 1.00 31.47 343 ASN B O 1
ATOM 5509 N N . LYS B 1 344 ? -27.852 29.668 -29.463 1.00 38.37 344 LYS B N 1
ATOM 5510 C CA . LYS B 1 344 ? -26.819 30.511 -28.866 1.00 35.31 344 LYS B CA 1
ATOM 5511 C C . LYS B 1 344 ? -25.422 29.927 -28.996 1.00 36.76 344 LYS B C 1
ATOM 5512 O O . LYS B 1 344 ? -24.447 30.688 -28.946 1.00 36.27 344 LYS B O 1
ATOM 5518 N N . ALA B 1 345 ? -25.295 28.608 -29.177 1.00 35.91 345 ALA B N 1
ATOM 5519 C CA . ALA B 1 345 ? -23.978 27.976 -29.219 1.00 37.63 345 ALA B CA 1
ATOM 5520 C C . ALA B 1 345 ? -23.220 28.224 -30.519 1.00 35.34 345 ALA B C 1
ATOM 5521 O O . ALA B 1 345 ? -22.020 27.957 -30.569 1.00 34.05 345 ALA B O 1
ATOM 5523 N N . VAL B 1 346 ? -23.867 28.732 -31.565 1.00 31.16 346 VAL B N 1
ATOM 5524 C CA . VAL B 1 346 ? -23.198 28.812 -32.862 1.00 32.43 346 VAL B CA 1
ATOM 5525 C C . VAL B 1 346 ? -22.032 29.800 -32.828 1.00 31.59 346 VAL B C 1
ATOM 5526 O O . VAL B 1 346 ? -20.971 29.542 -33.413 1.00 35.58 346 VAL B O 1
ATOM 5530 N N . VAL B 1 347 ? -22.210 30.957 -32.178 1.00 32.16 347 VAL B N 1
ATOM 5531 C CA . VAL B 1 347 ? -21.208 32.020 -32.275 1.00 33.73 347 VAL B CA 1
ATOM 5532 C C . VAL B 1 347 ? -19.909 31.691 -31.559 1.00 38.55 347 VAL B C 1
ATOM 5533 O O . VAL B 1 347 ? -18.906 32.392 -31.757 1.00 37.61 347 VAL B O 1
ATOM 5537 N N . THR B 1 348 ? -19.891 30.651 -30.737 1.00 35.75 348 THR B N 1
ATOM 5538 C CA . THR B 1 348 ? -18.665 30.238 -30.075 1.00 39.76 348 THR B CA 1
ATOM 5539 C C . THR B 1 348 ? -18.009 29.052 -30.762 1.00 36.77 348 THR B C 1
ATOM 5540 O O . THR B 1 348 ? -17.085 28.472 -30.203 1.00 36.53 348 THR B O 1
ATOM 5544 N N . THR B 1 349 ? -18.476 28.665 -31.948 1.00 35.13 349 THR B N 1
ATOM 5545 C CA . THR B 1 349 ? -17.814 27.619 -32.706 1.00 37.47 349 THR B CA 1
ATOM 5546 C C . THR B 1 349 ? -16.695 28.211 -33.553 1.00 40.85 349 THR B C 1
ATOM 5547 O O . THR B 1 349 ? -16.734 29.377 -33.948 1.00 38.85 349 THR B O 1
ATOM 5551 N N . ALA B 1 350 ? -15.691 27.385 -33.841 1.00 41.72 350 ALA B N 1
ATOM 5552 C CA . ALA B 1 350 ? -14.617 27.845 -34.713 1.00 44.81 350 ALA B CA 1
ATOM 5553 C C . ALA B 1 350 ? -15.127 28.091 -36.121 1.00 45.40 350 ALA B C 1
ATOM 5554 O O . ALA B 1 350 ? -14.675 29.024 -36.795 1.00 47.23 350 ALA B O 1
ATOM 5556 N N . THR B 1 351 ? -16.086 27.280 -36.567 1.00 42.37 351 THR B N 1
ATOM 5557 C CA . THR B 1 351 ? -16.591 27.399 -37.924 1.00 43.56 351 THR B CA 1
ATOM 5558 C C . THR B 1 351 ? -17.240 28.758 -38.152 1.00 43.15 351 THR B C 1
ATOM 5559 O O . THR B 1 351 ? -17.067 29.362 -39.217 1.00 44.25 351 THR B O 1
ATOM 5563 N N . TRP B 1 352 ? -17.961 29.268 -37.152 1.00 41.28 352 TRP B N 1
ATOM 5564 C CA . TRP B 1 352 ? -18.485 30.630 -37.228 1.00 42.27 352 TRP B CA 1
ATOM 5565 C C . TRP B 1 352 ? -17.367 31.659 -37.140 1.00 40.63 352 TRP B C 1
ATOM 5566 O O . TRP B 1 352 ? -17.289 32.580 -37.962 1.00 41.02 352 TRP B O 1
ATOM 5577 N N . LYS B 1 353 ? -16.501 31.529 -36.135 1.00 41.11 353 LYS B N 1
ATOM 5578 C CA . LYS B 1 353 ? -15.462 32.530 -35.916 1.00 44.83 353 LYS B CA 1
ATOM 5579 C C . LYS B 1 353 ? -14.397 32.515 -37.014 1.00 49.34 353 LYS B C 1
ATOM 5580 O O . LYS B 1 353 ? -13.839 33.568 -37.345 1.00 51.96 353 LYS B O 1
ATOM 5586 N N . ASP B 1 354 ? -14.108 31.355 -37.600 1.00 46.16 354 ASP B N 1
ATOM 5587 C CA . ASP B 1 354 ? -13.112 31.278 -38.662 1.00 48.82 354 ASP B CA 1
ATOM 5588 C C . ASP B 1 354 ? -13.674 31.553 -40.051 1.00 49.80 354 ASP B C 1
ATOM 5589 O O . ASP B 1 354 ? -12.913 31.513 -41.022 1.00 49.99 354 ASP B O 1
ATOM 5594 N N . ASN B 1 355 ? -14.970 31.821 -40.183 1.00 48.95 355 ASN B N 1
ATOM 5595 C CA . ASN B 1 355 ? -15.551 31.975 -41.509 1.00 48.90 355 ASN B CA 1
ATOM 5596 C C . ASN B 1 355 ? -15.134 33.298 -42.140 1.00 48.19 355 ASN B C 1
ATOM 5597 O O . ASN B 1 355 ? -15.135 34.343 -41.487 1.00 50.79 355 ASN B O 1
ATOM 5602 N N . ASP B 1 356 ? -14.803 33.248 -43.433 1.00 50.52 356 ASP B N 1
ATOM 5603 C CA . ASP B 1 356 ? -14.355 34.449 -44.132 1.00 53.28 356 ASP B CA 1
ATOM 5604 C C . ASP B 1 356 ? -15.468 35.484 -44.247 1.00 48.25 356 ASP B C 1
ATOM 5605 O O . ASP B 1 356 ? -15.228 36.682 -44.053 1.00 48.93 356 ASP B O 1
ATOM 5610 N N . VAL B 1 357 ? -16.690 35.048 -44.557 1.00 51.81 357 VAL B N 1
ATOM 5611 C CA . VAL B 1 357 ? -17.794 35.994 -44.722 1.00 46.78 357 VAL B CA 1
ATOM 5612 C C . VAL B 1 357 ? -18.119 36.680 -43.401 1.00 44.15 357 VAL B C 1
ATOM 5613 O O . VAL B 1 357 ? -18.254 37.907 -43.344 1.00 42.58 357 VAL B O 1
ATOM 5617 N N . ILE B 1 358 ? -18.245 35.899 -42.320 1.00 46.72 358 ILE B N 1
ATOM 5618 C CA . ILE B 1 358 ? -18.553 36.472 -41.009 1.00 44.58 358 ILE B CA 1
ATOM 5619 C C . ILE B 1 358 ? -17.502 37.502 -40.611 1.00 46.73 358 ILE B C 1
ATOM 5620 O O . ILE B 1 358 ? -17.828 38.568 -40.071 1.00 46.06 358 ILE B O 1
ATOM 5625 N N . LYS B 1 359 ? -16.224 37.207 -40.882 1.00 50.06 359 LYS B N 1
ATOM 5626 C CA . LYS B 1 359 ? -15.148 38.123 -40.508 1.00 48.30 359 LYS B CA 1
ATOM 5627 C C . LYS B 1 359 ? -15.171 39.392 -41.351 1.00 43.60 359 LYS B C 1
ATOM 5628 O O . LYS B 1 359 ? -14.854 40.477 -40.853 1.00 42.58 359 LYS B O 1
ATOM 5634 N N . ALA B 1 360 ? -15.538 39.280 -42.628 1.00 47.14 360 ALA B N 1
ATOM 5635 C CA . ALA B 1 360 ? -15.585 40.460 -43.488 1.00 50.37 360 ALA B CA 1
ATOM 5636 C C . ALA B 1 360 ? -16.688 41.436 -43.082 1.00 50.93 360 ALA B C 1
ATOM 5637 O O . ALA B 1 360 ? -16.578 42.635 -43.367 1.00 48.23 360 ALA B O 1
ATOM 5639 N N . LEU B 1 361 ? -17.729 40.954 -42.400 1.00 47.59 361 LEU B N 1
ATOM 5640 C CA . LEU B 1 361 ? -18.879 41.773 -42.051 1.00 46.43 361 LEU B CA 1
ATOM 5641 C C . LEU B 1 361 ? -18.659 42.630 -40.810 1.00 46.48 361 LEU B C 1
ATOM 5642 O O . LEU B 1 361 ? -19.448 43.552 -40.574 1.00 48.93 361 LEU B O 1
ATOM 5647 N N . GLY B 1 362 ? -17.614 42.370 -40.023 1.00 46.21 362 GLY B N 1
ATOM 5648 C CA . GLY B 1 362 ? -17.359 43.185 -38.848 1.00 45.51 362 GLY B CA 1
ATOM 5649 C C . GLY B 1 362 ? -18.305 42.882 -37.703 1.00 43.60 362 GLY B C 1
ATOM 5650 O O . GLY B 1 362 ? -18.567 41.711 -37.415 1.00 45.56 362 GLY B O 1
ATOM 5651 N N . GLU B 1 363 ? -18.820 43.913 -37.029 1.00 45.97 363 GLU B N 1
ATOM 5652 C CA . GLU B 1 363 ? -19.784 43.683 -35.959 1.00 48.02 363 GLU B CA 1
ATOM 5653 C C . GLU B 1 363 ? -21.202 43.502 -36.481 1.00 44.29 363 GLU B C 1
ATOM 5654 O O . GLU B 1 363 ? -22.111 43.239 -35.684 1.00 46.56 363 GLU B O 1
ATOM 5660 N N . LEU B 1 364 ? -21.408 43.637 -37.788 1.00 43.18 364 LEU B N 1
ATOM 5661 C CA . LEU B 1 364 ? -22.722 43.411 -38.386 1.00 41.13 364 LEU B CA 1
ATOM 5662 C C . LEU B 1 364 ? -23.376 42.111 -37.925 1.00 41.66 364 LEU B C 1
ATOM 5663 O O . LEU B 1 364 ? -24.528 42.161 -37.465 1.00 40.03 364 LEU B O 1
ATOM 5668 N N . PRO B 1 365 ? -22.712 40.942 -37.966 1.00 43.93 365 PRO B N 1
ATOM 5669 C CA . PRO B 1 365 ? -23.409 39.711 -37.540 1.00 41.50 365 PRO B CA 1
ATOM 5670 C C . PRO B 1 365 ? -23.884 39.738 -36.096 1.00 41.54 365 PRO B C 1
ATOM 5671 O O . PRO B 1 365 ? -24.999 39.277 -35.810 1.00 39.34 365 PRO B O 1
ATOM 5675 N N . ASN B 1 366 ? -23.073 40.256 -35.167 1.00 39.62 366 ASN B N 1
ATOM 5676 C CA . ASN B 1 366 ? -23.534 40.367 -33.788 1.00 41.48 366 ASN B CA 1
ATOM 5677 C C . ASN B 1 366 ? -24.704 41.327 -33.672 1.00 35.72 366 ASN B C 1
ATOM 5678 O O . ASN B 1 366 ? -25.624 41.098 -32.881 1.00 37.82 366 ASN B O 1
ATOM 5683 N N . GLN B 1 367 ? -24.672 42.429 -34.417 1.00 37.29 367 GLN B N 1
ATOM 5684 C CA . GLN B 1 367 ? -25.809 43.341 -34.378 1.00 40.54 367 GLN B CA 1
ATOM 5685 C C . GLN B 1 367 ? -27.077 42.654 -34.887 1.00 35.59 367 GLN B C 1
ATOM 5686 O O . GLN B 1 367 ? -28.146 42.793 -34.288 1.00 37.68 367 GLN B O 1
ATOM 5692 N N . LEU B 1 368 ? -26.966 41.868 -35.959 1.00 40.38 368 LEU B N 1
ATOM 5693 C CA . LEU B 1 368 ? -28.152 41.220 -36.517 1.00 37.13 368 LEU B CA 1
ATOM 5694 C C . LEU B 1 368 ? -28.733 40.197 -35.549 1.00 35.47 368 LEU B C 1
ATOM 5695 O O . LEU B 1 368 ? -29.950 40.149 -35.344 1.00 36.39 368 LEU B O 1
ATOM 5700 N N . ILE B 1 369 ? -27.878 39.367 -34.950 1.00 38.33 369 ILE B N 1
ATOM 5701 C CA . ILE B 1 369 ? -28.326 38.424 -33.929 1.00 34.00 369 ILE B CA 1
ATOM 5702 C C . ILE B 1 369 ? -28.974 39.149 -32.756 1.00 36.39 369 ILE B C 1
ATOM 5703 O O . ILE B 1 369 ? -29.929 38.643 -32.153 1.00 34.31 369 ILE B O 1
ATOM 5708 N N . GLY B 1 370 ? -28.476 40.343 -32.419 1.00 37.14 370 GLY B N 1
ATOM 5709 C CA . GLY B 1 370 ? -29.052 41.119 -31.336 1.00 35.91 370 GLY B CA 1
ATOM 5710 C C . GLY B 1 370 ? -30.483 41.544 -31.575 1.00 42.23 370 GLY B C 1
ATOM 5711 O O . GLY B 1 370 ? -31.215 41.791 -30.613 1.00 40.71 370 GLY B O 1
ATOM 5712 N N . GLU B 1 371 ? -30.906 41.629 -32.835 1.00 39.32 371 GLU B N 1
ATOM 5713 C CA . GLU B 1 371 ? -32.271 42.034 -33.149 1.00 38.07 371 GLU B CA 1
ATOM 5714 C C . GLU B 1 371 ? -33.242 40.864 -33.212 1.00 38.44 371 GLU B C 1
ATOM 5715 O O . GLU B 1 371 ? -34.437 41.090 -33.430 1.00 35.32 371 GLU B O 1
ATOM 5721 N N . LEU B 1 372 ? -32.770 39.624 -33.044 1.00 34.12 372 LEU B N 1
ATOM 5722 C CA . LEU B 1 372 ? -33.687 38.486 -33.100 1.00 32.58 372 LEU B CA 1
ATOM 5723 C C . LEU B 1 372 ? -34.832 38.577 -32.098 1.00 39.58 372 LEU B C 1
ATOM 5724 O O . LEU B 1 372 ? -35.953 38.175 -32.460 1.00 33.93 372 LEU B O 1
ATOM 5729 N N . PRO B 1 373 ? -34.637 39.046 -30.850 1.00 37.46 373 PRO B N 1
ATOM 5730 C CA . PRO B 1 373 ? -35.785 39.219 -29.942 1.00 35.30 373 PRO B CA 1
ATOM 5731 C C . PRO B 1 373 ? -36.845 40.169 -30.469 1.00 34.39 373 PRO B C 1
ATOM 5732 O O . PRO B 1 373 ? -37.984 40.133 -29.986 1.00 30.48 373 PRO B O 1
ATOM 5736 N N . ASN B 1 374 ? -36.511 41.021 -31.430 1.00 36.08 374 ASN B N 1
ATOM 5737 C CA . ASN B 1 374 ? -37.481 41.936 -32.018 1.00 32.78 374 ASN B CA 1
ATOM 5738 C C . ASN B 1 374 ? -38.190 41.353 -33.245 1.00 36.58 374 ASN B C 1
ATOM 5739 O O . ASN B 1 374 ? -38.900 42.093 -33.937 1.00 33.45 374 ASN B O 1
ATOM 5744 N N . ILE B 1 375 ? -38.025 40.054 -33.536 1.00 30.37 375 ILE B N 1
ATOM 5745 C CA . ILE B 1 375 ? -38.750 39.479 -34.670 1.00 35.17 375 ILE B CA 1
ATOM 5746 C C . ILE B 1 375 ? -40.252 39.579 -34.445 1.00 29.08 375 ILE B C 1
ATOM 5747 O O . ILE B 1 375 ? -40.786 39.108 -33.431 1.00 28.26 375 ILE B O 1
ATOM 5752 N N . GLN B 1 376 ? -40.952 40.159 -35.414 1.00 33.97 376 GLN B N 1
ATOM 5753 C CA . GLN B 1 376 ? -42.404 40.238 -35.351 1.00 30.30 376 GLN B CA 1
ATOM 5754 C C . GLN B 1 376 ? -42.979 39.983 -36.733 1.00 24.49 376 GLN B C 1
ATOM 5755 O O . GLN B 1 376 ? -42.477 40.517 -37.722 1.00 29.10 376 GLN B O 1
ATOM 5761 N N . VAL B 1 377 ? -44.039 39.184 -36.805 1.00 27.19 377 VAL B N 1
ATOM 5762 C CA . VAL B 1 377 ? -44.679 38.892 -38.087 1.00 27.39 377 VAL B CA 1
ATOM 5763 C C . VAL B 1 377 ? -46.192 38.952 -37.938 1.00 27.87 377 VAL B C 1
ATOM 5764 O O . VAL B 1 377 ? -46.743 38.620 -36.884 1.00 31.98 377 VAL B O 1
ATOM 5768 N N . PHE B 1 378 ? -46.862 39.354 -39.022 1.00 25.67 378 PHE B N 1
ATOM 5769 C CA . PHE B 1 378 ? -48.321 39.294 -39.096 1.00 27.97 378 PHE B CA 1
ATOM 5770 C C . PHE B 1 378 ? -48.823 37.893 -38.795 1.00 28.07 378 PHE B C 1
ATOM 5771 O O . PHE B 1 378 ? -48.421 36.932 -39.445 1.00 31.52 378 PHE B O 1
ATOM 5779 N N . GLY B 1 379 ? -49.728 37.781 -37.830 1.00 32.01 379 GLY B N 1
ATOM 5780 C CA . GLY B 1 379 ? -50.347 36.521 -37.488 1.00 30.23 379 GLY B CA 1
ATOM 5781 C C . GLY B 1 379 ? -49.845 35.918 -36.196 1.00 32.89 379 GLY B C 1
ATOM 5782 O O . GLY B 1 379 ? -50.551 35.100 -35.594 1.00 33.09 379 GLY B O 1
ATOM 5783 N N . ALA B 1 380 ? -48.636 36.277 -35.768 1.00 32.08 380 ALA B N 1
ATOM 5784 C CA . ALA B 1 380 ? -48.078 35.809 -34.507 1.00 30.47 380 ALA B CA 1
ATOM 5785 C C . ALA B 1 380 ? -48.442 36.838 -33.439 1.00 33.22 380 ALA B C 1
ATOM 5786 O O . ALA B 1 380 ? -47.920 37.958 -33.434 1.00 32.07 380 ALA B O 1
ATOM 5788 N N . VAL B 1 381 ? -49.361 36.465 -32.559 1.00 31.47 381 VAL B N 1
ATOM 5789 C CA . VAL B 1 381 ? -49.928 37.355 -31.558 1.00 33.06 381 VAL B CA 1
ATOM 5790 C C . VAL B 1 381 ? -49.620 36.712 -30.220 1.00 31.96 381 VAL B C 1
ATOM 5791 O O . VAL B 1 381 ? -50.159 35.645 -29.900 1.00 33.09 381 VAL B O 1
ATOM 5795 N N . GLY B 1 382 ? -48.739 37.336 -29.454 1.00 35.59 382 GLY B N 1
ATOM 5796 C CA . GLY B 1 382 ? -48.184 36.645 -28.306 1.00 39.70 382 GLY B CA 1
ATOM 5797 C C . GLY B 1 382 ? -47.673 35.287 -28.742 1.00 40.91 382 GLY B C 1
ATOM 5798 O O . GLY B 1 382 ? -46.981 35.159 -29.761 1.00 40.93 382 GLY B O 1
ATOM 5799 N N . ASP B 1 383 ? -48.078 34.245 -28.018 1.00 37.59 383 ASP B N 1
ATOM 5800 C CA . ASP B 1 383 ? -47.578 32.901 -28.253 1.00 44.89 383 ASP B CA 1
ATOM 5801 C C . ASP B 1 383 ? -48.534 32.055 -29.083 1.00 39.92 383 ASP B C 1
ATOM 5802 O O . ASP B 1 383 ? -48.512 30.823 -28.978 1.00 39.65 383 ASP B O 1
ATOM 5807 N N . LYS B 1 384 ? -49.382 32.684 -29.891 1.00 37.61 384 LYS B N 1
ATOM 5808 C CA . LYS B 1 384 ? -50.187 31.987 -30.883 1.00 37.21 384 LYS B CA 1
ATOM 5809 C C . LYS B 1 384 ? -49.836 32.516 -32.265 1.00 36.46 384 LYS B C 1
ATOM 5810 O O . LYS B 1 384 ? -49.700 33.727 -32.458 1.00 37.11 384 LYS B O 1
ATOM 5816 N N . ASN B 1 385 ? -49.699 31.618 -33.233 1.00 33.03 385 ASN B N 1
ATOM 5817 C CA . ASN B 1 385 ? -49.529 32.029 -34.619 1.00 34.25 385 ASN B CA 1
ATOM 5818 C C . ASN B 1 385 ? -50.720 31.502 -35.419 1.00 35.57 385 ASN B C 1
ATOM 5819 O O . ASN B 1 385 ? -50.856 30.288 -35.605 1.00 34.46 385 ASN B O 1
ATOM 5824 N N . PHE B 1 386 ? -51.587 32.411 -35.893 1.00 30.95 386 PHE B N 1
ATOM 5825 C CA . PHE B 1 386 ? -52.872 32.002 -36.460 1.00 35.47 386 PHE B CA 1
ATOM 5826 C C . PHE B 1 386 ? -52.723 31.498 -37.891 1.00 35.76 386 PHE B C 1
ATOM 5827 O O . PHE B 1 386 ? -52.183 32.190 -38.760 1.00 37.03 386 PHE B O 1
ATOM 5835 N N . THR B 1 387 ? -53.207 30.276 -38.129 1.00 29.01 387 THR B N 1
ATOM 5836 C CA . THR B 1 387 ? -53.031 29.648 -39.429 1.00 33.93 387 THR B CA 1
ATOM 5837 C C . THR B 1 387 ? -53.797 30.360 -40.547 1.00 34.72 387 THR B C 1
ATOM 5838 O O . THR B 1 387 ? -53.407 30.233 -41.714 1.00 31.80 387 THR B O 1
ATOM 5842 N N . ARG B 1 388 ? -54.854 31.119 -40.226 1.00 29.52 388 ARG B N 1
ATOM 5843 C CA . ARG B 1 388 ? -55.567 31.865 -41.263 1.00 38.78 388 ARG B CA 1
ATOM 5844 C C . ARG B 1 388 ? -54.718 32.970 -41.881 1.00 32.99 388 ARG B C 1
ATOM 5845 O O . ARG B 1 388 ? -55.091 33.495 -42.937 1.00 30.97 388 ARG B O 1
ATOM 5853 N N . MET B 1 389 ? -53.576 33.312 -41.272 1.00 31.56 389 MET B N 1
ATOM 5854 C CA . MET B 1 389 ? -52.697 34.318 -41.862 1.00 30.03 389 MET B CA 1
ATOM 5855 C C . MET B 1 389 ? -52.151 33.871 -43.214 1.00 29.03 389 MET B C 1
ATOM 5856 O O . MET B 1 389 ? -51.826 34.717 -44.057 1.00 31.77 389 MET B O 1
ATOM 5861 N N . GLY B 1 390 ? -52.062 32.559 -43.455 1.00 30.13 390 GLY B N 1
ATOM 5862 C CA . GLY B 1 390 ? -51.610 32.093 -44.759 1.00 31.79 390 GLY B CA 1
ATOM 5863 C C . GLY B 1 390 ? -52.631 32.364 -45.850 1.00 32.75 390 GLY B C 1
ATOM 5864 O O . GLY B 1 390 ? -52.277 32.721 -46.981 1.00 33.39 390 GLY B O 1
ATOM 5865 N N . ASP B 1 391 ? -53.913 32.180 -45.534 1.00 36.68 391 ASP B N 1
ATOM 5866 C CA . ASP B 1 391 ? -54.964 32.616 -46.449 1.00 36.88 391 ASP B CA 1
ATOM 5867 C C . ASP B 1 391 ? -54.885 34.118 -46.696 1.00 36.11 391 ASP B C 1
ATOM 5868 O O . ASP B 1 391 ? -55.045 34.579 -47.834 1.00 37.90 391 ASP B O 1
ATOM 5873 N N . VAL B 1 392 ? -54.599 34.894 -45.648 1.00 32.78 392 VAL B N 1
ATOM 5874 C CA . VAL B 1 392 ? -54.461 36.337 -45.806 1.00 29.84 392 VAL B CA 1
ATOM 5875 C C . VAL B 1 392 ? -53.300 36.665 -46.735 1.00 33.09 392 VAL B C 1
ATOM 5876 O O . VAL B 1 392 ? -53.447 37.411 -47.715 1.00 31.59 392 VAL B O 1
ATOM 5880 N N . THR B 1 393 ? -52.122 36.111 -46.438 1.00 32.81 393 THR B N 1
ATOM 5881 C CA . THR B 1 393 ? -50.965 36.315 -47.303 1.00 31.83 393 THR B CA 1
ATOM 5882 C C . THR B 1 393 ? -51.246 35.791 -48.705 1.00 33.72 393 THR B C 1
ATOM 5883 O O . THR B 1 393 ? -51.006 36.482 -49.706 1.00 29.81 393 THR B O 1
ATOM 5887 N N . GLY B 1 394 ? -51.788 34.577 -48.795 1.00 36.89 394 GLY B N 1
ATOM 5888 C CA . GLY B 1 394 ? -52.113 34.020 -50.101 1.00 39.36 394 GLY B CA 1
ATOM 5889 C C . GLY B 1 394 ? -53.048 34.890 -50.922 1.00 36.91 394 GLY B C 1
ATOM 5890 O O . GLY B 1 394 ? -53.018 34.843 -52.158 1.00 40.28 394 GLY B O 1
ATOM 5891 N N . SER B 1 395 ? -53.894 35.691 -50.262 1.00 34.63 395 SER B N 1
ATOM 5892 C CA . SER B 1 395 ? -54.849 36.512 -51.015 1.00 36.37 395 SER B CA 1
ATOM 5893 C C . SER B 1 395 ? -54.207 37.760 -51.602 1.00 36.20 395 SER B C 1
ATOM 5894 O O . SER B 1 395 ? -54.807 38.387 -52.483 1.00 34.36 395 SER B O 1
ATOM 5897 N N . GLY B 1 396 ? -53.018 38.137 -51.121 1.00 32.45 396 GLY B N 1
ATOM 5898 C CA . GLY B 1 396 ? -52.337 39.352 -51.526 1.00 31.35 396 GLY B CA 1
ATOM 5899 C C . GLY B 1 396 ? -53.054 40.639 -51.174 1.00 35.96 396 GLY B C 1
ATOM 5900 O O . GLY B 1 396 ? -52.660 41.706 -51.661 1.00 35.27 396 GLY B O 1
ATOM 5901 N N . VAL B 1 397 ? -54.086 40.579 -50.328 1.00 34.09 397 VAL B N 1
ATOM 5902 C CA . VAL B 1 397 ? -54.891 41.765 -50.043 1.00 35.89 397 VAL B CA 1
ATOM 5903 C C . VAL B 1 397 ? -54.073 42.824 -49.313 1.00 31.68 397 VAL B C 1
ATOM 5904 O O . VAL B 1 397 ? -54.217 44.026 -49.580 1.00 32.73 397 VAL B O 1
ATOM 5908 N N . VAL B 1 398 ? -53.205 42.410 -48.384 1.00 31.70 398 VAL B N 1
ATOM 5909 C CA . VAL B 1 398 ? -52.459 43.396 -47.604 1.00 28.42 398 VAL B CA 1
ATOM 5910 C C . VAL B 1 398 ? -51.463 44.140 -48.485 1.00 27.75 398 VAL B C 1
ATOM 5911 O O . VAL B 1 398 ? -51.334 45.366 -48.398 1.00 30.02 398 VAL B O 1
ATOM 5915 N N . SER B 1 399 ? -50.744 43.423 -49.350 1.00 27.12 399 SER B N 1
ATOM 5916 C CA . SER B 1 399 ? -49.783 44.111 -50.203 1.00 24.75 399 SER B CA 1
ATOM 5917 C C . SER B 1 399 ? -50.491 44.907 -51.287 1.00 27.17 399 SER B C 1
ATOM 5918 O O . SER B 1 399 ? -50.029 45.986 -51.674 1.00 28.63 399 SER B O 1
ATOM 5921 N N . SER B 1 400 ? -51.612 44.391 -51.786 1.00 28.63 400 SER B N 1
ATOM 5922 C CA . SER B 1 400 ? -52.383 45.121 -52.791 1.00 30.02 400 SER B CA 1
ATOM 5923 C C . SER B 1 400 ? -52.941 46.414 -52.213 1.00 27.62 400 SER B C 1
ATOM 5924 O O . SER B 1 400 ? -52.873 47.473 -52.847 1.00 29.39 400 SER B O 1
ATOM 5927 N N . MET B 1 401 ? -53.491 46.340 -51.001 1.00 28.35 401 MET B N 1
ATOM 5928 C CA . MET B 1 401 ? -53.845 47.543 -50.252 1.00 29.24 401 MET B CA 1
ATOM 5929 C C . MET B 1 401 ? -52.686 48.537 -50.213 1.00 29.64 401 MET B C 1
ATOM 5930 O O . MET B 1 401 ? -52.814 49.670 -50.682 1.00 29.95 401 MET B O 1
ATOM 5935 N N . VAL B 1 402 ? -51.534 48.131 -49.658 1.00 28.52 402 VAL B N 1
ATOM 5936 C CA . VAL B 1 402 ? -50.368 49.018 -49.652 1.00 26.47 402 VAL B CA 1
ATOM 5937 C C . VAL B 1 402 ? -50.032 49.490 -51.065 1.00 27.97 402 VAL B C 1
ATOM 5938 O O . VAL B 1 402 ? -49.768 50.680 -51.301 1.00 28.51 402 VAL B O 1
ATOM 5942 N N . HIS B 1 403 ? -50.046 48.573 -52.030 1.00 29.33 403 HIS B N 1
ATOM 5943 C CA . HIS B 1 403 ? -49.826 48.979 -53.414 1.00 28.31 403 HIS B CA 1
ATOM 5944 C C . HIS B 1 403 ? -50.840 50.034 -53.865 1.00 29.19 403 HIS B C 1
ATOM 5945 O O . HIS B 1 403 ? -50.465 51.055 -54.452 1.00 28.62 403 HIS B O 1
ATOM 5952 N N . ASN B 1 404 ? -52.135 49.790 -53.620 1.00 25.29 404 ASN B N 1
ATOM 5953 C CA . ASN B 1 404 ? -53.162 50.717 -54.095 1.00 31.47 404 ASN B CA 1
ATOM 5954 C C . ASN B 1 404 ? -52.980 52.113 -53.502 1.00 31.96 404 ASN B C 1
ATOM 5955 O O . ASN B 1 404 ? -53.253 53.111 -54.174 1.00 28.32 404 ASN B O 1
ATOM 5960 N N . VAL B 1 405 ? -52.496 52.208 -52.261 1.00 29.39 405 VAL B N 1
ATOM 5961 C CA . VAL B 1 405 ? -52.412 53.510 -51.596 1.00 32.30 405 VAL B CA 1
ATOM 5962 C C . VAL B 1 405 ? -51.131 54.263 -51.968 1.00 31.02 405 VAL B C 1
ATOM 5963 O O . VAL B 1 405 ? -51.125 55.502 -52.005 1.00 35.65 405 VAL B O 1
ATOM 5967 N N . THR B 1 406 ? -50.049 53.555 -52.276 1.00 29.42 406 THR B N 1
ATOM 5968 C CA . THR B 1 406 ? -48.769 54.210 -52.543 1.00 31.63 406 THR B CA 1
ATOM 5969 C C . THR B 1 406 ? -48.551 54.462 -54.037 1.00 29.59 406 THR B C 1
ATOM 5970 O O . THR B 1 406 ? -48.393 55.609 -54.457 1.00 33.20 406 THR B O 1
ATOM 5974 N N . VAL B 1 407 ? -48.534 53.408 -54.850 1.00 31.64 407 VAL B N 1
ATOM 5975 C CA . VAL B 1 407 ? -48.380 53.599 -56.294 1.00 29.37 407 VAL B CA 1
ATOM 5976 C C . VAL B 1 407 ? -49.680 54.133 -56.917 1.00 29.76 407 VAL B C 1
ATOM 5977 O O . VAL B 1 407 ? -49.660 54.989 -57.811 1.00 32.83 407 VAL B O 1
ATOM 5981 N N . GLY B 1 408 ? -50.819 53.633 -56.477 1.00 27.52 408 GLY B N 1
ATOM 5982 C CA . GLY B 1 408 ? -52.059 54.073 -57.114 1.00 28.32 408 GLY B CA 1
ATOM 5983 C C . GLY B 1 408 ? -52.614 55.389 -56.598 1.00 32.36 408 GLY B C 1
ATOM 5984 O O . GLY B 1 408 ? -53.534 55.941 -57.211 1.00 30.58 408 GLY B O 1
ATOM 5985 N N . LYS B 1 409 ? -52.066 55.901 -55.491 1.00 31.76 409 LYS B N 1
ATOM 5986 C CA . LYS B 1 409 ? -52.564 57.109 -54.826 1.00 32.35 409 LYS B CA 1
ATOM 5987 C C . LYS B 1 409 ? -54.045 56.996 -54.497 1.00 34.02 409 LYS B C 1
ATOM 5988 O O . LYS B 1 409 ? -54.767 57.989 -54.516 1.00 35.82 409 LYS B O 1
ATOM 5994 N N . ALA B 1 410 ? -54.521 55.788 -54.214 1.00 29.42 410 ALA B N 1
ATOM 5995 C CA . ALA B 1 410 ? -55.926 55.643 -53.896 1.00 35.32 410 ALA B CA 1
ATOM 5996 C C . ALA B 1 410 ? -56.224 56.211 -52.505 1.00 39.04 410 ALA B C 1
ATOM 5997 O O . ALA B 1 410 ? -55.327 56.484 -51.696 1.00 34.59 410 ALA B O 1
ATOM 5999 N N . ASP B 1 411 ? -57.512 56.389 -52.233 1.00 38.21 411 ASP B N 1
ATOM 6000 C CA . ASP B 1 411 ? -57.941 56.903 -50.938 1.00 40.93 411 ASP B CA 1
ATOM 6001 C C . ASP B 1 411 ? -57.636 55.879 -49.849 1.00 34.61 411 ASP B C 1
ATOM 6002 O O . ASP B 1 411 ? -58.136 54.752 -49.889 1.00 33.50 411 ASP B O 1
ATOM 6007 N N . LEU B 1 412 ? -56.825 56.280 -48.867 1.00 36.46 412 LEU B N 1
ATOM 6008 C CA . LEU B 1 412 ? -56.325 55.334 -47.877 1.00 34.22 412 LEU B CA 1
ATOM 6009 C C . LEU B 1 412 ? -57.455 54.786 -46.999 1.00 35.44 412 LEU B C 1
ATOM 6010 O O . LEU B 1 412 ? -57.609 53.567 -46.849 1.00 30.81 412 LEU B O 1
ATOM 6015 N N . SER B 1 413 ? -58.272 55.673 -46.426 1.00 35.11 413 SER B N 1
ATOM 6016 C CA . SER B 1 413 ? -59.279 55.232 -45.468 1.00 33.23 413 SER B CA 1
ATOM 6017 C C . SER B 1 413 ? -60.300 54.291 -46.106 1.00 34.51 413 SER B C 1
ATOM 6018 O O . SER B 1 413 ? -60.684 53.283 -45.499 1.00 38.15 413 SER B O 1
ATOM 6021 N N . THR B 1 414 ? -60.756 54.589 -47.326 1.00 32.19 414 THR B N 1
ATOM 6022 C CA . THR B 1 414 ? -61.692 53.671 -47.977 1.00 33.00 414 THR B CA 1
ATOM 6023 C C . THR B 1 414 ? -60.996 52.400 -48.475 1.00 32.99 414 THR B C 1
ATOM 6024 O O . THR B 1 414 ? -61.597 51.318 -48.449 1.00 29.67 414 THR B O 1
ATOM 6028 N N . THR B 1 415 ? -59.743 52.495 -48.927 1.00 34.00 415 THR B N 1
ATOM 6029 C CA . THR B 1 415 ? -59.014 51.271 -49.264 1.00 35.02 415 THR B CA 1
ATOM 6030 C C . THR B 1 415 ? -58.858 50.377 -48.040 1.00 33.75 415 THR B C 1
ATOM 6031 O O . THR B 1 415 ? -59.000 49.148 -48.127 1.00 32.56 415 THR B O 1
ATOM 6035 N N . LEU B 1 416 ? -58.563 50.975 -46.887 1.00 33.43 416 LEU B N 1
ATOM 6036 C CA . LEU B 1 416 ? -58.405 50.170 -45.681 1.00 35.58 416 LEU B CA 1
ATOM 6037 C C . LEU B 1 416 ? -59.722 49.509 -45.297 1.00 36.66 416 LEU B C 1
ATOM 6038 O O . LEU B 1 416 ? -59.749 48.322 -44.951 1.00 33.68 416 LEU B O 1
ATOM 6043 N N . GLN B 1 417 ? -60.835 50.250 -45.386 1.00 35.10 417 GLN B N 1
ATOM 6044 C CA . GLN B 1 417 ? -62.133 49.649 -45.085 1.00 35.36 417 GLN B CA 1
ATOM 6045 C C . GLN B 1 417 ? -62.512 48.576 -46.102 1.00 31.66 417 GLN B C 1
ATOM 6046 O O . GLN B 1 417 ? -63.015 47.507 -45.730 1.00 34.86 417 GLN B O 1
ATOM 6052 N N . ALA B 1 418 ? -62.308 48.844 -47.391 1.00 29.96 418 ALA B N 1
ATOM 6053 C CA . ALA B 1 418 ? -62.565 47.818 -48.397 1.00 29.61 418 ALA B CA 1
ATOM 6054 C C . ALA B 1 418 ? -61.706 46.568 -48.179 1.00 37.11 418 ALA B C 1
ATOM 6055 O O . ALA B 1 418 ? -62.157 45.443 -48.439 1.00 35.22 418 ALA B O 1
ATOM 6057 N N . SER B 1 419 ? -60.461 46.738 -47.714 1.00 33.96 419 SER B N 1
ATOM 6058 C CA . SER B 1 419 ? -59.605 45.571 -47.513 1.00 37.31 419 SER B CA 1
ATOM 6059 C C . SER B 1 419 ? -60.095 44.716 -46.347 1.00 37.22 419 SER B C 1
ATOM 6060 O O . SER B 1 419 ? -60.129 43.480 -46.443 1.00 36.76 419 SER B O 1
ATOM 6063 N N . GLN B 1 420 ? -60.466 45.358 -45.238 1.00 33.39 420 GLN B N 1
ATOM 6064 C CA . GLN B 1 420 ? -61.071 44.644 -44.120 1.00 36.72 420 GLN B CA 1
ATOM 6065 C C . GLN B 1 420 ? -62.246 43.793 -44.580 1.00 40.25 420 GLN B C 1
ATOM 6066 O O . GLN B 1 420 ? -62.384 42.633 -44.174 1.00 43.86 420 GLN B O 1
ATOM 6072 N N . LYS B 1 421 ? -63.101 44.357 -45.436 1.00 37.69 421 LYS B N 1
ATOM 6073 C CA . LYS B 1 421 ? -64.283 43.640 -45.904 1.00 41.90 421 LYS B CA 1
ATOM 6074 C C . LYS B 1 421 ? -63.902 42.437 -46.762 1.00 41.72 421 LYS B C 1
ATOM 6075 O O . LYS B 1 421 ? -64.533 41.374 -46.669 1.00 41.52 421 LYS B O 1
ATOM 6081 N N . LYS B 1 422 ? -62.878 42.588 -47.608 1.00 34.27 422 LYS B N 1
ATOM 6082 C CA . LYS B 1 422 ? -62.420 41.471 -48.436 1.00 42.46 422 LYS B CA 1
ATOM 6083 C C . LYS B 1 422 ? -61.830 40.345 -47.592 1.00 44.84 422 LYS B C 1
ATOM 6084 O O . LYS B 1 422 ? -61.983 39.165 -47.929 1.00 45.68 422 LYS B O 1
ATOM 6090 N N . LEU B 1 423 ? -61.131 40.686 -46.506 1.00 41.68 423 LEU B N 1
ATOM 6091 C CA . LEU B 1 423 ? -60.606 39.645 -45.629 1.00 45.34 423 LEU B CA 1
ATOM 6092 C C . LEU B 1 423 ? -61.724 38.981 -44.833 1.00 50.52 423 LEU B C 1
ATOM 6093 O O . LEU B 1 423 ? -61.705 37.762 -44.618 1.00 50.97 423 LEU B O 1
ATOM 6098 N N . ASP B 1 424 ? -62.708 39.771 -44.397 1.00 49.64 424 ASP B N 1
ATOM 6099 C CA . ASP B 1 424 ? -63.863 39.220 -43.697 1.00 50.04 424 ASP B CA 1
ATOM 6100 C C . ASP B 1 424 ? -64.629 38.243 -44.582 1.00 52.48 424 ASP B C 1
ATOM 6101 O O . ASP B 1 424 ? -65.005 37.153 -44.141 1.00 57.48 424 ASP B O 1
ATOM 6106 N N . GLU B 1 425 ? -64.860 38.610 -45.842 1.00 50.17 425 GLU B N 1
ATOM 6107 C CA . GLU B 1 425 ? -65.529 37.692 -46.759 1.00 57.45 425 GLU B CA 1
ATOM 6108 C C . GLU B 1 425 ? -64.640 36.527 -47.172 1.00 57.81 425 GLU B C 1
ATOM 6109 O O . GLU B 1 425 ? -65.162 35.479 -47.569 1.00 60.93 425 GLU B O 1
ATOM 6115 N N . LEU B 1 426 ? -63.317 36.685 -47.088 1.00 54.52 426 LEU B N 1
ATOM 6116 C CA . LEU B 1 426 ? -62.405 35.591 -47.410 1.00 58.18 426 LEU B CA 1
ATOM 6117 C C . LEU B 1 426 ? -62.620 34.403 -46.481 1.00 61.47 426 LEU B C 1
ATOM 6118 O O . LEU B 1 426 ? -62.778 33.264 -46.938 1.00 64.34 426 LEU B O 1
ATOM 6123 N N . ILE B 1 427 ? -62.623 34.648 -45.169 1.00 58.85 427 ILE B N 1
ATOM 6124 C CA . ILE B 1 427 ? -62.834 33.593 -44.183 1.00 61.49 427 ILE B CA 1
ATOM 6125 C C . ILE B 1 427 ? -64.327 33.402 -43.923 1.00 67.37 427 ILE B C 1
ATOM 6126 O O . ILE B 1 427 ? -64.747 33.188 -42.779 1.00 68.81 427 ILE B O 1
ATOM 6131 N N . GLU B 1 428 ? -65.138 33.476 -44.975 1.00 69.02 428 GLU B N 1
ATOM 6132 C CA . GLU B 1 428 ? -66.565 33.184 -44.864 1.00 69.16 428 GLU B CA 1
ATOM 6133 C C . GLU B 1 428 ? -67.184 32.944 -46.238 1.00 71.85 428 GLU B C 1
ATOM 6134 O O . GLU B 1 428 ? -67.350 31.799 -46.664 1.00 72.49 428 GLU B O 1
#

Organism: Escherichia coli (strain K12) (NCBI:txid83333)

Nearest PDB structures (foldseek):
  8vqk-assembly1_A  TM=1.003E+00  e=4.458E-82  Escherichia coli
  7v09-assembly2_B  TM=9.966E-01  e=3.951E-68  Enterobacter cloacae subsp. cloacae ATCC 13047
  5yse-assembly1_A  TM=7.834E-01  e=2.596E-23  Listeria innocua Clip11262
  4rya-assembly1_A  TM=6.739E-01  e=1.399E-22  Allorhizobium ampelinum S4
  5iai-assembly1_A  TM=7.102E-01  e=1.564E-21  Rhizobium rhizogenes K84

Radius of gyration: 31.58 Å; Cα contacts (8 Å, |Δi|>4): 1565; chains: 2; bounding box: 87×69×70 Å

GO terms:
  GO:0005886 plasma membrane (C, HDA)

Secondary structure (DSSP, 8-state):
--EEEEEEES--SHHHHHHHHHHHHHHHHHSTTEEEEEEE--GGGHHHHHHHHHTTT---SEEEEEHHHHHHHHHTT-B-HHHHHHHHHHH-GGGBPTTHHHHTB-TTSSSBS-EEEEEEEEEEEEEHHHHHTTT-PPP-SHHHHHHHHHHH-BGGGTB-S-B---SSSHHHHHHHHHHHHHTT--SB-TTS-B--SSHHHHHHHHHHHHHHTTS-SS---HHHHHHHHHTTS-SEEEEEGGGHHHHHHHS-GGGEEEE--BSSSB-BEEEEEEEEEBSS--HHHHHHHHHHHHHHTSHHHHHHHHTTSTTTSBP-BTTGGGSHHHHT-HHHHHHTTHHHHHHHTGGGB--TTEETTEE-TTHHHHHHHTHHHHHHHHHHTS---HHHHHHHHHHHHHHH-/--EEEEEEES--SHHHHHHHHHHHHHHHHHSTTEEEEEEE--GGGHHHHHHHHHHTT---SEEEEEHHHHHHHHHTT-B-HHHHHHHHHHH-GGGBPTTHHHHTB-TTSSSBSSEEEEEEEEEEEEEHHHHHHTT-PPP-SHHHHHHHHHHH-BGGGTB-S-B---SSSHHHHHHHHHHHHHTT--SB-TTS-B--SSHHHHHHHHHHHHHHTTS-SS---HHHHHHHHHHTS-SEEEEETTHHHHHHHHS-GGGEEEE--BSSSB-BEEEEEEEEEBSS--HHHHHHHHHHHHHHHSHHHHHHHHTTSTTTSBP-BGGGGGSHHHHT-HHHHHTTTHHHHHHHTGGGB--TTEETTEE-THHHHHHHHTHHHHHHHHHHTS---HHHHHHHHHHHHHHHT-

Sequence (803 aa):
TNVSIEFMHSSVEQERQAVISKLIARFEKENPGITVKQVPVEEDAYNTKVITLSRSGSLPEVIETSHDYAKVMDKEQLIDRKAVATVISNVGEGAFYDGVLRIVRTEDGSAWTGVPVSAWIGGIWYRKDVLAKAGLEEPKNWQQLLDVAQKLNDPANKKYGIALPTAESVLTEQSFSQFALSNQANVFNAEGKITLDTPEMMQALTYYRDLTANTMPGSNDIMEVKDAFMNGTAPMAIYSTYILPAVIKEGDPKNVGFVVPTEKNSAVYGMLTSLTITAGQKTEETEAAEKFVTFMEQADNIADWVMMSPGAALPVNKAVVTTATWKDNDVIKALGELPNQLIGELPNIQVFGAVGDKNFTRMGDVTGSGVVSSMVHNVTVGKADLSTTLQASQKKLDELITNVSIEFMHSSVEQERQAVISKLIARFEKENPGITVKQVPVEEDAYNTKVITLSRSGSLPEVIETSHDYAKVMDKEQLIDRKAVATVISNVGEGAFYDGVLRIVRTEDGSAWTGVPVSAWIGGIWYRKDVLAKAGLEEPKNWQQLLDVAQKLNDPANKKYGIALPTAESVLTEQSFSQFALSNQANVFNAEGKITLDTPEMMQALTYYRDLTANTMPGSNDIMEVKDAFMNGTAPMAIYSTYILPAVIKEGDPKNVGFVVPTEKNSAVYGMLTSLTITAGQKTEETEAAEKFVTFMEQADNIADWVMMSPGAALPVNKAVVTTATWKDNDVIKALGELPNQLIGELPNIQVFGAVGDKNFTRMGDVTGSGVVSSMVHNVTVGKADLSTTLQASQKKLDELIE